Protein AF-0000000078596366 (afdb_homodimer)

Organism: Penicillium oxalicum (strain 114-2 / CGMCC 5302) (NCBI:txid933388)

Radius of gyration: 37.38 Å; Cα contacts (8 Å, |Δi|>4): 1639; chains: 2; bounding box: 139×111×95 Å

pLDDT: mean 73.68, std 27.74, range [14.89, 98.25]

Sequence (1150 aa):
MDETARGFLAQAIRDAFTSSGIDHNEEYIDCLISKVDNDVLQAHLASQDGNTEESPLRTTGLALQTPPASPHRERGSYRILNAPKRNYGNLAGAEPRKRRKRPISKLAENLGDKFPDRIADEPIEVGCKNISQQPDYDHVKGTHHLDIPVDSSLSYQADSAYTVKAMSSILFECARVNFAIALYGHRTSGAPTTTKPDKIRKYVDEISEYDYEKAIDVIRRDNALATGKGLQNRYNETIFWKIILKVAALIDHTKLPSAKGPADGFTMAEKAATKKFMEDAGYGLGAENQRQCRIFWKNLFQMREAGIDKVLYYRTKEFDSYCKGYPKTSEISLVDEIMKWETQHRPHIEQLETRALRLAKGDLMRLSDLENPQVEERLKVHESSWNNAKNEWAFASEEESFRKKGLQTFSPEVLCAPSNCQLVSESEGDKSTFTFLLPKDGSSLFACSIVPVREGDFLGIFAGKIRFSENWSTTHGIRGPIDNLWLDYSQVTGMLNQMRVSEPGGRSNVRLQWEVAHDDIGTDSCTSWRVSVKATKPIMPFEPLIRVAAQQEQFVLHSSSENAKRGFLELCEADMDETARGFLAQAIRDAFTSSGIDHNEEYIDCLISKVDNDVLQAHLASQDGNTEESPLRTTGLALQTPPASPHRERGSYRILNAPKRNYGNLAGAEPRKRRKRPISKLAENLGDKFPDRIADEPIEVGCKNISQQPDYDHVKGTHHLDIPVDSSLSYQADSAYTVKAMSSILFECARVNFAIALYGHRTSGAPTTTKPDKIRKYVDEISEYDYEKAIDVIRRDNALATGKGLQNRYNETIFWKIILKVAALIDHTKLPSAKGPADGFTMAEKAATKKFMEDAGYGLGAENQRQCRIFWKNLFQMREAGIDKVLYYRTKEFDSYCKGYPKTSEISLVDEIMKWETQHRPHIEQLETRALRLAKGDLMRLSDLENPQVEERLKVHESSWNNAKNEWAFASEEESFRKKGLQTFSPEVLCAPSNCQLVSESEGDKSTFTFLLPKDGSSLFACSIVPVREGDFLGIFAGKIRFSENWSTTHGIRGPIDNLWLDYSQVTGMLNQMRVSEPGGRSNVRLQWEVAHDDIGTDSCTSWRVSVKATKPIMPFEPLIRVAAQQEQFVLHSSSENAKRGFLELCEAD

Foldseek 3Di:
DPVVVLVVQLVVVVVVCVVVVHPDDVVVSVVVSVVVVVLVVVLVVCVVVVNQPDRPDHDPPPPPPPPPDPPPPPPDPDPDDDDDDDDDDDPDDDDDDPDDDDDPDDDDDDDDDDDDDDPDDPPPCPCPPPVPPVPPPPPPPPPPPPPPVPPVPPPPPVVDPLSQVQLQLLLLLLLQLLLLQLLQHPDDDPDDDDPDPVVVVVVVVVLVPDDPVSSVNVVSVVSNVVSVVVLVVLLVLLCLLVVLVVQLVVDDLVVFDDDDDDDPPDDSSSLVSLQVSCVVVVHDNDPVVSVLSSQLSVLSNVLVVVPQDSCSSSGDVSNSVCSSPPDPPDPDDPSRVVVVSSVVCVVVSVVLSVLSNVVSVPVQLPLVLCVPPQNVQAADEDSVQGGFHFAAAPDPVQVVVVVVVVPPDDDPVQADEHQPSNDRDPPALEQQSQWHWDDPDPHFTFIFGQHKHAFFRWNTFFDFYWGQAQDADQQAWADDPDPSIITGSQRHGYRNLRAAEDEAVDDFQKEWDKGWHQPPPDPDRDIDITITIGGRHMDHGPGGGYYYRPHPNNNVLSVDSVCRNHRSHHDPPDD/DPVVVLVVQLVVVVVVCVVVVHDDDVVVSVVVSVVVVVLVVVLVVCLVVVNNPDRPDHDPPVPVPDPPDDPPDPPDPDPDDDDDPPPPDDDDDDDDDDDDDDDDDDDDDDDDDDDDDDPDCPPPPPCPPPVPPVPPPPPPPDPPPPPPPPPVPPPPPVVDPLSQVQLQLLLLLLLQLLLLQLLQHPDDDPDDDDPDPVVVVVVVVVLVPDDPVVSVNVVSVVSNVVSVVVLVVLLVLLCLLVVLVVQLVVDDLVPFDDDDDDDPPDDSSSLVSLQVSCVVVVHDNPPVVSVLSSQLSVLSNVLVVVPQDSCSSSGDVSNSVCSSPPDPPDPDDPSRVVVVSSVVCVVVSVVLSVQSNVVSVPVQLPLVLCVPPQNVQAADEDSVQGGFHFAAAPDPVQVVVVVVVVPPPDDPVQADEHQPSNPRDPPALEQQSQWHWDDPDPHFIFIFGQHKHAFFRWNTFFYFYWGQAQDADQQAWADDPDPSIITGSQRHGYRNLRAAEDEAVDDFQKEWDKGWHQPPPDPDRDIDITITIGGHHMDHGPGGGYYYRPHPNNNVLSVDSVCRNHRSHHDPPDD

Structure (mmCIF, N/CA/C/O backbone):
data_AF-0000000078596366-model_v1
#
loop_
_entity.id
_entity.type
_entity.pdbx_description
1 polymer 'SET domain-containing protein'
#
loop_
_atom_site.group_PDB
_atom_site.id
_atom_site.type_symbol
_atom_site.label_atom_id
_atom_site.label_alt_id
_atom_site.label_comp_id
_atom_site.label_asym_id
_atom_site.label_entity_id
_atom_site.label_seq_id
_atom_site.pdbx_PDB_ins_code
_atom_site.Cartn_x
_atom_site.Cartn_y
_atom_site.Cartn_z
_atom_site.occupancy
_atom_site.B_iso_or_equiv
_atom_site.auth_seq_id
_atom_site.auth_comp_id
_atom_site.auth_asym_id
_atom_site.auth_atom_id
_atom_site.pdbx_PDB_model_num
ATOM 1 N N . MET A 1 1 ? 1.203 -0.188 -28.547 1 58.34 1 MET A N 1
ATOM 2 C CA . MET A 1 1 ? 1.301 -0.159 -27.078 1 58.34 1 MET A CA 1
ATOM 3 C C . MET A 1 1 ? 0.838 -1.481 -26.484 1 58.34 1 MET A C 1
ATOM 5 O O . MET A 1 1 ? -0.084 -2.115 -27 1 58.34 1 MET A O 1
ATOM 9 N N . ASP A 1 2 ? 1.579 -1.955 -25.641 1 60.78 2 ASP A N 1
ATOM 10 C CA . ASP A 1 2 ? 1.187 -3.221 -25.031 1 60.78 2 ASP A CA 1
ATOM 11 C C . ASP A 1 2 ? -0.165 -3.096 -24.328 1 60.78 2 ASP A C 1
ATOM 13 O O . ASP A 1 2 ? -0.55 -2.006 -23.906 1 60.78 2 ASP A O 1
ATOM 17 N N . GLU A 1 3 ? -0.951 -4.047 -24.375 1 59.19 3 GLU A N 1
ATOM 18 C CA . GLU A 1 3 ? -2.332 -4.09 -23.906 1 59.19 3 GLU A CA 1
ATOM 19 C C . GLU A 1 3 ? -2.43 -3.625 -22.453 1 59.19 3 GLU A C 1
ATOM 21 O O . GLU A 1 3 ? -3.393 -2.955 -22.078 1 59.19 3 GLU A O 1
ATOM 26 N N . THR A 1 4 ? -1.518 -3.84 -21.688 1 57.06 4 THR A N 1
ATOM 27 C CA . THR A 1 4 ? -1.478 -3.408 -20.297 1 57.06 4 THR A CA 1
ATOM 28 C C . THR A 1 4 ? -1.348 -1.891 -20.203 1 57.06 4 THR A C 1
ATOM 30 O O . THR A 1 4 ? -2.023 -1.252 -19.391 1 57.06 4 THR A O 1
ATOM 33 N N . ALA A 1 5 ? -0.521 -1.459 -21 1 60.81 5 ALA A N 1
ATOM 34 C CA . ALA A 1 5 ? -0.328 -0.012 -21.078 1 60.81 5 ALA A CA 1
ATOM 35 C C . ALA A 1 5 ? -1.591 0.687 -21.562 1 60.81 5 ALA A C 1
ATOM 37 O O . ALA A 1 5 ? -1.962 1.746 -21.062 1 60.81 5 ALA A O 1
ATOM 38 N N . ARG A 1 6 ? -2.188 -0.049 -22.375 1 67 6 ARG A N 1
ATOM 39 C CA . ARG A 1 6 ? -3.455 0.436 -22.922 1 67 6 ARG A CA 1
ATOM 40 C C . ARG A 1 6 ? -4.535 0.463 -21.844 1 67 6 ARG A C 1
ATOM 42 O O . ARG A 1 6 ? -5.293 1.429 -21.734 1 67 6 ARG A O 1
ATOM 49 N N . GLY A 1 7 ? -4.582 -0.503 -21.125 1 64.5 7 GLY A N 1
ATOM 50 C CA . GLY A 1 7 ? -5.555 -0.59 -20.047 1 64.5 7 GLY A CA 1
ATOM 51 C C . GLY A 1 7 ? -5.332 0.436 -18.953 1 64.5 7 GLY A C 1
ATOM 52 O O . GLY A 1 7 ? -6.281 1.069 -18.484 1 64.5 7 GLY A O 1
ATOM 53 N N . PHE A 1 8 ? -4.16 0.591 -18.594 1 65.12 8 PHE A N 1
ATOM 54 C CA . PHE A 1 8 ? -3.812 1.577 -17.578 1 65.12 8 PHE A CA 1
ATOM 55 C C . PHE A 1 8 ? -4.145 2.986 -18.047 1 65.12 8 PHE A C 1
ATOM 57 O O . PHE A 1 8 ? -4.66 3.803 -17.281 1 65.12 8 PHE A O 1
ATOM 64 N N . LEU A 1 9 ? -3.865 3.148 -19.312 1 68.31 9 LEU A N 1
ATOM 65 C CA . LEU A 1 9 ? -4.148 4.457 -19.891 1 68.31 9 LEU A CA 1
ATOM 66 C C . LEU A 1 9 ? -5.652 4.699 -19.969 1 68.31 9 LEU A C 1
ATOM 68 O O . LEU A 1 9 ? -6.129 5.793 -19.656 1 68.31 9 LEU A O 1
ATOM 72 N N . ALA A 1 10 ? -6.285 3.707 -20.266 1 71.5 10 ALA A N 1
ATOM 73 C CA . ALA A 1 10 ? -7.742 3.807 -20.328 1 71.5 10 ALA A CA 1
ATOM 74 C C . ALA A 1 10 ? -8.328 4.109 -18.953 1 71.5 10 ALA A C 1
ATOM 76 O O . ALA A 1 10 ? -9.203 4.965 -18.828 1 71.5 10 ALA A O 1
ATOM 77 N N . GLN A 1 11 ? -7.848 3.482 -18.078 1 68.12 11 GLN A N 1
ATOM 78 C CA . GLN A 1 11 ? -8.336 3.68 -16.719 1 68.12 11 GLN A CA 1
ATOM 79 C C . GLN A 1 11 ? -7.984 5.074 -16.203 1 68.12 11 GLN A C 1
ATOM 81 O O . GLN A 1 11 ? -8.805 5.727 -15.555 1 68.12 11 GLN A O 1
ATOM 86 N N . ALA A 1 12 ? -6.875 5.422 -16.484 1 66.62 12 ALA A N 1
ATOM 87 C CA . ALA A 1 12 ? -6.453 6.762 -16.094 1 66.62 12 ALA A CA 1
ATOM 88 C C . ALA A 1 12 ? -7.344 7.828 -16.719 1 66.62 12 ALA A C 1
ATOM 90 O O . ALA A 1 12 ? -7.699 8.812 -16.062 1 66.62 12 ALA A O 1
ATOM 91 N N . ILE A 1 13 ? -7.73 7.559 -17.922 1 69.38 13 ILE A N 1
ATOM 92 C CA . ILE A 1 13 ? -8.617 8.477 -18.641 1 69.38 13 ILE A CA 1
ATOM 93 C C . ILE A 1 13 ? -10.008 8.438 -18.016 1 69.38 13 ILE A C 1
ATOM 95 O O . ILE A 1 13 ? -10.625 9.477 -17.797 1 69.38 13 ILE A O 1
ATOM 99 N N . ARG A 1 14 ? -10.383 7.32 -17.688 1 69.31 14 ARG A N 1
ATOM 100 C CA . ARG A 1 14 ? -11.68 7.164 -17.031 1 69.31 14 ARG A CA 1
ATOM 101 C C . ARG A 1 14 ? -11.703 7.902 -15.695 1 69.31 14 ARG A C 1
ATOM 103 O O . ARG A 1 14 ? -12.664 8.602 -15.383 1 69.31 14 ARG A O 1
ATOM 110 N N . ASP A 1 15 ? -10.734 7.75 -15.039 1 66.88 15 ASP A N 1
ATOM 111 C CA . ASP A 1 15 ? -10.625 8.391 -13.727 1 66.88 15 ASP A CA 1
ATOM 112 C C . ASP A 1 15 ? -10.594 9.906 -13.859 1 66.88 15 ASP A C 1
ATOM 114 O O . ASP A 1 15 ? -11.211 10.617 -13.062 1 66.88 15 ASP A O 1
ATOM 118 N N . ALA A 1 16 ? -9.914 10.32 -14.852 1 66.62 16 ALA A N 1
ATOM 119 C CA . ALA A 1 16 ? -9.828 11.75 -15.125 1 66.62 16 ALA A CA 1
ATOM 120 C C . ALA A 1 16 ? -11.195 12.312 -15.508 1 66.62 16 ALA A C 1
ATOM 122 O O . ALA A 1 16 ? -11.562 13.406 -15.07 1 66.62 16 ALA A O 1
ATOM 123 N N . PHE A 1 17 ? -11.914 11.547 -16.219 1 66.19 17 PHE A N 1
ATOM 124 C CA . PHE A 1 17 ? -13.242 11.969 -16.641 1 66.19 17 PHE A CA 1
ATOM 125 C C . PHE A 1 17 ? -14.211 11.977 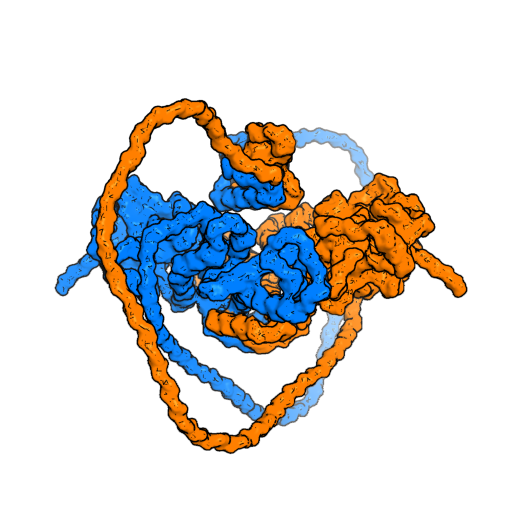-15.453 1 66.19 17 PHE A C 1
ATOM 127 O O . PHE A 1 17 ? -14.969 12.93 -15.273 1 66.19 17 PHE A O 1
ATOM 134 N N . THR A 1 18 ? -14.117 11.008 -14.75 1 65.19 18 THR A N 1
ATOM 135 C CA . THR A 1 18 ? -14.977 10.906 -13.578 1 65.19 18 THR A CA 1
ATOM 136 C C . THR A 1 18 ? -14.719 12.062 -12.617 1 65.19 18 THR A C 1
ATOM 138 O O . THR A 1 18 ? -15.664 12.664 -12.094 1 65.19 18 THR A O 1
ATOM 141 N N . SER A 1 19 ? -13.578 12.406 -12.539 1 62.69 19 SER A N 1
ATOM 142 C CA . SER A 1 19 ? -13.203 13.492 -11.641 1 62.69 19 SER A CA 1
ATOM 143 C C . SER A 1 19 ? -13.648 14.844 -12.188 1 62.69 19 SER A C 1
ATOM 145 O O . SER A 1 19 ? -13.875 15.781 -11.43 1 62.69 19 SER A O 1
ATOM 147 N N . SER A 1 20 ? -13.867 14.891 -13.539 1 59.09 20 SER A N 1
ATOM 148 C CA . SER A 1 20 ? -14.258 16.125 -14.211 1 59.09 20 SER A CA 1
ATOM 149 C C . SER A 1 20 ? -15.758 16.156 -14.477 1 59.09 20 SER A C 1
ATOM 151 O O . SER A 1 20 ? -16.25 17.047 -15.188 1 59.09 20 SER A O 1
ATOM 153 N N . GLY A 1 21 ? -16.391 15.18 -13.953 1 54.94 21 GLY A N 1
ATOM 154 C CA . GLY A 1 21 ? -17.828 15.148 -14.109 1 54.94 21 GLY A CA 1
ATOM 155 C C . GLY A 1 21 ? -18.281 14.797 -15.516 1 54.94 21 GLY A C 1
ATOM 156 O O . GLY A 1 21 ? -19.344 15.211 -15.953 1 54.94 21 GLY A O 1
ATOM 157 N N . ILE A 1 22 ? -17.469 14.328 -16.328 1 59.34 22 ILE A N 1
ATOM 158 C CA . ILE A 1 22 ? -17.812 13.945 -17.703 1 59.34 22 ILE A CA 1
ATOM 159 C C . ILE A 1 22 ? -18.281 12.5 -17.719 1 59.34 22 ILE A C 1
ATOM 161 O O . ILE A 1 22 ? -1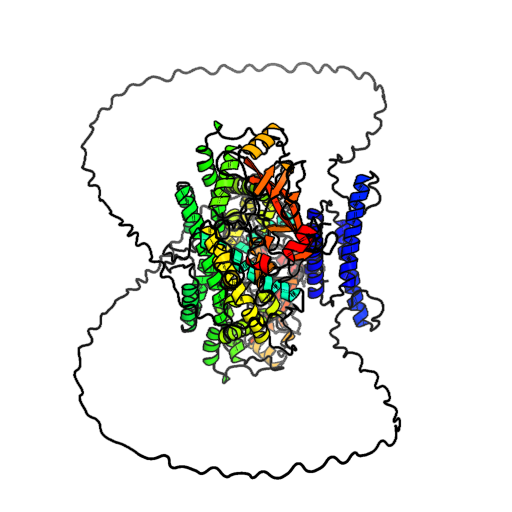7.688 11.625 -17.094 1 59.34 22 ILE A O 1
ATOM 165 N N . ASP A 1 23 ? -19.406 12.18 -18.266 1 58 23 ASP A N 1
ATOM 166 C CA . ASP A 1 23 ? -19.938 10.836 -18.469 1 58 23 ASP A CA 1
ATOM 167 C C . ASP A 1 23 ? -19.016 9.992 -19.344 1 58 23 ASP A C 1
ATOM 169 O O . ASP A 1 23 ? -18.438 10.5 -20.297 1 58 23 ASP A O 1
ATOM 173 N N . HIS A 1 24 ? -18.781 8.781 -18.906 1 55.91 24 HIS A N 1
ATOM 174 C CA . HIS A 1 24 ? -17.875 7.844 -19.578 1 55.91 24 HIS A CA 1
ATOM 175 C C . HIS A 1 24 ? -18.359 7.539 -20.984 1 55.91 24 HIS A C 1
ATOM 177 O O . HIS A 1 24 ? -19.547 7.234 -21.203 1 55.91 24 HIS A O 1
ATOM 183 N N . ASN A 1 25 ? -17.844 8.117 -21.953 1 56.34 25 ASN A N 1
ATOM 184 C CA . ASN A 1 25 ? -18.047 7.707 -23.328 1 56.34 25 ASN A CA 1
ATOM 185 C C . ASN A 1 25 ? -16.938 6.762 -23.797 1 56.34 25 ASN A C 1
ATOM 187 O O . ASN A 1 25 ? -15.883 7.211 -24.234 1 56.34 25 ASN A O 1
ATOM 191 N N . GLU A 1 26 ? -17.25 5.566 -23.656 1 63.53 26 GLU A N 1
ATOM 192 C CA . GLU A 1 26 ? -16.266 4.523 -23.938 1 63.53 26 GLU A CA 1
ATOM 193 C C . GLU A 1 26 ? -15.75 4.625 -25.359 1 63.53 26 GLU A C 1
ATOM 195 O O . GLU A 1 26 ? -14.578 4.336 -25.625 1 63.53 26 GLU A O 1
ATOM 200 N N . GLU A 1 27 ? -16.562 5.082 -26.203 1 64.69 27 GLU A N 1
ATOM 201 C CA . GLU A 1 27 ? -16.156 5.258 -27.594 1 64.69 27 GLU A CA 1
ATOM 202 C C . GLU A 1 27 ? -15.094 6.352 -27.734 1 64.69 27 GLU A C 1
ATOM 204 O O . GLU A 1 27 ? -14.141 6.211 -28.5 1 64.69 27 GLU A O 1
ATOM 209 N N . TYR A 1 28 ? -15.266 7.305 -26.922 1 67.88 28 TYR A N 1
ATOM 210 C CA . TYR A 1 28 ? -14.297 8.398 -26.922 1 67.88 28 TYR A CA 1
ATOM 211 C C . TYR A 1 28 ? -12.977 7.945 -26.312 1 67.88 28 TYR A C 1
ATOM 213 O O . TYR A 1 28 ? -11.906 8.25 -26.844 1 67.88 28 TYR A O 1
ATOM 221 N N . ILE A 1 29 ? -13.125 7.219 -25.328 1 71.25 29 ILE A N 1
ATOM 222 C CA . ILE A 1 29 ? -11.93 6.707 -24.656 1 71.25 29 ILE A CA 1
ATOM 223 C C . ILE A 1 29 ? -11.203 5.738 -25.594 1 71.25 29 ILE A C 1
ATOM 225 O O . ILE A 1 29 ? -9.977 5.816 -25.734 1 71.25 29 ILE A O 1
ATOM 229 N N . ASP A 1 30 ? -11.938 5.031 -26.219 1 69.75 30 ASP A N 1
ATOM 230 C CA . ASP A 1 30 ? -11.375 4.094 -27.188 1 69.75 30 ASP A CA 1
ATOM 231 C C . ASP A 1 30 ? -10.742 4.832 -28.375 1 69.75 30 ASP A C 1
ATOM 233 O O . ASP A 1 30 ? -9.68 4.438 -28.859 1 69.75 30 ASP A O 1
ATOM 237 N N . CYS A 1 31 ? -11.328 5.867 -28.766 1 69.12 31 CYS A N 1
ATOM 238 C CA . CYS A 1 31 ? -10.805 6.672 -29.859 1 69.12 31 CYS A CA 1
ATOM 239 C C . CYS A 1 31 ? -9.492 7.336 -29.469 1 69.12 31 CYS A C 1
ATOM 241 O O . CYS A 1 31 ? -8.547 7.379 -30.266 1 69.12 31 CYS A O 1
ATOM 243 N N . LEU A 1 32 ? -9.438 7.688 -28.234 1 69.94 32 LEU A N 1
ATOM 244 C CA . LEU A 1 32 ? -8.234 8.352 -27.75 1 69.94 32 LEU A CA 1
ATOM 245 C C . LEU A 1 32 ? -7.09 7.352 -27.594 1 69.94 32 LEU A C 1
ATOM 247 O O . LEU A 1 32 ? -5.957 7.637 -28 1 69.94 32 LEU A O 1
ATOM 251 N N . ILE A 1 33 ? -7.461 6.312 -27.141 1 71.56 33 ILE A N 1
ATOM 252 C CA . ILE A 1 33 ? -6.461 5.266 -26.953 1 71.56 33 ILE A CA 1
ATOM 253 C C . ILE A 1 33 ? -6.008 4.734 -28.312 1 71.56 33 ILE A C 1
ATOM 255 O O . ILE A 1 33 ? -4.816 4.504 -28.531 1 71.56 33 ILE A O 1
ATOM 259 N N . SER A 1 34 ? -6.906 4.602 -29.141 1 69.69 34 SER A N 1
ATOM 260 C CA . SER A 1 34 ? -6.59 4.152 -30.5 1 69.69 34 SER A CA 1
ATOM 261 C C . SER A 1 34 ? -5.684 5.152 -31.219 1 69.69 34 SER A C 1
ATOM 263 O O . SER A 1 34 ? -4.77 4.758 -31.938 1 69.69 34 SER A O 1
ATOM 265 N N . LYS A 1 35 ? -5.906 6.328 -31.031 1 67.31 35 LYS A N 1
ATOM 266 C CA . LYS A 1 35 ? -5.047 7.355 -31.625 1 67.31 35 LYS A CA 1
ATOM 267 C C . LYS A 1 35 ? -3.631 7.273 -31.062 1 67.31 35 LYS A C 1
ATOM 269 O O . LYS A 1 35 ? -2.656 7.316 -31.812 1 67.31 35 LYS A O 1
ATOM 274 N N . VAL A 1 36 ? -3.6 7.105 -29.766 1 69.94 36 VAL A N 1
ATOM 275 C CA . VAL A 1 36 ? -2.289 6.992 -29.141 1 69.94 36 VAL A CA 1
ATOM 276 C C . VAL A 1 36 ? -1.596 5.715 -29.609 1 69.94 36 VAL A C 1
ATOM 278 O O . VAL A 1 36 ? -0.405 5.73 -29.922 1 69.94 36 VAL A O 1
ATOM 281 N N . ASP A 1 37 ? -2.336 4.797 -29.719 1 67 37 ASP A N 1
ATOM 282 C CA . ASP A 1 37 ? -1.828 3.518 -30.219 1 67 37 ASP A CA 1
ATOM 283 C C . ASP A 1 37 ? -1.343 3.637 -31.656 1 67 37 ASP A C 1
ATOM 285 O O . ASP A 1 37 ? -0.292 3.098 -32 1 67 37 ASP A O 1
ATOM 289 N N . ASN A 1 38 ? -2.076 4.25 -32.375 1 65.81 38 ASN A N 1
ATOM 290 C CA . ASN A 1 38 ? -1.707 4.473 -33.781 1 65.81 38 ASN A CA 1
ATOM 291 C C . ASN A 1 38 ? -0.457 5.34 -33.906 1 65.81 38 ASN A C 1
ATOM 293 O O . ASN A 1 38 ? 0.406 5.082 -34.75 1 65.81 38 ASN A O 1
ATOM 297 N N . ASP A 1 39 ? -0.389 6.277 -33.094 1 66 39 ASP A N 1
ATOM 298 C CA . ASP A 1 39 ? 0.789 7.141 -33.125 1 66 39 ASP A CA 1
ATOM 299 C C . ASP A 1 39 ? 2.031 6.387 -32.656 1 66 39 ASP A C 1
ATOM 301 O O . ASP A 1 39 ? 3.115 6.559 -33.219 1 66 39 ASP A O 1
ATOM 305 N N . VAL A 1 40 ? 1.78 5.555 -31.688 1 65.56 40 VAL A N 1
ATOM 306 C CA . VAL A 1 40 ? 2.863 4.711 -31.188 1 65.56 40 VAL A CA 1
ATOM 307 C C . VAL A 1 40 ? 3.273 3.713 -32.281 1 65.56 40 VAL A C 1
ATOM 309 O O . VAL A 1 40 ? 4.465 3.504 -32.531 1 65.56 40 VAL A O 1
ATOM 312 N N . LEU A 1 41 ? 2.344 3.176 -32.875 1 66.31 41 LEU A N 1
ATOM 313 C CA . LEU A 1 41 ? 2.6 2.262 -33.969 1 66.31 41 LEU A CA 1
ATOM 314 C C . LEU A 1 41 ? 3.299 2.98 -35.125 1 66.31 41 LEU A C 1
ATOM 316 O O . LEU A 1 41 ? 4.242 2.449 -35.719 1 66.31 41 LEU A O 1
ATOM 320 N N . GLN A 1 42 ? 2.877 4.105 -35.375 1 63.38 42 GLN A N 1
ATOM 321 C CA . GLN A 1 42 ? 3.486 4.879 -36.438 1 63.38 42 GLN A CA 1
ATOM 322 C C . GLN A 1 42 ? 4.918 5.277 -36.094 1 63.38 42 GLN A C 1
ATOM 324 O O . GLN A 1 42 ? 5.797 5.277 -36.969 1 63.38 42 GLN A O 1
ATOM 329 N N . ALA A 1 43 ? 5.012 5.516 -34.844 1 62.19 43 ALA A N 1
ATOM 330 C CA . ALA A 1 43 ? 6.363 5.836 -34.375 1 62.19 43 ALA A CA 1
ATOM 331 C C . ALA A 1 43 ? 7.285 4.629 -34.5 1 62.19 43 ALA A C 1
ATOM 333 O O . ALA A 1 43 ? 8.438 4.758 -34.938 1 62.19 43 ALA A O 1
ATOM 334 N N . HIS A 1 44 ? 6.805 3.545 -34.281 1 62.16 44 HIS A N 1
ATOM 335 C CA . HIS A 1 44 ? 7.586 2.32 -34.406 1 62.16 44 HIS A CA 1
ATOM 336 C C . HIS A 1 44 ? 7.812 1.976 -35.875 1 62.16 44 HIS A C 1
ATOM 338 O O . HIS A 1 44 ? 8.891 1.521 -36.25 1 62.16 44 HIS A O 1
ATOM 344 N N . LEU A 1 45 ? 6.879 2.193 -36.625 1 60.91 45 LEU A N 1
ATOM 345 C CA . LEU A 1 45 ? 7 1.949 -38.062 1 60.91 45 LEU A CA 1
ATOM 346 C C . LEU A 1 45 ? 7.934 2.965 -38.719 1 60.91 45 LEU A C 1
ATOM 348 O O . LEU A 1 45 ? 8.742 2.609 -39.562 1 60.91 45 LEU A O 1
ATOM 352 N N . ALA A 1 46 ? 7.809 4.145 -38.25 1 56.66 46 ALA A N 1
ATOM 353 C CA . ALA A 1 46 ? 8.688 5.18 -38.781 1 56.66 46 ALA A CA 1
ATOM 354 C C . ALA A 1 46 ? 10.133 4.938 -38.375 1 56.66 46 ALA A C 1
ATOM 356 O O . ALA A 1 46 ? 11.062 5.254 -39.125 1 56.66 46 ALA A O 1
ATOM 357 N N . SER A 1 47 ? 10.234 4.457 -37.219 1 53.12 47 SER A N 1
ATOM 358 C CA . SER A 1 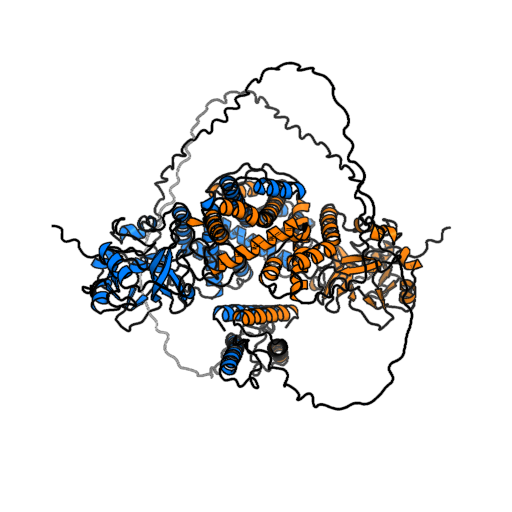47 ? 11.586 4.129 -36.781 1 53.12 47 SER A CA 1
ATOM 359 C C . SER A 1 47 ? 12.156 2.955 -37.562 1 53.12 47 SER A C 1
ATOM 361 O O . SER A 1 47 ? 13.375 2.873 -37.781 1 53.12 47 SER A O 1
ATOM 363 N N . GLN A 1 48 ? 11.406 2.156 -38.031 1 49.16 48 GLN A N 1
ATOM 364 C CA . GLN A 1 48 ? 11.867 1.049 -38.844 1 49.16 48 GLN A CA 1
ATOM 365 C C . GLN A 1 48 ? 12.172 1.518 -40.281 1 49.16 48 GLN A C 1
ATOM 367 O O . GLN A 1 48 ? 13.094 1.011 -40.906 1 49.16 48 GLN A O 1
ATOM 372 N N . ASP A 1 49 ? 11.359 2.449 -40.75 1 50.62 49 ASP A N 1
ATOM 373 C CA . ASP A 1 49 ? 11.531 2.84 -42.156 1 50.62 49 ASP A CA 1
ATOM 374 C C . ASP A 1 49 ? 12.469 4.039 -42.25 1 50.62 49 ASP A C 1
ATOM 376 O O . ASP A 1 49 ? 12.688 4.559 -43.375 1 50.62 49 ASP A O 1
ATOM 380 N N . GLY A 1 50 ? 13.289 4.461 -41.344 1 48.31 50 GLY A N 1
ATOM 381 C CA . GLY A 1 50 ? 14.266 5.531 -41.406 1 48.31 50 GLY A CA 1
ATOM 382 C C . GLY A 1 50 ? 13.641 6.906 -41.562 1 48.31 50 GLY A C 1
ATOM 383 O O . GLY A 1 50 ? 14.352 7.906 -41.688 1 48.31 50 GLY A O 1
ATOM 384 N N . ASN A 1 51 ? 12.422 7.078 -41.969 1 43.62 51 ASN A N 1
ATOM 385 C CA . ASN A 1 51 ? 11.797 8.359 -42.25 1 43.62 51 ASN A CA 1
ATOM 386 C C . ASN A 1 51 ? 11.273 9.039 -41 1 43.62 51 ASN A C 1
ATOM 388 O O . ASN A 1 51 ? 10.211 8.672 -40.5 1 43.62 51 ASN A O 1
ATOM 392 N N . THR A 1 52 ? 12.109 9.68 -40.125 1 46.75 52 THR A N 1
ATOM 393 C CA . THR A 1 52 ? 11.961 10.281 -38.812 1 46.75 52 THR A CA 1
ATOM 394 C C . THR A 1 52 ? 11 11.461 -38.844 1 46.75 52 THR A C 1
ATOM 396 O O . THR A 1 52 ? 10.711 12.078 -37.844 1 46.75 52 THR A O 1
ATOM 399 N N . GLU A 1 53 ? 10.641 12.008 -40.031 1 46.78 53 GLU A N 1
ATOM 400 C CA . GLU A 1 53 ? 10.047 13.344 -40.062 1 46.78 53 GLU A CA 1
ATOM 401 C C . GLU A 1 53 ? 8.617 13.328 -39.531 1 46.78 53 GLU A C 1
ATOM 403 O O . GLU A 1 53 ? 8.133 14.328 -39 1 46.78 53 GLU A O 1
ATOM 408 N N . GLU A 1 54 ? 7.816 12.344 -39.75 1 47.31 54 GLU A N 1
ATOM 409 C CA . GLU A 1 54 ? 6.387 12.633 -39.719 1 47.31 54 GLU A CA 1
ATOM 410 C C . GLU A 1 54 ? 5.766 12.234 -38.375 1 47.31 54 GLU A C 1
ATOM 412 O O . GLU A 1 54 ? 4.559 12.383 -38.188 1 47.31 54 GLU A O 1
ATOM 417 N N . SER A 1 55 ? 6.297 11.383 -37.531 1 48.75 55 SER A N 1
ATOM 418 C CA . SER A 1 55 ? 5.504 10.922 -36.406 1 48.75 55 SER A CA 1
ATOM 419 C C . SER A 1 55 ? 5.699 11.828 -35.188 1 48.75 55 SER A C 1
ATOM 421 O O . SER A 1 55 ? 6.824 12.203 -34.875 1 48.75 55 SER A O 1
ATOM 423 N N . PRO A 1 56 ? 4.586 12.375 -34.656 1 54.94 56 PRO A N 1
ATOM 424 C CA . PRO A 1 56 ? 4.734 13.242 -33.5 1 54.94 56 PRO A CA 1
ATOM 425 C C . PRO A 1 56 ? 5.418 12.547 -32.312 1 54.94 56 PRO A C 1
ATOM 427 O O . PRO A 1 56 ? 5.82 13.211 -31.359 1 54.94 56 PRO A O 1
ATOM 430 N N . LEU A 1 57 ? 5.273 11.234 -32.344 1 56.81 57 LEU A N 1
ATOM 431 C CA . LEU A 1 57 ? 5.934 10.461 -31.297 1 56.81 57 LEU A CA 1
ATOM 432 C C . LEU A 1 57 ? 7.191 9.789 -31.828 1 56.81 57 LEU A C 1
ATOM 434 O O . LEU A 1 57 ? 7.23 9.359 -33 1 56.81 57 LEU A O 1
ATOM 438 N N . ARG A 1 58 ? 8.375 9.992 -31.359 1 47.25 58 ARG A N 1
ATOM 439 C CA . ARG A 1 58 ? 9.625 9.336 -31.75 1 47.25 58 ARG A CA 1
ATOM 440 C C . ARG A 1 58 ? 9.852 8.07 -30.938 1 47.25 58 ARG A C 1
ATOM 442 O O . ARG A 1 58 ? 9.641 8.055 -29.719 1 47.25 58 ARG A O 1
ATOM 449 N N . THR A 1 59 ? 9.781 6.961 -31.531 1 41.72 59 THR A N 1
ATOM 450 C CA . THR A 1 59 ? 10.156 5.707 -30.891 1 41.72 59 THR A CA 1
ATOM 451 C C . THR A 1 59 ? 11.672 5.645 -30.672 1 41.72 59 THR A C 1
ATOM 453 O O . THR A 1 59 ? 12.438 6.133 -31.5 1 41.72 59 THR A O 1
ATOM 456 N N . THR A 1 60 ? 12.18 5.469 -29.453 1 34.41 60 THR A N 1
ATOM 457 C CA . THR A 1 60 ? 13.594 5.109 -29.344 1 34.41 60 THR A CA 1
ATOM 458 C C . THR A 1 60 ? 13.875 3.809 -30.094 1 34.41 60 THR A C 1
ATOM 460 O O . THR A 1 60 ? 13.398 2.744 -29.703 1 34.41 60 THR A O 1
ATOM 463 N N . GLY A 1 61 ? 13.695 3.762 -31.312 1 30.27 61 GLY A N 1
ATOM 464 C CA . GLY A 1 61 ? 14.359 2.627 -31.922 1 30.27 61 GLY A CA 1
ATOM 465 C C . GLY A 1 61 ? 15.688 2.285 -31.281 1 30.27 61 GLY A C 1
ATOM 466 O O . GLY A 1 61 ? 16.516 3.168 -31.062 1 30.27 61 GLY A O 1
ATOM 467 N N . LEU A 1 62 ? 15.758 1.269 -30.531 1 28.5 62 LEU A N 1
ATOM 468 C CA . LEU A 1 62 ? 17.109 0.838 -30.203 1 28.5 62 LEU A CA 1
ATOM 469 C C . LEU A 1 62 ? 17.984 0.746 -31.453 1 28.5 62 LEU A C 1
ATOM 471 O O . LEU A 1 62 ? 18.781 -0.187 -31.594 1 28.5 62 LEU A O 1
ATOM 475 N N . ALA A 1 63 ? 17.578 0.885 -32.656 1 24.83 63 ALA A N 1
ATOM 476 C CA . ALA A 1 63 ? 18.938 1.001 -33.188 1 24.83 63 ALA A CA 1
ATOM 477 C C . ALA A 1 63 ? 19.672 2.203 -32.594 1 24.83 63 ALA A C 1
ATOM 479 O O . ALA A 1 63 ? 19.141 3.318 -32.594 1 24.83 63 ALA A O 1
ATOM 480 N N . LEU A 1 64 ? 20.5 1.979 -31.703 1 22.7 64 LEU A N 1
ATOM 481 C CA . LEU A 1 64 ? 21.453 2.98 -31.219 1 22.7 64 LEU A CA 1
ATOM 482 C C . LEU A 1 64 ? 21.828 3.951 -32.344 1 22.7 64 LEU A C 1
ATOM 484 O O . LEU A 1 64 ? 22.734 3.676 -33.125 1 22.7 64 LEU A O 1
ATOM 488 N N . GLN A 1 65 ? 20.891 4.227 -33.156 1 22.44 65 GLN A N 1
ATOM 489 C CA . GLN A 1 65 ? 21.547 5.145 -34.094 1 22.44 65 GLN A CA 1
ATOM 490 C C . GLN A 1 65 ? 22.234 6.285 -33.344 1 22.44 65 GLN A C 1
ATOM 492 O O . GLN A 1 65 ? 21.625 6.934 -32.5 1 22.44 65 GLN A O 1
ATOM 497 N N . THR A 1 66 ? 23.5 6.176 -33.344 1 21.64 66 THR A N 1
ATOM 498 C CA . THR A 1 66 ? 24.5 7.148 -32.906 1 21.64 66 THR A CA 1
ATOM 499 C C . THR A 1 66 ? 24.125 8.555 -33.375 1 21.64 66 THR A C 1
ATOM 501 O O . THR A 1 66 ? 23.672 8.742 -34.5 1 21.64 66 THR A O 1
ATOM 504 N N . PRO A 1 67 ? 23.734 9.445 -32.531 1 22.94 67 PRO A N 1
ATOM 505 C CA . PRO A 1 67 ? 23.516 10.82 -33 1 22.94 67 PRO A CA 1
ATOM 506 C C . PRO A 1 67 ? 24.297 11.133 -34.281 1 22.94 67 PRO A C 1
ATOM 508 O O . PRO A 1 67 ? 25.359 10.539 -34.531 1 22.94 67 PRO A O 1
ATOM 511 N N . PRO A 1 68 ? 23.688 11.383 -35.375 1 22.67 68 PRO A N 1
ATOM 512 C CA . PRO A 1 68 ? 24.484 11.539 -36.594 1 22.67 68 PRO A CA 1
ATOM 513 C C . PRO A 1 68 ? 25.859 12.148 -36.312 1 22.67 68 PRO A C 1
ATOM 515 O O . PRO A 1 68 ? 26.047 12.867 -35.312 1 22.67 68 PRO A O 1
ATOM 518 N N . ALA A 1 69 ? 26.922 11.492 -36.688 1 20.03 69 ALA A N 1
ATOM 519 C CA . ALA A 1 69 ? 28.266 12.055 -36.531 1 20.03 69 ALA A CA 1
ATOM 520 C C . ALA A 1 69 ? 28.297 13.516 -36.969 1 20.03 69 ALA A C 1
ATOM 522 O O . ALA A 1 69 ? 27.562 13.93 -37.875 1 20.03 69 ALA A O 1
ATOM 523 N N . SER A 1 70 ? 28.438 14.5 -36.062 1 19.97 70 SER A N 1
ATOM 524 C CA . SER A 1 70 ? 28.656 15.891 -36.469 1 19.97 70 SER A CA 1
ATOM 525 C C . SER A 1 70 ? 29.281 15.984 -37.844 1 19.97 70 SER A C 1
ATOM 527 O O . SER A 1 70 ? 30.172 15.195 -38.188 1 19.97 70 SER A O 1
ATOM 529 N N . PRO A 1 71 ? 28.5 16.344 -38.875 1 22.47 71 PRO A N 1
ATOM 530 C CA . PRO A 1 71 ? 29.203 16.406 -40.156 1 22.47 71 PRO A CA 1
ATOM 531 C C . PRO A 1 71 ? 30.672 16.797 -40 1 22.47 71 PRO A C 1
ATOM 533 O O . PRO A 1 71 ? 31.047 17.438 -39 1 22.47 71 PRO A O 1
ATOM 536 N N . HIS A 1 72 ? 31.531 15.859 -40.312 1 19.88 72 HIS A N 1
ATOM 537 C CA . HIS A 1 72 ? 32.938 16.297 -40.344 1 19.88 72 HIS A CA 1
ATOM 538 C C . HIS A 1 72 ? 33.062 17.656 -41.031 1 19.88 72 HIS A C 1
ATOM 540 O O . HIS A 1 72 ? 32.938 17.766 -42.25 1 19.88 72 HIS A O 1
ATOM 546 N N . ARG A 1 73 ? 32.344 18.703 -40.469 1 20.06 73 ARG A N 1
ATOM 547 C CA . ARG A 1 73 ? 32.75 19.922 -41.188 1 20.06 73 ARG A CA 1
ATOM 548 C C . ARG A 1 73 ? 34.219 19.859 -41.562 1 20.06 73 ARG A C 1
ATOM 550 O O . ARG A 1 73 ? 35.062 19.453 -40.781 1 20.06 73 ARG A O 1
ATOM 557 N N . GLU A 1 74 ? 34.5 19.703 -42.875 1 19.2 74 GLU A N 1
ATOM 558 C CA . GLU A 1 74 ? 35.812 19.984 -43.469 1 19.2 74 GLU A CA 1
ATOM 559 C C . GLU A 1 74 ? 36.469 21.203 -42.812 1 19.2 74 GLU A C 1
ATOM 561 O O . GLU A 1 74 ? 35.906 22.297 -42.812 1 19.2 74 GLU A O 1
ATOM 566 N N . ARG A 1 75 ? 36.875 21.031 -41.469 1 19.73 75 ARG A N 1
ATOM 567 C CA . ARG A 1 75 ? 37.781 22.062 -41 1 19.73 75 ARG A CA 1
ATOM 568 C C . ARG A 1 75 ? 38.75 22.484 -42.125 1 19.73 75 ARG A C 1
ATOM 570 O O . ARG A 1 75 ? 39.562 21.688 -42.594 1 19.73 75 ARG A O 1
ATOM 577 N N . GLY A 1 76 ? 38.156 23.25 -43.031 1 17.02 76 GLY A N 1
ATOM 578 C CA . GLY A 1 76 ? 39.094 23.969 -43.906 1 17.02 76 GLY A CA 1
ATOM 579 C C . GLY A 1 76 ? 40.281 24.547 -43.156 1 17.02 76 GLY A C 1
ATOM 580 O O . GLY A 1 76 ? 40.219 24.719 -41.938 1 17.02 76 GLY A O 1
ATOM 581 N N . SER A 1 77 ? 41.562 24.531 -43.719 1 17.31 77 SER A N 1
ATOM 582 C CA . SER A 1 77 ? 42.938 24.922 -43.344 1 17.31 77 SER A CA 1
ATOM 583 C C . SER A 1 77 ? 43 26.391 -42.969 1 17.31 77 SER A C 1
ATOM 585 O O . SER A 1 77 ? 44.094 26.922 -42.719 1 17.31 77 SER A O 1
ATOM 587 N N . TYR A 1 78 ? 41.906 27.141 -42.656 1 17.17 78 TYR A N 1
ATOM 588 C CA . TYR A 1 78 ? 42.406 28.484 -42.969 1 17.17 78 TYR A CA 1
ATOM 589 C C . TYR A 1 78 ? 43.625 28.812 -42.094 1 17.17 78 TYR A C 1
ATOM 591 O O . TYR A 1 78 ? 43.75 28.344 -40.969 1 17.17 78 TYR A O 1
ATOM 599 N N . ARG A 1 79 ? 44.75 29.453 -42.656 1 17.42 79 ARG A N 1
ATOM 600 C CA . ARG A 1 79 ? 46.062 30.078 -42.5 1 17.42 79 ARG A CA 1
ATOM 601 C C . ARG A 1 79 ? 46.031 31.172 -41.438 1 17.42 79 ARG A C 1
ATOM 603 O O . ARG A 1 79 ? 46.969 31.938 -41.281 1 17.42 79 ARG A O 1
ATOM 610 N N . ILE A 1 80 ? 45.031 31.312 -40.5 1 17.23 80 ILE A N 1
ATOM 611 C CA . ILE A 1 80 ? 45.312 32.656 -40 1 17.23 80 ILE A CA 1
ATOM 612 C C . ILE A 1 80 ? 46.75 32.719 -39.531 1 17.23 80 ILE A C 1
ATOM 614 O O . ILE A 1 80 ? 47.281 31.766 -39 1 17.23 80 ILE A O 1
ATOM 618 N N . LEU A 1 81 ? 47.5 34.031 -39.562 1 17.16 81 LEU A N 1
ATOM 619 C CA . LEU A 1 81 ? 48.719 34.844 -39.562 1 17.16 81 LEU A CA 1
ATOM 620 C C . LEU A 1 81 ? 49.406 34.781 -38.188 1 17.16 81 LEU A C 1
ATOM 622 O O . LEU A 1 81 ? 48.781 34.375 -37.219 1 17.16 81 LEU A O 1
ATOM 626 N N . ASN A 1 82 ? 50.281 35.844 -37.75 1 16.59 82 ASN A N 1
ATOM 627 C CA . ASN A 1 82 ? 51.625 36.188 -37.25 1 16.59 82 ASN A CA 1
ATOM 628 C C . ASN A 1 82 ? 51.625 36.312 -35.719 1 16.59 82 ASN A C 1
ATOM 630 O O . ASN A 1 82 ? 52.688 36.469 -35.094 1 16.59 82 ASN A O 1
ATOM 634 N N . ALA A 1 83 ? 50.531 36.531 -34.938 1 19 83 ALA A N 1
ATOM 635 C CA . ALA A 1 83 ? 51 37.531 -33.969 1 19 83 ALA A CA 1
ATOM 636 C C . ALA A 1 83 ? 52.031 36.938 -33.031 1 19 83 ALA A C 1
ATOM 638 O O . ALA A 1 83 ? 52.031 35.75 -32.75 1 19 83 ALA A O 1
ATOM 639 N N . PRO A 1 84 ? 52.938 37.75 -32.406 1 17.34 84 PRO A N 1
ATOM 640 C CA . PRO A 1 84 ? 54.281 37.688 -31.828 1 17.34 84 PRO A CA 1
ATOM 641 C C . PRO A 1 84 ? 54.312 36.906 -30.5 1 17.34 84 PRO A C 1
ATOM 643 O O . PRO A 1 84 ? 53.281 36.781 -29.844 1 17.34 84 PRO A O 1
ATOM 646 N N . LYS A 1 85 ? 55.438 36.156 -30.188 1 18.59 85 LYS A N 1
ATOM 647 C CA . LYS A 1 85 ? 56.031 35.156 -29.297 1 18.59 85 LYS A CA 1
ATOM 648 C C . LYS A 1 85 ? 56.188 35.719 -27.875 1 18.59 85 LYS A C 1
ATOM 650 O O . LYS A 1 85 ? 57.281 35.875 -27.375 1 18.59 85 LYS A O 1
ATOM 655 N N . ARG A 1 86 ? 55.219 36.531 -27.234 1 18.28 86 ARG A N 1
ATOM 656 C CA . ARG A 1 86 ? 55.875 37.281 -26.188 1 18.28 86 ARG A CA 1
ATOM 657 C C . ARG A 1 86 ? 56.625 36.375 -25.219 1 18.28 86 ARG A C 1
ATOM 659 O O . ARG A 1 86 ? 56.25 35.219 -25.047 1 18.28 86 ARG A O 1
ATOM 666 N N . ASN A 1 87 ? 57.875 36.719 -24.453 1 16.19 87 ASN A N 1
ATOM 667 C CA . ASN A 1 87 ? 59.188 36.438 -23.859 1 16.19 87 ASN A CA 1
ATOM 668 C C . ASN A 1 87 ? 59.062 35.938 -22.438 1 16.19 87 ASN A C 1
ATOM 670 O O . ASN A 1 87 ? 60.031 35.531 -21.828 1 16.19 87 ASN A O 1
ATOM 674 N N . TYR A 1 88 ? 57.875 35.844 -21.719 1 16.86 88 TYR A N 1
ATOM 675 C CA . TYR A 1 88 ? 58.156 36.156 -20.328 1 16.86 88 TYR A CA 1
ATOM 676 C C . TYR A 1 88 ? 59.094 35.125 -19.703 1 16.86 88 TYR A C 1
ATOM 678 O O . TYR A 1 88 ? 59.062 33.938 -20.094 1 16.86 88 TYR A O 1
ATOM 686 N N . GLY A 1 89 ? 60.094 35.406 -18.781 1 16.41 89 GLY A N 1
ATOM 687 C CA . GLY A 1 89 ? 61.375 35.188 -18.156 1 16.41 89 GLY A CA 1
ATOM 688 C C . GLY A 1 89 ? 61.375 34 -17.203 1 16.41 89 GLY A C 1
ATOM 689 O O . GLY A 1 89 ? 60.344 33.344 -17.047 1 16.41 89 GLY A O 1
ATOM 690 N N . ASN A 1 90 ? 61.906 34.094 -15.836 1 15.84 90 ASN A N 1
ATOM 691 C CA . ASN A 1 90 ? 63.062 33.594 -15.109 1 15.84 90 ASN A CA 1
ATOM 692 C C . ASN A 1 90 ? 62.688 32.531 -14.094 1 15.84 90 ASN A C 1
ATOM 694 O O . ASN A 1 90 ? 63.156 32.562 -12.953 1 15.84 90 ASN A O 1
ATOM 698 N N . LEU A 1 91 ? 61.75 31.719 -14.219 1 15.39 91 LEU A N 1
ATOM 699 C CA . LEU A 1 91 ? 61.281 31.156 -12.961 1 15.39 91 LEU A CA 1
ATOM 700 C C . LEU A 1 91 ? 62.344 30.281 -12.32 1 15.39 91 LEU A C 1
ATOM 702 O O . LEU A 1 91 ? 62.75 29.25 -12.875 1 15.39 91 LEU A O 1
ATOM 706 N N . ALA A 1 92 ? 63.156 30.781 -11.391 1 15.92 92 ALA A N 1
ATOM 707 C CA . ALA A 1 92 ? 64.375 30.297 -10.758 1 15.92 92 ALA A CA 1
ATOM 708 C C . ALA A 1 92 ? 64.188 28.922 -10.148 1 15.92 92 ALA A C 1
ATOM 710 O O . ALA A 1 92 ? 63.031 28.438 -10.047 1 15.92 92 ALA A O 1
ATOM 711 N N . GLY A 1 93 ? 65 28.422 -8.828 1 15.98 93 GLY A N 1
ATOM 712 C CA . GLY A 1 93 ? 66.062 27.547 -8.438 1 15.98 93 GLY A CA 1
ATOM 713 C C . GLY A 1 93 ? 65.625 26.406 -7.543 1 15.98 93 GLY A C 1
ATOM 714 O O . GLY A 1 93 ? 66.312 25.391 -7.441 1 15.98 93 GLY A O 1
ATOM 715 N N . ALA A 1 94 ? 64.5 26.453 -6.617 1 17.47 94 ALA A N 1
ATOM 716 C CA . ALA A 1 94 ? 64.875 26.094 -5.254 1 17.47 94 ALA A CA 1
ATOM 717 C C . ALA A 1 94 ? 64.938 24.578 -5.082 1 17.47 94 ALA A C 1
ATOM 719 O O . ALA A 1 94 ? 64.188 23.844 -5.703 1 17.47 94 ALA A O 1
ATOM 720 N N . GLU A 1 95 ? 65.938 23.953 -4.254 1 16.88 95 GLU A N 1
ATOM 721 C CA . GLU A 1 95 ? 66.75 22.781 -4.027 1 16.88 95 GLU A CA 1
ATOM 722 C C . GLU A 1 95 ? 66 21.688 -3.289 1 16.88 95 GLU A C 1
ATOM 724 O O . GLU A 1 95 ? 65.062 21.984 -2.564 1 16.88 95 GLU A O 1
ATOM 729 N N . PRO A 1 96 ? 66.25 20.375 -3.502 1 17.78 96 PRO A N 1
ATOM 730 C CA . PRO A 1 96 ? 65.688 19.047 -3.291 1 17.78 96 PRO A CA 1
ATOM 731 C C . PRO A 1 96 ? 65.812 18.562 -1.855 1 17.78 96 PRO A C 1
ATOM 733 O O . PRO A 1 96 ? 65.438 17.422 -1.54 1 17.78 96 PRO A O 1
ATOM 736 N N . ARG A 1 97 ? 65.688 19.359 -0.743 1 16.94 97 ARG A N 1
ATOM 737 C CA . ARG A 1 97 ? 66.5 18.812 0.34 1 16.94 97 ARG A CA 1
ATOM 738 C C . ARG A 1 97 ? 66 17.422 0.739 1 16.94 97 ARG A C 1
ATOM 740 O O . ARG A 1 97 ? 64.812 17.156 0.741 1 16.94 97 ARG A O 1
ATOM 747 N N . LYS A 1 98 ? 67 16.422 1.064 1 18.06 98 LYS A N 1
ATOM 748 C CA . LYS A 1 98 ? 67.25 14.992 1.266 1 18.06 98 LYS A CA 1
ATOM 749 C C . LYS A 1 98 ? 66.75 14.539 2.633 1 18.06 98 LYS A C 1
ATOM 751 O O . LYS A 1 98 ? 67.5 14.578 3.617 1 18.06 98 LYS A O 1
ATOM 756 N N . ARG A 1 99 ? 65.5 14.812 3.141 1 17.69 99 ARG A N 1
ATOM 757 C CA . ARG A 1 99 ? 65.438 14.695 4.594 1 17.69 99 ARG A CA 1
ATOM 758 C C . ARG A 1 99 ? 65.75 13.273 5.043 1 17.69 99 ARG A C 1
ATOM 760 O O . ARG A 1 99 ? 65.375 12.305 4.391 1 17.69 99 ARG A O 1
ATOM 767 N N . ARG A 1 100 ? 66.625 13.039 6.113 1 16.72 100 ARG A N 1
ATOM 768 C CA . ARG A 1 100 ? 67.438 12.047 6.859 1 16.72 100 ARG A CA 1
ATOM 769 C C . ARG A 1 100 ? 66.5 11.062 7.566 1 16.72 100 ARG A C 1
ATOM 771 O O . ARG A 1 100 ? 65.312 11.398 7.871 1 16.72 100 ARG A O 1
ATOM 778 N N . LYS A 1 101 ? 66.938 9.727 7.836 1 18.55 101 LYS A N 1
ATOM 779 C CA . LYS A 1 101 ? 66.688 8.328 8.164 1 18.55 101 LYS A CA 1
ATOM 780 C C . LYS A 1 101 ? 66.438 8.148 9.664 1 18.55 101 LYS A C 1
ATOM 782 O O . LYS A 1 101 ? 66.188 7.035 10.133 1 18.55 101 LYS A O 1
ATOM 787 N N . ARG A 1 102 ? 65.875 9.133 10.477 1 17.45 102 ARG A N 1
ATOM 788 C CA . ARG A 1 102 ? 66.438 8.891 11.812 1 17.45 102 ARG A CA 1
ATOM 789 C C . ARG A 1 102 ? 65.938 7.562 12.375 1 17.45 102 ARG A C 1
ATOM 791 O O . ARG A 1 102 ? 64.875 7.09 11.992 1 17.45 102 ARG A O 1
ATOM 798 N N . PRO A 1 103 ? 66.688 6.969 13.414 1 17.53 103 PRO A N 1
ATOM 799 C CA . PRO A 1 103 ? 66.938 5.711 14.102 1 17.53 103 PRO A CA 1
ATOM 800 C C . PRO A 1 103 ? 65.875 5.293 15.078 1 17.53 103 PRO A C 1
ATOM 802 O O . PRO A 1 103 ? 65.312 6.133 15.797 1 17.53 103 PRO A O 1
ATOM 805 N N . ILE A 1 104 ? 65.062 4.32 14.75 1 18.3 104 ILE A N 1
ATOM 806 C CA . ILE A 1 104 ? 63.969 3.637 15.438 1 18.3 104 ILE A CA 1
ATOM 807 C C . ILE A 1 104 ? 64.438 3.029 16.75 1 18.3 104 ILE A C 1
ATOM 809 O O . ILE A 1 104 ? 65.188 2.045 16.734 1 18.3 104 ILE A O 1
ATOM 813 N N . SER A 1 105 ? 64.75 3.857 17.703 1 15.3 105 SER A N 1
ATOM 814 C CA . SER A 1 105 ? 65.375 3.229 18.859 1 15.3 105 SER A CA 1
ATOM 815 C C . SER A 1 105 ? 64.438 2.16 19.469 1 15.3 105 SER A C 1
ATOM 817 O O . SER A 1 105 ? 63.25 2.186 19.281 1 15.3 105 SER A O 1
ATOM 819 N N . LYS A 1 106 ? 65 1.197 20.469 1 17.14 106 LYS A N 1
ATOM 820 C CA . LYS A 1 106 ? 65.125 -0.141 21.047 1 17.14 106 LYS A CA 1
ATOM 821 C C . LYS A 1 106 ? 64.188 -0.336 22.219 1 17.14 106 LYS A C 1
ATOM 823 O O . LYS A 1 106 ? 63.781 -1.463 22.516 1 17.14 106 LYS A O 1
ATOM 828 N N . LEU A 1 107 ? 63.656 0.662 23.078 1 15.47 107 LEU A N 1
ATOM 829 C CA . LEU A 1 107 ? 64 0.31 24.438 1 15.47 107 LEU A CA 1
ATOM 830 C C . LEU A 1 107 ? 63.156 -0.848 24.938 1 15.47 107 LEU A C 1
ATOM 832 O O . LEU A 1 107 ? 62.125 -1.16 24.359 1 15.47 107 LEU A O 1
ATOM 836 N N . ALA A 1 108 ? 62.531 -0.697 26.25 1 16.08 108 ALA A N 1
ATOM 837 C CA . ALA A 1 108 ? 62.812 -1.314 27.547 1 16.08 108 ALA A CA 1
ATOM 838 C C . ALA A 1 108 ? 61.781 -2.416 27.844 1 16.08 108 ALA A C 1
ATOM 840 O O . ALA A 1 108 ? 60.688 -2.404 27.312 1 16.08 108 ALA A O 1
ATOM 841 N N . GLU A 1 109 ? 62.031 -3.363 28.859 1 16.39 109 GLU A N 1
ATOM 842 C CA . GLU A 1 109 ? 62.062 -4.723 29.391 1 16.39 109 GLU A CA 1
ATOM 843 C C . GLU A 1 109 ? 60.719 -5.082 30.031 1 16.39 109 GLU A C 1
ATOM 845 O O . GLU A 1 109 ? 60.125 -6.102 29.703 1 16.39 109 GLU A O 1
ATOM 850 N N . ASN A 1 110 ? 60.531 -5.031 31.438 1 16.03 110 ASN A N 1
ATOM 851 C CA . ASN A 1 110 ? 60.5 -6.156 32.375 1 16.03 110 ASN A CA 1
ATOM 852 C C . ASN A 1 110 ? 59.094 -6.477 32.844 1 16.03 110 ASN A C 1
ATOM 854 O O . ASN A 1 110 ? 58.844 -7.531 33.438 1 16.03 110 ASN A O 1
ATOM 858 N N . LEU A 1 111 ? 58.094 -5.551 32.906 1 16.61 111 LEU A N 1
ATOM 859 C CA . LEU A 1 111 ? 57.5 -5.66 34.25 1 16.61 111 LEU A CA 1
ATOM 860 C C . LEU A 1 111 ? 56.719 -6.953 34.375 1 16.61 111 LEU A C 1
ATOM 862 O O . LEU A 1 111 ? 56.25 -7.508 33.375 1 16.61 111 LEU A O 1
ATOM 866 N N . GLY A 1 112 ? 56.344 -7.336 35.656 1 16.12 112 GLY A N 1
ATOM 867 C CA . GLY A 1 112 ? 56.125 -8.414 36.625 1 16.12 112 GLY A CA 1
ATOM 868 C C . GLY A 1 112 ? 54.844 -9.18 36.375 1 16.12 112 GLY A C 1
ATOM 869 O O . GLY A 1 112 ? 53.969 -8.711 35.656 1 16.12 112 GLY A O 1
ATOM 870 N N . ASP A 1 113 ? 54.531 -10.266 37.156 1 16.56 113 ASP A N 1
ATOM 871 C CA . ASP A 1 113 ? 54.188 -11.688 37.219 1 16.56 113 ASP A CA 1
ATOM 872 C C . ASP A 1 113 ? 52.688 -11.875 37.438 1 16.56 113 ASP A C 1
ATOM 874 O O . ASP A 1 113 ? 52.062 -12.781 36.844 1 16.56 113 ASP A O 1
ATOM 878 N N . LYS A 1 114 ? 51.969 -11.164 38.375 1 18.27 114 LYS A N 1
ATOM 879 C CA . LYS A 1 114 ? 51.281 -12.008 39.344 1 18.27 114 LYS A CA 1
ATOM 880 C C . LYS A 1 114 ? 50 -12.586 38.781 1 18.27 114 LYS A C 1
ATOM 882 O O . LYS A 1 114 ? 49.188 -11.859 38.188 1 18.27 114 LYS A O 1
ATOM 887 N N . PHE A 1 115 ? 49.75 -14 38.656 1 15.99 115 PHE A N 1
ATOM 888 C CA . PHE A 1 115 ? 48.906 -15.008 38.031 1 15.99 115 PHE A CA 1
ATOM 889 C C . PHE A 1 115 ? 47.531 -15.094 38.688 1 15.99 115 PHE A C 1
ATOM 891 O O . PHE A 1 115 ? 46.688 -15.875 38.281 1 15.99 115 PHE A O 1
ATOM 898 N N . PRO A 1 116 ? 47.031 -14.062 39.438 1 17.67 116 PRO A N 1
ATOM 899 C CA . PRO A 1 116 ? 46.219 -14.805 40.406 1 17.67 116 PRO A CA 1
ATOM 900 C C . PRO A 1 116 ? 45.125 -15.641 39.719 1 17.67 116 PRO A C 1
ATOM 902 O O . PRO A 1 116 ? 44.781 -15.391 38.594 1 17.67 116 PRO A O 1
ATOM 905 N N . ASP A 1 117 ? 44.312 -16.406 40.594 1 17.59 117 ASP A N 1
ATOM 906 C CA . ASP A 1 117 ? 43.625 -17.703 40.719 1 17.59 117 ASP A CA 1
ATOM 907 C C . ASP A 1 117 ? 42.281 -17.688 39.969 1 17.59 117 ASP A C 1
ATOM 909 O O . ASP A 1 117 ? 41.719 -16.625 39.719 1 17.59 117 ASP A O 1
ATOM 913 N N . ARG A 1 118 ? 41.625 -18.938 39.781 1 17.75 118 ARG A N 1
ATOM 914 C CA . ARG A 1 118 ? 40.781 -19.797 38.969 1 17.75 118 ARG A CA 1
ATOM 915 C C . ARG A 1 118 ? 39.312 -19.609 39.281 1 17.75 118 ARG A C 1
ATOM 917 O O . ARG A 1 118 ? 38.469 -20.375 38.812 1 17.75 118 ARG A O 1
ATOM 924 N N . ILE A 1 119 ? 38.844 -18.469 39.656 1 17.89 119 ILE A N 1
ATOM 925 C CA . ILE A 1 119 ? 37.562 -18.766 40.344 1 17.89 119 ILE A CA 1
ATOM 926 C C . ILE A 1 119 ? 36.625 -19.484 39.344 1 17.89 119 ILE A C 1
ATOM 928 O O . ILE A 1 119 ? 36.562 -19.141 38.188 1 17.89 119 ILE A O 1
ATOM 932 N N . ALA A 1 120 ? 35.906 -20.578 39.812 1 17.83 120 ALA A N 1
ATOM 933 C CA . ALA A 1 120 ? 35.125 -21.766 39.469 1 17.83 120 ALA A CA 1
ATOM 934 C C . ALA A 1 120 ? 33.844 -21.375 38.719 1 17.83 120 ALA A C 1
ATOM 936 O O . ALA A 1 120 ? 33.219 -20.375 39.031 1 17.83 120 ALA A O 1
ATOM 937 N N . ASP A 1 121 ? 33.5 -21.984 37.5 1 17.78 121 ASP A N 1
ATOM 938 C CA . ASP A 1 121 ? 32.719 -21.891 36.281 1 17.78 121 ASP A CA 1
ATOM 939 C C . ASP A 1 121 ? 31.297 -22.344 36.5 1 17.78 121 ASP A C 1
ATOM 941 O O . ASP A 1 121 ? 30.531 -22.531 35.562 1 17.78 121 ASP A O 1
ATOM 945 N N . GLU A 1 122 ? 30.625 -22.016 37.625 1 19.73 122 GLU A N 1
ATOM 946 C CA . GLU A 1 122 ? 29.438 -22.844 37.781 1 19.73 122 GLU A CA 1
ATOM 947 C C . GLU A 1 122 ? 28.5 -22.688 36.594 1 19.73 122 GLU A C 1
ATOM 949 O O . GLU A 1 122 ? 28.203 -21.578 36.156 1 19.73 122 GLU A O 1
ATOM 954 N N . PRO A 1 123 ? 28.344 -23.766 35.75 1 20.39 123 PRO A N 1
ATOM 955 C CA . PRO A 1 123 ? 27.703 -23.922 34.438 1 20.39 123 PRO A CA 1
ATOM 956 C C . PRO A 1 123 ? 26.188 -23.703 34.5 1 20.39 123 PRO A C 1
ATOM 958 O O . PRO A 1 123 ? 25.5 -24.375 35.25 1 20.39 123 PRO A O 1
ATOM 961 N N . ILE A 1 124 ? 25.688 -22.547 34.719 1 19.61 124 ILE A N 1
ATOM 962 C CA . ILE A 1 124 ? 24.234 -22.422 34.875 1 19.61 124 ILE A CA 1
ATOM 963 C C . ILE A 1 124 ? 23.531 -23.016 33.656 1 19.61 124 ILE A C 1
ATOM 965 O O . ILE A 1 124 ? 23.734 -22.547 32.531 1 19.61 124 ILE A O 1
ATOM 969 N N . GLU A 1 125 ? 23.156 -24.312 33.594 1 18.8 125 GLU A N 1
ATOM 970 C CA . GLU A 1 125 ? 22.5 -25.203 32.656 1 18.8 125 GLU A CA 1
ATOM 971 C C . GLU A 1 125 ? 21.141 -24.672 32.219 1 18.8 125 GLU A C 1
ATOM 973 O O . GLU A 1 125 ? 20.219 -24.609 33.031 1 18.8 125 GLU A O 1
ATOM 978 N N . VAL A 1 126 ? 20.984 -23.578 31.703 1 20.33 126 VAL A N 1
ATOM 979 C CA . VAL A 1 126 ? 19.656 -23.062 31.422 1 20.33 126 VAL A CA 1
ATOM 980 C C . VAL A 1 126 ? 18.969 -23.984 30.406 1 20.33 126 VAL A C 1
ATOM 982 O O . VAL A 1 126 ? 19.422 -24.109 29.266 1 20.33 126 VAL A O 1
ATOM 985 N N . GLY A 1 127 ? 18.391 -25.141 30.734 1 18.61 127 GLY A N 1
ATOM 986 C CA . GLY A 1 127 ? 17.703 -26.203 30 1 18.61 127 GLY A CA 1
ATOM 987 C C . GLY A 1 127 ? 16.516 -25.703 29.219 1 18.61 127 GLY A C 1
ATOM 988 O O . GLY A 1 127 ? 15.484 -25.344 29.797 1 18.61 127 GLY A O 1
ATOM 989 N N . CYS A 1 128 ? 16.578 -24.859 28.375 1 19.45 128 CYS A N 1
ATOM 990 C CA . CYS A 1 128 ? 15.398 -24.453 27.609 1 19.45 128 CYS A CA 1
ATOM 991 C C . CYS A 1 128 ? 14.789 -25.641 26.875 1 19.45 128 CYS A C 1
ATOM 993 O O . CYS A 1 128 ? 15.406 -26.188 25.969 1 19.45 128 CYS A O 1
ATOM 995 N N . LYS A 1 129 ? 14.094 -26.5 27.531 1 21.77 129 LYS A N 1
ATOM 996 C CA . LYS A 1 129 ? 13.445 -27.672 26.953 1 21.77 129 LYS A CA 1
ATOM 997 C C . LYS A 1 129 ? 12.508 -27.25 25.812 1 21.77 129 LYS A C 1
ATOM 999 O O . LYS A 1 129 ? 11.602 -26.438 26.016 1 21.77 129 LYS A O 1
ATOM 1004 N N . ASN A 1 130 ? 13.008 -27.266 24.672 1 20.33 130 ASN A N 1
ATOM 1005 C CA . ASN A 1 130 ? 12.266 -27.172 23.422 1 20.33 130 ASN A CA 1
ATOM 1006 C C . ASN A 1 130 ? 11.18 -28.234 23.328 1 20.33 130 ASN A C 1
ATOM 1008 O O . ASN A 1 130 ? 11.492 -29.422 23.266 1 20.33 130 ASN A O 1
ATOM 1012 N N . ILE A 1 131 ? 10.227 -28.203 24.234 1 19.86 131 ILE A N 1
ATOM 1013 C CA . ILE A 1 131 ? 9.211 -29.25 24.094 1 19.86 131 ILE A CA 1
ATOM 1014 C C . ILE A 1 131 ? 8.688 -29.281 22.656 1 19.86 131 ILE A C 1
ATOM 1016 O O . ILE A 1 131 ? 8.164 -28.281 22.156 1 19.86 131 ILE A O 1
ATOM 1020 N N . SER A 1 132 ? 9.281 -30.078 21.844 1 21.44 132 SER A N 1
ATOM 1021 C CA . SER A 1 132 ? 8.93 -30.453 20.469 1 21.44 132 SER A CA 1
ATOM 1022 C C . SER A 1 132 ? 7.504 -30.969 20.391 1 21.44 132 SER A C 1
ATOM 1024 O O . SER A 1 132 ? 7.266 -32.188 20.547 1 21.44 132 SER A O 1
ATOM 1026 N N . GLN A 1 133 ? 6.625 -30.531 21.25 1 21.66 133 GLN A N 1
ATOM 1027 C CA . GLN A 1 133 ? 5.387 -31.281 21.031 1 21.66 133 GLN A CA 1
ATOM 1028 C C . GLN A 1 133 ? 4.922 -31.141 19.578 1 21.66 133 GLN A C 1
ATOM 1030 O O . GLN A 1 133 ? 4.918 -30.031 19.031 1 21.66 133 GLN A O 1
ATOM 1035 N N . GLN A 1 134 ? 5.141 -32.188 18.844 1 22.36 134 GLN A N 1
ATOM 1036 C CA . GLN A 1 134 ? 4.637 -32.406 17.484 1 22.36 134 GLN A CA 1
ATOM 1037 C C . GLN A 1 134 ? 3.156 -32.062 17.391 1 22.36 134 GLN A C 1
ATOM 1039 O O . GLN A 1 134 ? 2.338 -32.531 18.156 1 22.36 134 GLN A O 1
ATOM 1044 N N . PRO A 1 135 ? 2.873 -30.844 17.141 1 23.91 135 PRO A N 1
ATOM 1045 C CA . PRO A 1 135 ? 1.443 -30.516 17.094 1 23.91 135 PRO A CA 1
ATOM 1046 C C . PRO A 1 135 ? 0.648 -31.516 16.25 1 23.91 135 PRO A C 1
ATOM 1048 O O . PRO A 1 135 ? 1.126 -31.969 15.211 1 23.91 135 PRO A O 1
ATOM 1051 N N . ASP A 1 136 ? 0.013 -32.438 16.922 1 21.2 136 ASP A N 1
ATOM 1052 C CA . ASP A 1 136 ? -0.938 -33.375 16.344 1 21.2 136 ASP A CA 1
ATOM 1053 C C . ASP A 1 136 ? -1.875 -32.688 15.359 1 21.2 136 ASP A C 1
ATOM 1055 O O . ASP A 1 136 ? -2.504 -31.672 15.711 1 21.2 136 ASP A O 1
ATOM 1059 N N . TYR A 1 137 ? -1.471 -32.688 14.164 1 22.25 137 TYR A N 1
ATOM 1060 C CA . TYR A 1 137 ? -2.301 -32.219 13.055 1 22.25 137 TYR A CA 1
ATOM 1061 C C . TYR A 1 137 ? -3.68 -32.875 13.102 1 22.25 137 TYR A C 1
ATOM 1063 O O . TYR A 1 137 ? -3.818 -34.062 12.852 1 22.25 137 TYR A O 1
ATOM 1071 N N . ASP A 1 138 ? -4.441 -32.594 14.188 1 22.7 138 ASP A N 1
ATOM 1072 C CA . ASP A 1 138 ? -5.801 -33.125 14.148 1 22.7 138 ASP A CA 1
ATOM 1073 C C . ASP A 1 138 ? -6.438 -32.906 12.781 1 22.7 138 ASP A C 1
ATOM 1075 O O . ASP A 1 138 ? -6.344 -31.812 12.219 1 22.7 138 ASP A O 1
ATOM 1079 N N . HIS A 1 139 ? -6.605 -33.969 12.062 1 22.72 139 HIS A N 1
ATOM 1080 C CA . HIS A 1 139 ? -7.426 -34.125 10.867 1 22.72 139 HIS A CA 1
ATOM 1081 C C . HIS A 1 139 ? -8.82 -33.531 11.07 1 22.72 139 HIS A C 1
ATOM 1083 O O . HIS A 1 139 ? -9.586 -34.031 11.906 1 22.72 139 HIS A O 1
ATOM 1089 N N . VAL A 1 140 ? -8.891 -32.312 11.227 1 23.59 140 VAL A N 1
ATOM 1090 C CA . VAL A 1 140 ? -10.258 -31.812 11.219 1 23.59 140 VAL A CA 1
ATOM 1091 C C . VAL A 1 140 ? -11.039 -32.438 10.062 1 23.59 140 VAL A C 1
ATOM 1093 O O . VAL A 1 140 ? -10.742 -32.188 8.898 1 23.59 140 VAL A O 1
ATOM 1096 N N . LYS A 1 141 ? -11.562 -33.656 10.258 1 24.42 141 LYS A N 1
ATOM 1097 C CA . LYS A 1 141 ? -12.477 -34.406 9.391 1 24.42 141 LYS A CA 1
ATOM 1098 C C . LYS A 1 141 ? -13.648 -33.562 8.961 1 24.42 141 LYS A C 1
ATOM 1100 O O . LYS A 1 141 ? -14.094 -33.625 7.812 1 24.42 141 LYS A O 1
ATOM 1105 N N . GLY A 1 142 ? -14.383 -33.031 9.984 1 24.22 142 GLY A N 1
ATOM 1106 C CA . GLY A 1 142 ? -15.812 -33 9.742 1 24.22 142 GLY A CA 1
ATOM 1107 C C . GLY A 1 142 ? -16.25 -31.891 8.828 1 24.22 142 GLY A C 1
ATOM 1108 O O . GLY A 1 142 ? -16.844 -30.906 9.273 1 24.22 142 GLY A O 1
ATOM 1109 N N . THR A 1 143 ? -15.406 -31.438 8.031 1 25.23 143 THR A N 1
ATOM 1110 C CA . THR A 1 143 ? -16.062 -30.328 7.336 1 25.23 143 THR A CA 1
ATOM 1111 C C . THR A 1 143 ? -17.344 -30.812 6.66 1 25.23 143 THR A C 1
ATOM 1113 O O . THR A 1 143 ? -17.344 -31.797 5.93 1 25.23 143 THR A O 1
ATOM 1116 N N . HIS A 1 144 ? -18.438 -30.688 7.391 1 24.05 144 HIS A N 1
ATOM 1117 C CA . HIS A 1 144 ? -19.734 -30.859 6.75 1 24.05 144 HIS A CA 1
ATOM 1118 C C . HIS A 1 144 ? -19.766 -30.219 5.367 1 24.05 144 HIS A C 1
ATOM 1120 O O . HIS A 1 144 ? -19.328 -29.062 5.203 1 24.05 144 HIS A O 1
ATOM 1126 N N . HIS A 1 145 ? -19.656 -31.078 4.441 1 25.95 145 HIS A N 1
ATOM 1127 C CA . HIS A 1 145 ? -19.812 -30.781 3.021 1 25.95 145 HIS A CA 1
ATOM 1128 C C . HIS A 1 145 ? -21.094 -30.016 2.756 1 25.95 145 HIS A C 1
ATOM 1130 O O . HIS A 1 145 ? -22.188 -30.531 2.98 1 25.95 145 HIS A O 1
ATOM 1136 N N . LEU A 1 146 ? -21.25 -28.828 3.223 1 26.73 146 LEU A N 1
ATOM 1137 C CA . LEU A 1 146 ? -22.438 -28.188 2.678 1 26.73 146 LEU A CA 1
ATOM 1138 C C . LEU A 1 146 ? -22.516 -28.359 1.166 1 26.73 146 LEU A C 1
ATOM 1140 O O . LEU A 1 146 ? -21.562 -28.062 0.455 1 26.73 146 LEU A O 1
ATOM 1144 N N . ASP A 1 147 ? -23.266 -29.344 0.787 1 25.33 147 ASP A N 1
ATOM 1145 C CA . ASP A 1 147 ? -23.688 -29.531 -0.595 1 25.33 147 ASP A CA 1
ATOM 1146 C C . ASP A 1 147 ? -24.203 -28.234 -1.207 1 25.33 147 ASP A C 1
ATOM 1148 O O . ASP A 1 147 ? -25.375 -27.875 -1.01 1 25.33 147 ASP A O 1
ATOM 1152 N N . ILE A 1 148 ? -23.453 -27.281 -1.148 1 30.25 148 ILE A N 1
ATOM 1153 C CA . ILE A 1 148 ? -23.984 -26.141 -1.872 1 30.25 148 ILE A CA 1
ATOM 1154 C C . ILE A 1 148 ? -24.234 -26.516 -3.328 1 30.25 148 ILE A C 1
ATOM 1156 O O . ILE A 1 148 ? -23.328 -26.969 -4.023 1 30.25 148 ILE A O 1
ATOM 1160 N N . PRO A 1 149 ? -25.469 -26.812 -3.578 1 26.94 149 PRO A N 1
ATOM 1161 C CA . PRO A 1 149 ? -25.766 -26.969 -5.004 1 26.94 149 PRO A CA 1
A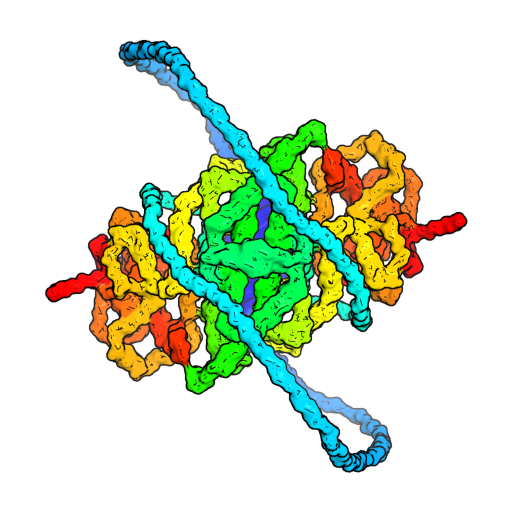TOM 1162 C C . PRO A 1 149 ? -25.094 -25.906 -5.871 1 26.94 149 PRO A C 1
ATOM 1164 O O . PRO A 1 149 ? -25.172 -24.719 -5.566 1 26.94 149 PRO A O 1
ATOM 1167 N N . VAL A 1 150 ? -23.938 -26.219 -6.34 1 31.23 150 VAL A N 1
ATOM 1168 C CA . VAL A 1 150 ? -23.375 -25.344 -7.375 1 31.23 150 VAL A CA 1
ATOM 1169 C C . VAL A 1 150 ? -24.406 -25.141 -8.492 1 31.23 150 VAL A C 1
ATOM 1171 O O . VAL A 1 150 ? -24.734 -26.078 -9.219 1 31.23 150 VAL A O 1
ATOM 1174 N N . ASP A 1 151 ? -25.5 -24.578 -8.219 1 30.14 151 ASP A N 1
ATOM 1175 C CA . ASP A 1 151 ? -26.234 -24.188 -9.414 1 30.14 151 ASP A CA 1
ATOM 1176 C C . ASP A 1 151 ? -25.297 -23.594 -10.461 1 30.14 151 ASP A C 1
ATOM 1178 O O . ASP A 1 151 ? -24.656 -22.578 -10.227 1 30.14 151 ASP A O 1
ATOM 1182 N N . SER A 1 152 ? -24.688 -24.438 -11.25 1 32.34 152 SER A N 1
ATOM 1183 C CA . SER A 1 152 ? -23.75 -24.328 -12.359 1 32.34 152 SER A CA 1
ATOM 1184 C C . SER A 1 152 ? -24 -23.078 -13.18 1 32.34 152 SER A C 1
ATOM 1186 O O . SER A 1 152 ? -23.141 -22.625 -13.922 1 32.34 152 SER A O 1
ATOM 1188 N N . SER A 1 153 ? -25.297 -22.922 -13.516 1 31.88 153 SER A N 1
ATOM 1189 C CA . SER A 1 153 ? -25.578 -22 -14.617 1 31.88 153 SER A CA 1
ATOM 1190 C C . SER A 1 153 ? -25.328 -20.547 -14.203 1 31.88 153 SER A C 1
ATOM 1192 O O . SER A 1 153 ? -25.875 -19.625 -14.805 1 31.88 153 SER A O 1
ATOM 1194 N N . LEU A 1 154 ? -25 -20.344 -12.992 1 33.91 154 LEU A N 1
ATOM 1195 C CA . LEU A 1 154 ? -24.953 -18.906 -12.75 1 33.91 154 LEU A CA 1
ATOM 1196 C C . LEU A 1 154 ? -23.812 -18.266 -13.547 1 33.91 154 LEU A C 1
ATOM 1198 O O . LEU A 1 154 ? -22.641 -18.516 -13.266 1 33.91 154 LEU A O 1
ATOM 1202 N N . SER A 1 155 ? -24.016 -18.078 -14.805 1 35.81 155 SER A N 1
ATOM 1203 C CA . SER A 1 155 ? -23.234 -17.156 -15.633 1 35.81 155 SER A CA 1
ATOM 1204 C C . SER A 1 155 ? -22.734 -15.969 -14.812 1 35.81 155 SER A C 1
ATOM 1206 O O . SER A 1 155 ? -23.531 -15.188 -14.289 1 35.81 155 SER A O 1
ATOM 1208 N N . TYR A 1 156 ? -21.797 -16.141 -14.102 1 38.75 156 TYR A N 1
ATOM 1209 C CA . TYR A 1 156 ? -21.125 -14.977 -13.555 1 38.75 156 TYR A CA 1
ATOM 1210 C C . TYR A 1 156 ? -21.062 -13.852 -14.586 1 38.75 156 TYR A C 1
ATOM 1212 O O . TYR A 1 156 ? -20.219 -13.875 -15.484 1 38.75 156 TYR A O 1
ATOM 1220 N N . GLN A 1 157 ? -22.094 -13.406 -15.016 1 41.25 157 GLN A N 1
ATOM 1221 C CA . GLN A 1 157 ? -22 -12.172 -15.789 1 41.25 157 GLN A CA 1
ATOM 1222 C C . GLN A 1 157 ? -21.484 -11.023 -14.93 1 41.25 157 GLN A C 1
ATOM 1224 O O . GLN A 1 157 ? -22.234 -10.445 -14.148 1 41.25 157 GLN A O 1
ATOM 1229 N N . ALA A 1 158 ? -20.312 -11.148 -14.555 1 48.31 158 ALA A N 1
ATOM 1230 C CA . ALA A 1 158 ? -19.766 -9.906 -14.016 1 48.31 158 ALA A CA 1
ATOM 1231 C C . ALA A 1 158 ? -20.203 -8.711 -14.859 1 48.31 158 ALA A C 1
ATOM 1233 O O . ALA A 1 158 ? -19.938 -8.656 -16.062 1 48.31 158 ALA A O 1
ATOM 1234 N N . ASP A 1 159 ? -21.234 -8.086 -14.484 1 53.22 159 ASP A N 1
ATOM 1235 C CA . ASP A 1 159 ? -21.875 -7.023 -15.25 1 53.22 159 ASP A CA 1
ATOM 1236 C C . ASP A 1 159 ? -20.859 -5.961 -15.68 1 53.22 159 ASP A C 1
ATOM 1238 O O . ASP A 1 159 ? -21.016 -5.332 -16.719 1 53.22 159 ASP A O 1
ATOM 1242 N N . SER A 1 160 ? -19.797 -5.707 -14.773 1 67.75 160 SER A N 1
ATOM 1243 C CA . SER A 1 160 ? -18.969 -4.574 -15.188 1 67.75 160 SER A CA 1
ATOM 1244 C C . SER A 1 160 ? -17.484 -4.844 -14.938 1 67.75 160 SER A C 1
ATOM 1246 O O . SER A 1 160 ? -17.141 -5.715 -14.141 1 67.75 160 SER A O 1
ATOM 1248 N N . ALA A 1 161 ? -16.656 -4.527 -15.781 1 75.69 161 ALA A N 1
ATOM 1249 C CA . ALA A 1 161 ? -15.195 -4.539 -15.648 1 75.69 161 ALA A CA 1
ATOM 1250 C C . ALA A 1 161 ? -14.773 -4.141 -14.234 1 75.69 161 ALA A C 1
ATOM 1252 O O . ALA A 1 161 ? -13.805 -4.688 -13.695 1 75.69 161 ALA A O 1
ATOM 1253 N N . TYR A 1 162 ? -15.609 -3.439 -13.703 1 80.06 162 TYR A N 1
ATOM 1254 C CA . TYR A 1 162 ? -15.305 -2.955 -12.359 1 80.06 162 TYR A CA 1
ATOM 1255 C C . TYR A 1 162 ? -15.57 -4.039 -11.32 1 80.06 162 TYR A C 1
ATOM 1257 O O . TYR A 1 162 ? -14.797 -4.191 -10.367 1 80.06 162 TYR A O 1
ATOM 1265 N N . THR A 1 163 ? -16.516 -4.781 -11.562 1 86.44 163 THR A N 1
ATOM 1266 C CA . THR A 1 163 ? -16.859 -5.887 -10.672 1 86.44 163 THR A CA 1
ATOM 1267 C C . THR A 1 163 ? -15.781 -6.973 -10.742 1 86.44 163 THR A C 1
ATOM 1269 O O . THR A 1 163 ? -15.328 -7.473 -9.711 1 86.44 163 THR A O 1
ATOM 1272 N N . VAL A 1 164 ? -15.359 -7.227 -11.891 1 88.69 164 VAL A N 1
ATOM 1273 C CA . VAL A 1 164 ? -14.359 -8.266 -12.094 1 88.69 164 VAL A CA 1
ATOM 1274 C C . VAL A 1 164 ? -13.039 -7.852 -11.445 1 88.69 164 VAL A C 1
ATOM 1276 O O . VAL A 1 164 ? -12.367 -8.672 -10.812 1 88.69 164 VAL A O 1
ATOM 1279 N N . LYS A 1 165 ? -12.773 -6.641 -11.57 1 89.06 165 LYS A N 1
ATOM 1280 C CA . LYS A 1 165 ? -11.539 -6.133 -10.984 1 89.06 165 LYS A CA 1
ATOM 1281 C C . LYS A 1 165 ? -11.57 -6.223 -9.461 1 89.06 165 LYS A C 1
ATOM 1283 O O . LYS A 1 165 ? -10.602 -6.648 -8.836 1 89.06 165 LYS A O 1
ATOM 1288 N N . ALA A 1 166 ? -12.656 -5.836 -8.891 1 91.81 166 ALA A N 1
ATOM 1289 C CA . ALA A 1 166 ? -12.797 -5.863 -7.438 1 91.81 166 ALA A CA 1
ATOM 1290 C C . ALA A 1 166 ? -12.727 -7.293 -6.906 1 91.81 166 ALA A C 1
ATOM 1292 O O . ALA A 1 166 ? -11.984 -7.578 -5.965 1 91.81 166 ALA A O 1
ATOM 1293 N N . MET A 1 167 ? -13.383 -8.133 -7.582 1 92.19 167 MET A N 1
ATOM 1294 C CA . MET A 1 167 ? -13.406 -9.523 -7.133 1 92.19 167 MET A CA 1
ATOM 1295 C C . MET A 1 167 ? -12.047 -10.188 -7.34 1 92.19 167 MET A C 1
ATOM 1297 O O . MET A 1 167 ? -11.578 -10.938 -6.48 1 92.19 167 MET A O 1
ATOM 1301 N N . SER A 1 168 ? -11.438 -9.938 -8.43 1 92.38 168 SER A N 1
ATOM 1302 C CA . SER A 1 168 ? -10.125 -10.516 -8.719 1 92.38 168 SER A CA 1
ATOM 1303 C C . SER A 1 168 ? -9.078 -10.039 -7.723 1 92.38 168 SER A C 1
ATOM 1305 O O . SER A 1 168 ? -8.172 -10.789 -7.355 1 92.38 168 SER A O 1
ATOM 1307 N N . SER A 1 169 ? -9.234 -8.766 -7.34 1 93.5 169 SER A N 1
ATOM 1308 C CA . SER A 1 169 ? -8.273 -8.227 -6.383 1 93.5 169 SER A CA 1
ATOM 1309 C C . SER A 1 169 ? -8.312 -8.992 -5.066 1 93.5 169 SER A C 1
ATOM 1311 O O . SER A 1 169 ? -7.285 -9.164 -4.406 1 93.5 169 SER A O 1
ATOM 1313 N N . ILE A 1 170 ? -9.461 -9.445 -4.691 1 95.94 170 ILE A N 1
ATOM 1314 C CA . ILE A 1 170 ? -9.625 -10.227 -3.467 1 95.94 170 ILE A CA 1
ATOM 1315 C C . ILE A 1 170 ? -8.906 -11.562 -3.609 1 95.94 170 ILE A C 1
ATOM 1317 O O . ILE A 1 170 ? -8.211 -12.008 -2.688 1 95.94 170 ILE A O 1
ATOM 1321 N N . LEU A 1 171 ? -8.992 -12.133 -4.727 1 95.25 171 LEU A N 1
ATOM 1322 C CA . LEU A 1 171 ? -8.344 -13.422 -4.984 1 95.25 171 LEU A CA 1
ATOM 1323 C C . LEU A 1 171 ? -6.828 -13.266 -5.023 1 95.25 171 LEU A C 1
ATOM 1325 O O . LEU A 1 171 ? -6.105 -14.102 -4.473 1 95.25 171 LEU A O 1
ATOM 1329 N N . PHE A 1 172 ? -6.371 -12.25 -5.621 1 93.12 172 PHE A N 1
ATOM 1330 C CA . PHE A 1 172 ? -4.941 -11.969 -5.645 1 93.12 172 PHE A CA 1
ATOM 1331 C C . PHE A 1 172 ? -4.406 -11.75 -4.234 1 93.12 172 PHE A C 1
ATOM 1333 O O . PHE A 1 172 ? -3.336 -12.25 -3.885 1 93.12 172 PHE A O 1
ATOM 1340 N N . GLU A 1 173 ? -5.188 -10.984 -3.488 1 94.5 173 GLU A N 1
ATOM 1341 C CA . GLU A 1 173 ? -4.777 -10.711 -2.113 1 94.5 173 GLU A CA 1
ATOM 1342 C C . GLU A 1 173 ? -4.742 -11.992 -1.284 1 94.5 173 GLU A C 1
ATOM 1344 O O . GLU A 1 173 ? -3.842 -12.188 -0.468 1 94.5 173 GLU A O 1
ATOM 1349 N N . CYS A 1 174 ? -5.695 -12.797 -1.517 1 95.44 174 CYS A N 1
ATOM 1350 C CA . CYS A 1 174 ? -5.73 -14.078 -0.828 1 95.44 174 CYS A CA 1
ATOM 1351 C C . CYS A 1 174 ? -4.461 -14.883 -1.098 1 95.44 174 CYS A C 1
ATOM 1353 O O . CYS A 1 174 ? -3.83 -15.383 -0.166 1 95.44 174 CYS A O 1
ATOM 1355 N N . ALA A 1 175 ? -4.066 -14.977 -2.314 1 92.81 175 ALA A N 1
ATOM 1356 C CA . ALA A 1 175 ? -2.865 -15.727 -2.689 1 92.81 175 ALA A CA 1
ATOM 1357 C C . ALA A 1 175 ? -1.616 -15.094 -2.082 1 92.81 175 ALA A C 1
ATOM 1359 O O . ALA A 1 175 ? -0.798 -15.781 -1.47 1 92.81 175 ALA A O 1
ATOM 1360 N N . ARG A 1 176 ? -1.514 -13.828 -2.217 1 90.75 176 ARG A N 1
ATOM 1361 C CA . ARG A 1 176 ? -0.345 -13.102 -1.732 1 90.75 176 ARG A CA 1
ATOM 1362 C C . ARG A 1 176 ? -0.155 -13.305 -0.233 1 90.75 176 ARG A C 1
ATOM 1364 O O . ARG A 1 176 ? 0.949 -13.609 0.223 1 90.75 176 ARG A O 1
ATOM 1371 N N . VAL A 1 177 ? -1.191 -13.102 0.495 1 93.69 177 VAL A N 1
ATOM 1372 C CA . VAL A 1 177 ? -1.163 -13.195 1.951 1 93.69 177 VAL A CA 1
ATOM 1373 C C . VAL A 1 177 ? -0.801 -14.617 2.369 1 93.69 177 VAL A C 1
ATOM 1375 O O . VAL A 1 177 ? 0.064 -14.82 3.225 1 93.69 177 VAL A O 1
ATOM 1378 N N . ASN A 1 178 ? -1.42 -15.547 1.746 1 94.19 178 ASN A N 1
ATOM 1379 C CA . ASN A 1 178 ? -1.223 -16.922 2.182 1 94.19 178 ASN A CA 1
ATOM 1380 C C . ASN A 1 178 ? 0.156 -17.453 1.784 1 94.19 178 ASN A C 1
ATOM 1382 O O . ASN A 1 178 ? 0.75 -18.25 2.502 1 94.19 178 ASN A O 1
ATOM 1386 N N . PHE A 1 179 ? 0.698 -17 0.708 1 91 179 PHE A N 1
ATOM 1387 C CA . PHE A 1 179 ? 2.061 -17.391 0.356 1 91 179 PHE A CA 1
ATOM 1388 C C . PHE A 1 179 ? 3.061 -16.781 1.338 1 91 179 PHE A C 1
ATOM 1390 O O . PHE A 1 179 ? 4.023 -17.453 1.735 1 91 179 PHE A O 1
ATOM 1397 N N . ALA A 1 180 ? 2.881 -15.555 1.684 1 89.81 180 ALA A N 1
ATOM 1398 C CA . ALA A 1 180 ? 3.766 -14.914 2.656 1 89.81 180 ALA A CA 1
ATOM 1399 C C . ALA A 1 180 ? 3.707 -15.625 4.004 1 89.81 180 ALA A C 1
ATOM 1401 O O . ALA A 1 180 ? 4.742 -15.859 4.637 1 89.81 180 ALA A O 1
ATOM 1402 N N . ILE A 1 181 ? 2.529 -16 4.43 1 92.81 181 ILE A N 1
ATOM 1403 C CA . ILE A 1 181 ? 2.33 -16.641 5.73 1 92.81 181 ILE A CA 1
ATOM 1404 C C . ILE A 1 181 ? 2.846 -18.078 5.684 1 92.81 181 ILE A C 1
ATOM 1406 O O . ILE A 1 181 ? 3.389 -18.578 6.672 1 92.81 181 ILE A O 1
ATOM 1410 N N . ALA A 1 182 ? 2.699 -18.688 4.582 1 91.94 182 ALA A N 1
ATOM 1411 C CA . ALA A 1 182 ? 3.053 -20.094 4.445 1 91.94 182 ALA A CA 1
ATOM 1412 C C . ALA A 1 182 ? 4.547 -20.312 4.68 1 91.94 182 ALA A C 1
ATOM 1414 O O . ALA A 1 182 ? 4.957 -21.359 5.164 1 91.94 182 ALA A O 1
ATOM 1415 N N . LEU A 1 183 ? 5.395 -19.422 4.371 1 89 183 LEU A N 1
ATOM 1416 C CA . LEU A 1 183 ? 6.836 -19.531 4.559 1 89 183 LEU A CA 1
ATOM 1417 C C . LEU A 1 183 ? 7.191 -19.578 6.039 1 89 183 LEU A C 1
ATOM 1419 O O . LEU A 1 183 ? 8.219 -20.141 6.418 1 89 183 LEU A O 1
ATOM 1423 N N . TYR A 1 184 ? 6.461 -18.969 6.848 1 91.25 184 TYR A N 1
ATOM 1424 C CA . TYR A 1 184 ? 6.637 -18.953 8.297 1 91.25 184 TYR A CA 1
ATOM 1425 C C . TYR A 1 184 ? 5.684 -19.922 8.969 1 91.25 184 TYR A C 1
ATOM 1427 O O . TYR A 1 184 ? 6.027 -20.531 9.984 1 91.25 184 TYR A O 1
ATOM 1435 N N . GLY A 1 185 ? 4.473 -20 8.414 1 91.06 185 GLY A N 1
ATOM 1436 C CA . GLY A 1 185 ? 3.438 -20.859 8.977 1 91.06 185 GLY A CA 1
ATOM 1437 C C . GLY A 1 185 ? 2.434 -20.109 9.82 1 91.06 185 GLY A C 1
ATOM 1438 O O . GLY A 1 185 ? 2.637 -18.922 10.133 1 91.06 185 GLY A O 1
ATOM 1439 N N . HIS A 1 186 ? 1.315 -20.719 10.094 1 92.56 186 HIS A N 1
ATOM 1440 C CA . HIS A 1 186 ? 0.312 -20.188 11.008 1 92.56 186 HIS A CA 1
ATOM 1441 C C . HIS A 1 186 ? 0.763 -20.297 12.453 1 92.56 186 HIS A C 1
ATOM 1443 O O . HIS A 1 186 ? 0.572 -21.344 13.086 1 92.56 186 HIS A O 1
ATOM 1449 N N . ARG A 1 187 ? 1.296 -19.172 12.914 1 92.88 187 ARG A N 1
ATOM 1450 C CA . ARG A 1 187 ? 1.866 -19.172 14.258 1 92.88 187 ARG A CA 1
ATOM 1451 C C . ARG A 1 187 ? 1.567 -17.859 14.969 1 92.88 187 ARG A C 1
ATOM 1453 O O . ARG A 1 187 ? 1.177 -16.875 14.336 1 92.88 187 ARG A O 1
ATOM 1460 N N . THR A 1 188 ? 1.652 -17.969 16.281 1 93.44 188 THR A N 1
ATOM 1461 C CA . THR A 1 188 ? 1.61 -16.766 17.125 1 93.44 188 THR A CA 1
ATOM 1462 C C . THR A 1 188 ? 2.99 -16.469 17.703 1 93.44 188 THR A C 1
ATOM 1464 O O . THR A 1 188 ? 3.666 -17.359 18.219 1 93.44 188 THR A O 1
ATOM 1467 N N . SER A 1 189 ? 3.408 -15.273 17.516 1 91.44 189 SER A N 1
ATOM 1468 C CA . SER A 1 189 ? 4.73 -14.875 17.969 1 91.44 189 SER A CA 1
ATOM 1469 C C . SER A 1 189 ? 4.637 -13.906 19.141 1 91.44 189 SER A C 1
ATOM 1471 O O . SER A 1 189 ? 3.807 -12.992 19.141 1 91.44 189 SER A O 1
ATOM 1473 N N . GLY A 1 190 ? 5.527 -14.102 20.094 1 87.31 190 GLY A N 1
ATOM 1474 C CA . GLY A 1 190 ? 5.633 -13.195 21.219 1 87.31 190 GLY A CA 1
ATOM 1475 C C . GLY A 1 190 ? 6.746 -12.18 21.062 1 87.31 190 GLY A C 1
ATOM 1476 O O . GLY A 1 190 ? 7.062 -11.453 22 1 87.31 190 GLY A O 1
ATOM 1477 N N . ALA A 1 191 ? 7.348 -12.188 19.906 1 85.12 191 ALA A N 1
ATOM 1478 C CA . ALA A 1 191 ? 8.414 -11.219 19.688 1 85.12 191 ALA A CA 1
ATOM 1479 C C . ALA A 1 191 ? 7.895 -9.789 19.812 1 85.12 191 ALA A C 1
ATOM 1481 O O . ALA A 1 191 ? 6.84 -9.453 19.266 1 85.12 191 ALA A O 1
ATOM 1482 N N . PRO A 1 192 ? 8.625 -8.984 20.5 1 87.56 192 PRO A N 1
ATOM 1483 C CA . PRO A 1 192 ? 8.148 -7.617 20.703 1 87.56 192 PRO A CA 1
ATOM 1484 C C . PRO A 1 192 ? 8.125 -6.797 19.422 1 87.56 192 PRO A C 1
ATOM 1486 O O . PRO A 1 192 ? 8.961 -7.004 18.531 1 87.56 192 PRO A O 1
ATOM 1489 N N . THR A 1 193 ? 7.113 -5.98 19.312 1 90.56 193 THR A N 1
ATOM 1490 C CA . THR A 1 193 ? 7.016 -4.996 18.234 1 90.56 193 THR A CA 1
ATOM 1491 C C . THR A 1 193 ? 7.215 -3.584 18.781 1 90.56 193 THR A C 1
ATOM 1493 O O . THR A 1 193 ? 6.734 -3.258 19.875 1 90.56 193 THR A O 1
ATOM 1496 N N . THR A 1 194 ? 7.98 -2.75 18.047 1 93.31 194 THR A N 1
ATOM 1497 C CA . THR A 1 194 ? 8.328 -1.442 18.594 1 93.31 194 THR A CA 1
ATOM 1498 C C . THR A 1 194 ? 8.047 -0.341 17.578 1 93.31 194 THR A C 1
ATOM 1500 O O . THR A 1 194 ? 7.973 -0.602 16.375 1 93.31 194 THR A O 1
ATOM 1503 N N . THR A 1 195 ? 7.734 0.85 18.078 1 94.19 195 THR A N 1
ATOM 1504 C CA . THR A 1 195 ? 7.57 2.037 17.25 1 94.19 195 THR A CA 1
ATOM 1505 C C . THR A 1 195 ? 8.742 2.998 17.453 1 94.19 195 THR A C 1
ATOM 1507 O O . THR A 1 195 ? 8.75 4.098 16.891 1 94.19 195 THR A O 1
ATOM 1510 N N . LYS A 1 196 ? 9.727 2.568 18.234 1 94.12 196 LYS A N 1
ATOM 1511 C CA . LYS A 1 196 ? 10.914 3.379 18.453 1 94.12 196 LYS A CA 1
ATOM 1512 C C . LYS A 1 196 ? 11.922 3.217 17.312 1 94.12 196 LYS A C 1
ATOM 1514 O O . LYS A 1 196 ? 12.383 2.107 17.047 1 94.12 196 LYS A O 1
ATOM 1519 N N . PRO A 1 197 ? 12.281 4.316 16.734 1 92.06 197 PRO A N 1
ATOM 1520 C CA . PRO A 1 197 ? 13.188 4.223 15.594 1 92.06 197 PRO A CA 1
ATOM 1521 C C . PRO A 1 197 ? 14.523 3.574 15.953 1 92.06 197 PRO A C 1
ATOM 1523 O O . PRO A 1 197 ? 15.047 2.758 15.188 1 92.06 197 PRO A O 1
ATOM 1526 N N . ASP A 1 198 ? 15.062 3.914 17.094 1 92.75 198 ASP A N 1
ATOM 1527 C CA . ASP A 1 198 ? 16.359 3.391 17.5 1 92.75 198 ASP A CA 1
ATOM 1528 C C . ASP A 1 198 ? 16.312 1.878 17.688 1 92.75 198 ASP A C 1
ATOM 1530 O O . ASP A 1 198 ? 17.25 1.167 17.312 1 92.75 198 ASP A O 1
ATOM 1534 N N . LYS A 1 199 ? 15.281 1.431 18.203 1 94.69 199 LYS A N 1
ATOM 1535 C CA . LYS A 1 199 ? 15.141 -0.007 18.422 1 94.69 199 LYS A CA 1
ATOM 1536 C C . LYS A 1 199 ? 14.914 -0.742 17.094 1 94.69 199 LYS A C 1
ATOM 1538 O O . LYS A 1 199 ? 15.367 -1.879 16.938 1 94.69 199 LYS A O 1
ATOM 1543 N N . ILE A 1 200 ? 14.203 -0.135 16.188 1 94.56 200 ILE A N 1
ATOM 1544 C CA . ILE A 1 200 ? 14 -0.722 14.875 1 94.56 200 ILE A CA 1
ATOM 1545 C C . ILE A 1 200 ? 15.344 -0.864 14.156 1 94.56 200 ILE A C 1
ATOM 1547 O O . ILE A 1 200 ? 15.648 -1.924 13.609 1 94.56 200 ILE A O 1
ATOM 1551 N N . ARG A 1 201 ? 16.141 0.167 14.234 1 93.62 201 ARG A N 1
ATOM 1552 C CA . ARG A 1 201 ? 17.438 0.145 13.586 1 93.62 201 ARG A CA 1
ATOM 1553 C C . ARG A 1 201 ? 18.344 -0.905 14.219 1 93.62 201 ARG A C 1
ATOM 1555 O O . ARG A 1 201 ? 19.047 -1.64 13.516 1 93.62 201 ARG A O 1
ATOM 1562 N N . LYS A 1 202 ? 18.312 -0.928 15.516 1 95 202 LYS A N 1
ATOM 1563 C CA . LYS A 1 202 ? 19.125 -1.909 16.234 1 95 202 LYS A CA 1
ATOM 1564 C C . LYS A 1 202 ? 18.719 -3.332 15.867 1 95 202 LYS A C 1
ATOM 1566 O O . LYS A 1 202 ? 19.578 -4.207 15.711 1 95 202 LYS A O 1
ATOM 1571 N N . TYR A 1 203 ? 17.469 -3.52 15.805 1 95.44 203 TYR A N 1
ATOM 1572 C CA . TYR A 1 203 ? 16.938 -4.828 15.422 1 95.44 203 TYR A CA 1
ATOM 1573 C C . TYR A 1 203 ? 17.453 -5.242 14.055 1 95.44 203 TYR A C 1
ATOM 1575 O O . TYR A 1 203 ? 17.875 -6.383 13.859 1 95.44 203 TYR A O 1
ATOM 1583 N N . VAL A 1 204 ? 17.422 -4.355 13.102 1 95.69 204 VAL A N 1
ATOM 1584 C CA . VAL A 1 204 ? 17.875 -4.645 11.742 1 95.69 204 VAL A CA 1
ATOM 1585 C C . VAL A 1 204 ? 19.375 -4.926 11.75 1 95.69 204 VAL A C 1
ATOM 1587 O O . VAL A 1 204 ? 19.844 -5.824 11.047 1 95.69 204 VAL A O 1
ATOM 1590 N N . ASP A 1 205 ? 20.109 -4.18 12.555 1 95.75 205 ASP A N 1
ATOM 1591 C CA . ASP A 1 205 ? 21.531 -4.418 12.688 1 95.75 205 ASP A CA 1
ATOM 1592 C C . ASP A 1 205 ? 21.812 -5.812 13.25 1 95.75 205 ASP A C 1
ATOM 1594 O O . ASP A 1 205 ? 22.734 -6.492 12.812 1 95.75 205 ASP A O 1
ATOM 1598 N N . GLU A 1 206 ? 21.031 -6.176 14.172 1 95.94 206 GLU A N 1
ATOM 1599 C CA . GLU A 1 206 ? 21.172 -7.504 14.766 1 95.94 206 GLU A CA 1
ATOM 1600 C C . GLU A 1 206 ? 20.953 -8.594 13.719 1 95.94 206 GLU A C 1
ATOM 1602 O O . GLU A 1 206 ? 21.703 -9.578 13.672 1 95.94 206 GLU A O 1
ATOM 1607 N N . ILE A 1 207 ? 19.953 -8.477 12.922 1 96 207 ILE A N 1
ATOM 1608 C CA . ILE A 1 207 ? 19.656 -9.461 11.883 1 96 207 ILE A CA 1
ATOM 1609 C C . ILE A 1 207 ? 20.828 -9.578 10.93 1 96 207 ILE A C 1
ATOM 1611 O O . ILE A 1 207 ? 21.156 -10.672 10.453 1 96 207 ILE A O 1
ATOM 1615 N N . SER A 1 208 ? 21.422 -8.438 10.633 1 95.5 208 SER A N 1
ATOM 1616 C CA . SER A 1 208 ? 22.547 -8.398 9.695 1 95.5 208 SER A CA 1
ATOM 1617 C C . SER A 1 208 ? 23.719 -9.234 10.195 1 95.5 208 SER A C 1
ATOM 1619 O O . SER A 1 208 ? 24.562 -9.656 9.406 1 95.5 208 SER A O 1
ATOM 1621 N N . GLU A 1 209 ? 23.766 -9.484 11.469 1 96 209 GLU A N 1
ATOM 1622 C CA . GLU A 1 209 ? 24.891 -10.203 12.055 1 96 209 GLU A CA 1
ATOM 1623 C C . GLU A 1 209 ? 24.594 -11.695 12.172 1 96 209 GLU A C 1
ATOM 1625 O O . GLU A 1 209 ? 25.5 -12.5 12.438 1 96 209 GLU A O 1
ATOM 1630 N N . TYR A 1 210 ? 23.438 -12.086 11.969 1 96.44 210 TYR A N 1
ATOM 1631 C CA . TYR A 1 210 ? 23.062 -13.492 12.039 1 96.44 210 TYR A CA 1
ATOM 1632 C C . TYR A 1 210 ? 23.672 -14.281 10.883 1 96.44 210 TYR A C 1
ATOM 1634 O O . TYR A 1 210 ? 24.031 -13.703 9.852 1 96.44 210 TYR A O 1
ATOM 1642 N N . ASP A 1 211 ? 23.797 -15.57 11.117 1 95.19 211 ASP A N 1
ATOM 1643 C CA . ASP A 1 211 ? 24.109 -16.438 9.992 1 95.19 211 ASP A CA 1
ATOM 1644 C C . ASP A 1 211 ? 22.938 -16.516 9.016 1 95.19 211 ASP A C 1
ATOM 1646 O O . ASP A 1 211 ? 21.859 -16.016 9.297 1 95.19 211 ASP A O 1
ATOM 1650 N N . TYR A 1 212 ? 23.219 -17.062 7.859 1 95.56 212 TYR A N 1
ATOM 1651 C CA . TYR A 1 212 ? 22.234 -17.031 6.777 1 95.56 212 TYR A CA 1
ATOM 1652 C C . TYR A 1 212 ? 20.922 -17.688 7.195 1 95.56 212 TYR A C 1
ATOM 1654 O O . TYR A 1 212 ? 19.859 -17.109 7.023 1 95.56 212 TYR A O 1
ATOM 1662 N N . GLU A 1 213 ? 20.969 -18.828 7.758 1 95.19 213 GLU A N 1
ATOM 1663 C CA . GLU A 1 213 ? 19.766 -19.594 8.102 1 95.19 213 GLU A CA 1
ATOM 1664 C C . GLU A 1 213 ? 18.922 -18.844 9.117 1 95.19 213 GLU A C 1
ATOM 1666 O O . GLU A 1 213 ? 17.703 -18.75 8.969 1 95.19 213 GLU A O 1
ATOM 1671 N N . LYS A 1 214 ? 19.609 -18.359 10.07 1 96 214 LYS A N 1
ATOM 1672 C CA . LYS A 1 214 ? 18.891 -17.609 11.102 1 96 214 LYS A CA 1
ATOM 1673 C C . LYS A 1 214 ? 18.312 -16.312 10.531 1 96 214 LYS A C 1
ATOM 1675 O O . LYS A 1 214 ? 17.188 -15.93 10.875 1 96 214 LYS A O 1
ATOM 1680 N N . ALA A 1 215 ? 19.047 -15.617 9.703 1 96.94 215 ALA A N 1
ATOM 1681 C CA . ALA A 1 215 ? 18.562 -14.383 9.086 1 96.94 215 ALA A CA 1
ATOM 1682 C C . ALA A 1 215 ? 17.312 -14.641 8.25 1 96.94 215 ALA A C 1
ATOM 1684 O O . ALA A 1 215 ? 16.344 -13.891 8.336 1 96.94 215 ALA A O 1
ATOM 1685 N N . ILE A 1 216 ? 17.281 -15.727 7.52 1 95.38 216 ILE A N 1
ATOM 1686 C CA . ILE A 1 216 ? 16.156 -16.062 6.656 1 95.38 216 ILE A CA 1
ATOM 1687 C C . ILE A 1 216 ? 14.938 -16.391 7.508 1 95.38 216 ILE A C 1
ATOM 1689 O O . ILE A 1 216 ? 13.82 -15.969 7.184 1 95.38 216 ILE A O 1
ATOM 1693 N N . ASP A 1 217 ? 15.156 -17.078 8.57 1 94.75 217 ASP A N 1
ATOM 1694 C CA . ASP A 1 217 ? 14.055 -17.422 9.461 1 94.75 217 ASP A CA 1
ATOM 1695 C C . ASP A 1 217 ? 13.398 -16.156 10.039 1 94.75 217 ASP A C 1
ATOM 1697 O O . ASP A 1 217 ? 12.172 -16.078 10.117 1 94.75 217 ASP A O 1
ATOM 1701 N N . VAL A 1 218 ? 14.242 -15.266 10.391 1 95.12 218 VAL A N 1
ATOM 1702 C CA . VAL A 1 218 ? 13.734 -14.031 10.977 1 95.12 218 VAL A CA 1
ATOM 1703 C C . VAL A 1 218 ? 13.008 -13.211 9.914 1 95.12 218 VAL A C 1
ATOM 1705 O O . VAL A 1 218 ? 11.953 -12.625 10.18 1 95.12 218 VAL A O 1
ATOM 1708 N N . ILE A 1 219 ? 13.539 -13.172 8.734 1 94.44 219 ILE A N 1
ATOM 1709 C CA . ILE A 1 219 ? 12.93 -12.414 7.645 1 94.44 219 ILE A CA 1
ATOM 1710 C C . ILE A 1 219 ? 11.57 -13.008 7.301 1 94.44 219 ILE A C 1
ATOM 1712 O O . ILE A 1 219 ? 10.594 -12.273 7.133 1 94.44 219 ILE A O 1
ATOM 1716 N N . ARG A 1 220 ? 11.477 -14.297 7.227 1 93.19 220 ARG A N 1
ATOM 1717 C CA . ARG A 1 220 ? 10.203 -14.969 6.961 1 93.19 220 ARG A CA 1
ATOM 1718 C C . ARG A 1 220 ? 9.188 -14.664 8.055 1 93.19 220 ARG A C 1
ATOM 1720 O O . ARG A 1 220 ? 8.031 -14.352 7.766 1 93.19 220 ARG A O 1
ATOM 1727 N N . ARG A 1 221 ? 9.633 -14.781 9.219 1 93.69 221 ARG A N 1
ATOM 1728 C CA . ARG A 1 221 ? 8.773 -14.492 10.359 1 93.69 221 ARG A CA 1
ATOM 1729 C C . ARG A 1 221 ? 8.242 -13.062 10.305 1 93.69 221 ARG A C 1
ATOM 1731 O O . ARG A 1 221 ? 7.039 -12.836 10.414 1 93.69 221 ARG A O 1
ATOM 1738 N N . ASP A 1 222 ? 9.18 -12.133 10.156 1 93 222 ASP A N 1
ATOM 1739 C CA . ASP A 1 222 ? 8.805 -10.727 10.188 1 93 222 ASP A CA 1
ATOM 1740 C C . ASP A 1 222 ? 7.844 -10.391 9.047 1 93 222 ASP A C 1
ATOM 1742 O O . ASP A 1 222 ? 6.895 -9.625 9.234 1 93 222 ASP A O 1
ATOM 1746 N N . ASN A 1 223 ? 8.102 -10.945 7.895 1 91.5 223 ASN A N 1
ATOM 1747 C CA . ASN A 1 223 ? 7.215 -10.719 6.758 1 91.5 223 ASN A CA 1
ATOM 1748 C C . ASN A 1 223 ? 5.824 -11.305 7.004 1 91.5 223 ASN A C 1
ATOM 1750 O O . ASN A 1 223 ? 4.816 -10.656 6.711 1 91.5 223 ASN A O 1
ATOM 1754 N N . ALA A 1 224 ? 5.781 -12.469 7.492 1 93.19 224 ALA A N 1
ATOM 1755 C CA . ALA A 1 224 ? 4.508 -13.125 7.777 1 93.19 224 ALA A CA 1
ATOM 1756 C C . ALA A 1 224 ? 3.725 -12.359 8.844 1 93.19 224 ALA A C 1
ATOM 1758 O O . ALA A 1 224 ? 2.516 -12.156 8.703 1 93.19 224 ALA A O 1
ATOM 1759 N N . LEU A 1 225 ? 4.426 -11.961 9.867 1 92.25 225 LEU A N 1
ATOM 1760 C CA . LEU A 1 225 ? 3.771 -11.25 10.961 1 92.25 225 LEU A CA 1
ATOM 1761 C C . LEU A 1 225 ? 3.273 -9.883 10.5 1 92.25 225 LEU A C 1
ATOM 1763 O O . LEU A 1 225 ? 2.211 -9.43 10.938 1 92.25 225 LEU A O 1
ATOM 1767 N N . ALA A 1 226 ? 4.066 -9.234 9.727 1 91.69 226 ALA A N 1
ATOM 1768 C CA . ALA A 1 226 ? 3.609 -7.969 9.164 1 91.69 226 ALA A CA 1
ATOM 1769 C C . ALA A 1 226 ? 2.348 -8.164 8.328 1 91.69 226 ALA A C 1
ATOM 1771 O O . ALA A 1 226 ? 1.422 -7.352 8.391 1 91.69 226 ALA A O 1
ATOM 1772 N N . THR A 1 227 ? 2.328 -9.211 7.523 1 92.38 227 THR A N 1
ATOM 1773 C CA . THR A 1 227 ? 1.16 -9.539 6.719 1 92.38 227 THR A CA 1
ATOM 1774 C C . THR A 1 227 ? -0.051 -9.812 7.605 1 92.38 227 THR A C 1
ATOM 1776 O O . THR A 1 227 ? -1.151 -9.336 7.328 1 92.38 227 THR A O 1
ATOM 1779 N N . GLY A 1 228 ? 0.19 -10.578 8.617 1 91.81 228 GLY A N 1
ATOM 1780 C CA . GLY A 1 228 ? -0.88 -10.859 9.562 1 91.81 228 GLY A CA 1
ATOM 1781 C C . GLY A 1 228 ? -1.438 -9.609 10.219 1 91.81 228 GLY A C 1
ATOM 1782 O O . GLY A 1 228 ? -2.656 -9.453 10.328 1 91.81 228 GLY A O 1
ATOM 1783 N N . LYS A 1 229 ? -0.568 -8.773 10.602 1 90.75 229 LYS A N 1
ATOM 1784 C CA . LYS A 1 229 ? -0.997 -7.523 11.227 1 90.75 229 LYS A CA 1
ATOM 1785 C C . LYS A 1 229 ? -1.762 -6.645 10.242 1 90.75 229 LYS A C 1
ATOM 1787 O O . LYS A 1 229 ? -2.725 -5.973 10.625 1 90.75 229 LYS A O 1
ATOM 1792 N N . GLY A 1 230 ? -1.287 -6.602 9.062 1 90.12 230 GLY A N 1
ATOM 1793 C CA . GLY A 1 230 ? -2.006 -5.875 8.031 1 90.12 230 GLY A CA 1
ATOM 1794 C C . GLY A 1 230 ? -3.422 -6.375 7.82 1 90.12 230 GLY A C 1
ATOM 1795 O O . GLY A 1 230 ? -4.355 -5.578 7.699 1 90.12 230 GLY A O 1
ATOM 1796 N N . LEU A 1 231 ? -3.578 -7.66 7.832 1 93.25 231 LEU A N 1
ATOM 1797 C CA . LEU A 1 231 ? -4.895 -8.273 7.711 1 93.25 231 LEU A CA 1
ATOM 1798 C C . LEU A 1 231 ? -5.785 -7.895 8.883 1 93.25 231 LEU A C 1
ATOM 1800 O O . LEU A 1 231 ? -6.961 -7.562 8.703 1 93.25 231 LEU A O 1
ATOM 1804 N N . GLN A 1 232 ? -5.195 -7.992 9.977 1 93.69 232 GLN A N 1
ATOM 1805 C CA . GLN A 1 232 ? -5.934 -7.672 11.195 1 93.69 232 GLN A CA 1
ATOM 1806 C C . GLN A 1 232 ? -6.43 -6.23 11.18 1 93.69 232 GLN A C 1
ATOM 1808 O O . GLN A 1 232 ? -7.586 -5.961 11.516 1 93.69 232 GLN A O 1
ATOM 1813 N N . ASN A 1 233 ? -5.602 -5.309 10.844 1 92.06 233 ASN A N 1
ATOM 1814 C CA . ASN A 1 233 ? -5.961 -3.895 10.82 1 92.06 233 ASN A CA 1
ATOM 1815 C C . ASN A 1 233 ? -7.098 -3.623 9.844 1 92.06 233 ASN A C 1
ATOM 1817 O O . ASN A 1 233 ? -8.016 -2.857 10.141 1 92.06 233 ASN A O 1
ATOM 1821 N N . ARG A 1 234 ? -7 -4.211 8.727 1 92.5 234 ARG A N 1
ATOM 1822 C CA . ARG A 1 234 ? -8.055 -4.039 7.734 1 92.5 234 ARG A CA 1
ATOM 1823 C C . ARG A 1 234 ? -9.367 -4.645 8.227 1 92.5 234 ARG A C 1
ATOM 1825 O O . ARG A 1 234 ? -10.438 -4.066 8.023 1 92.5 234 ARG A O 1
ATOM 1832 N N . TYR A 1 235 ? -9.219 -5.793 8.812 1 95.44 235 TYR A N 1
ATOM 1833 C CA . TYR A 1 235 ? -10.406 -6.473 9.32 1 95.44 235 TYR A CA 1
ATOM 1834 C C . TYR A 1 235 ? -11.008 -5.711 10.492 1 95.44 235 TYR A C 1
ATOM 1836 O O . TYR A 1 235 ? -12.227 -5.754 10.711 1 95.44 235 TYR A O 1
ATOM 1844 N N . ASN A 1 236 ? -10.219 -4.98 11.25 1 95.69 236 ASN A N 1
ATOM 1845 C CA . ASN A 1 236 ? -10.703 -4.141 12.344 1 95.69 236 ASN A CA 1
ATOM 1846 C C . ASN A 1 236 ? -11.734 -3.133 11.859 1 95.69 236 ASN A C 1
ATOM 1848 O O . ASN A 1 236 ? -12.664 -2.789 12.594 1 95.69 236 ASN A O 1
ATOM 1852 N N . GLU A 1 237 ? -11.602 -2.666 10.695 1 96 237 GLU A N 1
ATOM 1853 C CA . GLU A 1 237 ? -12.492 -1.626 10.188 1 96 237 GLU A CA 1
ATOM 1854 C C . GLU A 1 237 ? -13.938 -2.117 10.117 1 96 237 GLU A C 1
ATOM 1856 O O . GLU A 1 237 ? -14.867 -1.312 10.078 1 96 237 GLU A O 1
ATOM 1861 N N . THR A 1 238 ? -14.117 -3.43 10.102 1 97.19 238 THR A N 1
ATOM 1862 C CA . THR A 1 238 ? -15.461 -3.996 10.008 1 97.19 238 THR A CA 1
ATOM 1863 C C . THR A 1 238 ? -16.219 -3.805 11.312 1 97.19 238 THR A C 1
ATOM 1865 O O . THR A 1 238 ? -17.438 -3.984 11.359 1 97.19 238 THR A O 1
ATOM 1868 N N . ILE A 1 239 ? -15.547 -3.443 12.352 1 97.5 239 ILE A N 1
ATOM 1869 C CA . ILE A 1 239 ? -16.234 -3.283 13.625 1 97.5 239 ILE A CA 1
ATOM 1870 C C . ILE A 1 239 ? -16.234 -1.809 14.023 1 97.5 239 ILE A C 1
ATOM 1872 O O . ILE A 1 239 ? -16.734 -1.452 15.094 1 97.5 239 ILE A O 1
ATOM 1876 N N . PHE A 1 240 ? -15.719 -0.914 13.234 1 97.75 240 PHE A N 1
ATOM 1877 C CA . PHE A 1 240 ? -15.633 0.503 13.57 1 97.75 240 PHE A CA 1
ATOM 1878 C C . PHE A 1 240 ? -17.016 1.084 13.812 1 97.75 240 PHE A C 1
ATOM 1880 O O . PHE A 1 240 ? -17.219 1.844 14.766 1 97.75 240 PHE A O 1
ATOM 1887 N N . TRP A 1 241 ? -17.906 0.707 12.953 1 97.56 241 TRP A N 1
ATOM 1888 C CA . TRP A 1 241 ? -19.25 1.258 13.094 1 97.56 241 TRP A CA 1
ATOM 1889 C C . TRP A 1 241 ? -19.875 0.83 14.414 1 97.56 241 TRP A C 1
ATOM 1891 O O . TRP A 1 241 ? -20.594 1.608 15.055 1 97.56 241 TRP A O 1
ATOM 1901 N N . LYS A 1 242 ? -19.672 -0.406 14.805 1 97.06 242 LYS A N 1
ATOM 1902 C CA . LYS A 1 242 ? -20.172 -0.868 16.094 1 97.06 242 LYS A CA 1
ATOM 1903 C C . LYS A 1 242 ? -19.594 -0.025 17.234 1 97.06 242 LYS A C 1
ATOM 1905 O O . LYS A 1 242 ? -20.312 0.307 18.188 1 97.06 242 LYS A O 1
ATOM 1910 N N . ILE A 1 243 ? -18.406 0.293 17.188 1 97.19 243 ILE A N 1
ATOM 1911 C CA . ILE A 1 243 ? -17.719 1.114 18.188 1 97.19 243 ILE A CA 1
ATOM 1912 C C . ILE A 1 243 ? -18.312 2.527 18.172 1 97.19 243 ILE A C 1
ATOM 1914 O O . ILE A 1 243 ? -18.547 3.117 19.219 1 97.19 243 ILE A O 1
ATOM 1918 N N . ILE A 1 244 ? -18.531 3.1 17 1 97.12 244 ILE A N 1
ATOM 1919 C CA . ILE A 1 244 ? -19.094 4.438 16.828 1 97.12 244 ILE A CA 1
ATOM 1920 C C . ILE A 1 244 ? -20.5 4.492 17.406 1 97.12 244 ILE A C 1
ATOM 1922 O O . ILE A 1 244 ? -20.859 5.473 18.062 1 97.12 244 ILE A O 1
ATOM 1926 N N . LEU A 1 245 ? -21.266 3.41 17.234 1 96.12 245 LEU A N 1
ATOM 1927 C CA . LEU A 1 245 ? -22.625 3.357 17.734 1 96.12 245 LEU A CA 1
ATOM 1928 C C . LEU A 1 245 ? -22.641 3.42 19.266 1 96.12 245 LEU A C 1
ATOM 1930 O O . LEU A 1 245 ? -23.578 3.967 19.859 1 96.12 245 LEU A O 1
ATOM 1934 N N . LYS A 1 246 ? -21.656 2.906 19.891 1 94.44 246 LYS A N 1
ATOM 1935 C CA . LYS A 1 246 ? -21.562 2.977 21.344 1 94.44 246 LYS A CA 1
ATOM 1936 C C . LYS A 1 246 ? -21.484 4.422 21.828 1 94.44 246 LYS A C 1
ATOM 1938 O O . LYS A 1 246 ? -22.094 4.789 22.828 1 94.44 246 LYS A O 1
ATOM 1943 N N . VAL A 1 247 ? -20.781 5.227 21.094 1 94.06 247 VAL A N 1
ATOM 1944 C CA . VAL A 1 247 ? -20.641 6.645 21.422 1 94.06 247 VAL A CA 1
ATOM 1945 C C . VAL A 1 247 ? -21.922 7.387 21.078 1 94.06 247 VAL A C 1
ATOM 1947 O O . VAL A 1 247 ? -22.375 8.258 21.828 1 94.06 247 VAL A O 1
ATOM 1950 N N . ALA A 1 248 ? -22.422 7.047 19.969 1 94 248 ALA A N 1
ATOM 1951 C CA . ALA A 1 248 ? -23.656 7.703 19.531 1 94 248 ALA A CA 1
ATOM 1952 C C . ALA A 1 248 ? -24.766 7.523 20.547 1 94 248 ALA A C 1
ATOM 1954 O O . ALA A 1 248 ? -25.578 8.43 20.766 1 94 248 ALA A O 1
ATOM 1955 N N . ALA A 1 249 ? -24.781 6.391 21.172 1 91.38 249 ALA A N 1
ATOM 1956 C CA . ALA A 1 249 ? -25.828 6.074 22.141 1 91.38 249 ALA A CA 1
ATOM 1957 C C . ALA A 1 249 ? -25.688 6.934 23.391 1 91.38 249 ALA A C 1
ATOM 1959 O O . ALA A 1 249 ? -26.672 7.168 24.109 1 91.38 249 ALA A O 1
ATOM 1960 N N . LEU A 1 250 ? -24.562 7.449 23.625 1 90.75 250 LEU A N 1
ATOM 1961 C CA . LEU A 1 250 ? -24.297 8.203 24.844 1 90.75 250 LEU A CA 1
ATOM 1962 C C . LEU A 1 250 ? -24.453 9.703 24.609 1 90.75 250 LEU A C 1
ATOM 1964 O O . LEU A 1 250 ? -24.469 10.492 25.547 1 90.75 250 LEU A O 1
ATOM 1968 N N . ILE A 1 251 ? -24.547 10.094 23.375 1 88.62 251 ILE A N 1
ATOM 1969 C CA . ILE A 1 251 ? -24.641 11.516 23.047 1 88.62 251 ILE A CA 1
ATOM 1970 C C . ILE A 1 251 ? -26.047 12.008 23.344 1 88.62 251 ILE A C 1
ATOM 1972 O O . ILE A 1 251 ? -27.031 11.375 22.953 1 88.62 251 ILE A O 1
ATOM 1976 N N . ASP A 1 252 ? -26.109 13.07 24.094 1 82.75 252 ASP A N 1
ATOM 1977 C CA . ASP A 1 252 ? -27.375 13.719 24.406 1 82.75 252 ASP A CA 1
ATOM 1978 C C . ASP A 1 252 ? -27.969 14.406 23.172 1 82.75 252 ASP A C 1
ATOM 1980 O O . ASP A 1 252 ? -27.438 15.406 22.703 1 82.75 252 ASP A O 1
ATOM 1984 N N . HIS A 1 253 ? -29.125 13.914 22.703 1 78.44 253 HIS A N 1
ATOM 1985 C CA . HIS A 1 253 ? -29.766 14.375 21.484 1 78.44 253 HIS A CA 1
ATOM 1986 C C . HIS A 1 253 ? -30.219 15.828 21.609 1 78.44 253 HIS A C 1
ATOM 1988 O O . HIS A 1 253 ? -30.359 16.531 20.609 1 78.44 253 HIS A O 1
ATOM 1994 N N . THR A 1 254 ? -30.406 16.234 22.812 1 75.69 254 THR A N 1
ATOM 1995 C CA . THR A 1 254 ? -30.922 17.594 23.016 1 75.69 254 THR A CA 1
ATOM 1996 C C . THR A 1 254 ? -29.844 18.625 22.75 1 75.69 254 THR A C 1
ATOM 1998 O O . THR A 1 254 ? -30.141 19.797 22.516 1 75.69 254 THR A O 1
ATOM 2001 N N . LYS A 1 255 ? -28.719 18.188 22.812 1 74.94 255 LYS A N 1
ATOM 2002 C CA . LYS A 1 255 ? -27.594 19.109 22.656 1 74.94 255 LYS A CA 1
ATOM 2003 C C . LYS A 1 255 ? -27.125 19.156 21.203 1 74.94 255 LYS A C 1
ATOM 2005 O O . LYS A 1 255 ? -26.203 19.891 20.859 1 74.94 255 LYS A O 1
ATOM 2010 N N . LEU A 1 256 ? -27.75 18.344 20.359 1 77.75 256 LEU A N 1
ATOM 2011 C CA . LEU A 1 256 ? -27.328 18.266 18.969 1 77.75 256 LEU A CA 1
ATOM 2012 C C . LEU A 1 256 ? -28.141 19.219 18.094 1 77.75 256 LEU A C 1
ATOM 2014 O O . LEU A 1 256 ? -29.312 19.453 18.375 1 77.75 256 LEU A O 1
ATOM 2018 N N . PRO A 1 257 ? -27.406 19.812 17.25 1 71.75 257 PRO A N 1
ATOM 2019 C CA . PRO A 1 257 ? -28.156 20.703 16.344 1 71.75 257 PRO A CA 1
ATOM 2020 C C . PRO A 1 257 ? -29.234 19.969 15.555 1 71.75 257 PRO A C 1
ATOM 2022 O O . PRO A 1 257 ? -29.172 18.734 15.422 1 71.75 257 PRO A O 1
ATOM 2025 N N . SER A 1 258 ? -30.25 20.688 15.25 1 66 258 SER A N 1
ATOM 2026 C CA . SER A 1 258 ? -31.312 20.109 14.438 1 66 258 SER A CA 1
ATOM 2027 C C . SER A 1 258 ? -30.812 19.75 13.039 1 66 258 SER A C 1
ATOM 2029 O O . SER A 1 258 ? -29.969 20.438 12.484 1 66 258 SER A O 1
ATOM 2031 N N . ALA A 1 259 ? -31.047 18.5 12.641 1 62.41 259 ALA A N 1
ATOM 2032 C CA . ALA A 1 259 ? -30.641 18.031 11.32 1 62.41 259 ALA A CA 1
ATOM 2033 C C . ALA A 1 259 ? -31.156 18.953 10.219 1 62.41 259 ALA A C 1
ATOM 2035 O O . ALA A 1 259 ? -32.344 19.328 10.227 1 62.41 259 ALA A O 1
ATOM 2036 N N . LYS A 1 260 ? -30.188 19.688 9.648 1 60.34 260 LYS A N 1
ATOM 2037 C CA . LYS A 1 260 ? -30.609 20.5 8.508 1 60.34 260 LYS A CA 1
ATOM 2038 C C . LYS A 1 260 ? -30.359 19.766 7.195 1 60.34 260 LYS A C 1
ATOM 2040 O O . LYS A 1 260 ? -29.328 19.109 7.027 1 60.34 260 LYS A O 1
ATOM 2045 N N . GLY A 1 261 ? -31.422 19.594 6.281 1 59.28 261 GLY A N 1
ATOM 2046 C CA . GLY A 1 261 ? -31.312 19.062 4.934 1 59.28 261 GLY A CA 1
ATOM 2047 C C . GLY A 1 261 ? -31.891 17.672 4.793 1 59.28 261 GLY A C 1
ATOM 2048 O O . GLY A 1 261 ? -32.5 17.141 5.73 1 59.28 261 GLY A O 1
ATOM 2049 N N . PRO A 1 262 ? -31.734 17.188 3.654 1 65.38 262 PRO A N 1
ATOM 2050 C CA . PRO A 1 262 ? -32.281 15.867 3.381 1 65.38 262 PRO A CA 1
ATOM 2051 C C . PRO A 1 262 ? -31.641 14.766 4.215 1 65.38 262 PRO A C 1
ATOM 2053 O O . PRO A 1 262 ? -30.453 14.852 4.543 1 65.38 262 PRO A O 1
ATOM 2056 N N . ALA A 1 263 ? -32.469 13.906 4.656 1 71.12 263 ALA A N 1
ATOM 2057 C CA . ALA A 1 263 ? -32 12.773 5.461 1 71.12 263 ALA A CA 1
ATOM 2058 C C . ALA A 1 263 ? -30.984 11.93 4.695 1 71.12 263 ALA A C 1
ATOM 2060 O O . ALA A 1 263 ? -31.219 11.555 3.543 1 71.12 263 ALA A O 1
ATOM 2061 N N . ASP A 1 264 ? -29.75 11.789 5.125 1 78.19 264 ASP A N 1
ATOM 2062 C CA . ASP A 1 264 ? -28.719 10.992 4.473 1 78.19 264 ASP A CA 1
ATOM 2063 C C . ASP A 1 264 ? -28.609 9.609 5.121 1 78.19 264 ASP A C 1
ATOM 2065 O O . ASP A 1 264 ? -27.656 8.875 4.848 1 78.19 264 ASP A O 1
ATOM 2069 N N . GLY A 1 265 ? -29.562 9.297 5.992 1 82.69 265 GLY A N 1
ATOM 2070 C CA . GLY A 1 265 ? -29.609 7.965 6.574 1 82.69 265 GLY A CA 1
ATOM 2071 C C . GLY A 1 265 ? -28.844 7.859 7.887 1 82.69 265 GLY A C 1
ATOM 2072 O O . GLY A 1 265 ? -28.734 6.773 8.461 1 82.69 265 GLY A O 1
ATOM 2073 N N . PHE A 1 266 ? -28.359 9.078 8.391 1 90.69 266 PHE A N 1
ATOM 2074 C CA . PHE A 1 266 ? -27.609 9.086 9.648 1 90.69 266 PHE A CA 1
ATOM 2075 C C . PHE A 1 266 ? -28.203 10.102 10.617 1 90.69 266 PHE A C 1
ATOM 2077 O O . PHE A 1 266 ? -28.609 11.195 10.211 1 90.69 266 PHE A O 1
ATOM 2084 N N . THR A 1 267 ? -28.281 9.719 11.812 1 88.19 267 THR A N 1
ATOM 2085 C CA . THR A 1 267 ? -28.703 10.656 12.844 1 88.19 267 THR A CA 1
ATOM 2086 C C . THR A 1 267 ? -27.578 11.633 13.188 1 88.19 267 THR A C 1
ATOM 2088 O O . THR A 1 267 ? -26.422 11.375 12.891 1 88.19 267 THR A O 1
ATOM 2091 N N . MET A 1 268 ? -27.984 12.695 13.812 1 87.69 268 MET A N 1
ATOM 2092 C CA . MET A 1 268 ? -26.984 13.672 14.227 1 87.69 268 MET A CA 1
ATOM 2093 C C . MET A 1 268 ? -26.031 13.078 15.258 1 87.69 268 MET A C 1
ATOM 2095 O O . MET A 1 268 ? -24.844 13.422 15.289 1 87.69 268 MET A O 1
ATOM 2099 N N . ALA A 1 269 ? -26.547 12.227 16.078 1 89.69 269 ALA A N 1
ATOM 2100 C CA . ALA A 1 269 ? -25.703 11.555 17.062 1 89.69 269 ALA A CA 1
ATOM 2101 C C . ALA A 1 269 ? -24.641 10.68 16.391 1 89.69 269 ALA A C 1
ATOM 2103 O O . ALA A 1 269 ? -23.484 10.656 16.828 1 89.69 269 ALA A O 1
ATOM 2104 N N . GLU A 1 270 ? -25.094 10.031 15.367 1 93.19 270 GLU A N 1
ATOM 2105 C CA . GLU A 1 270 ? -24.172 9.18 14.617 1 93.19 270 GLU A CA 1
ATOM 2106 C C . GLU A 1 270 ? -23.094 10.008 13.93 1 93.19 270 GLU A C 1
ATOM 2108 O O . GLU A 1 270 ? -21.938 9.609 13.883 1 93.19 270 GLU A O 1
ATOM 2113 N N . LYS A 1 271 ? -23.469 11.094 13.438 1 89.75 271 LYS A N 1
ATOM 2114 C CA . LYS A 1 271 ? -22.516 11.984 12.773 1 89.75 271 LYS A CA 1
ATOM 2115 C C . LYS A 1 271 ? -21.5 12.531 13.773 1 89.75 271 LYS A C 1
ATOM 2117 O O . LYS A 1 271 ? -20.297 12.531 13.5 1 89.75 271 LYS A O 1
ATOM 2122 N N . ALA A 1 272 ? -22.031 12.969 14.891 1 88.56 272 ALA A N 1
ATOM 2123 C CA . ALA A 1 272 ? -21.156 13.484 15.93 1 88.56 272 ALA A CA 1
ATOM 2124 C C . ALA A 1 272 ? -20.219 12.398 16.438 1 88.56 272 ALA A C 1
ATOM 2126 O O . ALA A 1 272 ? -19.031 12.656 16.688 1 88.56 272 ALA A O 1
ATOM 2127 N N . ALA A 1 273 ? -20.703 11.234 16.609 1 94.38 273 ALA A N 1
ATOM 2128 C CA . ALA A 1 273 ? -19.906 10.102 17.078 1 94.38 273 ALA A CA 1
ATOM 2129 C C . ALA A 1 273 ? -18.828 9.727 16.062 1 94.38 273 ALA A C 1
ATOM 2131 O O . ALA A 1 273 ? -17.719 9.375 16.453 1 94.38 273 ALA A O 1
ATOM 2132 N N . THR A 1 274 ? -19.188 9.703 14.797 1 93.94 274 THR A N 1
ATOM 2133 C CA . THR A 1 274 ? -18.219 9.398 13.75 1 93.94 274 THR A CA 1
ATOM 2134 C C . THR A 1 274 ? -17.078 10.398 13.766 1 93.94 274 THR A C 1
ATOM 2136 O O . THR A 1 274 ? -15.906 10.023 13.656 1 93.94 274 THR A O 1
ATOM 2139 N N . LYS A 1 275 ? -17.438 11.586 13.867 1 89.12 275 LYS A N 1
ATOM 2140 C CA . LYS A 1 275 ? -16.422 12.633 13.922 1 89.12 275 LYS A CA 1
ATOM 2141 C C . LYS A 1 275 ? -15.469 12.414 15.102 1 89.12 275 LYS A C 1
ATOM 2143 O O . LYS A 1 275 ? -14.25 12.508 14.945 1 89.12 275 LYS A O 1
ATOM 2148 N N . LYS A 1 276 ? -16.062 12.156 16.234 1 90.19 276 LYS A N 1
ATOM 2149 C CA . LYS A 1 276 ? -15.25 11.898 17.422 1 90.19 276 LYS A CA 1
ATOM 2150 C C . LYS A 1 276 ? -14.328 10.703 17.203 1 90.19 276 LYS A C 1
ATOM 2152 O O . LYS A 1 276 ? -13.148 10.758 17.562 1 90.19 276 LYS A O 1
ATOM 2157 N N . PHE A 1 277 ? -14.875 9.672 16.688 1 95.06 277 PHE A N 1
ATOM 2158 C CA . PHE A 1 277 ? -14.094 8.469 16.422 1 95.06 277 PHE A CA 1
ATOM 2159 C C . PHE A 1 277 ? -12.938 8.766 15.477 1 95.06 277 PHE A C 1
ATOM 2161 O O . PHE A 1 277 ? -11.812 8.312 15.695 1 95.06 277 PHE A O 1
ATOM 2168 N N . MET A 1 278 ? -13.195 9.484 14.422 1 91.56 278 MET A N 1
ATOM 2169 C CA . MET A 1 278 ? -12.188 9.828 13.422 1 91.56 278 MET A CA 1
ATOM 2170 C C . MET A 1 278 ? -11.07 10.656 14.039 1 91.56 278 MET A C 1
ATOM 2172 O O . MET A 1 278 ? -9.891 10.422 13.766 1 91.56 278 MET A O 1
ATOM 2176 N N . GLU A 1 279 ? -11.438 11.555 14.852 1 86 279 GLU A N 1
ATOM 2177 C CA . GLU A 1 279 ? -10.445 12.367 15.555 1 86 279 GLU A CA 1
ATOM 2178 C C . GLU A 1 279 ? -9.578 11.508 16.469 1 86 279 GLU A C 1
ATOM 2180 O O . GLU A 1 279 ? -8.352 11.617 16.453 1 86 279 GLU A O 1
ATOM 2185 N N . ASP A 1 280 ? -10.289 10.664 17.188 1 89.75 280 ASP A N 1
ATOM 2186 C CA . ASP A 1 280 ? -9.594 9.844 18.172 1 89.75 280 ASP A CA 1
ATOM 2187 C C . ASP A 1 280 ? -8.703 8.805 17.5 1 89.75 280 ASP A C 1
ATOM 2189 O O . ASP A 1 280 ? -7.656 8.438 18.031 1 89.75 280 ASP A O 1
ATOM 2193 N N . ALA A 1 281 ? -9.148 8.344 16.359 1 90 281 ALA A N 1
ATOM 2194 C CA . ALA A 1 281 ? -8.422 7.27 15.68 1 90 281 ALA A CA 1
ATOM 2195 C C . ALA A 1 281 ? -7.406 7.828 14.688 1 90 281 ALA A C 1
ATOM 2197 O O . ALA A 1 281 ? -6.648 7.074 14.078 1 90 281 ALA A O 1
ATOM 2198 N N . GLY A 1 282 ? -7.387 9.094 14.469 1 82 282 GLY A N 1
ATOM 2199 C CA . GLY A 1 282 ? -6.359 9.727 13.656 1 82 282 GLY A CA 1
ATOM 2200 C C . GLY A 1 282 ? -6.742 9.836 12.195 1 82 282 GLY A C 1
ATOM 2201 O O . GLY A 1 282 ? -5.887 9.734 11.312 1 82 282 GLY A O 1
ATOM 2202 N N . TYR A 1 283 ? -8.039 9.93 11.906 1 84.81 283 TYR A N 1
ATOM 2203 C CA . TYR A 1 283 ? -8.508 10.125 10.539 1 84.81 283 TYR A CA 1
ATOM 2204 C C . TYR A 1 283 ? -8.719 11.602 10.242 1 84.81 283 TYR A C 1
ATOM 2206 O O . TYR A 1 283 ? -8.945 12.398 11.148 1 84.81 283 TYR A O 1
ATOM 2214 N N . GLY A 1 284 ? -8.672 11.906 8.922 1 77.94 284 GLY A N 1
ATOM 2215 C CA . GLY A 1 284 ? -8.961 13.266 8.508 1 77.94 284 GLY A CA 1
ATOM 2216 C C . GLY A 1 284 ? -10.406 13.664 8.75 1 77.94 284 GLY A C 1
ATOM 2217 O O . GLY A 1 284 ? -11.32 12.852 8.562 1 77.94 284 GLY A O 1
ATOM 2218 N N . LEU A 1 285 ? -10.664 14.891 9.023 1 79.44 285 LEU A N 1
ATOM 2219 C CA . LEU A 1 285 ? -11.984 15.312 9.484 1 79.44 285 LEU A CA 1
ATOM 2220 C C . LEU A 1 285 ? -12.688 16.125 8.406 1 79.44 285 LEU A C 1
ATOM 2222 O O . LEU A 1 285 ? -13.719 16.766 8.68 1 79.44 285 LEU A O 1
ATOM 2226 N N . GLY A 1 286 ? -12.148 16.109 7.234 1 72.19 286 GLY A N 1
ATOM 2227 C CA . GLY A 1 286 ? -12.859 16.781 6.16 1 72.19 286 GLY A CA 1
ATOM 2228 C C . GLY A 1 286 ? -14.289 16.297 5.992 1 72.19 286 GLY A C 1
ATOM 2229 O O . GLY A 1 286 ? -14.57 15.117 6.18 1 72.19 286 GLY A O 1
ATOM 2230 N N . ALA A 1 287 ? -15.172 17.125 5.664 1 74.06 287 ALA A N 1
ATOM 2231 C CA . ALA A 1 287 ? -16.594 16.812 5.582 1 74.06 287 ALA A CA 1
ATOM 2232 C C . ALA A 1 287 ? -16.844 15.633 4.637 1 74.06 287 ALA A C 1
ATOM 2234 O O . ALA A 1 287 ? -17.594 14.719 4.957 1 74.06 287 ALA A O 1
ATOM 2235 N N . GLU A 1 288 ? -16.188 15.727 3.516 1 75.88 288 GLU A N 1
ATOM 2236 C CA . GLU A 1 288 ? -16.359 14.648 2.547 1 75.88 288 GLU A CA 1
ATOM 2237 C C . GLU A 1 288 ? -15.812 13.336 3.078 1 75.88 288 GLU A C 1
ATOM 2239 O O . GLU A 1 288 ? -16.406 12.273 2.879 1 75.88 288 GLU A O 1
ATOM 2244 N N . ASN A 1 289 ? -14.688 13.422 3.699 1 81.69 289 ASN A N 1
ATOM 2245 C CA . ASN A 1 289 ? -14.102 12.219 4.273 1 81.69 289 ASN A CA 1
ATOM 2246 C C . ASN A 1 289 ? -14.992 11.625 5.359 1 81.69 289 ASN A C 1
ATOM 2248 O O . ASN A 1 289 ? -15.133 10.406 5.457 1 81.69 289 ASN A O 1
ATOM 2252 N N . GLN A 1 290 ? -15.594 12.469 6.172 1 85.5 290 GLN A N 1
ATOM 2253 C CA . GLN A 1 290 ? -16.5 11.992 7.207 1 85.5 290 GLN A CA 1
ATOM 2254 C C . GLN A 1 290 ? -17.688 11.234 6.602 1 85.5 290 GLN A C 1
ATOM 2256 O O . GLN A 1 290 ? -18.047 10.156 7.074 1 85.5 290 GLN A O 1
ATOM 2261 N N . ARG A 1 291 ? -18.219 11.875 5.59 1 86.06 291 ARG A N 1
ATOM 2262 C CA . ARG A 1 291 ? -19.359 11.258 4.93 1 86.06 291 ARG A CA 1
ATOM 2263 C C . ARG A 1 291 ? -18.984 9.898 4.344 1 86.06 291 ARG A C 1
ATOM 2265 O O . ARG A 1 291 ? -19.688 8.906 4.555 1 86.06 291 ARG A O 1
ATOM 2272 N N . GLN A 1 292 ? -17.844 9.859 3.697 1 86.44 292 GLN A N 1
ATOM 2273 C CA . GLN A 1 292 ? -17.391 8.633 3.055 1 86.44 292 GLN A CA 1
ATOM 2274 C C . GLN A 1 292 ? -17.078 7.551 4.086 1 86.44 292 GLN A C 1
ATOM 2276 O O . GLN A 1 292 ? -17.469 6.391 3.908 1 86.44 292 GLN A O 1
ATOM 2281 N N . CYS A 1 293 ? -16.438 7.934 5.113 1 90.62 293 CYS A N 1
ATOM 2282 C CA . CYS A 1 293 ? -16.078 6.973 6.148 1 90.62 293 CYS A CA 1
ATOM 2283 C C . CYS A 1 293 ? -17.328 6.422 6.836 1 90.62 293 CYS A C 1
ATOM 2285 O O . CYS A 1 293 ? -17.422 5.219 7.09 1 90.62 293 CYS A O 1
ATOM 2287 N N . ARG A 1 294 ? -18.281 7.293 7.094 1 93 294 ARG A N 1
ATOM 2288 C CA . ARG A 1 294 ? -19.516 6.867 7.738 1 93 294 ARG A CA 1
ATOM 2289 C C . ARG A 1 294 ? -20.234 5.812 6.902 1 93 294 ARG A C 1
ATOM 2291 O O . ARG A 1 294 ? -20.594 4.75 7.414 1 93 294 ARG A O 1
ATOM 2298 N N . ILE A 1 295 ? -20.375 6.113 5.656 1 92.5 295 ILE A N 1
ATOM 2299 C CA . ILE A 1 295 ? -21.078 5.203 4.75 1 92.5 295 ILE A CA 1
ATOM 2300 C C . ILE A 1 295 ? -20.281 3.906 4.613 1 92.5 295 ILE A C 1
ATOM 2302 O O . ILE A 1 295 ? -20.844 2.814 4.707 1 92.5 295 ILE A O 1
ATOM 2306 N N . PHE A 1 296 ? -19.078 4.074 4.484 1 94.69 296 PHE A N 1
ATOM 2307 C CA . PHE A 1 296 ? -18.203 2.93 4.242 1 94.69 296 PHE A CA 1
ATOM 2308 C C . PHE A 1 296 ? -18.188 2 5.449 1 94.69 296 PHE A C 1
ATOM 2310 O O . PHE A 1 296 ? -18.391 0.792 5.312 1 94.69 296 PHE A O 1
ATOM 2317 N N . TRP A 1 297 ? -17.938 2.527 6.625 1 96.5 297 TRP A N 1
ATOM 2318 C CA . TRP A 1 297 ? -17.828 1.705 7.828 1 96.5 297 TRP A CA 1
ATOM 2319 C C . TRP A 1 297 ? -19.172 1.083 8.188 1 96.5 297 TRP A C 1
ATOM 2321 O O . TRP A 1 297 ? -19.234 -0.037 8.703 1 96.5 297 TRP A O 1
ATOM 2331 N N . LYS A 1 298 ? -20.234 1.804 7.941 1 96.12 298 LYS A N 1
ATOM 2332 C CA . LYS A 1 298 ? -21.547 1.216 8.141 1 96.12 298 LYS A CA 1
ATOM 2333 C C . LYS A 1 298 ? -21.766 0.022 7.215 1 96.12 298 LYS A C 1
ATOM 2335 O O . LYS A 1 298 ? -22.266 -1.021 7.645 1 96.12 298 LYS A O 1
ATOM 2340 N N . ASN A 1 299 ? -21.406 0.202 5.996 1 96.06 299 ASN A N 1
ATOM 2341 C CA . ASN A 1 299 ? -21.531 -0.888 5.035 1 96.06 299 ASN A CA 1
ATOM 2342 C C . ASN A 1 299 ? -20.703 -2.1 5.445 1 96.06 299 ASN A C 1
ATOM 2344 O O . ASN A 1 299 ? -21.172 -3.236 5.367 1 96.06 299 ASN A O 1
ATOM 2348 N N . LEU A 1 300 ? -19.5 -1.852 5.852 1 97.56 300 LEU A N 1
ATOM 2349 C CA . LEU A 1 300 ? -18.641 -2.951 6.285 1 97.56 300 LEU A CA 1
ATOM 2350 C C . LEU A 1 300 ? -19.266 -3.695 7.461 1 97.56 300 LEU A C 1
ATOM 2352 O O . LEU A 1 300 ? -19.234 -4.926 7.508 1 97.56 300 LEU A O 1
ATOM 2356 N N . PHE A 1 301 ? -19.781 -2.893 8.336 1 97.69 301 PHE A N 1
ATOM 2357 C CA . PHE A 1 301 ? -20.422 -3.465 9.508 1 97.69 301 PHE A CA 1
ATOM 2358 C C . PHE A 1 301 ? -21.625 -4.32 9.109 1 97.69 301 PHE A C 1
ATOM 2360 O O . PHE A 1 301 ? -21.781 -5.438 9.602 1 97.69 301 PHE A O 1
ATOM 2367 N N . GLN A 1 302 ? -22.422 -3.84 8.25 1 97.12 302 GLN A N 1
ATOM 2368 C CA . GLN A 1 302 ? -23.594 -4.57 7.797 1 97.12 302 GLN A CA 1
ATOM 2369 C C . GLN A 1 302 ? -23.203 -5.848 7.059 1 97.12 302 GLN A C 1
ATOM 2371 O O . GLN A 1 302 ? -23.875 -6.875 7.188 1 97.12 302 GLN A O 1
ATOM 2376 N N . MET A 1 303 ? -22.188 -5.785 6.312 1 97.69 303 MET A N 1
ATOM 2377 C CA . MET A 1 303 ? -21.688 -6.969 5.617 1 97.69 303 MET A CA 1
ATOM 2378 C C . MET A 1 303 ? -21.25 -8.039 6.613 1 97.69 303 MET A C 1
ATOM 2380 O O . MET A 1 303 ? -21.562 -9.219 6.434 1 97.69 303 MET A O 1
ATOM 2384 N N . ARG A 1 304 ? -20.547 -7.574 7.566 1 97.19 304 ARG A N 1
ATOM 2385 C CA . ARG A 1 304 ? -20.109 -8.508 8.594 1 97.19 304 ARG A CA 1
ATOM 2386 C C . ARG A 1 304 ? -21.297 -9.148 9.297 1 97.19 304 ARG A C 1
ATOM 2388 O O . ARG A 1 304 ? -21.312 -10.367 9.516 1 97.19 304 ARG A O 1
ATOM 2395 N N . GLU A 1 305 ? -22.266 -8.414 9.617 1 96.44 305 GLU A N 1
ATOM 2396 C CA . GLU A 1 305 ? -23.469 -8.906 10.305 1 96.44 305 GLU A CA 1
ATOM 2397 C C . GLU A 1 305 ? -24.25 -9.875 9.422 1 96.44 305 GLU A C 1
ATOM 2399 O O . GLU A 1 305 ? -24.891 -10.797 9.922 1 96.44 305 GLU A O 1
ATOM 2404 N N . ALA A 1 306 ? -24.141 -9.602 8.156 1 97.12 306 ALA A N 1
ATOM 2405 C CA . ALA A 1 306 ? -24.859 -10.453 7.207 1 97.12 306 ALA A CA 1
ATOM 2406 C C . ALA A 1 306 ? -24.172 -11.812 7.066 1 97.12 306 ALA A C 1
ATOM 2408 O O . ALA A 1 306 ? -24.719 -12.734 6.461 1 97.12 306 ALA A O 1
ATOM 2409 N N . GLY A 1 307 ? -22.953 -11.945 7.492 1 95.88 307 GLY A N 1
ATOM 2410 C CA . GLY A 1 307 ? -22.266 -13.227 7.469 1 95.88 307 GLY A CA 1
ATOM 2411 C C . GLY A 1 307 ? -21.172 -13.297 6.418 1 95.88 307 GLY A C 1
ATOM 2412 O O . GLY A 1 307 ? -20.609 -14.367 6.168 1 95.88 307 GLY A O 1
ATOM 2413 N N . ILE A 1 308 ? -20.844 -12.211 5.77 1 96.88 308 ILE A N 1
ATOM 2414 C CA . ILE A 1 308 ? -19.75 -12.156 4.801 1 96.88 308 ILE A CA 1
ATOM 2415 C C . ILE A 1 308 ? -18.406 -12.242 5.527 1 96.88 308 ILE A C 1
ATOM 2417 O O . ILE A 1 308 ? -18.141 -11.461 6.441 1 96.88 308 ILE A O 1
ATOM 2421 N N . ASP A 1 309 ? -17.578 -13.148 5.125 1 94.44 309 ASP A N 1
ATOM 2422 C CA . ASP A 1 309 ? -16.375 -13.43 5.918 1 94.44 309 ASP A CA 1
ATOM 2423 C C . ASP A 1 309 ? -15.117 -13.336 5.059 1 94.44 309 ASP A C 1
ATOM 2425 O O . ASP A 1 309 ? -14.336 -12.391 5.191 1 94.44 309 ASP A O 1
ATOM 2429 N N . LYS A 1 310 ? -14.953 -14.172 4.062 1 96.19 310 LYS A N 1
ATOM 2430 C CA . LYS A 1 310 ? -13.719 -14.273 3.285 1 96.19 310 LYS A CA 1
ATOM 2431 C C . LYS A 1 310 ? -13.477 -13.016 2.463 1 96.19 310 LYS A C 1
ATOM 2433 O O . LYS A 1 310 ? -12.344 -12.523 2.387 1 96.19 310 LYS A O 1
ATOM 2438 N N . VAL A 1 311 ? -14.516 -12.508 1.931 1 96.62 311 VAL A N 1
ATOM 2439 C CA . VAL A 1 311 ? -14.406 -11.305 1.112 1 96.62 311 VAL A CA 1
ATOM 2440 C C . VAL A 1 311 ? -13.906 -10.148 1.969 1 96.62 311 VAL A C 1
ATOM 2442 O O . VAL A 1 311 ? -13.016 -9.398 1.552 1 96.62 311 VAL A O 1
ATOM 2445 N N . LEU A 1 312 ? -14.406 -10.07 3.15 1 97.12 312 LEU A N 1
ATOM 2446 C CA . LEU A 1 312 ? -14.008 -9 4.055 1 97.12 312 LEU A CA 1
ATOM 2447 C C . LEU A 1 312 ? -12.594 -9.234 4.578 1 97.12 312 LEU A C 1
ATOM 2449 O O . LEU A 1 312 ? -11.836 -8.281 4.77 1 97.12 312 LEU A O 1
ATOM 2453 N N . TYR A 1 313 ? -12.289 -10.469 4.75 1 96.69 313 TYR A N 1
ATOM 2454 C CA . TYR A 1 313 ? -10.992 -10.812 5.309 1 96.69 313 TYR A CA 1
ATOM 2455 C C . TYR A 1 313 ? -9.867 -10.453 4.348 1 96.69 313 TYR A C 1
ATOM 2457 O O . TYR A 1 313 ? -8.805 -9.984 4.77 1 96.69 313 TYR A O 1
ATOM 2465 N N . TYR A 1 314 ? -10.102 -10.648 3.072 1 96.75 314 TYR A N 1
ATOM 2466 C CA . TYR A 1 314 ? -9.078 -10.375 2.066 1 96.75 314 TYR A CA 1
ATOM 2467 C C . TYR A 1 314 ? -9.414 -9.109 1.287 1 96.75 314 TYR A C 1
ATOM 2469 O O . TYR A 1 314 ? -9.016 -8.961 0.128 1 96.75 314 TYR A O 1
ATOM 2477 N N . ARG A 1 315 ? -10.188 -8.234 1.86 1 95.19 315 ARG A N 1
ATOM 2478 C CA . ARG A 1 315 ? -10.625 -7.012 1.195 1 95.19 315 ARG A CA 1
ATOM 2479 C C . ARG A 1 315 ? -9.438 -6.172 0.744 1 95.19 315 ARG A C 1
ATOM 2481 O O . ARG A 1 315 ? -8.398 -6.148 1.409 1 95.19 315 ARG A O 1
ATOM 2488 N N . THR A 1 316 ? -9.594 -5.496 -0.352 1 93.5 316 THR A N 1
ATOM 2489 C CA . THR A 1 316 ? -8.547 -4.688 -0.964 1 93.5 316 THR A CA 1
ATOM 2490 C C . THR A 1 316 ? -9.023 -3.256 -1.185 1 93.5 316 THR A C 1
ATOM 2492 O O . THR A 1 316 ? -10.195 -2.943 -0.937 1 93.5 316 THR A O 1
ATOM 2495 N N . LYS A 1 317 ? -8.141 -2.428 -1.611 1 87.69 317 LYS A N 1
ATOM 2496 C CA . LYS A 1 317 ? -8.508 -1.057 -1.948 1 87.69 317 LYS A CA 1
ATOM 2497 C C . LYS A 1 317 ? -9.484 -1.023 -3.125 1 87.69 317 LYS A C 1
ATOM 2499 O O . LYS A 1 317 ? -10.359 -0.163 -3.186 1 87.69 317 LYS A O 1
ATOM 2504 N N . GLU A 1 318 ? -9.32 -1.975 -4.062 1 88.62 318 GLU A N 1
ATOM 2505 C CA . GLU A 1 318 ? -10.227 -2.074 -5.203 1 88.62 318 GLU A CA 1
ATOM 2506 C C . GLU A 1 318 ? -11.641 -2.428 -4.75 1 88.62 318 GLU A C 1
ATOM 2508 O O . GLU A 1 318 ? -12.617 -1.876 -5.262 1 88.62 318 GLU A O 1
ATOM 2513 N N . PHE A 1 319 ? -11.68 -3.227 -3.834 1 95.19 319 PHE A N 1
ATOM 2514 C CA . PHE A 1 319 ? -12.969 -3.574 -3.248 1 95.19 319 PHE A CA 1
ATOM 2515 C C . PHE A 1 319 ? -13.594 -2.365 -2.564 1 95.19 319 PHE A C 1
ATOM 2517 O O . PHE A 1 319 ? -14.789 -2.104 -2.725 1 95.19 319 PHE A O 1
ATOM 2524 N N . ASP A 1 320 ? -12.75 -1.708 -1.794 1 91.75 320 ASP A N 1
ATOM 2525 C CA . ASP A 1 320 ? -13.242 -0.522 -1.104 1 91.75 320 ASP A CA 1
ATOM 2526 C C . ASP A 1 320 ? -13.781 0.507 -2.096 1 91.75 320 ASP A C 1
ATOM 2528 O O . ASP A 1 320 ? -14.836 1.106 -1.868 1 91.75 320 ASP A O 1
ATOM 2532 N N . SER A 1 321 ? -13.023 0.65 -3.125 1 87.62 321 SER A N 1
ATOM 2533 C CA . SER A 1 321 ? -13.453 1.588 -4.156 1 87.62 321 SER A CA 1
ATOM 2534 C C . SER A 1 321 ? -14.766 1.146 -4.793 1 87.62 321 SER A C 1
ATOM 2536 O O . SER A 1 321 ? -15.625 1.979 -5.105 1 87.62 321 SER A O 1
ATOM 2538 N N . TYR A 1 322 ? -14.93 -0.061 -5.047 1 91 322 TYR A N 1
ATOM 2539 C CA . TYR A 1 322 ? -16.172 -0.61 -5.57 1 91 322 TYR A CA 1
ATOM 2540 C C . TYR A 1 322 ? -17.344 -0.296 -4.645 1 91 322 TYR A C 1
ATOM 2542 O O . TYR A 1 322 ? -18.406 0.133 -5.094 1 91 322 TYR A O 1
ATOM 2550 N N . CYS A 1 323 ? -17.125 -0.515 -3.354 1 91.69 323 CYS A N 1
ATOM 2551 C CA . CYS A 1 323 ? -18.172 -0.274 -2.365 1 91.69 323 CYS A CA 1
ATOM 2552 C C . CYS A 1 323 ? -18.547 1.202 -2.314 1 91.69 323 CYS A C 1
ATOM 2554 O O . CYS A 1 323 ? -19.719 1.545 -2.227 1 91.69 323 CYS A O 1
ATOM 2556 N N . LYS A 1 324 ? -17.547 2.043 -2.344 1 84.31 324 LYS A N 1
ATOM 2557 C CA . LYS A 1 324 ? -17.781 3.482 -2.275 1 84.31 324 LYS A CA 1
ATOM 2558 C C . LYS A 1 324 ? -18.516 3.98 -3.521 1 84.31 324 LYS A C 1
ATOM 2560 O O . LYS A 1 324 ? -19.281 4.941 -3.457 1 84.31 324 LYS A O 1
ATOM 2565 N N . GLY A 1 325 ? -18.281 3.27 -4.645 1 81.12 325 GLY A N 1
ATOM 2566 C CA . GLY A 1 325 ? -18.859 3.693 -5.902 1 81.12 325 GLY A CA 1
ATOM 2567 C C . GLY A 1 325 ? -20.172 2.99 -6.219 1 81.12 325 GLY A C 1
ATOM 2568 O O . GLY A 1 325 ? -20.797 3.266 -7.242 1 81.12 325 GLY A O 1
ATOM 2569 N N . TYR A 1 326 ? -20.562 2.203 -5.336 1 87.69 326 TYR A N 1
ATOM 2570 C CA . TYR A 1 326 ? -21.797 1.47 -5.582 1 87.69 326 TYR A CA 1
ATOM 2571 C C . TYR A 1 326 ? -23 2.41 -5.594 1 87.69 326 TYR A C 1
ATOM 2573 O O . TYR A 1 326 ? -23.203 3.178 -4.652 1 87.69 326 TYR A O 1
ATOM 2581 N N . PRO A 1 327 ? -23.719 2.398 -6.598 1 79.81 327 PRO A N 1
ATOM 2582 C CA . PRO A 1 327 ? -24.828 3.354 -6.707 1 79.81 327 PRO A CA 1
ATOM 2583 C C . PRO A 1 327 ? -25.891 3.146 -5.629 1 79.81 327 PRO A C 1
ATOM 2585 O O . PRO A 1 327 ? -26.312 2.014 -5.383 1 79.81 327 PRO A O 1
ATOM 2588 N N . LYS A 1 328 ? -26.406 4.188 -5.086 1 75.94 328 LYS A N 1
ATOM 2589 C CA . LYS A 1 328 ? -27.422 4.145 -4.043 1 75.94 328 LYS A CA 1
ATOM 2590 C C . LYS A 1 328 ? -28.781 3.773 -4.617 1 75.94 328 LYS A C 1
ATOM 2592 O O . LYS A 1 328 ? -29.656 3.279 -3.896 1 75.94 328 LYS A O 1
ATOM 2597 N N . THR A 1 329 ? -28.938 4.055 -5.859 1 78.31 329 THR A N 1
ATOM 2598 C CA . THR A 1 329 ? -30.219 3.863 -6.512 1 78.31 329 THR A CA 1
ATOM 2599 C C . THR A 1 329 ? -30.344 2.443 -7.059 1 78.31 329 THR A C 1
ATOM 2601 O O . THR A 1 329 ? -31.359 2.102 -7.684 1 78.31 329 THR A O 1
ATOM 2604 N N . SER A 1 330 ? -29.328 1.678 -6.754 1 83.06 330 SER A N 1
ATOM 2605 C CA . SER A 1 330 ? -29.375 0.307 -7.254 1 83.06 330 SER A CA 1
ATOM 2606 C C . SER A 1 330 ? -30.516 -0.479 -6.609 1 83.06 330 SER A C 1
ATOM 2608 O O . SER A 1 330 ? -30.812 -0.298 -5.426 1 83.06 330 SER A O 1
ATOM 2610 N N . GLU A 1 331 ? -31.125 -1.328 -7.379 1 86 331 GLU A N 1
ATOM 2611 C CA . GLU A 1 331 ? -32.219 -2.182 -6.883 1 86 331 GLU A CA 1
ATOM 2612 C C . GLU A 1 331 ? -31.688 -3.182 -5.852 1 86 331 GLU A C 1
ATOM 2614 O O . GLU A 1 331 ? -32.375 -3.465 -4.863 1 86 331 GLU A O 1
ATOM 2619 N N . ILE A 1 332 ? -30.516 -3.674 -6.168 1 91.75 332 ILE A N 1
ATOM 2620 C CA . ILE A 1 332 ? -29.875 -4.602 -5.238 1 91.75 332 ILE A CA 1
ATOM 2621 C C . ILE A 1 332 ? -28.984 -3.826 -4.273 1 91.75 332 ILE A C 1
ATOM 2623 O O . ILE A 1 332 ? -28.172 -2.996 -4.699 1 91.75 332 ILE A O 1
ATOM 2627 N N . SER A 1 333 ? -29.203 -4.109 -3.027 1 93.69 333 SER A N 1
ATOM 2628 C CA . SER A 1 333 ? -28.359 -3.436 -2.043 1 93.69 333 SER A CA 1
ATOM 2629 C C . SER A 1 333 ? -26.906 -3.883 -2.158 1 93.69 333 SER A C 1
ATOM 2631 O O . SER A 1 333 ? -26.625 -4.984 -2.637 1 93.69 333 SER A O 1
ATOM 2633 N N . LEU A 1 334 ? -26.016 -3.035 -1.77 1 94.81 334 LEU A N 1
ATOM 2634 C CA . LEU A 1 334 ? -24.594 -3.365 -1.785 1 94.81 334 LEU A CA 1
ATOM 2635 C C . LEU A 1 334 ? -24.328 -4.629 -0.98 1 94.81 334 LEU A C 1
ATOM 2637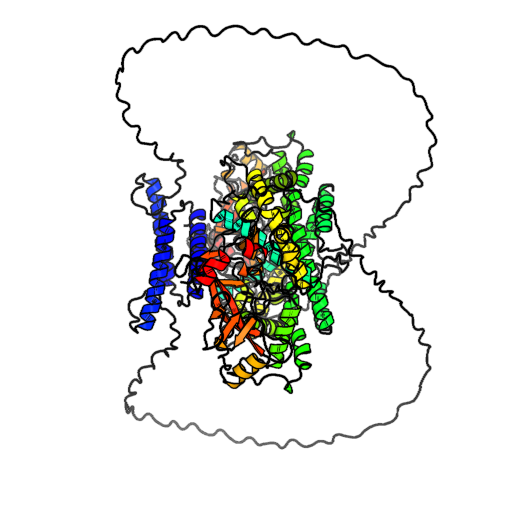 O O . LEU A 1 334 ? -23.562 -5.504 -1.422 1 94.81 334 LEU A O 1
ATOM 2641 N N . VAL A 1 335 ? -24.906 -4.781 0.158 1 95.75 335 VAL A N 1
ATOM 2642 C CA . VAL A 1 335 ? -24.688 -5.922 1.042 1 95.75 335 VAL A CA 1
ATOM 2643 C C . VAL A 1 335 ? -25.125 -7.207 0.344 1 95.75 335 VAL A C 1
ATOM 2645 O O . VAL A 1 335 ? -24.438 -8.227 0.409 1 95.75 335 VAL A O 1
ATOM 2648 N N . ASP A 1 336 ? -26.203 -7.117 -0.335 1 95.38 336 ASP A N 1
ATOM 2649 C CA . ASP A 1 336 ? -26.703 -8.289 -1.044 1 95.38 336 ASP A CA 1
ATOM 2650 C C . ASP A 1 336 ? -25.781 -8.672 -2.201 1 95.38 336 ASP A C 1
ATOM 2652 O O . ASP A 1 336 ? -25.562 -9.859 -2.459 1 95.38 336 ASP A O 1
ATOM 2656 N N . GLU A 1 337 ? -25.359 -7.66 -2.834 1 94.25 337 GLU A N 1
ATOM 2657 C CA . GLU A 1 337 ? -24.438 -7.906 -3.943 1 94.25 337 GLU A CA 1
ATOM 2658 C C . GLU A 1 337 ? -23.156 -8.594 -3.465 1 94.25 337 GLU A C 1
ATOM 2660 O O . GLU A 1 337 ? -22.703 -9.562 -4.082 1 94.25 337 GLU A O 1
ATOM 2665 N N . ILE A 1 338 ? -22.625 -8.148 -2.416 1 96.06 338 ILE A N 1
ATOM 2666 C CA . ILE A 1 338 ? -21.391 -8.719 -1.891 1 96.06 338 ILE A CA 1
ATOM 2667 C C . ILE A 1 338 ? -21.656 -10.102 -1.311 1 96.06 338 ILE A C 1
ATOM 2669 O O . ILE A 1 338 ? -20.797 -10.984 -1.361 1 96.06 338 ILE A O 1
ATOM 2673 N N . MET A 1 339 ? -22.781 -10.258 -0.755 1 96.69 339 MET A N 1
ATOM 2674 C CA . MET A 1 339 ? -23.156 -11.586 -0.271 1 96.69 339 MET A CA 1
ATOM 2675 C C . MET A 1 339 ? -23.156 -12.602 -1.408 1 96.69 339 MET A C 1
ATOM 2677 O O . MET A 1 339 ? -22.766 -13.75 -1.218 1 96.69 339 MET A O 1
ATOM 2681 N N . LYS A 1 340 ? -23.609 -12.164 -2.506 1 94 340 LYS A N 1
ATOM 2682 C CA . LYS A 1 340 ? -23.547 -13.023 -3.684 1 94 340 LYS A CA 1
ATOM 2683 C C . LYS A 1 340 ? -22.094 -13.391 -4.012 1 94 340 LYS A C 1
ATOM 2685 O O . LYS A 1 340 ? -21.812 -14.547 -4.336 1 94 340 LYS A O 1
ATOM 2690 N N . TRP A 1 341 ? -21.203 -12.414 -3.91 1 93.38 341 TRP A N 1
ATOM 2691 C CA . TRP A 1 341 ? -19.797 -12.68 -4.137 1 93.38 341 TRP A CA 1
ATOM 2692 C C . TRP A 1 341 ? -19.266 -13.711 -3.143 1 93.38 341 TRP A C 1
ATOM 2694 O O . TRP A 1 341 ? -18.547 -14.641 -3.523 1 93.38 341 TRP A O 1
ATOM 2704 N N . GLU A 1 342 ? -19.625 -13.492 -1.923 1 96.12 342 GLU A N 1
ATOM 2705 C CA . GLU A 1 342 ? -19.188 -14.391 -0.863 1 96.12 342 GLU A CA 1
ATOM 2706 C C . GLU A 1 342 ? -19.625 -15.828 -1.149 1 96.12 342 GLU A C 1
ATOM 2708 O O . GLU A 1 342 ? -18.828 -16.766 -1.03 1 96.12 342 GLU A O 1
ATOM 2713 N N . THR A 1 343 ? -20.797 -15.961 -1.515 1 94.06 343 THR A N 1
ATOM 2714 C CA . THR A 1 343 ? -21.344 -17.297 -1.771 1 94.06 343 THR A CA 1
ATOM 2715 C C . THR A 1 343 ? -20.672 -17.938 -2.977 1 94.06 343 THR A C 1
ATOM 2717 O O . THR A 1 343 ? -20.328 -19.125 -2.945 1 94.06 343 THR A O 1
ATOM 2720 N N . GLN A 1 344 ? -20.406 -17.188 -3.906 1 90.44 344 GLN A N 1
ATOM 2721 C CA . GLN A 1 344 ? -19.875 -17.703 -5.164 1 90.44 344 GLN A CA 1
ATOM 2722 C C . GLN A 1 344 ? -18.375 -17.984 -5.043 1 90.44 344 GLN A C 1
ATOM 2724 O O . GLN A 1 344 ? -17.875 -18.953 -5.605 1 90.44 344 GLN A O 1
ATOM 2729 N N . HIS A 1 345 ? -17.672 -17.188 -4.324 1 93.31 345 HIS A N 1
ATOM 2730 C CA . HIS A 1 345 ? -16.203 -17.234 -4.395 1 93.31 345 HIS A CA 1
ATOM 2731 C C . HIS A 1 345 ? -15.625 -17.891 -3.143 1 93.31 345 HIS A C 1
ATOM 2733 O O . HIS A 1 345 ? -14.453 -18.266 -3.127 1 93.31 345 HIS A O 1
ATOM 2739 N N . ARG A 1 346 ? -16.344 -18.062 -2.129 1 94.69 346 ARG A N 1
ATOM 2740 C CA . ARG A 1 346 ? -15.828 -18.594 -0.874 1 94.69 346 ARG A CA 1
ATOM 2741 C C . ARG A 1 346 ? -15.125 -19.938 -1.099 1 94.69 346 ARG A C 1
ATOM 2743 O O . ARG A 1 346 ? -14 -20.125 -0.635 1 94.69 346 ARG A O 1
ATOM 2750 N N . PRO A 1 347 ? -15.727 -20.844 -1.874 1 92.31 347 PRO A N 1
ATOM 2751 C CA . PRO A 1 347 ? -15.031 -22.109 -2.08 1 92.31 347 PRO A CA 1
ATOM 2752 C C . PRO A 1 347 ? -13.695 -21.953 -2.797 1 92.31 347 PRO A C 1
ATOM 2754 O O . PRO A 1 347 ? -12.742 -22.688 -2.51 1 92.31 347 PRO A O 1
ATOM 2757 N N . HIS A 1 348 ? -13.641 -21.016 -3.67 1 93.69 348 HIS A N 1
ATOM 2758 C CA . HIS A 1 348 ? -12.414 -20.797 -4.426 1 93.69 348 HIS A CA 1
ATOM 2759 C C . HIS A 1 348 ? -11.344 -20.125 -3.557 1 93.69 348 HIS A C 1
ATOM 2761 O O . HIS A 1 348 ? -10.156 -20.422 -3.695 1 93.69 348 HIS A O 1
ATOM 2767 N N . ILE A 1 349 ? -11.75 -19.234 -2.695 1 95.75 349 ILE A N 1
ATOM 2768 C CA . ILE A 1 349 ? -10.828 -18.594 -1.758 1 95.75 349 ILE A CA 1
ATOM 2769 C C . ILE A 1 349 ? -10.227 -19.641 -0.831 1 95.75 349 ILE A C 1
ATOM 2771 O O . ILE A 1 349 ? -9.016 -19.672 -0.607 1 95.75 349 ILE A O 1
ATOM 2775 N N . GLU A 1 350 ? -11.047 -20.516 -0.356 1 94.19 350 GLU A N 1
ATOM 2776 C CA . GLU A 1 350 ? -10.578 -21.562 0.535 1 94.19 350 GLU A CA 1
ATOM 2777 C C . GLU A 1 350 ? -9.617 -22.516 -0.182 1 94.19 350 GLU A C 1
ATOM 2779 O O . GLU A 1 350 ? -8.625 -22.953 0.4 1 94.19 350 GLU A O 1
ATOM 2784 N N . GLN A 1 351 ? -9.906 -22.812 -1.374 1 93.38 351 GLN A N 1
ATOM 2785 C CA . GLN A 1 351 ? -9.008 -23.641 -2.16 1 93.38 351 GLN A CA 1
ATOM 2786 C C . GLN A 1 351 ? -7.664 -22.953 -2.371 1 93.38 351 GLN A C 1
ATOM 2788 O O . GLN A 1 351 ? -6.613 -23.609 -2.35 1 93.38 351 GLN A O 1
ATOM 2793 N N . LEU A 1 352 ? -7.707 -21.703 -2.615 1 93.62 352 LEU A N 1
ATOM 2794 C CA . LEU A 1 352 ? -6.484 -20.922 -2.807 1 93.62 352 LEU A CA 1
ATOM 2795 C C . LEU A 1 352 ? -5.645 -20.906 -1.533 1 93.62 352 LEU A C 1
ATOM 2797 O O . LEU A 1 352 ? -4.418 -20.984 -1.593 1 93.62 352 LEU A O 1
ATOM 2801 N N . GLU A 1 353 ? -6.324 -20.75 -0.399 1 93.56 353 GLU A N 1
ATOM 2802 C CA . GLU A 1 353 ? -5.637 -20.812 0.887 1 93.56 353 GLU A CA 1
ATOM 2803 C C . GLU A 1 353 ? -4.887 -22.141 1.05 1 93.56 353 GLU A C 1
ATOM 2805 O O . GLU A 1 353 ? -3.703 -22.141 1.401 1 93.56 353 GLU A O 1
ATOM 2810 N N . THR A 1 354 ? -5.559 -23.172 0.744 1 91.69 354 THR A N 1
ATOM 2811 C CA . THR A 1 354 ? -4.988 -24.516 0.878 1 91.69 354 THR A CA 1
ATOM 2812 C C . THR A 1 354 ? -3.838 -24.703 -0.106 1 91.69 354 THR A C 1
ATOM 2814 O O . THR A 1 354 ? -2.793 -25.25 0.252 1 91.69 354 THR A O 1
ATOM 2817 N N . ARG A 1 355 ? -4.059 -24.297 -1.249 1 91.5 355 ARG A N 1
ATOM 2818 C CA . ARG A 1 355 ? -3.045 -24.438 -2.287 1 91.5 355 ARG A CA 1
ATOM 2819 C C . ARG A 1 355 ? -1.759 -23.719 -1.898 1 91.5 355 ARG A C 1
ATOM 2821 O O . ARG A 1 355 ? -0.665 -24.266 -2.033 1 91.5 355 ARG A O 1
ATOM 2828 N N . ALA A 1 356 ? -1.889 -22.469 -1.498 1 89.38 356 ALA A N 1
ATOM 2829 C CA . ALA A 1 356 ? -0.715 -21.703 -1.107 1 89.38 356 ALA A CA 1
ATOM 2830 C C . ALA A 1 356 ? 0.065 -22.406 -0.001 1 89.38 356 ALA A C 1
ATOM 2832 O O . ALA A 1 356 ? 1.293 -22.5 -0.061 1 89.38 356 ALA A O 1
ATOM 2833 N N . LEU A 1 357 ? -0.638 -22.938 0.944 1 88.56 357 LEU A N 1
ATOM 2834 C CA . LEU A 1 357 ? -0.007 -23.625 2.061 1 88.56 357 LEU A CA 1
ATOM 2835 C C . LEU A 1 357 ? 0.689 -24.906 1.589 1 88.56 357 LEU A C 1
ATOM 2837 O O . LEU A 1 357 ? 1.82 -25.188 1.991 1 88.56 357 LEU A O 1
ATOM 2841 N N . ARG A 1 358 ? 0.027 -25.656 0.727 1 91 358 ARG A N 1
ATOM 2842 C CA . ARG A 1 358 ? 0.566 -26.922 0.251 1 91 358 ARG A CA 1
ATOM 2843 C C . ARG A 1 358 ? 1.768 -26.703 -0.662 1 91 358 ARG A C 1
ATOM 2845 O O . ARG A 1 358 ? 2.736 -27.469 -0.619 1 91 358 ARG A O 1
ATOM 2852 N N . LEU A 1 359 ? 1.689 -25.719 -1.448 1 88.06 359 LEU A N 1
ATOM 2853 C CA . LEU A 1 359 ? 2.809 -25.391 -2.324 1 88.06 359 LEU A CA 1
ATOM 2854 C C . LEU A 1 359 ? 4.039 -25 -1.512 1 88.06 359 LEU A C 1
ATOM 2856 O O . LEU A 1 359 ? 5.156 -25.406 -1.838 1 88.06 359 LEU A O 1
ATOM 2860 N N . ALA A 1 360 ? 3.803 -24.25 -0.515 1 82.5 360 ALA A N 1
ATOM 2861 C CA . ALA A 1 360 ? 4.906 -23.844 0.349 1 82.5 360 ALA A CA 1
ATOM 2862 C C . ALA A 1 360 ? 5.535 -25.047 1.043 1 82.5 360 ALA A C 1
ATOM 2864 O O . ALA A 1 360 ? 6.711 -25.016 1.409 1 82.5 360 ALA A O 1
ATOM 2865 N N . LYS A 1 361 ? 4.766 -26.109 1.157 1 84.25 361 LYS A N 1
ATOM 2866 C CA . LYS A 1 361 ? 5.258 -27.328 1.802 1 84.25 361 LYS A CA 1
ATOM 2867 C C . LYS A 1 361 ? 5.871 -28.281 0.78 1 84.25 361 LYS A C 1
ATOM 2869 O O . LYS A 1 361 ? 6.199 -29.422 1.108 1 84.25 361 LYS A O 1
ATOM 2874 N N . GLY A 1 362 ? 5.828 -27.922 -0.481 1 84.75 362 GLY A N 1
ATOM 2875 C CA . GLY A 1 362 ? 6.547 -28.719 -1.467 1 84.75 362 GLY A CA 1
ATOM 2876 C C . GLY A 1 362 ? 5.633 -29.453 -2.418 1 84.75 362 GLY A C 1
ATOM 2877 O O . GLY A 1 362 ? 6.082 -30.312 -3.174 1 84.75 362 GLY A O 1
ATOM 2878 N N . ASP A 1 363 ? 4.379 -29.172 -2.346 1 90.75 363 ASP A N 1
ATOM 2879 C CA . ASP A 1 363 ? 3.447 -29.828 -3.258 1 90.75 363 ASP A CA 1
ATOM 2880 C C . ASP A 1 363 ? 3.51 -29.203 -4.648 1 90.75 363 ASP A C 1
ATOM 2882 O O . ASP A 1 363 ? 2.506 -28.703 -5.156 1 90.75 363 ASP A O 1
ATOM 2886 N N . LEU A 1 364 ? 4.594 -29.359 -5.312 1 88.12 364 LEU A N 1
ATOM 2887 C CA . LEU A 1 364 ? 4.805 -28.75 -6.613 1 88.12 364 LEU A CA 1
ATOM 2888 C C . LEU A 1 364 ? 3.973 -29.438 -7.688 1 88.12 364 LEU A C 1
ATOM 2890 O O . LEU A 1 364 ? 3.57 -28.812 -8.672 1 88.12 364 LEU A O 1
ATOM 2894 N N . MET A 1 365 ? 3.725 -30.75 -7.523 1 93.12 365 MET A N 1
ATOM 2895 C CA . MET A 1 365 ? 2.934 -31.516 -8.484 1 93.12 365 MET A CA 1
ATOM 2896 C C . MET A 1 365 ? 1.443 -31.25 -8.297 1 93.12 365 MET A C 1
ATOM 2898 O O . MET A 1 365 ? 0.628 -31.641 -9.133 1 93.12 365 MET A O 1
ATOM 2902 N N . ARG A 1 366 ? 1.099 -30.578 -7.176 1 94 366 ARG A N 1
ATOM 2903 C CA . ARG A 1 366 ? -0.273 -30.203 -6.84 1 94 366 ARG A CA 1
ATOM 2904 C C . ARG A 1 366 ? -1.139 -31.438 -6.641 1 94 366 ARG A C 1
ATOM 2906 O O . ARG A 1 366 ? -2.242 -31.531 -7.184 1 94 366 ARG A O 1
ATOM 2913 N N . LEU A 1 367 ? -0.611 -32.312 -5.945 1 94.25 367 LEU A N 1
ATOM 2914 C CA . LEU A 1 367 ? -1.342 -33.531 -5.617 1 94.25 367 LEU A CA 1
ATOM 2915 C C . LEU A 1 367 ? -2.584 -33.219 -4.789 1 94.25 367 LEU A C 1
ATOM 2917 O O . LEU A 1 367 ? -3.582 -33.938 -4.859 1 94.25 367 LEU A O 1
ATOM 2921 N N . SER A 1 368 ? -2.508 -32.125 -4.098 1 91.44 368 SER A N 1
ATOM 2922 C CA . SER A 1 368 ? -3.611 -31.719 -3.242 1 91.44 368 SER A CA 1
ATOM 2923 C C . SER A 1 368 ? -4.859 -31.406 -4.062 1 91.44 368 SER A C 1
ATOM 2925 O O . SER A 1 368 ? -5.977 -31.438 -3.541 1 91.44 368 SER A O 1
ATOM 2927 N N . ASP A 1 369 ? -4.688 -31.094 -5.273 1 91.56 369 ASP A N 1
ATOM 2928 C CA . ASP A 1 369 ? -5.832 -30.844 -6.148 1 91.56 369 ASP A CA 1
ATOM 2929 C C . ASP A 1 369 ? -6.707 -32.094 -6.273 1 91.56 369 ASP A C 1
ATOM 2931 O O . ASP A 1 369 ? -7.926 -31.984 -6.445 1 91.56 369 ASP A O 1
ATOM 2935 N N . LEU A 1 370 ? -6.062 -33.219 -6.203 1 94.31 370 LEU A N 1
ATOM 2936 C CA . LEU A 1 370 ? -6.777 -34.469 -6.336 1 94.31 370 LEU A CA 1
ATOM 2937 C C . LEU A 1 370 ? -7.605 -34.75 -5.09 1 94.31 370 LEU A C 1
ATOM 2939 O O . LEU A 1 370 ? -8.539 -35.562 -5.129 1 94.31 370 LEU A O 1
ATOM 2943 N N . GLU A 1 371 ? -7.273 -34.094 -3.992 1 91.5 371 GLU A N 1
ATOM 2944 C CA . GLU A 1 371 ? -7.961 -34.312 -2.723 1 91.5 371 GLU A CA 1
ATOM 2945 C C . GLU A 1 371 ? -9.242 -33.5 -2.639 1 91.5 371 GLU A C 1
ATOM 2947 O O . GLU A 1 371 ? -10.07 -33.719 -1.751 1 91.5 371 GLU A O 1
ATOM 2952 N N . ASN A 1 372 ? -9.383 -32.594 -3.521 1 91.44 372 ASN A N 1
ATOM 2953 C CA . ASN A 1 372 ? -10.641 -31.859 -3.58 1 91.44 372 ASN A CA 1
ATOM 2954 C C . ASN A 1 372 ? -11.82 -32.781 -3.873 1 91.44 372 ASN A C 1
ATOM 2956 O O . ASN A 1 372 ? -11.805 -33.531 -4.863 1 91.44 372 ASN A O 1
ATOM 2960 N N . PRO A 1 373 ? -12.812 -32.688 -3.109 1 89.81 373 PRO A N 1
ATOM 2961 C CA . PRO A 1 373 ? -13.93 -33.625 -3.258 1 89.81 373 PRO A CA 1
ATOM 2962 C C . PRO A 1 373 ? -14.562 -33.562 -4.645 1 89.81 373 PRO A C 1
ATOM 2964 O O . PRO A 1 373 ? -14.961 -34.594 -5.191 1 89.81 373 PRO A O 1
ATOM 2967 N N . GLN A 1 374 ? -14.68 -32.438 -5.188 1 90.31 374 GLN A N 1
ATOM 2968 C CA . GLN A 1 374 ? -15.273 -32.312 -6.512 1 90.31 374 GLN A CA 1
ATOM 2969 C C . GLN A 1 374 ? -14.406 -32.969 -7.578 1 90.31 374 GLN A C 1
ATOM 2971 O O . GLN A 1 374 ? -14.922 -33.469 -8.578 1 90.31 374 GLN A O 1
ATOM 2976 N N . VAL A 1 375 ? -13.18 -32.969 -7.375 1 93.75 375 VAL A N 1
ATOM 2977 C CA . VAL A 1 375 ? -12.242 -33.562 -8.32 1 93.75 375 VAL A CA 1
ATOM 2978 C C . VAL A 1 375 ? -12.164 -35.062 -8.094 1 93.75 375 VAL A C 1
ATOM 2980 O O . VAL A 1 375 ? -12.234 -35.844 -9.039 1 93.75 375 VAL A O 1
ATOM 2983 N N . GLU A 1 376 ? -12.109 -35.438 -6.852 1 93.12 376 GLU A N 1
ATOM 2984 C CA . GLU A 1 376 ? -12 -36.844 -6.48 1 93.12 376 GLU A CA 1
ATOM 2985 C C . GLU A 1 376 ? -13.195 -37.625 -6.996 1 93.12 376 GLU A C 1
ATOM 2987 O O . GLU A 1 376 ? -13.055 -38.781 -7.402 1 93.12 376 GLU A O 1
ATOM 2992 N N . GLU A 1 377 ? -14.289 -37.031 -6.969 1 92.12 377 GLU A N 1
ATOM 2993 C CA . GLU A 1 377 ? -15.516 -37.688 -7.402 1 92.12 377 GLU A CA 1
ATOM 2994 C C . GLU A 1 377 ? -15.531 -37.906 -8.914 1 92.12 377 GLU A C 1
ATOM 2996 O O . GLU A 1 377 ? -16.109 -38.875 -9.406 1 92.12 377 GLU A O 1
ATOM 3001 N N . ARG A 1 378 ? -14.898 -37.125 -9.633 1 94.06 378 ARG A N 1
ATOM 3002 C CA . ARG A 1 378 ? -15.086 -37.094 -11.078 1 94.06 378 ARG A CA 1
ATOM 3003 C C . ARG A 1 378 ? -13.836 -37.562 -11.805 1 94.06 378 ARG A C 1
ATOM 3005 O O . ARG A 1 378 ? -13.891 -37.938 -12.984 1 94.06 378 ARG A O 1
ATOM 3012 N N . LEU A 1 379 ? -12.781 -37.5 -11.172 1 94.69 379 LEU A N 1
ATOM 3013 C CA . LEU A 1 379 ? -11.508 -37.844 -11.766 1 94.69 379 LEU A CA 1
ATOM 3014 C C . LEU A 1 379 ? -10.844 -38.969 -10.969 1 94.69 379 LEU A C 1
ATOM 3016 O O . LEU A 1 379 ? -10.531 -38.812 -9.789 1 94.69 379 LEU A O 1
ATOM 3020 N N . LYS A 1 380 ? -10.672 -40.062 -11.633 1 93.75 380 LYS A N 1
ATOM 3021 C CA . LYS A 1 380 ? -10.047 -41.219 -10.992 1 93.75 380 LYS A CA 1
ATOM 3022 C C . LYS A 1 380 ? -8.633 -41.438 -11.523 1 93.75 380 LYS A C 1
ATOM 3024 O O . LYS A 1 380 ? -8.43 -42.25 -12.438 1 93.75 380 LYS A O 1
ATOM 3029 N N . VAL A 1 381 ? -7.734 -40.719 -10.969 1 94.5 381 VAL A N 1
ATOM 3030 C CA . VAL A 1 381 ? -6.336 -40.812 -11.383 1 94.5 381 VAL A CA 1
ATOM 3031 C C . VAL A 1 381 ? -5.457 -41.094 -10.164 1 94.5 381 VAL A C 1
ATOM 3033 O O . VAL A 1 381 ? -5.652 -40.5 -9.094 1 94.5 381 VAL A O 1
ATOM 3036 N N . HIS A 1 382 ? -4.535 -42 -10.312 1 94.06 382 HIS A N 1
ATOM 3037 C CA . HIS A 1 382 ? -3.584 -42.281 -9.242 1 94.06 382 HIS A CA 1
ATOM 3038 C C . HIS A 1 382 ? -2.584 -41.156 -9.078 1 94.06 382 HIS A C 1
ATOM 3040 O O . HIS A 1 382 ? -2.176 -40.531 -10.07 1 94.06 382 HIS A O 1
ATOM 3046 N N . GLU A 1 383 ? -2.105 -41 -7.922 1 94.12 383 GLU A N 1
ATOM 3047 C CA . GLU A 1 383 ? -1.198 -39.906 -7.605 1 94.12 383 GLU A CA 1
ATOM 3048 C C . GLU A 1 383 ? 0.088 -40 -8.422 1 94.12 383 GLU A C 1
ATOM 3050 O O . GLU A 1 383 ? 0.681 -38.969 -8.773 1 94.12 383 GLU A O 1
ATOM 3055 N N . SER A 1 384 ? 0.481 -41.156 -8.727 1 93.5 384 SER A N 1
ATOM 3056 C CA . SER A 1 384 ? 1.736 -41.344 -9.438 1 93.5 384 SER A CA 1
ATOM 3057 C C . SER A 1 384 ? 1.634 -40.875 -10.883 1 93.5 384 SER A C 1
ATOM 3059 O O . SER A 1 384 ? 2.65 -40.625 -11.531 1 93.5 384 SER A O 1
ATOM 3061 N N . SER A 1 385 ? 0.422 -40.719 -11.328 1 96.06 385 SER A N 1
ATOM 3062 C CA . SER A 1 385 ? 0.208 -40.312 -12.711 1 96.06 385 SER A CA 1
ATOM 3063 C C . SER A 1 385 ? -0.159 -38.844 -12.797 1 96.06 385 SER A C 1
ATOM 3065 O O . SER A 1 385 ? -0.596 -38.375 -13.844 1 96.06 385 SER A O 1
ATOM 3067 N N . TRP A 1 386 ? -0.04 -38.156 -11.711 1 96.62 386 TRP A N 1
ATOM 3068 C CA . TRP A 1 386 ? -0.407 -36.75 -11.648 1 96.62 386 TRP A CA 1
ATOM 3069 C C . TRP A 1 386 ? 0.83 -35.844 -11.5 1 96.62 386 TRP A C 1
ATOM 3071 O O . TRP A 1 386 ? 1.617 -36.031 -10.562 1 96.62 386 TRP A O 1
ATOM 3081 N N . ASN A 1 387 ? 1.054 -34.906 -12.5 1 95.5 387 ASN A N 1
ATOM 3082 C CA . ASN A 1 387 ? 2.232 -34.031 -12.414 1 95.5 387 ASN A CA 1
ATOM 3083 C C . ASN A 1 387 ? 1.981 -32.688 -13.047 1 95.5 387 ASN A C 1
ATOM 3085 O O . ASN A 1 387 ? 1.969 -32.562 -14.273 1 95.5 387 ASN A O 1
ATOM 3089 N N . ASN A 1 388 ? 1.884 -31.688 -12.258 1 92.81 388 ASN A N 1
ATOM 3090 C CA . ASN A 1 388 ? 1.701 -30.328 -12.742 1 92.81 388 ASN A CA 1
ATOM 3091 C C . ASN A 1 388 ? 2.994 -29.531 -12.656 1 92.81 388 ASN A C 1
ATOM 3093 O O . ASN A 1 388 ? 3.002 -28.312 -12.906 1 92.81 388 ASN A O 1
ATOM 3097 N N . ALA A 1 389 ? 4.105 -30.109 -12.297 1 90.38 389 ALA A N 1
ATOM 3098 C CA . ALA A 1 389 ? 5.305 -29.359 -11.93 1 90.38 389 ALA A CA 1
ATOM 3099 C C . ALA A 1 389 ? 6.25 -29.203 -13.117 1 90.38 389 ALA A C 1
ATOM 3101 O O . ALA A 1 389 ? 6.809 -28.141 -13.344 1 90.38 389 ALA A O 1
ATOM 3102 N N . LYS A 1 390 ? 6.527 -30.312 -13.781 1 89.38 390 LYS A N 1
ATOM 3103 C CA . LYS A 1 390 ? 7.516 -30.312 -14.852 1 89.38 390 LYS A CA 1
ATOM 3104 C C . LYS A 1 390 ? 7.301 -31.484 -15.805 1 89.38 390 LYS A C 1
ATOM 3106 O O . LYS A 1 390 ? 6.5 -32.375 -15.523 1 89.38 390 LYS A O 1
ATOM 3111 N N . ASN A 1 391 ? 7.918 -31.344 -16.922 1 94.12 391 ASN A N 1
ATOM 3112 C CA . ASN A 1 391 ? 7.961 -32.438 -17.875 1 94.12 391 ASN A CA 1
ATOM 3113 C C . ASN A 1 391 ? 9.273 -33.219 -17.781 1 94.12 391 ASN A C 1
ATOM 3115 O O . ASN A 1 391 ? 10.344 -32.688 -18.062 1 94.12 391 ASN A O 1
ATOM 3119 N N . GLU A 1 392 ? 9.141 -34.5 -17.391 1 92.5 392 GLU A N 1
ATOM 3120 C CA . GLU A 1 392 ? 10.32 -35.344 -17.25 1 92.5 392 GLU A CA 1
ATOM 3121 C C . GLU A 1 392 ? 10.5 -36.219 -18.484 1 92.5 392 GLU A C 1
ATOM 3123 O O . GLU A 1 392 ? 9.555 -36.469 -19.234 1 92.5 392 GLU A O 1
ATOM 3128 N N . TRP A 1 393 ? 11.688 -36.594 -18.594 1 93.75 393 TRP A N 1
ATOM 3129 C CA . TRP A 1 393 ? 11.945 -37.562 -19.656 1 93.75 393 TRP A CA 1
ATOM 3130 C C . TRP A 1 393 ? 11.352 -38.938 -19.297 1 93.75 393 TRP A C 1
ATOM 3132 O O . TRP A 1 393 ? 11.43 -39.375 -18.156 1 93.75 393 TRP A O 1
ATOM 3142 N N . ALA A 1 394 ? 10.766 -39.594 -20.312 1 94 394 ALA A N 1
ATOM 3143 C CA . ALA A 1 394 ? 10.195 -40.938 -20.094 1 94 394 ALA A CA 1
ATOM 3144 C C . ALA A 1 394 ? 11.297 -41.969 -19.906 1 94 394 ALA A C 1
ATOM 3146 O O . ALA A 1 394 ? 11.156 -42.875 -19.094 1 94 394 ALA A O 1
ATOM 3147 N N . PHE A 1 395 ? 12.375 -41.812 -20.719 1 93.81 395 PHE A N 1
ATOM 3148 C CA . PHE A 1 395 ? 13.469 -42.781 -20.703 1 93.81 395 PHE A CA 1
ATOM 3149 C C . PHE A 1 395 ? 14.82 -42.062 -20.703 1 93.81 395 PHE A C 1
ATOM 3151 O O . PHE A 1 395 ? 15.039 -41.156 -21.5 1 93.81 395 PHE A O 1
ATOM 3158 N N . ALA A 1 396 ? 15.68 -42.531 -19.922 1 91.62 396 ALA A N 1
ATOM 3159 C CA . ALA A 1 396 ? 17.016 -41.938 -19.812 1 91.62 396 ALA A CA 1
ATOM 3160 C C . ALA A 1 396 ? 17.781 -42.094 -21.125 1 91.62 396 ALA A C 1
ATOM 3162 O O . ALA A 1 396 ? 18.562 -41.188 -21.484 1 91.62 396 ALA A O 1
ATOM 3163 N N . SER A 1 397 ? 17.578 -43.125 -21.75 1 92.31 397 SER A N 1
ATOM 3164 C CA . SER A 1 397 ? 18.281 -43.406 -23.016 1 92.31 397 SER A CA 1
ATOM 3165 C C . SER A 1 397 ? 17.891 -42.375 -24.078 1 92.31 397 SER A C 1
ATOM 3167 O O . SER A 1 397 ? 18.734 -41.969 -24.875 1 92.31 397 SER A O 1
ATOM 3169 N N . GLU A 1 398 ? 16.625 -42.062 -24.141 1 92.75 398 GLU A N 1
ATOM 3170 C CA . GLU A 1 398 ? 16.172 -41.062 -25.109 1 92.75 398 GLU A CA 1
ATOM 3171 C C . GLU A 1 398 ? 16.75 -39.688 -24.797 1 92.75 398 GLU A C 1
ATOM 3173 O O . GLU A 1 398 ? 17.094 -38.938 -25.719 1 92.75 398 GLU A O 1
ATOM 3178 N N . GLU A 1 399 ? 16.844 -39.406 -23.562 1 90.31 399 GLU A N 1
ATOM 3179 C CA . GLU A 1 399 ? 17.438 -38.125 -23.156 1 90.31 399 GLU A CA 1
ATOM 3180 C C . GLU A 1 399 ? 18.891 -38.062 -23.609 1 90.31 399 GLU A C 1
ATOM 3182 O O . GLU A 1 399 ? 19.328 -37 -24.125 1 90.31 399 GLU A O 1
ATOM 3187 N N . GLU A 1 400 ? 19.656 -39.094 -23.422 1 88.38 400 GLU A N 1
ATOM 3188 C CA . GLU A 1 400 ? 21.062 -39.156 -23.828 1 88.38 400 GLU A CA 1
ATOM 3189 C C . GLU A 1 400 ? 21.203 -39.031 -25.344 1 88.38 400 GLU A C 1
ATOM 3191 O O . GLU A 1 400 ? 22.109 -38.344 -25.812 1 88.38 400 GLU A O 1
ATOM 3196 N N . SER A 1 401 ? 20.344 -39.719 -25.984 1 88.12 401 SER A N 1
ATOM 3197 C CA . SER A 1 401 ? 20.375 -39.625 -27.438 1 88.12 401 SER A CA 1
ATOM 3198 C C . SER A 1 401 ? 20.109 -38.188 -27.906 1 88.12 401 SER A C 1
ATOM 3200 O O . SER A 1 401 ? 20.719 -37.719 -28.891 1 88.12 401 SER A O 1
ATOM 3202 N N . PHE A 1 402 ? 19.188 -37.594 -27.297 1 88.44 402 PHE A N 1
ATOM 3203 C CA . PHE A 1 402 ? 18.859 -36.188 -27.625 1 88.44 402 PHE A CA 1
ATOM 3204 C C . PHE A 1 402 ? 20.062 -35.281 -27.359 1 88.44 402 PHE A C 1
ATOM 3206 O O . PHE A 1 402 ? 20.375 -34.406 -28.156 1 88.44 402 PHE A O 1
ATOM 3213 N N . ARG A 1 403 ? 20.672 -35.438 -26.188 1 83.12 403 ARG A N 1
ATOM 3214 C CA . ARG A 1 403 ? 21.828 -34.656 -25.797 1 83.12 403 ARG A CA 1
ATOM 3215 C C . ARG A 1 403 ? 22.969 -34.812 -26.797 1 83.12 403 ARG A C 1
ATOM 3217 O O . ARG A 1 403 ? 23.672 -33.844 -27.109 1 83.12 403 ARG A O 1
ATOM 3224 N N . LYS A 1 404 ? 23.219 -35.906 -27.219 1 81.31 404 LYS A N 1
ATOM 3225 C CA . LYS A 1 404 ? 24.297 -36.219 -28.156 1 81.31 404 LYS A CA 1
ATOM 3226 C C . LYS A 1 404 ? 24.078 -35.5 -29.5 1 81.31 404 LYS A C 1
ATOM 3228 O O . LYS A 1 404 ? 25.031 -35.188 -30.188 1 81.31 404 LYS A O 1
ATOM 3233 N N . LYS A 1 405 ? 22.844 -35.375 -29.812 1 76.81 405 LYS A N 1
ATOM 3234 C CA . LYS A 1 405 ? 22.562 -34.719 -31.078 1 76.81 405 LYS A CA 1
ATOM 3235 C C . LYS A 1 405 ? 22.891 -33.219 -31.016 1 76.81 405 LYS A C 1
ATOM 3237 O O . LYS A 1 405 ? 22.953 -32.531 -32.031 1 76.81 405 LYS A O 1
ATOM 3242 N N . GLY A 1 406 ? 23.469 -32.594 -29.875 1 62.06 406 GLY A N 1
ATOM 3243 C CA . GLY A 1 406 ? 24.016 -31.25 -29.719 1 62.06 406 GLY A CA 1
ATOM 3244 C C . GLY A 1 406 ? 22.938 -30.172 -29.719 1 62.06 406 GLY A C 1
ATOM 3245 O O . GLY A 1 406 ? 23.234 -29 -29.984 1 62.06 406 GLY A O 1
ATOM 3246 N N . LEU A 1 407 ? 21.75 -30.391 -29.672 1 55.12 407 LEU A N 1
ATOM 3247 C CA . LEU A 1 407 ? 20.672 -29.453 -29.906 1 55.12 407 LEU A CA 1
ATOM 3248 C C . LEU A 1 407 ? 20.422 -28.609 -28.656 1 55.12 407 LEU A C 1
ATOM 3250 O O . LEU A 1 407 ? 19.453 -27.844 -28.609 1 55.12 407 LEU A O 1
ATOM 3254 N N . GLN A 1 408 ? 21.312 -28.672 -27.734 1 56.47 408 GLN A N 1
ATOM 3255 C CA . GLN A 1 408 ? 20.953 -28.141 -26.422 1 56.47 408 GLN A CA 1
ATOM 3256 C C . GLN A 1 408 ? 21.438 -26.703 -26.266 1 56.47 408 GLN A C 1
ATOM 3258 O O . GLN A 1 408 ? 21.297 -26.109 -25.188 1 56.47 408 GLN A O 1
ATOM 3263 N N . THR A 1 409 ? 22.156 -26.188 -27.203 1 52.91 409 THR A N 1
ATOM 3264 C CA . THR A 1 409 ? 22.656 -24.875 -26.781 1 52.91 409 THR A CA 1
ATOM 3265 C C . THR A 1 409 ? 21.609 -23.797 -27.031 1 52.91 409 THR A C 1
ATOM 3267 O O . THR A 1 409 ? 21.281 -23.516 -28.188 1 52.91 409 THR A O 1
ATOM 3270 N N . PHE A 1 410 ? 20.781 -23.734 -26.078 1 58.88 410 PHE A N 1
ATOM 3271 C CA . PHE A 1 410 ? 19.828 -22.656 -26.25 1 58.88 410 PHE A CA 1
ATOM 3272 C C . PHE A 1 410 ? 20.406 -21.328 -25.766 1 58.88 410 PHE A C 1
ATOM 3274 O O . PHE A 1 410 ? 21.188 -21.297 -24.812 1 58.88 410 PHE A O 1
ATOM 3281 N N . SER A 1 411 ? 20.281 -20.359 -26.656 1 52.41 411 SER A N 1
ATOM 3282 C CA . SER A 1 411 ? 20.641 -19.016 -26.234 1 52.41 411 SER A CA 1
ATOM 3283 C C . SER A 1 411 ? 19.938 -18.625 -24.938 1 52.41 411 SER A C 1
ATOM 3285 O O . SER A 1 411 ? 18.797 -19.031 -24.703 1 52.41 411 SER A O 1
ATOM 3287 N N . PRO A 1 412 ? 20.656 -18.203 -23.938 1 49.47 412 PRO A N 1
ATOM 3288 C CA . PRO A 1 412 ? 20.094 -17.766 -22.656 1 49.47 412 PRO A CA 1
ATOM 3289 C C . PRO A 1 412 ? 18.859 -16.906 -22.828 1 49.47 412 PRO A C 1
ATOM 3291 O O . PRO A 1 412 ? 17.984 -16.859 -21.953 1 49.47 412 PRO A O 1
ATOM 3294 N N . GLU A 1 413 ? 18.781 -16.281 -24.016 1 48.16 413 GLU A N 1
ATOM 3295 C CA . GLU A 1 413 ? 17.672 -15.359 -24.219 1 48.16 413 GLU A CA 1
ATOM 3296 C C . GLU A 1 413 ? 16.344 -16.109 -24.359 1 48.16 413 GLU A C 1
ATOM 3298 O O . GLU A 1 413 ? 15.281 -15.555 -24.109 1 48.16 413 GLU A O 1
ATOM 3303 N N . VAL A 1 414 ? 16.531 -17.375 -24.656 1 48.72 414 VAL A N 1
ATOM 3304 C CA . VAL A 1 414 ? 15.328 -18.141 -24.984 1 48.72 414 VAL A CA 1
ATOM 3305 C C . VAL A 1 414 ? 14.844 -18.875 -23.734 1 48.72 414 VAL A C 1
ATOM 3307 O O . VAL A 1 414 ? 13.742 -19.438 -23.719 1 48.72 414 VAL A O 1
ATOM 3310 N N . LEU A 1 415 ? 15.578 -18.719 -22.703 1 52.66 415 LEU A N 1
ATOM 3311 C CA . LEU A 1 415 ? 15.266 -19.484 -21.5 1 52.66 415 LEU A CA 1
ATOM 3312 C C . LEU A 1 415 ? 14.133 -18.828 -20.719 1 52.66 415 LEU A C 1
ATOM 3314 O O . LEU A 1 415 ? 14.18 -17.625 -20.438 1 52.66 415 LEU A O 1
ATOM 3318 N N . CYS A 1 416 ? 13.039 -19.562 -20.703 1 53.41 416 CYS A N 1
ATOM 3319 C CA . CYS A 1 416 ? 11.867 -19.078 -19.969 1 53.41 416 CYS A CA 1
ATOM 3320 C C . CYS A 1 416 ? 12.07 -19.203 -18.469 1 53.41 416 CYS A C 1
ATOM 3322 O O . CYS A 1 416 ? 12.812 -20.078 -18 1 53.41 416 CYS A O 1
ATOM 3324 N N . ALA A 1 417 ? 11.617 -18.172 -17.797 1 54.81 417 ALA A N 1
ATOM 3325 C CA . ALA A 1 417 ? 11.711 -18.141 -16.328 1 54.81 417 ALA A CA 1
ATOM 3326 C C . ALA A 1 417 ? 10.93 -19.281 -15.703 1 54.81 417 ALA A C 1
ATOM 3328 O O . ALA A 1 417 ? 9.945 -19.75 -16.281 1 54.81 417 ALA A O 1
ATOM 3329 N N . PRO A 1 418 ? 11.547 -19.875 -14.633 1 52.69 418 PRO A N 1
ATOM 3330 C CA . PRO A 1 418 ? 10.773 -20.859 -13.875 1 52.69 418 PRO A CA 1
ATOM 3331 C C . PRO A 1 418 ? 9.422 -20.312 -13.414 1 52.69 418 PRO A C 1
ATOM 3333 O O . PRO A 1 418 ? 9.25 -19.109 -13.273 1 52.69 418 PRO A O 1
ATOM 3336 N N . SER A 1 419 ? 8.406 -21.125 -13.562 1 54.59 419 SER A N 1
ATOM 3337 C CA . SER A 1 419 ? 7.102 -20.734 -13.039 1 54.59 419 SER A CA 1
ATOM 3338 C C . SER A 1 419 ? 7.219 -20.188 -11.625 1 54.59 419 SER A C 1
ATOM 3340 O O . SER A 1 419 ? 7.945 -20.734 -10.789 1 54.59 419 SER A O 1
ATOM 3342 N N . ASN A 1 420 ? 6.914 -18.859 -11.555 1 55.94 420 ASN A N 1
ATOM 3343 C CA . ASN A 1 420 ? 7 -18.203 -10.258 1 55.94 420 ASN A CA 1
ATOM 3344 C C . ASN A 1 420 ? 5.637 -18.125 -9.57 1 55.94 420 ASN A C 1
ATOM 3346 O O . ASN A 1 420 ? 4.973 -17.094 -9.609 1 55.94 420 ASN A O 1
ATOM 3350 N N . CYS A 1 421 ? 5.23 -19.328 -9.031 1 51.94 421 CYS A N 1
ATOM 3351 C CA . CYS A 1 421 ? 3.889 -19.422 -8.461 1 51.94 421 CYS A CA 1
ATOM 3352 C C . CYS A 1 421 ? 3.756 -18.531 -7.23 1 51.94 421 CYS A C 1
ATOM 3354 O O . CYS A 1 421 ? 2.645 -18.188 -6.82 1 51.94 421 CYS A O 1
ATOM 3356 N N . GLN A 1 422 ? 4.82 -18.047 -6.695 1 50.81 422 GLN A N 1
ATOM 3357 C CA . GLN A 1 422 ? 4.703 -17.406 -5.391 1 50.81 422 GLN A CA 1
ATOM 3358 C C . GLN A 1 422 ? 4.527 -15.891 -5.543 1 50.81 422 GLN A C 1
ATOM 3360 O O . GLN A 1 422 ? 4.031 -15.227 -4.629 1 50.81 422 GLN A O 1
ATOM 3365 N N . LEU A 1 423 ? 4.945 -15.375 -6.695 1 51.62 423 LEU A N 1
ATOM 3366 C CA . LEU A 1 423 ? 4.773 -13.938 -6.875 1 51.62 423 LEU A CA 1
ATOM 3367 C C . LEU A 1 423 ? 3.424 -13.633 -7.52 1 51.62 423 LEU A C 1
ATOM 3369 O O . LEU A 1 423 ? 3.27 -13.758 -8.734 1 51.62 423 LEU A O 1
ATOM 3373 N N . VAL A 1 424 ? 2.557 -13.484 -6.691 1 52.88 424 VAL A N 1
ATOM 3374 C CA . VAL A 1 424 ? 1.193 -13.258 -7.16 1 52.88 424 VAL A CA 1
ATOM 3375 C C . VAL A 1 424 ? 0.937 -11.758 -7.297 1 52.88 424 VAL A C 1
ATOM 3377 O O . VAL A 1 424 ? 1.106 -11.008 -6.336 1 52.88 424 VAL A O 1
ATOM 3380 N N . SER A 1 425 ? 1.081 -11.242 -8.508 1 52.25 425 SER A N 1
ATOM 3381 C CA . SER A 1 425 ? 0.548 -9.906 -8.75 1 52.25 425 SER A CA 1
ATOM 3382 C C . SER A 1 425 ? -0.354 -9.891 -9.984 1 52.25 425 SER A C 1
ATOM 3384 O O . SER A 1 425 ? -0.27 -10.781 -10.828 1 52.25 425 SER A O 1
ATOM 3386 N N . GLU A 1 426 ? -1.229 -9.016 -9.93 1 47.56 426 GLU A N 1
ATOM 3387 C CA . GLU A 1 426 ? -2.135 -8.844 -11.062 1 47.56 426 GLU A CA 1
ATOM 3388 C C . GLU A 1 426 ? -1.359 -8.648 -12.367 1 47.56 426 GLU A C 1
ATOM 3390 O O . GLU A 1 426 ? -1.782 -9.117 -13.422 1 47.56 426 GLU A O 1
ATOM 3395 N N . SER A 1 427 ? -0.281 -8.078 -12.18 1 49.78 427 SER A N 1
ATOM 3396 C CA . SER A 1 427 ? 0.468 -7.703 -13.383 1 49.78 427 SER A CA 1
ATOM 3397 C C . SER A 1 427 ? 1.422 -8.812 -13.805 1 49.78 427 SER A C 1
ATOM 3399 O O . SER A 1 427 ? 1.954 -8.789 -14.914 1 49.78 427 SER A O 1
ATOM 3401 N N . GLU A 1 428 ? 1.347 -9.805 -12.938 1 66.88 428 GLU A N 1
ATOM 3402 C CA . GLU A 1 428 ? 2.264 -10.898 -13.258 1 66.88 428 GLU A CA 1
ATOM 3403 C C . GLU A 1 428 ? 1.676 -11.82 -14.32 1 66.88 428 GLU A C 1
ATOM 3405 O O . GLU A 1 428 ? 0.465 -12.047 -14.352 1 66.88 428 GLU A O 1
ATOM 3410 N N . GLY A 1 429 ? 2.488 -12.227 -15.148 1 77.81 429 GLY A N 1
ATOM 3411 C CA . GLY A 1 429 ? 2.08 -13.062 -16.266 1 77.81 429 GLY A CA 1
ATOM 3412 C C . GLY A 1 429 ? 1.84 -14.508 -15.883 1 77.81 429 GLY A C 1
ATOM 3413 O O . GLY A 1 429 ? 1.292 -15.281 -16.672 1 77.81 429 GLY A O 1
ATOM 3414 N N . ASP A 1 430 ? 2.186 -14.852 -14.75 1 86.38 430 ASP A N 1
ATOM 3415 C CA . ASP A 1 430 ? 1.957 -16.219 -14.305 1 86.38 430 ASP A CA 1
ATOM 3416 C C . ASP A 1 430 ? 0.646 -16.328 -13.523 1 86.38 430 ASP A C 1
ATOM 3418 O O . ASP A 1 430 ? 0.535 -15.828 -12.406 1 86.38 430 ASP A O 1
ATOM 3422 N N . LYS A 1 431 ? -0.297 -17 -14.133 1 91.44 431 LYS A N 1
ATOM 3423 C CA . LYS A 1 431 ? -1.608 -17.156 -13.508 1 91.44 431 LYS A CA 1
ATOM 3424 C C . LYS A 1 431 ? -1.852 -18.625 -13.125 1 91.44 431 LYS A C 1
ATOM 3426 O O . LYS A 1 431 ? -2.986 -19.016 -12.844 1 91.44 431 LYS A O 1
ATOM 3431 N N . SER A 1 432 ? -0.796 -19.359 -13.07 1 92.06 432 SER A N 1
ATOM 3432 C CA . SER A 1 432 ? -0.927 -20.797 -12.836 1 92.06 432 SER A CA 1
ATOM 3433 C C . SER A 1 432 ? -1.545 -21.094 -11.477 1 92.06 432 SER A C 1
ATOM 3435 O O . SER A 1 432 ? -2.283 -22.062 -11.312 1 92.06 432 SER A O 1
ATOM 3437 N N . THR A 1 433 ? -1.32 -20.219 -10.531 1 91.44 433 THR A N 1
ATOM 3438 C CA . THR A 1 433 ? -1.835 -20.406 -9.18 1 91.44 433 THR A CA 1
ATOM 3439 C C . THR A 1 433 ? -3.359 -20.328 -9.164 1 91.44 433 THR A C 1
ATOM 3441 O O . THR A 1 433 ? -4.008 -20.953 -8.312 1 91.44 433 THR A O 1
ATOM 3444 N N . PHE A 1 434 ? -3.904 -19.734 -10.109 1 94.44 434 PHE A N 1
ATOM 3445 C CA . PHE A 1 434 ? -5.336 -19.453 -10.109 1 94.44 434 PHE A CA 1
ATOM 3446 C C . PHE A 1 434 ? -6.074 -20.406 -11.047 1 94.44 434 PHE A C 1
ATOM 3448 O O . PHE A 1 434 ? -7.277 -20.25 -11.258 1 94.44 434 PHE A O 1
ATOM 3455 N N . THR A 1 435 ? -5.363 -21.312 -11.648 1 94.94 435 THR A N 1
ATOM 3456 C CA . THR A 1 435 ? -5.988 -22.297 -12.516 1 94.94 435 THR A CA 1
ATOM 3457 C C . THR A 1 435 ? -6.539 -23.469 -11.703 1 94.94 435 THR A C 1
ATOM 3459 O O . THR A 1 435 ? -5.812 -24.078 -10.922 1 94.94 435 THR A O 1
ATOM 3462 N N . PHE A 1 436 ? -7.863 -23.75 -11.914 1 94.81 436 PHE A N 1
ATOM 3463 C CA . PHE A 1 436 ? -8.523 -24.781 -11.125 1 94.81 436 PHE A CA 1
ATOM 3464 C C . PHE A 1 436 ? -9.344 -25.703 -12.016 1 94.81 436 PHE A C 1
ATOM 3466 O O . PHE A 1 436 ? -9.609 -25.375 -13.172 1 94.81 436 PHE A O 1
ATOM 3473 N N . LEU A 1 437 ? -9.633 -26.891 -11.445 1 95.88 437 LEU A N 1
ATOM 3474 C CA . LEU A 1 437 ? -10.617 -27.797 -12.023 1 95.88 437 LEU A CA 1
ATOM 3475 C C . LEU A 1 437 ? -11.984 -27.594 -11.383 1 95.88 437 LEU A C 1
ATOM 3477 O O . LEU A 1 437 ? -12.109 -27.625 -10.156 1 95.88 437 LEU A O 1
ATOM 3481 N N . LEU A 1 438 ? -12.898 -27.344 -12.219 1 94.31 438 LEU A N 1
ATOM 3482 C CA . LEU A 1 438 ? -14.266 -27.156 -11.734 1 94.31 438 LEU A CA 1
ATOM 3483 C C . LEU A 1 438 ? -15.211 -28.156 -12.391 1 94.31 438 LEU A C 1
ATOM 3485 O O . LEU A 1 438 ? -14.93 -28.656 -13.484 1 94.31 438 LEU A O 1
ATOM 3489 N N . PRO A 1 439 ? -16.297 -28.484 -11.719 1 93 439 PRO A N 1
ATOM 3490 C CA . PRO A 1 439 ? -17.266 -29.406 -12.312 1 93 439 PRO A CA 1
ATOM 3491 C C . PRO A 1 439 ? -18 -28.812 -13.508 1 93 439 PRO A C 1
ATOM 3493 O O . PRO A 1 439 ? -18.453 -27.672 -13.445 1 93 439 PRO A O 1
ATOM 3496 N N . LYS A 1 440 ? -18 -29.469 -14.555 1 87.62 440 LYS A N 1
ATOM 3497 C CA . LYS A 1 440 ? -18.797 -29.125 -15.719 1 87.62 440 LYS A CA 1
ATOM 3498 C C . LYS A 1 440 ? -20.234 -29.656 -15.578 1 87.62 440 LYS A C 1
ATOM 3500 O O . LYS A 1 440 ? -21.188 -28.938 -15.859 1 87.62 440 LYS A O 1
ATOM 3505 N N . ASP A 1 441 ? -20.266 -30.844 -15.32 1 82.94 441 ASP A N 1
ATOM 3506 C CA . ASP A 1 441 ? -21.516 -31.562 -15.055 1 82.94 441 ASP A CA 1
ATOM 3507 C C . ASP A 1 441 ? -21.328 -32.594 -13.922 1 82.94 441 ASP A C 1
ATOM 3509 O O . ASP A 1 441 ? -20.469 -32.406 -13.062 1 82.94 441 ASP A O 1
ATOM 3513 N N . GLY A 1 442 ? -22.203 -33.438 -13.797 1 79.44 442 GLY A N 1
ATOM 3514 C CA . GLY A 1 442 ? -22.141 -34.438 -12.727 1 79.44 442 GLY A CA 1
ATOM 3515 C C . GLY A 1 442 ? -20.984 -35.406 -12.875 1 79.44 442 GLY A C 1
ATOM 3516 O O . GLY A 1 442 ? -20.578 -36.062 -11.906 1 79.44 442 GLY A O 1
ATOM 3517 N N . SER A 1 443 ? -20.359 -35.344 -14.031 1 83.69 443 SER A N 1
ATOM 3518 C CA . SER A 1 443 ? -19.391 -36.438 -14.234 1 83.69 443 SER A CA 1
ATOM 3519 C C . SER A 1 443 ? -18.078 -35.906 -14.789 1 83.69 443 SER A C 1
ATOM 3521 O O . SER A 1 443 ? -17.078 -36.625 -14.852 1 83.69 443 SER A O 1
ATOM 3523 N N . SER A 1 444 ? -18.062 -34.719 -15.148 1 90 444 SER A N 1
ATOM 3524 C CA . SER A 1 444 ? -16.875 -34.219 -15.828 1 90 444 SER A CA 1
ATOM 3525 C C . SER A 1 444 ? -16.391 -32.938 -15.219 1 90 444 SER A C 1
ATOM 3527 O O . SER A 1 444 ? -17.109 -32.281 -14.461 1 90 444 SER A O 1
ATOM 3529 N N . LEU A 1 445 ? -15.086 -32.688 -15.508 1 95.31 445 LEU A N 1
ATOM 3530 C CA . LEU A 1 445 ? -14.43 -31.469 -15.031 1 95.31 445 LEU A CA 1
ATOM 3531 C C . LEU A 1 445 ? -13.969 -30.609 -16.203 1 95.31 445 LEU A C 1
ATOM 3533 O O . LEU A 1 445 ? -13.922 -31.078 -17.344 1 95.31 445 LEU A O 1
ATOM 3537 N N . PHE A 1 446 ? -13.766 -29.391 -15.969 1 94.88 446 PHE A N 1
ATOM 3538 C CA . PHE A 1 446 ? -13.07 -28.531 -16.922 1 94.88 446 PHE A CA 1
ATOM 3539 C C . PHE A 1 446 ? -12.07 -27.625 -16.203 1 94.88 446 PHE A C 1
ATOM 3541 O O . PHE A 1 446 ? -12.219 -27.359 -15.008 1 94.88 446 PHE A O 1
ATOM 3548 N N . ALA A 1 447 ? -11.047 -27.281 -16.906 1 97.19 447 ALA A N 1
ATOM 3549 C CA . ALA A 1 447 ? -10.031 -26.391 -16.375 1 97.19 447 ALA A CA 1
ATOM 3550 C C . ALA A 1 447 ? -10.352 -24.938 -16.672 1 97.19 447 ALA A C 1
ATOM 3552 O O . ALA A 1 447 ? -10.781 -24.609 -17.781 1 97.19 447 ALA A O 1
ATOM 3553 N N . CYS A 1 448 ? -10.164 -24.078 -15.703 1 97 448 CYS A N 1
ATOM 3554 C CA . CYS A 1 448 ? -10.383 -22.656 -15.906 1 97 448 CYS A CA 1
ATOM 3555 C C . CYS A 1 448 ? -9.57 -21.828 -14.914 1 97 448 CYS A C 1
ATOM 3557 O O . CYS A 1 448 ? -9.023 -22.359 -13.953 1 97 448 CYS A O 1
ATOM 3559 N N . SER A 1 449 ? -9.398 -20.578 -15.266 1 96.19 449 SER A N 1
ATOM 3560 C CA . SER A 1 449 ? -8.844 -19.609 -14.312 1 96.19 449 SER A CA 1
ATOM 3561 C C . SER A 1 449 ? -9.945 -18.906 -13.539 1 96.19 449 SER A C 1
ATOM 3563 O O . SER A 1 449 ? -10.992 -18.562 -14.094 1 96.19 449 SER A O 1
ATOM 3565 N N . ILE A 1 450 ? -9.695 -18.625 -12.273 1 95.06 450 ILE A N 1
ATOM 3566 C CA . ILE A 1 450 ? -10.703 -17.938 -11.469 1 95.06 450 ILE A CA 1
ATOM 3567 C C . ILE A 1 450 ? -10.438 -16.438 -11.484 1 95.06 450 ILE A C 1
ATOM 3569 O O . ILE A 1 450 ? -11.18 -15.664 -10.875 1 95.06 450 ILE A O 1
ATOM 3573 N N . VAL A 1 451 ? -9.352 -16.016 -12.109 1 94.44 451 VAL A N 1
ATOM 3574 C CA . VAL A 1 451 ? -9.047 -14.602 -12.305 1 94.44 451 VAL A CA 1
ATOM 3575 C C . VAL A 1 451 ? -8.945 -14.297 -13.797 1 94.44 451 VAL A C 1
ATOM 3577 O O . VAL A 1 451 ? -8.828 -15.211 -14.617 1 94.44 451 VAL A O 1
ATOM 3580 N N . PRO A 1 452 ? -9.031 -13.031 -14.125 1 92.94 452 PRO A N 1
ATOM 3581 C CA . PRO A 1 452 ? -8.875 -12.695 -15.539 1 92.94 452 PRO A CA 1
ATOM 3582 C C . PRO A 1 452 ? -7.477 -13.023 -16.078 1 92.94 452 PRO A C 1
ATOM 3584 O O . PRO A 1 452 ? -6.484 -12.836 -15.367 1 92.94 452 PRO A O 1
ATOM 3587 N N . VAL A 1 453 ? -7.5 -13.555 -17.25 1 94.38 453 VAL A N 1
ATOM 3588 C CA . VAL A 1 453 ? -6.258 -13.922 -17.922 1 94.38 453 VAL A CA 1
ATOM 3589 C C . VAL A 1 453 ? -6.047 -13.016 -19.125 1 94.38 453 VAL A C 1
ATOM 3591 O O . VAL A 1 453 ? -6.988 -12.734 -19.875 1 94.38 453 VAL A O 1
ATOM 3594 N N . ARG A 1 454 ? -4.859 -12.562 -19.297 1 89.81 454 ARG A N 1
ATOM 3595 C CA . ARG A 1 454 ? -4.5 -11.766 -20.469 1 89.81 454 ARG A CA 1
ATOM 3596 C C . ARG A 1 454 ? -3.791 -12.617 -21.5 1 89.81 454 ARG A C 1
ATOM 3598 O O . ARG A 1 454 ? -3.326 -13.719 -21.203 1 89.81 454 ARG A O 1
ATOM 3605 N N . GLU A 1 455 ? -3.779 -12.047 -22.672 1 92.5 455 GLU A N 1
ATOM 3606 C CA . GLU A 1 455 ? -3.049 -12.734 -23.734 1 92.5 455 GLU A CA 1
ATOM 3607 C C . GLU A 1 455 ? -1.573 -12.891 -23.375 1 92.5 455 GLU A C 1
ATOM 3609 O O . GLU A 1 455 ? -0.943 -11.945 -22.891 1 92.5 455 GLU A O 1
ATOM 3614 N N . GLY A 1 456 ? -1.125 -14.102 -23.531 1 91 456 GLY A N 1
ATOM 3615 C CA . GLY A 1 456 ? 0.281 -14.359 -23.266 1 91 456 GLY A CA 1
ATOM 3616 C C . GLY A 1 456 ? 0.536 -14.883 -21.859 1 91 456 GLY A C 1
ATOM 3617 O O . GLY A 1 456 ? 1.628 -15.375 -21.562 1 91 456 GLY A O 1
ATOM 3618 N N . ASP A 1 457 ? -0.445 -14.766 -21.016 1 91.31 457 ASP A N 1
ATOM 3619 C CA . ASP A 1 457 ? -0.268 -15.219 -19.641 1 91.31 457 ASP A CA 1
ATOM 3620 C C . ASP A 1 457 ? 0.059 -16.719 -19.594 1 91.31 457 ASP A C 1
ATOM 3622 O O . ASP A 1 457 ? -0.457 -17.484 -20.406 1 91.31 457 ASP A O 1
ATOM 3626 N N . PHE A 1 458 ? 0.96 -17.078 -18.672 1 92.31 458 PHE A N 1
ATOM 3627 C CA . PHE A 1 458 ? 1.294 -18.469 -18.375 1 92.31 458 PHE A CA 1
ATOM 3628 C C . PHE A 1 458 ? 0.26 -19.078 -17.438 1 92.31 458 PHE A C 1
ATOM 3630 O O . PHE A 1 458 ? -0.004 -18.547 -16.359 1 92.31 458 PHE A O 1
ATOM 3637 N N . LEU A 1 459 ? -0.282 -20.25 -17.797 1 95.12 459 LEU A N 1
ATOM 3638 C CA . LEU A 1 459 ? -1.365 -20.828 -17.016 1 95.12 459 LEU A CA 1
ATOM 3639 C C . LEU A 1 459 ? -0.915 -22.109 -16.344 1 95.12 459 LEU A C 1
ATOM 3641 O O . LEU A 1 459 ? -1.626 -22.656 -15.492 1 95.12 459 LEU A O 1
ATOM 3645 N N . GLY A 1 460 ? 0.229 -22.578 -16.734 1 93.81 460 GLY A N 1
ATOM 3646 C CA . GLY A 1 460 ? 0.771 -23.797 -16.141 1 93.81 460 GLY A CA 1
ATOM 3647 C C . GLY A 1 460 ? 1.433 -24.719 -17.141 1 93.81 460 GLY A C 1
ATOM 3648 O O . GLY A 1 460 ? 1.665 -24.328 -18.281 1 93.81 460 GLY A O 1
ATOM 3649 N N . ILE A 1 461 ? 1.738 -25.906 -16.656 1 94.25 461 ILE A N 1
ATOM 3650 C CA . ILE A 1 461 ? 2.438 -26.891 -17.469 1 94.25 461 ILE A CA 1
ATOM 3651 C C . ILE A 1 461 ? 1.464 -27.984 -17.922 1 94.25 461 ILE A C 1
ATOM 3653 O O . ILE A 1 461 ? 0.637 -28.453 -17.125 1 94.25 461 ILE A O 1
ATOM 3657 N N . PHE A 1 462 ? 1.543 -28.25 -19.234 1 97.38 462 PHE A N 1
ATOM 3658 C CA . PHE A 1 462 ? 0.82 -29.391 -19.766 1 97.38 462 PHE A CA 1
ATOM 3659 C C . PHE A 1 462 ? 1.551 -30.688 -19.422 1 97.38 462 PHE A C 1
ATOM 3661 O O . PHE A 1 462 ? 2.682 -30.906 -19.875 1 97.38 462 PHE A O 1
ATOM 3668 N N . ALA A 1 463 ? 0.886 -31.562 -18.688 1 97.62 463 ALA A N 1
ATOM 3669 C CA . ALA A 1 463 ? 1.555 -32.75 -18.141 1 97.62 463 ALA A CA 1
ATOM 3670 C C . ALA A 1 463 ? 1.853 -33.75 -19.234 1 97.62 463 ALA A C 1
ATOM 3672 O O . ALA A 1 463 ? 1.045 -33.969 -20.141 1 97.62 463 ALA A O 1
ATOM 3673 N N . GLY A 1 464 ? 3.016 -34.406 -19.078 1 97.38 464 GLY A N 1
ATOM 3674 C CA . GLY A 1 464 ? 3.48 -35.438 -19.969 1 97.38 464 GLY A CA 1
ATOM 3675 C C . GLY A 1 464 ? 4.957 -35.75 -19.812 1 97.38 464 GLY A C 1
ATOM 3676 O O . GLY A 1 464 ? 5.645 -35.125 -19 1 97.38 464 GLY A O 1
ATOM 3677 N N . LYS A 1 465 ? 5.336 -36.781 -20.516 1 96.69 465 LYS A N 1
ATOM 3678 C CA . LYS A 1 465 ? 6.742 -37.156 -20.531 1 96.69 465 LYS A CA 1
ATOM 3679 C C . LYS A 1 465 ? 7.398 -36.844 -21.859 1 96.69 465 LYS A C 1
ATOM 3681 O O . LYS A 1 465 ? 6.797 -37.031 -22.922 1 96.69 465 LYS A O 1
ATOM 3686 N N . ILE A 1 466 ? 8.531 -36.312 -21.75 1 95.38 466 ILE A N 1
ATOM 3687 C CA . ILE A 1 466 ? 9.266 -35.969 -22.969 1 95.38 466 ILE A CA 1
ATOM 3688 C C . ILE A 1 466 ? 9.812 -37.25 -23.609 1 95.38 466 ILE A C 1
ATOM 3690 O O . ILE A 1 466 ? 10.328 -38.125 -22.906 1 95.38 466 ILE A O 1
ATOM 3694 N N . ARG A 1 467 ? 9.68 -37.312 -24.891 1 95.88 467 ARG A N 1
ATOM 3695 C CA . ARG A 1 467 ? 10.148 -38.469 -25.672 1 95.88 467 ARG A CA 1
ATOM 3696 C C . ARG A 1 467 ? 11 -38 -26.844 1 95.88 467 ARG A C 1
ATOM 3698 O O . ARG A 1 467 ? 10.789 -36.906 -27.375 1 95.88 467 ARG A O 1
ATOM 3705 N N . PHE A 1 468 ? 11.961 -38.812 -27.125 1 93.75 468 PHE A N 1
ATOM 3706 C CA . PHE A 1 468 ? 12.766 -38.625 -28.344 1 93.75 468 PHE A CA 1
ATOM 3707 C C . PHE A 1 468 ? 12.844 -39.938 -29.141 1 93.75 468 PHE A C 1
ATOM 3709 O O . PHE A 1 468 ? 13.781 -40.719 -28.969 1 93.75 468 PHE A O 1
ATOM 3716 N N . SER A 1 469 ? 11.906 -40.094 -30 1 93.69 469 SER A N 1
ATOM 3717 C CA . SER A 1 469 ? 11.797 -41.312 -30.781 1 93.69 469 SER A CA 1
ATOM 3718 C C . SER A 1 469 ? 10.984 -41.094 -32.062 1 93.69 469 SER A C 1
ATOM 3720 O O . SER A 1 469 ? 10.195 -40.156 -32.125 1 93.69 469 SER A O 1
ATOM 3722 N N . GLU A 1 470 ? 11.148 -41.938 -32.938 1 90.75 470 GLU A N 1
ATOM 3723 C CA . GLU A 1 470 ? 10.406 -41.875 -34.219 1 90.75 470 GLU A CA 1
ATOM 3724 C C . GLU A 1 470 ? 8.977 -42.375 -34.031 1 90.75 470 GLU A C 1
ATOM 3726 O O . GLU A 1 470 ? 8.07 -41.969 -34.75 1 90.75 470 GLU A O 1
ATOM 3731 N N . ASN A 1 471 ? 8.844 -43.312 -33.094 1 89.44 471 ASN A N 1
ATOM 3732 C CA . ASN A 1 471 ? 7.512 -43.844 -32.844 1 89.44 471 ASN A CA 1
ATOM 3733 C C . ASN A 1 471 ? 6.68 -42.906 -31.984 1 89.44 471 ASN A C 1
ATOM 3735 O O . ASN A 1 471 ? 6.738 -42.938 -30.75 1 89.44 471 ASN A O 1
ATOM 3739 N N . TRP A 1 472 ? 5.977 -42.125 -32.625 1 88.56 472 TRP A N 1
ATOM 3740 C CA . TRP A 1 472 ? 5.188 -41.156 -31.891 1 88.56 472 TRP A CA 1
ATOM 3741 C C . TRP A 1 472 ? 3.719 -41.562 -31.828 1 88.56 472 TRP A C 1
ATOM 3743 O O . TRP A 1 472 ? 3.234 -42.25 -32.719 1 88.56 472 TRP A O 1
ATOM 3753 N N . SER A 1 473 ? 3.041 -41.219 -30.797 1 91.19 473 SER A N 1
ATOM 3754 C CA . SER A 1 473 ? 1.629 -41.5 -30.594 1 91.19 473 SER A CA 1
ATOM 3755 C C . SER A 1 473 ? 0.735 -40.438 -31.219 1 91.19 473 SER A C 1
ATOM 3757 O O . SER A 1 473 ? 0.784 -39.281 -30.828 1 91.19 473 SER A O 1
ATOM 3759 N N . THR A 1 474 ? -0.148 -40.875 -32.062 1 92.12 474 THR A N 1
ATOM 3760 C CA . THR A 1 474 ? -1.056 -39.938 -32.719 1 92.12 474 THR A CA 1
ATOM 3761 C C . THR A 1 474 ? -2.146 -39.469 -31.75 1 92.12 474 THR A C 1
ATOM 3763 O O . THR A 1 474 ? -2.707 -38.375 -31.906 1 92.12 474 THR A O 1
ATOM 3766 N N . THR A 1 475 ? -2.451 -40.312 -30.812 1 94.25 475 THR A N 1
ATOM 3767 C CA . THR A 1 475 ? -3.543 -40.031 -29.875 1 94.25 475 THR A CA 1
ATOM 3768 C C . THR A 1 475 ? -3.068 -39.125 -28.75 1 94.25 475 THR A C 1
ATOM 3770 O O . THR A 1 475 ? -3.771 -38.188 -28.344 1 94.25 475 THR A O 1
ATOM 3773 N N . HIS A 1 476 ? -1.88 -39.406 -28.219 1 96.5 476 HIS A N 1
ATOM 3774 C CA . HIS A 1 476 ? -1.458 -38.719 -27.016 1 96.5 476 HIS A CA 1
ATOM 3775 C C . HIS A 1 476 ? -0.244 -37.812 -27.297 1 96.5 476 HIS A C 1
ATOM 3777 O O . HIS A 1 476 ? 0.206 -37.094 -26.406 1 96.5 476 HIS A O 1
ATOM 3783 N N . GLY A 1 477 ? 0.268 -37.844 -28.406 1 95.5 477 GLY A N 1
ATOM 3784 C CA . GLY A 1 477 ? 1.517 -37.156 -28.672 1 95.5 477 GLY A CA 1
ATOM 3785 C C . GLY A 1 477 ? 1.325 -35.688 -29 1 95.5 477 GLY A C 1
ATOM 3786 O O . GLY A 1 477 ? 0.403 -35.312 -29.734 1 95.5 477 GLY A O 1
ATOM 3787 N N . ILE A 1 478 ? 2.156 -34.812 -28.422 1 95.69 478 ILE A N 1
ATOM 3788 C CA . ILE A 1 478 ? 2.287 -33.406 -28.781 1 95.69 478 ILE A CA 1
ATOM 3789 C C . ILE A 1 478 ? 3.65 -33.188 -29.422 1 95.69 478 ILE A C 1
ATOM 3791 O O . ILE A 1 478 ? 4.684 -33.281 -28.766 1 95.69 478 ILE A O 1
ATOM 3795 N N . ARG A 1 479 ? 3.672 -32.781 -30.641 1 94.38 479 ARG A N 1
ATOM 3796 C CA . ARG A 1 479 ? 4.91 -32.656 -31.406 1 94.38 479 ARG A CA 1
ATOM 3797 C C . ARG A 1 479 ? 5.75 -31.484 -30.875 1 94.38 479 ARG A C 1
ATOM 3799 O O . ARG A 1 479 ? 5.211 -30.438 -30.531 1 94.38 479 ARG A O 1
ATOM 3806 N N . GLY A 1 480 ? 7.027 -31.688 -30.828 1 92.44 480 GLY A N 1
ATOM 3807 C CA . GLY A 1 480 ? 7.961 -30.656 -30.391 1 92.44 480 GLY A CA 1
ATOM 3808 C C . GLY A 1 480 ? 8.555 -29.875 -31.547 1 92.44 480 GLY A C 1
ATOM 3809 O O . GLY A 1 480 ? 8.164 -30.062 -32.688 1 92.44 480 GLY A O 1
ATOM 3810 N N . PRO A 1 481 ? 9.414 -28.969 -31.203 1 88.12 481 PRO A N 1
ATOM 3811 C CA . PRO A 1 481 ? 10.031 -28.094 -32.219 1 88.12 481 PRO A CA 1
ATOM 3812 C C . PRO A 1 481 ? 11.102 -28.812 -33.031 1 88.12 481 PRO A C 1
ATOM 3814 O O . PRO A 1 481 ? 11.469 -28.344 -34.125 1 88.12 481 PRO A O 1
ATOM 3817 N N . ILE A 1 482 ? 11.641 -29.938 -32.5 1 86.94 482 ILE A N 1
ATOM 3818 C CA . ILE A 1 482 ? 12.672 -30.719 -33.156 1 86.94 482 ILE A CA 1
ATOM 3819 C C . ILE A 1 482 ? 12.094 -32.062 -33.594 1 86.94 482 ILE A C 1
ATOM 3821 O O . ILE A 1 482 ? 11.258 -32.656 -32.875 1 86.94 482 ILE A O 1
ATOM 3825 N N . ASP A 1 483 ? 12.719 -32.5 -34.656 1 88.44 483 ASP A N 1
ATOM 3826 C CA . ASP A 1 483 ? 12.242 -33.781 -35.156 1 88.44 483 ASP A CA 1
ATOM 3827 C C . ASP A 1 483 ? 12.43 -34.875 -34.125 1 88.44 483 ASP A C 1
ATOM 3829 O O . ASP A 1 483 ? 13.461 -34.938 -33.438 1 88.44 483 ASP A O 1
ATOM 3833 N N . ASN A 1 484 ? 11.461 -35.656 -33.938 1 91.75 484 ASN A N 1
ATOM 3834 C CA . ASN A 1 484 ? 11.445 -36.812 -33.062 1 91.75 484 ASN A CA 1
ATOM 3835 C C . ASN A 1 484 ? 11.234 -36.438 -31.609 1 91.75 484 ASN A C 1
ATOM 3837 O O . ASN A 1 484 ? 11.125 -37.312 -30.75 1 91.75 484 ASN A O 1
ATOM 3841 N N . LEU A 1 485 ? 11.25 -35.125 -31.359 1 93.56 485 LEU A N 1
ATOM 3842 C CA . LEU A 1 485 ? 10.945 -34.656 -30.016 1 93.56 485 LEU A CA 1
ATOM 3843 C C . LEU A 1 485 ? 9.445 -34.469 -29.828 1 93.56 485 LEU A C 1
ATOM 3845 O O . LEU A 1 485 ? 8.805 -33.781 -30.625 1 93.56 485 LEU A O 1
ATOM 3849 N N . TRP A 1 486 ? 8.891 -35.062 -28.891 1 94.94 486 TRP A N 1
ATOM 3850 C CA . TRP A 1 486 ? 7.457 -34.906 -28.641 1 94.94 486 TRP A CA 1
ATOM 3851 C C . TRP A 1 486 ? 7.117 -35.188 -27.188 1 94.94 486 TRP A C 1
ATOM 3853 O O . TRP A 1 486 ? 7.953 -35.688 -26.422 1 94.94 486 TRP A O 1
ATOM 3863 N N . LEU A 1 487 ? 5.934 -34.781 -26.75 1 97.19 487 LEU A N 1
ATOM 3864 C CA . LEU A 1 487 ? 5.438 -35 -25.391 1 97.19 487 LEU A CA 1
ATOM 3865 C C . LEU A 1 487 ? 4.383 -36.094 -25.375 1 97.19 487 LEU A C 1
ATOM 3867 O O . LEU A 1 487 ? 3.434 -36.062 -26.156 1 97.19 487 LEU A O 1
ATOM 3871 N N . ASP A 1 488 ? 4.566 -37.062 -24.516 1 96.94 488 ASP A N 1
ATOM 3872 C CA . ASP A 1 488 ? 3.648 -38.188 -24.344 1 96.94 488 ASP A CA 1
ATOM 3873 C C . ASP A 1 488 ? 2.852 -38.031 -23.047 1 96.94 488 ASP A C 1
ATOM 3875 O O . ASP A 1 488 ? 3.406 -38.188 -21.953 1 96.94 488 ASP A O 1
ATOM 3879 N N . TYR A 1 489 ? 1.584 -37.812 -23.156 1 97.25 489 TYR A N 1
ATOM 3880 C CA . TYR A 1 489 ? 0.809 -37.688 -21.922 1 97.25 489 TYR A CA 1
ATOM 3881 C C . TYR A 1 489 ? -0.086 -38.906 -21.719 1 97.25 489 TYR A C 1
ATOM 3883 O O . TYR A 1 489 ? -1.121 -38.812 -21.047 1 97.25 489 TYR A O 1
ATOM 3891 N N . SER A 1 490 ? 0.236 -40.094 -22.234 1 96.12 490 SER A N 1
ATOM 3892 C CA . SER A 1 490 ? -0.559 -41.312 -22.141 1 96.12 490 SER A CA 1
ATOM 3893 C C . SER A 1 490 ? -0.539 -41.875 -20.734 1 96.12 490 SER A C 1
ATOM 3895 O O . SER A 1 490 ? -1.473 -42.594 -20.328 1 96.12 490 SER A O 1
ATOM 3897 N N . GLN A 1 491 ? 0.558 -41.562 -20 1 95.5 491 GLN A N 1
ATOM 3898 C CA . GLN A 1 491 ? 0.695 -42.188 -18.688 1 95.5 491 GLN A CA 1
ATOM 3899 C C . GLN A 1 491 ? 0.696 -41.125 -17.562 1 95.5 491 GLN A C 1
ATOM 3901 O O . GLN A 1 491 ? 0.663 -41.469 -16.391 1 95.5 491 GLN A O 1
ATOM 3906 N N . VAL A 1 492 ? 0.836 -40 -17.891 1 97.06 492 VAL A N 1
ATOM 3907 C CA . VAL A 1 492 ? 0.863 -38.906 -16.906 1 97.06 492 VAL A CA 1
ATOM 3908 C C . VAL A 1 492 ? -0.145 -37.812 -17.312 1 97.06 492 VAL A C 1
ATOM 3910 O O . VAL A 1 492 ? -0.281 -37.5 -18.484 1 97.06 492 VAL A O 1
ATOM 3913 N N . THR A 1 493 ? -0.885 -37.375 -16.359 1 97.19 493 THR A N 1
ATOM 3914 C CA . THR A 1 493 ? -1.879 -36.312 -16.594 1 97.19 493 THR A CA 1
ATOM 3915 C C . THR A 1 493 ? -1.796 -35.25 -15.516 1 97.19 493 THR A C 1
ATOM 3917 O O . THR A 1 493 ? -0.964 -35.312 -14.609 1 97.19 493 THR A O 1
ATOM 3920 N N . GLY A 1 494 ? -2.469 -34.188 -15.711 1 97 494 GLY A N 1
ATOM 3921 C CA . GLY A 1 494 ? -2.52 -33.062 -14.773 1 97 494 GLY A CA 1
ATOM 3922 C C . GLY A 1 494 ? -3.74 -32.188 -14.953 1 97 494 GLY A C 1
ATOM 3923 O O . GLY A 1 494 ? -4.711 -32.594 -15.602 1 97 494 GLY A O 1
ATOM 3924 N N . MET A 1 495 ? -3.67 -31.078 -14.367 1 96 495 MET A N 1
ATOM 3925 C CA . MET A 1 495 ? -4.789 -30.141 -14.367 1 96 495 MET A CA 1
ATOM 3926 C C . MET A 1 495 ? -5.102 -29.672 -15.781 1 96 495 MET A C 1
ATOM 3928 O O . MET A 1 495 ? -6.258 -29.703 -16.219 1 96 495 MET A O 1
ATOM 3932 N N . LEU A 1 496 ? -4.066 -29.312 -16.516 1 97.75 496 LEU A N 1
ATOM 3933 C CA . LEU A 1 496 ? -4.277 -28.672 -17.797 1 97.75 496 LEU A CA 1
ATOM 3934 C C . LEU A 1 496 ? -4.52 -29.703 -18.906 1 97.75 496 LEU A C 1
ATOM 3936 O O . LEU A 1 496 ? -4.863 -29.344 -20.031 1 97.75 496 LEU A O 1
ATOM 3940 N N . ASN A 1 497 ? -4.363 -30.938 -18.578 1 97.12 497 ASN A N 1
ATOM 3941 C CA . ASN A 1 497 ? -4.758 -32 -19.484 1 97.12 497 ASN A CA 1
ATOM 3942 C C . ASN A 1 497 ? -6.273 -32.156 -19.562 1 97.12 497 ASN A C 1
ATOM 3944 O O . ASN A 1 497 ? -6.801 -32.781 -20.469 1 97.12 497 ASN A O 1
ATOM 3948 N N . GLN A 1 498 ? -6.934 -31.562 -18.594 1 96.31 498 GLN A N 1
ATOM 3949 C CA . GLN A 1 498 ? -8.383 -31.672 -18.5 1 96.31 498 GLN A CA 1
ATOM 3950 C C . GLN A 1 498 ? -9.07 -30.547 -19.266 1 96.31 498 GLN A C 1
ATOM 3952 O O . GLN A 1 498 ? -10.297 -30.438 -19.25 1 96.31 498 GLN A O 1
ATOM 3957 N N . MET A 1 499 ? -8.367 -29.719 -19.922 1 96.5 499 MET A N 1
ATOM 3958 C CA . MET A 1 499 ? -8.969 -28.641 -20.688 1 96.5 499 MET A CA 1
ATOM 3959 C C . MET A 1 499 ? -9.828 -29.172 -21.828 1 96.5 499 MET A C 1
ATOM 3961 O O . MET A 1 499 ? -9.656 -30.328 -22.234 1 96.5 499 MET A O 1
ATOM 3965 N N . ARG A 1 500 ? -10.695 -28.328 -22.266 1 95.94 500 ARG A N 1
ATOM 3966 C CA . ARG A 1 500 ? -11.484 -28.703 -23.438 1 95.94 500 ARG A CA 1
ATOM 3967 C C . ARG A 1 500 ? -10.625 -28.672 -24.688 1 95.94 500 ARG A C 1
ATOM 3969 O O . ARG A 1 500 ? -9.68 -27.891 -24.797 1 95.94 500 ARG A O 1
ATOM 3976 N N . VAL A 1 501 ? -11.039 -29.609 -25.531 1 97 501 VAL A N 1
ATOM 3977 C CA . VAL A 1 501 ? -10.281 -29.719 -26.781 1 97 501 VAL A CA 1
ATOM 3978 C C . VAL A 1 501 ? -11.227 -29.562 -27.969 1 97 501 VAL A C 1
ATOM 3980 O O . VAL A 1 501 ? -12.258 -30.234 -28.047 1 97 501 VAL A O 1
ATOM 3983 N N . SER A 1 502 ? -10.836 -28.656 -28.828 1 96.81 502 SER A N 1
ATOM 3984 C CA . SER A 1 502 ? -11.602 -28.469 -30.062 1 96.81 502 SER A CA 1
ATOM 3985 C C . SER A 1 502 ? -10.977 -29.25 -31.219 1 96.81 502 SER A C 1
ATOM 3987 O O . SER A 1 502 ? -9.844 -29.719 -31.125 1 96.81 502 SER A O 1
ATOM 3989 N N . GLU A 1 503 ? -11.758 -29.297 -32.281 1 95.81 503 GLU A N 1
ATOM 3990 C CA . GLU A 1 503 ? -11.258 -29.969 -33.469 1 95.81 503 GLU A CA 1
ATOM 3991 C C . GLU A 1 503 ? -10.07 -29.234 -34.094 1 95.81 503 GLU A C 1
ATOM 3993 O O . GLU A 1 503 ? -9.883 -28.031 -33.812 1 95.81 503 GLU A O 1
ATOM 3998 N N . PRO A 1 504 ? -9.328 -30.031 -34.844 1 93.06 504 PRO A N 1
ATOM 3999 C CA . PRO A 1 504 ? -8.227 -29.344 -35.5 1 93.06 504 PRO A CA 1
ATOM 4000 C C . PRO A 1 504 ? -8.688 -28.125 -36.281 1 93.06 504 PRO A C 1
ATOM 4002 O O . PRO A 1 504 ? -9.609 -28.234 -37.094 1 93.06 504 PRO A O 1
ATOM 4005 N N . GLY A 1 505 ? -8.094 -26.969 -36 1 89.75 505 GLY A N 1
ATOM 4006 C CA . GLY A 1 505 ? -8.484 -25.75 -36.656 1 89.75 505 GLY A CA 1
ATOM 4007 C C . GLY A 1 505 ? -9.656 -25.047 -36 1 89.75 505 GLY A C 1
ATOM 4008 O O . GLY A 1 505 ? -10.125 -24.016 -36.5 1 89.75 505 GLY A O 1
ATOM 4009 N N . GLY A 1 506 ? -10.117 -25.625 -34.938 1 93.06 506 GLY A N 1
ATOM 4010 C CA . GLY A 1 506 ? -11.266 -25.047 -34.25 1 93.06 506 GLY A CA 1
ATOM 4011 C C . GLY A 1 506 ? -10.914 -23.859 -33.375 1 93.06 506 GLY A C 1
ATOM 4012 O O . GLY A 1 506 ? -9.836 -23.281 -33.5 1 93.06 506 GLY A O 1
ATOM 4013 N N . ARG A 1 507 ? -11.82 -23.484 -32.531 1 93.69 507 ARG A N 1
ATOM 4014 C CA . ARG A 1 507 ? -11.633 -22.328 -31.656 1 93.69 507 ARG A CA 1
ATOM 4015 C C . ARG A 1 507 ? -10.781 -22.703 -30.438 1 93.69 507 ARG A C 1
ATOM 4017 O O . ARG A 1 507 ? -10.805 -23.844 -29.984 1 93.69 507 ARG A O 1
ATOM 4024 N N . SER A 1 508 ? -10.023 -21.734 -30.062 1 96.94 508 SER A N 1
ATOM 4025 C CA . SER A 1 508 ? -9.18 -21.938 -28.891 1 96.94 508 SER A CA 1
ATOM 4026 C C . SER A 1 508 ? -8.898 -20.625 -28.188 1 96.94 508 SER A C 1
ATOM 4028 O O . SER A 1 508 ? -9.023 -19.547 -28.781 1 96.94 508 SER A O 1
ATOM 4030 N N . ASN A 1 509 ? -8.656 -20.688 -26.891 1 97.69 509 ASN A N 1
ATOM 4031 C CA . ASN A 1 509 ? -8.242 -19.5 -26.156 1 97.69 509 ASN A CA 1
ATOM 4032 C C . ASN A 1 509 ? -6.891 -19.719 -25.469 1 97.69 509 ASN A C 1
ATOM 4034 O O . ASN A 1 509 ? -6.344 -18.797 -24.859 1 97.69 509 ASN A O 1
ATOM 4038 N N . VAL A 1 510 ? -6.391 -20.922 -25.609 1 98.19 510 VAL A N 1
ATOM 4039 C CA . VAL A 1 510 ? -5.043 -21.203 -25.125 1 98.19 510 VAL A CA 1
ATOM 4040 C C . VAL A 1 510 ? -4.281 -22.031 -26.172 1 98.19 510 VAL A C 1
ATOM 4042 O O . VAL A 1 510 ? -4.879 -22.547 -27.109 1 98.19 510 VAL A O 1
ATOM 4045 N N . ARG A 1 511 ? -2.963 -22.062 -25.984 1 96.94 511 ARG A N 1
ATOM 4046 C CA . ARG A 1 511 ? -2.107 -22.875 -26.844 1 96.94 511 ARG A CA 1
ATOM 4047 C C . ARG A 1 511 ? -0.999 -23.547 -26.047 1 96.94 511 ARG A C 1
ATOM 4049 O O . ARG A 1 511 ? -0.615 -23.062 -24.984 1 96.94 511 ARG A O 1
ATOM 4056 N N . LEU A 1 512 ? -0.615 -24.703 -26.547 1 96.5 512 LEU A N 1
ATOM 4057 C CA . LEU A 1 512 ? 0.561 -25.375 -26 1 96.5 512 LEU A CA 1
ATOM 4058 C C . LEU A 1 512 ? 1.838 -24.828 -26.641 1 96.5 512 LEU A C 1
ATOM 4060 O O . LEU A 1 512 ? 1.911 -24.656 -27.859 1 96.5 512 LEU A O 1
ATOM 4064 N N . GLN A 1 513 ? 2.777 -24.484 -25.734 1 93.75 513 GLN A N 1
ATOM 4065 C CA . GLN A 1 513 ? 4.023 -23.906 -26.219 1 93.75 513 GLN A CA 1
ATOM 4066 C C . GLN A 1 513 ? 5.234 -24.625 -25.625 1 93.75 513 GLN A C 1
ATOM 4068 O O . GLN A 1 513 ? 5.352 -24.75 -24.406 1 93.75 513 GLN A O 1
ATOM 4073 N N . TRP A 1 514 ? 6.105 -25.125 -26.484 1 91.62 514 TRP A N 1
ATOM 4074 C CA . TRP A 1 514 ? 7.379 -25.688 -26.047 1 91.62 514 TRP A CA 1
ATOM 4075 C C . TRP A 1 514 ? 8.352 -24.578 -25.641 1 91.62 514 TRP A C 1
ATOM 4077 O O . TRP A 1 514 ? 8.523 -23.609 -26.359 1 91.62 514 TRP A O 1
ATOM 4087 N N . GLU A 1 515 ? 8.812 -24.766 -24.453 1 86.94 515 GLU A N 1
ATOM 4088 C CA . GLU A 1 515 ? 9.773 -23.797 -23.938 1 86.94 515 GLU A CA 1
ATOM 4089 C C . GLU A 1 515 ? 10.953 -24.484 -23.266 1 86.94 515 GLU A C 1
ATOM 4091 O O . GLU A 1 515 ? 10.859 -25.641 -22.859 1 86.94 515 GLU A O 1
ATOM 4096 N N . VAL A 1 516 ? 12.07 -23.766 -23.297 1 81.19 516 VAL A N 1
ATOM 4097 C CA . VAL A 1 516 ? 13.242 -24.25 -22.562 1 81.19 516 VAL A CA 1
ATOM 4098 C C . VAL A 1 516 ? 13.352 -23.531 -21.219 1 81.19 516 VAL A C 1
ATOM 4100 O O . VAL A 1 516 ? 13.281 -22.297 -21.172 1 81.19 516 VAL A O 1
ATOM 4103 N N . ALA A 1 517 ? 13.281 -24.297 -20.25 1 74.94 517 ALA A N 1
ATOM 4104 C CA . ALA A 1 517 ? 13.312 -23.719 -18.906 1 74.94 517 ALA A CA 1
ATOM 4105 C C . ALA A 1 517 ? 14.594 -24.094 -18.172 1 74.94 517 ALA A C 1
ATOM 4107 O O . ALA A 1 517 ? 15.164 -25.156 -18.422 1 74.94 517 ALA A O 1
ATOM 4108 N N . HIS A 1 518 ? 15.062 -23.016 -17.406 1 64.06 518 HIS A N 1
ATOM 4109 C CA . HIS A 1 518 ? 16.203 -23.297 -16.547 1 64.06 518 HIS A CA 1
ATOM 4110 C C . HIS A 1 518 ? 15.766 -23.984 -15.25 1 64.06 518 HIS A C 1
ATOM 4112 O O . HIS A 1 518 ? 14.867 -23.484 -14.555 1 64.06 518 HIS A O 1
ATOM 4118 N N . ASP A 1 519 ? 15.914 -25.25 -15.172 1 54.84 519 ASP A N 1
ATOM 4119 C CA . ASP A 1 519 ? 15.602 -25.938 -13.922 1 54.84 519 ASP A CA 1
ATOM 4120 C C . ASP A 1 519 ? 16.766 -25.844 -12.938 1 54.84 519 ASP A C 1
ATOM 4122 O O . ASP A 1 519 ? 17.906 -26.188 -13.281 1 54.84 519 ASP A O 1
ATOM 4126 N N . ASP A 1 520 ? 16.859 -24.797 -12.133 1 48.97 520 ASP A N 1
ATOM 4127 C CA . ASP A 1 520 ? 18.016 -24.703 -11.242 1 48.97 520 ASP A CA 1
ATOM 4128 C C . ASP A 1 520 ? 17.984 -25.797 -10.188 1 48.97 520 ASP A C 1
ATOM 4130 O O . ASP A 1 520 ? 17.438 -25.609 -9.102 1 48.97 520 ASP A O 1
ATOM 4134 N N . ILE A 1 521 ? 17.844 -26.953 -10.602 1 44.62 521 ILE A N 1
ATOM 4135 C CA . ILE A 1 521 ? 17.984 -27.984 -9.562 1 44.62 521 ILE A CA 1
ATOM 4136 C C . ILE A 1 521 ? 19.422 -28.016 -9.07 1 44.62 521 ILE A C 1
ATOM 4138 O O . ILE A 1 521 ? 20.312 -28.516 -9.766 1 44.62 521 ILE A O 1
ATOM 4142 N N . GLY A 1 522 ? 19.719 -27.5 -7.91 1 42.09 522 GLY A N 1
ATOM 4143 C CA . GLY A 1 522 ? 21.031 -27.562 -7.262 1 42.09 522 GLY A CA 1
ATOM 4144 C C . GLY A 1 522 ? 22.062 -26.688 -7.93 1 42.09 522 GLY A C 1
ATOM 4145 O O . GLY A 1 522 ? 21.828 -25.484 -8.133 1 42.09 522 GLY A O 1
ATOM 4146 N N . THR A 1 523 ? 23.312 -27.188 -8.109 1 44.25 523 THR A N 1
ATOM 4147 C CA . THR A 1 523 ? 24.531 -26.594 -8.664 1 44.25 523 THR A CA 1
ATOM 4148 C C . THR A 1 523 ? 24.531 -26.672 -10.188 1 44.25 523 THR A C 1
ATOM 4150 O O . THR A 1 523 ? 25.312 -26 -10.852 1 44.25 523 THR A O 1
ATOM 4153 N N . ASP A 1 524 ? 23.797 -27.547 -10.734 1 45.78 524 ASP A N 1
ATOM 4154 C CA . ASP A 1 524 ? 23.938 -27.766 -12.164 1 45.78 524 ASP A CA 1
ATOM 4155 C C . ASP A 1 524 ? 22.797 -27.109 -12.945 1 45.78 524 ASP A C 1
ATOM 4157 O O . ASP A 1 524 ? 21.625 -27.297 -12.609 1 45.78 524 ASP A O 1
ATOM 4161 N N . SER A 1 525 ? 23.094 -26.031 -13.531 1 51.91 525 SER A N 1
ATOM 4162 C CA . SER A 1 525 ? 22.156 -25.375 -14.43 1 51.91 525 SER A CA 1
ATOM 4163 C C . SER A 1 525 ? 21.688 -26.328 -15.531 1 51.91 525 SER A C 1
ATOM 4165 O O . SER A 1 525 ? 22.469 -26.688 -16.406 1 51.91 525 SER A O 1
ATOM 4167 N N . CYS A 1 526 ? 20.688 -27.219 -15.227 1 61.56 526 CYS A N 1
ATOM 4168 C CA . CYS A 1 526 ? 20.203 -28.078 -16.297 1 61.56 526 CYS A CA 1
ATOM 4169 C C . CYS A 1 526 ? 19.016 -27.438 -17.016 1 61.56 526 CYS A C 1
ATOM 4171 O O . CYS A 1 526 ? 18.172 -26.797 -16.391 1 61.56 526 CYS A O 1
ATOM 4173 N N . THR A 1 527 ? 19.203 -27.281 -18.328 1 68.31 527 THR A N 1
ATOM 4174 C CA . THR A 1 527 ? 18.125 -26.812 -19.188 1 68.31 527 THR A CA 1
ATOM 4175 C C . THR A 1 527 ? 17.203 -27.984 -19.578 1 68.31 527 THR A C 1
ATOM 4177 O O . THR A 1 527 ? 17.672 -29.094 -19.812 1 68.31 527 THR A O 1
ATOM 4180 N N . SER A 1 528 ? 15.914 -27.766 -19.25 1 77.38 528 SER A N 1
ATOM 4181 C CA . SER A 1 528 ? 14.953 -28.797 -19.609 1 77.38 528 SER A CA 1
ATOM 4182 C C . SER A 1 528 ? 13.812 -28.234 -20.453 1 77.38 528 SER A C 1
ATOM 4184 O O . SER A 1 528 ? 13.516 -27.031 -20.375 1 77.38 528 SER A O 1
ATOM 4186 N N . TRP A 1 529 ? 13.344 -29.078 -21.344 1 85.5 529 TRP A N 1
ATOM 4187 C CA . TRP A 1 529 ? 12.164 -28.719 -22.125 1 85.5 529 TRP A CA 1
ATOM 4188 C C . TRP A 1 529 ? 10.891 -28.844 -21.297 1 85.5 529 TRP A C 1
ATOM 4190 O O . TRP A 1 529 ? 10.789 -29.719 -20.438 1 85.5 529 TRP A O 1
ATOM 4200 N N . ARG A 1 530 ? 10.047 -27.922 -21.562 1 90.25 530 ARG A N 1
ATOM 4201 C CA . ARG A 1 530 ? 8.711 -28.031 -20.984 1 90.25 530 ARG A CA 1
ATOM 4202 C C . ARG A 1 530 ? 7.641 -27.562 -21.953 1 90.25 530 ARG A C 1
ATOM 4204 O O . ARG A 1 530 ? 7.922 -26.766 -22.859 1 90.25 530 ARG A O 1
ATOM 4211 N N . VAL A 1 531 ? 6.484 -28.078 -21.797 1 94.5 531 VAL A N 1
ATOM 4212 C CA . VAL A 1 531 ? 5.328 -27.641 -22.562 1 94.5 531 VAL A CA 1
ATOM 4213 C C . VAL A 1 531 ? 4.398 -26.812 -21.672 1 94.5 531 VAL A C 1
ATOM 4215 O O . VAL A 1 531 ? 3.777 -27.344 -20.75 1 94.5 531 VAL A O 1
ATOM 4218 N N . SER A 1 532 ? 4.336 -25.547 -22 1 93.44 532 SER A N 1
ATOM 4219 C CA . SER A 1 532 ? 3.516 -24.641 -21.219 1 93.44 532 SER A CA 1
ATOM 4220 C C . SER A 1 532 ? 2.197 -24.328 -21.922 1 93.44 532 SER A C 1
ATOM 4222 O O . SER A 1 532 ? 2.072 -24.531 -23.125 1 93.44 532 SER A O 1
ATOM 4224 N N . VAL A 1 533 ? 1.253 -23.969 -21.109 1 96.5 533 VAL A N 1
ATOM 4225 C CA . VAL A 1 533 ? -0.023 -23.5 -21.625 1 96.5 533 VAL A CA 1
ATOM 4226 C C . VAL A 1 533 ? -0.085 -21.969 -21.531 1 96.5 533 VAL A C 1
ATOM 4228 O O . VAL A 1 533 ? 0.045 -21.406 -20.453 1 96.5 533 VAL A O 1
ATOM 4231 N N . LYS A 1 534 ? -0.299 -21.344 -22.703 1 94.94 534 LYS A N 1
ATOM 4232 C CA . LYS A 1 534 ? -0.351 -19.891 -22.766 1 94.94 534 LYS A CA 1
ATOM 4233 C C . LYS A 1 534 ? -1.682 -19.422 -23.344 1 94.94 534 LYS A C 1
ATOM 4235 O O . LYS A 1 534 ? -2.221 -20.031 -24.266 1 94.94 534 LYS A O 1
ATOM 4240 N N . ALA A 1 535 ? -2.141 -18.328 -22.781 1 96.62 535 ALA A N 1
ATOM 4241 C CA . ALA A 1 535 ? -3.375 -17.75 -23.297 1 96.62 535 ALA A CA 1
ATOM 4242 C C . ALA A 1 535 ? -3.139 -17.062 -24.656 1 96.62 535 ALA A C 1
ATOM 4244 O O . ALA A 1 535 ? -2.139 -16.359 -24.828 1 96.62 535 ALA A O 1
ATOM 4245 N N . THR A 1 536 ? -4.043 -17.266 -25.547 1 96 536 THR A N 1
ATOM 4246 C CA . THR A 1 536 ? -3.92 -16.656 -26.875 1 96 536 THR A CA 1
ATOM 4247 C C . THR A 1 536 ? -4.816 -15.422 -26.984 1 96 536 THR A C 1
ATOM 4249 O O . THR A 1 536 ? -4.688 -14.641 -27.938 1 96 536 THR A O 1
ATOM 4252 N N . LYS A 1 537 ? -5.707 -15.273 -26.141 1 94.06 537 LYS A N 1
ATOM 4253 C CA . LYS A 1 537 ? -6.613 -14.133 -26.016 1 94.06 537 LYS A CA 1
ATOM 4254 C C . LYS A 1 537 ? -7.027 -13.914 -24.562 1 94.06 537 LYS A C 1
ATOM 4256 O O . LYS A 1 537 ? -6.762 -14.75 -23.703 1 94.06 537 LYS A O 1
ATOM 4261 N N . PRO A 1 538 ? -7.617 -12.773 -24.312 1 93.12 538 PRO A N 1
ATOM 4262 C CA . PRO A 1 538 ? -8.117 -12.578 -22.953 1 93.12 538 PRO A CA 1
ATOM 4263 C C . PRO A 1 538 ? -9.203 -13.578 -22.578 1 93.12 538 PRO A C 1
ATOM 4265 O O . PRO A 1 538 ? -10.055 -13.922 -23.406 1 93.12 538 PRO A O 1
ATOM 4268 N N . ILE A 1 539 ? -9.109 -14.094 -21.406 1 95.75 539 ILE A N 1
ATOM 4269 C CA . ILE A 1 539 ? -10.055 -15.094 -20.906 1 95.75 539 ILE A CA 1
ATOM 4270 C C . ILE A 1 539 ? -10.711 -14.578 -19.625 1 95.75 539 ILE A C 1
ATOM 4272 O O . ILE A 1 539 ? -10.023 -14.156 -18.703 1 95.75 539 ILE A O 1
ATOM 4276 N N . MET A 1 540 ? -11.969 -14.602 -19.594 1 94.31 540 MET A N 1
ATOM 4277 C CA . MET A 1 540 ? -12.703 -14.164 -18.406 1 94.31 540 MET A CA 1
ATOM 4278 C C . MET A 1 540 ? -12.641 -15.219 -17.312 1 94.31 540 MET A C 1
ATOM 4280 O O . MET A 1 540 ? -12.461 -16.406 -17.594 1 94.31 540 MET A O 1
ATOM 4284 N N . PRO A 1 541 ? -12.844 -14.742 -16.094 1 93.94 541 PRO A N 1
ATOM 4285 C CA . PRO A 1 541 ? -12.859 -15.727 -15.016 1 93.94 541 PRO A CA 1
ATOM 4286 C C . PRO A 1 541 ? -13.922 -16.812 -15.219 1 93.94 541 PRO A C 1
ATOM 4288 O O . PRO A 1 541 ? -15.031 -16.516 -15.664 1 93.94 541 PRO A O 1
ATOM 4291 N N . PHE A 1 542 ? -13.516 -18.062 -15.023 1 94.31 542 PHE A N 1
ATOM 4292 C CA . PHE A 1 542 ? -14.383 -19.234 -15.008 1 94.31 542 PHE A CA 1
ATOM 4293 C C . PHE A 1 542 ? -14.742 -19.656 -16.422 1 94.31 542 PHE A C 1
ATOM 4295 O O . PHE A 1 542 ? -15.523 -20.594 -16.625 1 94.31 542 PHE A O 1
ATOM 4302 N N . GLU A 1 543 ? -14.188 -18.922 -17.328 1 95.75 543 GLU A N 1
ATOM 4303 C CA . GLU A 1 543 ? -14.305 -19.406 -18.703 1 95.75 543 GLU A CA 1
ATOM 4304 C C . GLU A 1 543 ? -13.438 -20.656 -18.922 1 95.75 543 GLU A C 1
ATOM 4306 O O . GLU A 1 543 ? -12.273 -20.688 -18.516 1 95.75 543 GLU A O 1
ATOM 4311 N N . PRO A 1 544 ? -14.008 -21.688 -19.562 1 97.31 544 PRO A N 1
ATOM 4312 C CA . PRO A 1 544 ? -13.219 -22.891 -19.797 1 97.31 544 PRO A CA 1
ATOM 4313 C C . PRO A 1 544 ? -12.031 -22.656 -20.719 1 97.31 544 PRO A C 1
ATOM 4315 O O . PRO A 1 544 ? -12.133 -21.891 -21.688 1 97.31 544 PRO A O 1
ATOM 4318 N N . LEU A 1 545 ? -10.984 -23.281 -20.391 1 98.25 545 LEU A N 1
ATOM 4319 C CA . LEU A 1 545 ? -9.836 -23.266 -21.281 1 98.25 545 LEU A CA 1
ATOM 4320 C C . LEU A 1 545 ? -10.031 -24.25 -22.422 1 98.25 545 LEU A C 1
ATOM 4322 O O . LEU A 1 545 ? -10.445 -25.391 -22.203 1 98.25 545 LEU A O 1
ATOM 4326 N N . ILE A 1 546 ? -9.75 -23.766 -23.609 1 98.12 546 ILE A N 1
ATOM 4327 C CA . ILE A 1 546 ? -9.969 -24.594 -24.797 1 98.12 546 ILE A CA 1
ATOM 4328 C C . ILE A 1 546 ? -8.711 -24.578 -25.656 1 98.12 546 ILE A C 1
ATOM 4330 O O . ILE A 1 546 ? -8.234 -23.516 -26.062 1 98.12 546 ILE A O 1
ATOM 4334 N N . ARG A 1 547 ? -8.188 -25.672 -25.938 1 97.69 547 ARG A N 1
ATOM 4335 C CA . ARG A 1 547 ? -7.074 -25.766 -26.875 1 97.69 547 ARG A CA 1
ATOM 4336 C C . ARG A 1 547 ? -7.496 -26.5 -28.141 1 97.69 547 ARG A C 1
ATOM 4338 O O . ARG A 1 547 ? -8.508 -27.203 -28.156 1 97.69 547 ARG A O 1
ATOM 4345 N N . VAL A 1 548 ? -6.688 -26.375 -29.172 1 96.56 548 VAL A N 1
ATOM 4346 C CA . VAL A 1 548 ? -6.941 -27.062 -30.438 1 96.56 548 VAL A CA 1
ATOM 4347 C C . VAL A 1 548 ? -6.219 -28.406 -30.438 1 96.56 548 VAL A C 1
ATOM 4349 O O . VAL A 1 548 ? -5.066 -28.5 -30 1 96.56 548 VAL A O 1
ATOM 4352 N N . ALA A 1 549 ? -6.973 -29.406 -30.828 1 96.06 549 ALA A N 1
ATOM 4353 C CA . ALA A 1 549 ? -6.34 -30.703 -30.984 1 96.06 549 ALA A CA 1
ATOM 4354 C C . ALA A 1 549 ? -5.301 -30.688 -32.094 1 96.06 549 ALA A C 1
ATOM 4356 O O . ALA A 1 549 ? -5.535 -30.109 -33.156 1 96.06 549 ALA A O 1
ATOM 4357 N N . ALA A 1 550 ? -4.223 -31.25 -31.828 1 90.38 550 ALA A N 1
ATOM 4358 C CA . ALA A 1 550 ? -3.209 -31.375 -32.875 1 90.38 550 ALA A CA 1
ATOM 4359 C C . ALA A 1 550 ? -3.643 -32.375 -33.938 1 90.38 550 ALA A C 1
ATOM 4361 O O . ALA A 1 550 ? -3.275 -32.219 -35.125 1 90.38 550 ALA A O 1
ATOM 4362 N N . GLN A 1 551 ? -4.336 -33.438 -33.5 1 93.06 551 GLN A N 1
ATOM 4363 C CA . GLN A 1 551 ? -4.82 -34.5 -34.375 1 93.06 551 GLN A CA 1
ATOM 4364 C C . GLN A 1 551 ? -6.281 -34.812 -34.094 1 93.06 551 GLN A C 1
ATOM 4366 O O . GLN A 1 551 ? -6.777 -34.531 -33 1 93.06 551 GLN A O 1
ATOM 4371 N N . GLN A 1 552 ? -6.879 -35.469 -35.094 1 94.31 552 GLN A N 1
ATOM 4372 C CA . GLN A 1 552 ? -8.273 -35.844 -34.938 1 94.31 552 GLN A CA 1
ATOM 4373 C C . GLN A 1 552 ? -8.438 -36.906 -33.844 1 94.31 552 GLN A C 1
ATOM 4375 O O . GLN A 1 552 ? -9.438 -36.875 -33.125 1 94.31 552 GLN A O 1
ATOM 4380 N N . GLU A 1 553 ? -7.508 -37.719 -33.719 1 94.81 553 GLU A N 1
ATOM 4381 C CA . GLU A 1 553 ? -7.555 -38.781 -32.719 1 94.81 553 GLU A CA 1
ATOM 4382 C C . GLU A 1 553 ? -7.551 -38.219 -31.312 1 94.81 553 GLU A C 1
ATOM 4384 O O . GLU A 1 553 ? -8.195 -38.75 -30.422 1 94.81 553 GLU A O 1
ATOM 4389 N N . GLN A 1 554 ? -6.805 -37.188 -31.172 1 95.25 554 GLN A N 1
ATOM 4390 C CA . GLN A 1 554 ? -6.746 -36.531 -29.875 1 95.25 554 GLN A CA 1
ATOM 4391 C C . GLN A 1 554 ? -8.086 -35.906 -29.516 1 95.25 554 GLN A C 1
ATOM 4393 O O . GLN A 1 554 ? -8.484 -35.906 -28.344 1 95.25 554 GLN A O 1
ATOM 4398 N N . PHE A 1 555 ? -8.734 -35.375 -30.531 1 96.25 555 PHE A N 1
ATOM 4399 C CA . PHE A 1 555 ? -10.055 -34.781 -30.312 1 96.25 555 PHE A CA 1
ATOM 4400 C C . PHE A 1 555 ? -11.047 -35.844 -29.859 1 96.25 555 PHE A C 1
ATOM 4402 O O . PHE A 1 555 ? -11.82 -35.625 -28.938 1 96.25 555 PHE A O 1
ATOM 4409 N N . VAL A 1 556 ? -10.984 -36.969 -30.531 1 95.81 556 VAL A N 1
ATOM 4410 C CA . VAL A 1 556 ? -11.883 -38.062 -30.203 1 95.81 556 VAL A CA 1
ATOM 4411 C C . VAL A 1 556 ? -11.609 -38.531 -28.781 1 95.81 556 VAL A C 1
ATOM 4413 O O . VAL A 1 556 ? -12.547 -38.812 -28.016 1 95.81 556 VAL A O 1
ATOM 4416 N N . LEU A 1 557 ? -10.422 -38.594 -28.406 1 95.56 557 LEU A N 1
ATOM 4417 C CA . LEU A 1 557 ? -10.031 -39 -27.062 1 95.56 557 LEU A CA 1
ATOM 4418 C C . LEU A 1 557 ? -10.664 -38.094 -26.016 1 95.56 557 LEU A C 1
ATOM 4420 O O . LEU A 1 557 ? -11.242 -38.594 -25.047 1 95.56 557 LEU A O 1
ATOM 4424 N N . HIS A 1 558 ? -10.594 -36.812 -26.219 1 95.5 558 HIS A N 1
ATOM 4425 C CA . HIS A 1 558 ? -11 -35.844 -25.219 1 95.5 558 HIS A CA 1
ATOM 4426 C C . HIS A 1 558 ? -12.5 -35.562 -25.281 1 95.5 558 HIS A C 1
ATOM 4428 O O . HIS A 1 558 ? -13.047 -34.844 -24.453 1 95.5 558 HIS A O 1
ATOM 4434 N N . SER A 1 559 ? -13.164 -36.219 -26.25 1 92.44 559 SER A N 1
ATOM 4435 C CA . SER A 1 559 ? -14.609 -36.094 -26.359 1 92.44 559 SER A CA 1
ATOM 4436 C C . SER A 1 559 ? -15.336 -37.156 -25.578 1 92.44 559 SER A C 1
ATOM 4438 O O . SER A 1 559 ? -16.531 -37.062 -25.312 1 92.44 559 SER A O 1
ATOM 4440 N N . SER A 1 560 ? -14.586 -38.094 -25.125 1 91.31 560 SER A N 1
ATOM 4441 C CA . SER A 1 560 ? -15.172 -39.25 -24.422 1 91.31 560 SER A CA 1
ATOM 4442 C C . SER A 1 560 ? -15.258 -38.969 -22.922 1 91.31 560 SER A C 1
ATOM 4444 O O . SER A 1 560 ? -14.258 -38.656 -22.281 1 91.31 560 SER A O 1
ATOM 4446 N N . SER A 1 561 ? -16.391 -39.25 -22.359 1 89.81 561 SER A N 1
ATOM 4447 C CA . SER A 1 561 ? -16.609 -39.062 -20.938 1 89.81 561 SER A CA 1
ATOM 4448 C C . SER A 1 561 ? -15.859 -40.125 -20.125 1 89.81 561 SER A C 1
ATOM 4450 O O . SER A 1 561 ? -15.422 -39.875 -19 1 89.81 561 SER A O 1
ATOM 4452 N N . GLU A 1 562 ? -15.789 -41.25 -20.703 1 90.06 562 GLU A N 1
ATOM 4453 C CA . GLU A 1 562 ? -15.07 -42.312 -20.047 1 90.06 562 GLU A CA 1
ATOM 4454 C C . GLU A 1 562 ? -13.586 -42 -19.922 1 90.06 562 GLU A C 1
ATOM 4456 O O . GLU A 1 562 ? -12.969 -42.281 -18.891 1 90.06 562 GLU A O 1
ATOM 4461 N N . ASN A 1 563 ? -13.078 -41.5 -20.969 1 94.06 563 ASN A N 1
ATOM 4462 C CA . ASN A 1 563 ? -11.672 -41.094 -20.938 1 94.06 563 ASN A CA 1
ATOM 4463 C C . ASN A 1 563 ? -11.422 -39.969 -19.969 1 94.06 563 ASN A C 1
ATOM 4465 O O . ASN A 1 563 ? -10.359 -39.875 -19.344 1 94.06 563 ASN A O 1
ATOM 4469 N N . ALA A 1 564 ? -12.398 -39.125 -19.891 1 94.12 564 ALA A N 1
ATOM 4470 C CA . ALA A 1 564 ? -12.273 -38 -18.984 1 94.12 564 ALA A CA 1
ATOM 4471 C C . ALA A 1 564 ? -12.164 -38.438 -17.531 1 94.12 564 ALA A C 1
ATOM 4473 O O . ALA A 1 564 ? -11.398 -37.844 -16.75 1 94.12 564 ALA A O 1
ATOM 4474 N N . LYS A 1 565 ? -12.852 -39.438 -17.188 1 93.25 565 LYS A N 1
ATOM 4475 C CA . LYS A 1 565 ? -12.859 -39.969 -15.82 1 93.25 565 LYS A CA 1
ATOM 4476 C C . LYS A 1 565 ? -11.492 -40.531 -15.445 1 93.25 565 LYS A C 1
ATOM 4478 O O . LYS A 1 565 ? -11.109 -40.5 -14.273 1 93.25 565 LYS A O 1
ATOM 4483 N N . ARG A 1 566 ? -10.844 -40.938 -16.438 1 94.06 566 ARG A N 1
ATOM 4484 C CA . ARG A 1 566 ? -9.531 -41.531 -16.172 1 94.06 566 ARG A CA 1
ATOM 4485 C C . ARG A 1 566 ? -8.414 -40.562 -16.484 1 94.06 566 ARG A C 1
ATOM 4487 O O . ARG A 1 566 ? -7.254 -40.938 -16.609 1 94.06 566 ARG A O 1
ATOM 4494 N N . GLY A 1 567 ? -8.742 -39.344 -16.703 1 95 567 GLY A N 1
ATOM 4495 C CA . GLY A 1 567 ? -7.75 -38.312 -16.953 1 95 567 GLY A CA 1
ATOM 4496 C C . GLY A 1 567 ? -7.125 -38.406 -18.328 1 95 567 GLY A C 1
ATOM 4497 O O . GLY A 1 567 ? -5.988 -37.969 -18.531 1 95 567 GLY A O 1
ATOM 4498 N N . PHE A 1 568 ? -7.805 -39.188 -19.25 1 95.38 568 PHE A N 1
ATOM 4499 C CA . PHE A 1 568 ? -7.387 -39.344 -20.641 1 95.38 568 PHE A CA 1
ATOM 4500 C C . PHE A 1 568 ? -6.098 -40.156 -20.734 1 95.38 568 PHE A C 1
ATOM 4502 O O . PHE A 1 568 ? -5.301 -39.969 -21.641 1 95.38 568 PHE A O 1
ATOM 4509 N N . LEU A 1 569 ? -5.895 -40.938 -19.703 1 95.81 569 LEU A N 1
ATOM 4510 C CA . LEU A 1 569 ? -4.754 -41.844 -19.688 1 95.81 569 LEU A CA 1
ATOM 4511 C C . LEU A 1 569 ? -5.059 -43.125 -20.484 1 95.81 569 LEU A C 1
ATOM 4513 O O . LEU A 1 569 ? -6.223 -43.469 -20.672 1 95.81 569 LEU A O 1
ATOM 4517 N N . GLU A 1 570 ? -3.998 -43.719 -20.938 1 92.25 570 GLU A N 1
ATOM 4518 C CA . GLU A 1 570 ? -4.148 -44.969 -21.641 1 92.25 570 GLU A CA 1
ATOM 4519 C C . GLU A 1 570 ? -4.445 -46.125 -20.672 1 92.25 570 GLU A C 1
ATOM 4521 O O . GLU A 1 570 ? -3.984 -46.094 -19.531 1 92.25 570 GLU A O 1
ATOM 4526 N N . LEU A 1 571 ? -5.309 -47.062 -21.062 1 80.56 571 LEU A N 1
ATOM 4527 C CA . LEU A 1 571 ? -5.672 -48.188 -20.234 1 80.56 571 LEU A CA 1
ATOM 4528 C C . LEU A 1 571 ? -4.488 -49.156 -20.047 1 80.56 571 LEU A C 1
ATOM 4530 O O . LEU A 1 571 ? -3.752 -49.406 -21 1 80.56 571 LEU A O 1
ATOM 4534 N N . CYS A 1 572 ? -3.834 -49.188 -18.938 1 62.03 572 CYS A N 1
ATOM 4535 C CA . CYS A 1 572 ? -2.838 -50.219 -18.719 1 62.03 572 CYS A CA 1
ATOM 4536 C C . CYS A 1 572 ? -3.438 -51.625 -18.938 1 62.03 572 CYS A C 1
ATOM 4538 O O . CYS A 1 572 ? -4.488 -51.938 -18.375 1 62.03 572 CYS A O 1
ATOM 4540 N N . GLU A 1 573 ? -3.328 -52.219 -20.125 1 46.28 573 GLU A N 1
ATOM 4541 C CA . GLU A 1 573 ? -3.695 -53.625 -20.219 1 46.28 573 GLU A CA 1
ATOM 4542 C C . GLU A 1 573 ? -3.232 -54.406 -18.984 1 46.28 573 GLU A C 1
ATOM 4544 O O . GLU A 1 573 ? -2.072 -54.312 -18.578 1 46.28 573 GLU A O 1
ATOM 4549 N N . ALA A 1 574 ? -4.043 -54.594 -18.031 1 40.22 574 ALA A N 1
ATOM 4550 C CA . ALA A 1 574 ? -3.789 -55.688 -17.109 1 40.22 574 ALA A CA 1
ATOM 4551 C C . ALA A 1 574 ? -3.203 -56.906 -17.844 1 40.22 574 ALA A C 1
ATOM 4553 O O . ALA A 1 574 ? -3.748 -57.344 -18.859 1 40.22 574 ALA A O 1
ATOM 4554 N N . ASP A 1 575 ? -1.807 -56.969 -17.891 1 32.09 575 ASP A N 1
ATOM 4555 C CA . ASP A 1 575 ? -1.497 -58.406 -17.953 1 32.09 575 ASP A CA 1
ATOM 4556 C C . ASP A 1 575 ? -2.344 -59.188 -16.953 1 32.09 575 ASP A C 1
ATOM 4558 O O . ASP A 1 575 ? -2.5 -58.75 -15.797 1 32.09 575 ASP A O 1
ATOM 4562 N N . MET B 1 1 ? -11.023 20.078 -17.359 1 58.41 1 MET B N 1
ATOM 4563 C CA . MET B 1 1 ? -10.57 19.047 -16.422 1 58.41 1 MET B CA 1
ATOM 4564 C C . MET B 1 1 ? -9.727 19.656 -15.312 1 58.41 1 MET B C 1
ATOM 4566 O O . MET B 1 1 ? -8.977 20.609 -15.539 1 58.41 1 MET B O 1
ATOM 4570 N N . ASP B 1 2 ? -10.016 19.297 -14.195 1 60.41 2 ASP B N 1
ATOM 4571 C CA . ASP B 1 2 ? -9.25 19.859 -13.086 1 60.41 2 ASP B CA 1
ATOM 4572 C C . ASP B 1 2 ? -7.773 19.484 -13.195 1 60.41 2 ASP B C 1
ATOM 4574 O O . ASP B 1 2 ? -7.43 18.469 -13.812 1 60.41 2 ASP B O 1
ATOM 4578 N N . GLU B 1 3 ? -6.918 20.297 -12.836 1 59.06 3 GLU B N 1
ATOM 4579 C CA . GLU B 1 3 ? -5.473 20.203 -12.992 1 59.06 3 GLU B CA 1
ATOM 4580 C C . GLU B 1 3 ? -4.938 18.891 -12.43 1 59.06 3 GLU B C 1
ATOM 4582 O O . GLU B 1 3 ? -4.012 18.297 -12.992 1 59.06 3 GLU B O 1
ATOM 4587 N N . THR B 1 4 ? -5.488 18.375 -11.477 1 56.47 4 THR B N 1
ATOM 4588 C CA . THR B 1 4 ? -5.105 17.094 -10.875 1 56.47 4 THR B CA 1
ATOM 4589 C C . THR B 1 4 ? -5.422 15.938 -11.812 1 56.47 4 THR B C 1
ATOM 4591 O O . THR B 1 4 ? -4.609 15.023 -11.977 1 56.47 4 THR B O 1
ATOM 4594 N N . ALA B 1 5 ? -6.547 16.062 -12.344 1 60.69 5 ALA B N 1
ATOM 4595 C CA . ALA B 1 5 ? -6.961 15.047 -13.312 1 60.69 5 ALA B CA 1
ATOM 4596 C C . ALA B 1 5 ? -6.074 15.086 -14.555 1 60.69 5 ALA B C 1
ATOM 4598 O O . ALA B 1 5 ? -5.711 14.039 -15.094 1 60.69 5 ALA B O 1
ATOM 4599 N N . ARG B 1 6 ? -5.684 16.25 -14.766 1 66.62 6 ARG B N 1
ATOM 4600 C CA . ARG B 1 6 ? -4.77 16.469 -15.883 1 66.62 6 ARG B CA 1
ATOM 4601 C C . ARG B 1 6 ? -3.402 15.852 -15.602 1 66.62 6 ARG B C 1
ATOM 4603 O O . ARG B 1 6 ? -2.811 15.211 -16.469 1 66.62 6 ARG B O 1
ATOM 4610 N N . GLY B 1 7 ? -2.957 16.047 -14.484 1 64 7 GLY B N 1
ATOM 4611 C CA . GLY B 1 7 ? -1.661 15.508 -14.102 1 64 7 GLY B CA 1
ATOM 4612 C C . GLY B 1 7 ? -1.636 13.992 -14.031 1 64 7 GLY B C 1
ATOM 4613 O O . GLY B 1 7 ? -0.691 13.359 -14.508 1 64 7 GLY B O 1
ATOM 4614 N N . PHE B 1 8 ? -2.619 13.453 -13.469 1 62.97 8 PHE B N 1
ATOM 4615 C CA . PHE B 1 8 ? -2.732 12 -13.383 1 62.97 8 PHE B CA 1
ATOM 4616 C C . PHE B 1 8 ? -2.805 11.383 -14.773 1 62.97 8 PHE B C 1
ATOM 4618 O O . PHE B 1 8 ? -2.186 10.344 -15.031 1 62.97 8 PHE B O 1
ATOM 4625 N N . LEU B 1 9 ? -3.525 12.109 -15.586 1 67.31 9 LEU B N 1
ATOM 4626 C CA . LEU B 1 9 ? -3.66 11.617 -16.953 1 67.31 9 LEU B CA 1
ATOM 4627 C C . LEU B 1 9 ? -2.338 11.727 -17.703 1 67.31 9 LEU B C 1
ATOM 4629 O O . LEU B 1 9 ? -1.952 10.812 -18.422 1 67.31 9 LEU B O 1
ATOM 4633 N N . ALA B 1 10 ? -1.706 12.742 -17.453 1 71 10 ALA B N 1
ATOM 4634 C CA . ALA B 1 10 ? -0.397 12.93 -18.078 1 71 10 ALA B CA 1
ATOM 4635 C C . ALA B 1 10 ? 0.585 11.859 -17.609 1 71 10 ALA B C 1
ATOM 4637 O O . ALA B 1 10 ? 1.312 11.281 -18.438 1 71 10 ALA B O 1
ATOM 4638 N N . GLN B 1 11 ? 0.552 11.617 -16.453 1 67.5 11 GLN B N 1
ATOM 4639 C CA . GLN B 1 11 ? 1.45 10.617 -15.891 1 67.5 11 GLN B CA 1
ATOM 4640 C C . GLN B 1 11 ? 1.099 9.219 -16.406 1 67.5 11 GLN B C 1
ATOM 4642 O O . GLN B 1 11 ? 1.987 8.43 -16.734 1 67.5 11 GLN B O 1
ATOM 4647 N N . ALA B 1 12 ? -0.083 9.016 -16.438 1 66.69 12 ALA B N 1
ATOM 4648 C CA . ALA B 1 12 ? -0.529 7.723 -16.953 1 66.69 12 ALA B CA 1
ATOM 4649 C C . ALA B 1 12 ? -0.089 7.535 -18.406 1 66.69 12 ALA B C 1
ATOM 4651 O O . ALA B 1 12 ? 0.318 6.438 -18.797 1 66.69 12 ALA B O 1
ATOM 4652 N N . ILE B 1 13 ? -0.119 8.609 -19.109 1 68.69 13 ILE B N 1
ATOM 4653 C CA . ILE B 1 13 ? 0.307 8.586 -20.516 1 68.69 13 ILE B CA 1
ATOM 4654 C C . ILE B 1 13 ? 1.819 8.398 -20.594 1 68.69 13 ILE B C 1
ATOM 4656 O O . ILE B 1 13 ? 2.311 7.598 -21.391 1 68.69 13 ILE B O 1
ATOM 4660 N N . ARG B 1 14 ? 2.438 9.016 -19.75 1 69 14 ARG B N 1
ATOM 4661 C CA . ARG B 1 14 ? 3.887 8.859 -19.672 1 69 14 ARG B CA 1
ATOM 4662 C C . ARG B 1 14 ? 4.266 7.422 -19.344 1 69 14 ARG B C 1
ATOM 4664 O O . ARG B 1 14 ? 5.164 6.855 -19.969 1 69 14 ARG B O 1
ATOM 4671 N N . ASP B 1 15 ? 3.627 6.914 -18.484 1 66.94 15 ASP B N 1
ATOM 4672 C CA . ASP B 1 15 ? 3.893 5.547 -18.047 1 66.94 15 ASP B CA 1
ATOM 4673 C C . ASP B 1 15 ? 3.59 4.555 -19.172 1 66.94 15 ASP B C 1
ATOM 4675 O O . ASP B 1 15 ? 4.332 3.59 -19.375 1 66.94 15 ASP B O 1
ATOM 4679 N N . ALA B 1 16 ? 2.557 4.867 -19.844 1 66.44 16 ALA B N 1
ATOM 4680 C CA . ALA B 1 16 ? 2.17 4.031 -20.984 1 66.44 16 ALA B CA 1
ATOM 4681 C C . ALA B 1 16 ? 3.217 4.09 -22.094 1 66.44 16 ALA B C 1
ATOM 4683 O O . ALA B 1 16 ? 3.551 3.07 -22.688 1 66.44 16 ALA B O 1
ATOM 4684 N N . PHE B 1 17 ? 3.742 5.242 -22.266 1 65.81 17 PHE B N 1
ATOM 4685 C CA . PHE B 1 17 ? 4.766 5.426 -23.281 1 65.81 17 PHE B CA 1
ATOM 4686 C C . PHE B 1 17 ? 6.066 4.75 -22.875 1 65.81 17 PHE B C 1
ATOM 4688 O O . PHE B 1 17 ? 6.695 4.055 -23.672 1 65.81 17 PHE B O 1
ATOM 4695 N N . THR B 1 18 ? 6.387 4.93 -21.734 1 64.62 18 THR B N 1
ATOM 4696 C CA . THR B 1 18 ? 7.613 4.328 -21.219 1 64.62 18 THR B CA 1
ATOM 4697 C C . THR B 1 18 ? 7.543 2.805 -21.312 1 64.62 18 THR B C 1
ATOM 4699 O O . THR B 1 18 ? 8.508 2.156 -21.719 1 64.62 18 THR B O 1
ATOM 4702 N N . SER B 1 19 ? 6.457 2.346 -21.094 1 62.03 19 SER B N 1
ATOM 4703 C CA . SER B 1 19 ? 6.27 0.9 -21.141 1 62.03 19 SER B CA 1
ATOM 4704 C C . SER B 1 19 ? 6.281 0.384 -22.578 1 62.03 19 SER B C 1
ATOM 4706 O O . SER B 1 19 ? 6.609 -0.779 -22.812 1 62.03 19 SER B O 1
ATOM 4708 N N . SER B 1 20 ? 6.012 1.312 -23.531 1 58.16 20 SER B N 1
ATOM 4709 C CA . SER B 1 20 ? 5.953 0.952 -24.953 1 58.16 20 SER B CA 1
ATOM 4710 C C . SER B 1 20 ? 7.246 1.319 -25.672 1 58.16 20 SER B C 1
ATOM 4712 O O . SER B 1 20 ? 7.324 1.244 -26.891 1 58.16 20 SER B O 1
ATOM 4714 N N . GLY B 1 21 ? 8.156 1.753 -24.875 1 54.38 21 GLY B N 1
ATOM 4715 C CA . GLY B 1 21 ? 9.445 2.09 -25.438 1 54.38 21 GLY B CA 1
ATOM 4716 C C . GLY B 1 21 ? 9.422 3.369 -26.25 1 54.38 21 GLY B C 1
ATOM 4717 O O . GLY B 1 21 ? 10.211 3.533 -27.188 1 54.38 21 GLY B O 1
ATOM 4718 N N . ILE B 1 22 ? 8.461 4.145 -26.188 1 58.25 22 ILE B N 1
ATOM 4719 C CA . ILE B 1 22 ? 8.352 5.398 -26.922 1 58.25 22 ILE B CA 1
ATOM 4720 C C . ILE B 1 22 ? 8.992 6.527 -26.125 1 58.25 22 ILE B C 1
ATOM 4722 O O . ILE B 1 22 ? 8.766 6.641 -24.906 1 58.25 22 ILE B O 1
ATOM 4726 N N . ASP B 1 23 ? 9.914 7.27 -26.656 1 57.12 23 ASP B N 1
ATOM 4727 C CA . ASP B 1 23 ? 10.531 8.438 -26.047 1 57.12 23 ASP B CA 1
ATOM 4728 C C . ASP B 1 23 ? 9.484 9.516 -25.75 1 57.12 23 ASP B C 1
ATOM 4730 O O . ASP B 1 23 ? 8.578 9.742 -26.547 1 57.12 23 ASP B O 1
ATOM 4734 N N . HIS B 1 24 ? 9.539 10.07 -24.578 1 55.38 24 HIS B N 1
ATOM 4735 C CA . HIS B 1 24 ? 8.609 11.055 -24.031 1 55.38 24 HIS B CA 1
ATOM 4736 C C . HIS B 1 24 ? 8.633 12.344 -24.844 1 55.38 24 HIS B C 1
ATOM 4738 O O . HIS B 1 24 ? 9.703 12.875 -25.156 1 55.38 24 HIS B O 1
ATOM 4744 N N . ASN B 1 25 ? 7.758 12.562 -25.688 1 56.34 25 ASN B N 1
ATOM 4745 C CA . ASN B 1 25 ? 7.551 13.875 -26.281 1 56.34 25 ASN B CA 1
ATOM 4746 C C . ASN B 1 25 ? 6.512 14.688 -25.516 1 56.34 25 ASN B C 1
ATOM 4748 O O . ASN B 1 25 ? 5.309 14.492 -25.703 1 56.34 25 ASN B O 1
ATOM 4752 N N . GLU B 1 26 ? 7.035 15.453 -24.703 1 62.72 26 GLU B N 1
ATOM 4753 C CA . GLU B 1 26 ? 6.18 16.219 -23.797 1 62.72 26 GLU B CA 1
ATOM 4754 C C . GLU B 1 26 ? 5.18 17.062 -24.578 1 62.72 26 GLU B C 1
ATOM 4756 O O . GLU B 1 26 ? 4.047 17.266 -24.125 1 62.72 26 GLU B O 1
ATOM 4761 N N . GLU B 1 27 ? 5.57 17.469 -25.703 1 64.31 27 GLU B N 1
ATOM 4762 C CA . GLU B 1 27 ? 4.672 18.266 -26.547 1 64.31 27 GLU B CA 1
ATOM 4763 C C . GLU B 1 27 ? 3.488 17.422 -27.016 1 64.31 27 GLU B C 1
ATOM 4765 O O . GLU B 1 27 ? 2.355 17.906 -27.078 1 64.31 27 GLU B O 1
ATOM 4770 N N . TYR B 1 28 ? 3.777 16.234 -27.234 1 67.38 28 TYR B N 1
ATOM 4771 C CA . TYR B 1 28 ? 2.725 15.312 -27.672 1 67.38 28 TYR B CA 1
ATOM 4772 C C . TYR B 1 28 ? 1.777 15 -26.516 1 67.38 28 TYR B C 1
ATOM 4774 O O . TYR B 1 28 ? 0.557 14.992 -26.688 1 67.38 28 TYR B O 1
ATOM 4782 N N . ILE B 1 29 ? 2.361 14.828 -25.438 1 70.88 29 ILE B N 1
ATOM 4783 C CA . ILE B 1 29 ? 1.562 14.539 -24.25 1 70.88 29 ILE B CA 1
ATOM 4784 C C . ILE B 1 29 ? 0.705 15.758 -23.906 1 70.88 29 ILE B C 1
ATOM 4786 O O . ILE B 1 29 ? -0.49 15.625 -23.625 1 70.88 29 ILE B O 1
ATOM 4790 N N . ASP B 1 30 ? 1.265 16.797 -24.062 1 68.38 30 ASP B N 1
ATOM 4791 C CA . ASP B 1 30 ? 0.547 18.047 -23.812 1 68.38 30 ASP B CA 1
ATOM 4792 C C . ASP B 1 30 ? -0.562 18.25 -24.844 1 68.38 30 ASP B C 1
ATOM 4794 O O . ASP B 1 30 ? -1.652 18.719 -24.5 1 68.38 30 ASP B O 1
ATOM 4798 N N . CYS B 1 31 ? -0.297 17.891 -26.016 1 68.94 31 CYS B N 1
ATOM 4799 C CA . CYS B 1 31 ? -1.288 18 -27.078 1 68.94 31 CYS B CA 1
ATOM 4800 C C . CYS B 1 31 ? -2.463 17.062 -26.844 1 68.94 31 CYS B C 1
ATOM 4802 O O . CYS B 1 31 ? -3.619 17.438 -27.047 1 68.94 31 CYS B O 1
ATOM 4804 N N . LEU B 1 32 ? -2.125 15.961 -26.297 1 69.81 32 LEU B N 1
ATOM 4805 C CA . LEU B 1 32 ? -3.168 14.969 -26.031 1 69.81 32 LEU B CA 1
ATOM 4806 C C . LEU B 1 32 ? -4.023 15.398 -24.844 1 69.81 32 LEU B C 1
ATOM 4808 O O . LEU B 1 32 ? -5.254 15.297 -24.891 1 69.81 32 LEU B O 1
ATOM 4812 N N . ILE B 1 33 ? -3.373 15.867 -23.953 1 71.19 33 ILE B N 1
ATOM 4813 C CA . ILE B 1 33 ? -4.074 16.328 -22.75 1 71.19 33 ILE B CA 1
ATOM 4814 C C . ILE B 1 33 ? -4.891 17.578 -23.094 1 71.19 33 ILE B C 1
ATOM 4816 O O . ILE B 1 33 ? -6.035 17.703 -22.641 1 71.19 33 ILE B O 1
ATOM 4820 N N . SER B 1 34 ? -4.34 18.375 -23.844 1 69 34 SER B N 1
ATOM 4821 C CA . SER B 1 34 ? -5.043 19.594 -24.266 1 69 34 SER B CA 1
ATOM 4822 C C . SER B 1 34 ? -6.281 19.25 -25.094 1 69 34 SER B C 1
ATOM 4824 O O . SER B 1 34 ? -7.324 19.891 -24.953 1 69 34 SER B O 1
ATOM 4826 N N . LYS B 1 35 ? -6.195 18.312 -25.875 1 67.31 35 LYS B N 1
ATOM 4827 C CA . LYS B 1 35 ? -7.348 17.875 -26.656 1 67.31 35 LYS B CA 1
ATOM 4828 C C . LYS B 1 35 ? -8.445 17.328 -25.75 1 67.31 35 LYS B C 1
ATOM 4830 O O . LYS B 1 35 ? -9.617 17.672 -25.922 1 67.31 35 LYS B O 1
ATOM 4835 N N . VAL B 1 36 ? -8 16.547 -24.812 1 70.19 36 VAL B N 1
ATOM 4836 C CA . VAL B 1 36 ? -8.969 15.992 -23.891 1 70.19 36 VAL B CA 1
ATOM 4837 C C . VAL B 1 36 ? -9.586 17.109 -23.047 1 70.19 36 VAL B C 1
ATOM 4839 O O . VAL B 1 36 ? -10.805 17.141 -22.844 1 70.19 36 VAL B O 1
ATOM 4842 N N . ASP B 1 37 ? -8.797 17.938 -22.734 1 66.5 37 ASP B N 1
ATOM 4843 C CA . ASP B 1 37 ? -9.242 19.109 -21.969 1 66.5 37 ASP B CA 1
ATOM 4844 C C . ASP B 1 37 ? -10.219 19.953 -22.781 1 66.5 37 ASP B C 1
ATOM 4846 O O . ASP B 1 37 ? -11.234 20.422 -22.266 1 66.5 37 ASP B O 1
ATOM 4850 N N . ASN B 1 38 ? -9.906 20.156 -23.922 1 66 38 ASN B N 1
ATOM 4851 C CA . ASN B 1 38 ? -10.773 20.906 -24.812 1 66 38 ASN B CA 1
ATOM 4852 C C . ASN B 1 38 ? -12.102 20.188 -25.062 1 66 38 ASN B C 1
ATOM 4854 O O . ASN B 1 38 ? -13.156 20.828 -25.094 1 66 38 ASN B O 1
ATOM 4858 N N . ASP B 1 39 ? -12.016 18.953 -25.172 1 66.44 39 ASP B N 1
ATOM 4859 C CA . ASP B 1 39 ? -13.242 18.188 -25.375 1 66.44 39 ASP B CA 1
ATOM 4860 C C . ASP B 1 39 ? -14.109 18.203 -24.125 1 66.44 39 ASP B C 1
ATOM 4862 O O . ASP B 1 39 ? -15.336 18.312 -24.219 1 66.44 39 ASP B O 1
ATOM 4866 N N . VAL B 1 40 ? -13.406 18.141 -23.031 1 65.94 40 VAL B N 1
ATOM 4867 C CA . VAL B 1 40 ? -14.102 18.234 -21.75 1 65.94 40 VAL B CA 1
ATOM 4868 C C . VAL B 1 40 ? -14.719 19.609 -21.578 1 65.94 40 VAL B C 1
ATOM 4870 O O . VAL B 1 40 ? -15.867 19.75 -21.172 1 65.94 40 VAL B O 1
ATOM 4873 N N . LEU B 1 41 ? -14.008 20.562 -21.906 1 66.12 41 LEU B N 1
ATOM 4874 C CA . LEU B 1 41 ? -14.492 21.938 -21.875 1 66.12 41 LEU B CA 1
ATOM 4875 C C . LEU B 1 41 ? -15.656 22.125 -22.844 1 66.12 41 LEU B C 1
ATOM 4877 O O . LEU B 1 41 ? -16.656 22.766 -22.516 1 66.12 41 LEU B O 1
ATOM 4881 N N . GLN B 1 42 ? -15.531 21.578 -23.938 1 63.47 42 GLN B N 1
ATOM 4882 C CA . GLN B 1 42 ? -16.594 21.688 -24.922 1 63.47 42 GLN B CA 1
ATOM 4883 C C . GLN B 1 42 ? -17.844 20.938 -24.484 1 63.47 42 GLN B C 1
ATOM 4885 O O . GLN B 1 42 ? -18.953 21.406 -24.719 1 63.47 42 GLN B O 1
ATOM 4890 N N . ALA B 1 43 ? -17.531 19.875 -23.828 1 63.19 43 ALA B N 1
ATOM 4891 C CA . ALA B 1 43 ? -18.672 19.125 -23.297 1 63.19 43 ALA B CA 1
ATOM 4892 C C . ALA B 1 43 ? -19.391 19.922 -22.219 1 63.19 43 ALA B C 1
ATOM 4894 O O . ALA B 1 43 ? -20.625 19.953 -22.172 1 63.19 43 ALA B O 1
ATOM 4895 N N . HIS B 1 44 ? -18.703 20.609 -21.469 1 62.97 44 HIS B N 1
ATOM 4896 C CA . HIS B 1 44 ? -19.297 21.438 -20.438 1 62.97 44 HIS B CA 1
ATOM 4897 C C . HIS B 1 44 ? -19.984 22.672 -21.031 1 62.97 44 HIS B C 1
ATOM 4899 O O . HIS B 1 44 ? -21.047 23.078 -20.578 1 62.97 44 HIS B O 1
ATOM 4905 N N . LEU B 1 45 ? -19.422 23.172 -21.969 1 61.12 45 LEU B N 1
ATOM 4906 C CA . LEU B 1 45 ? -20 24.312 -22.656 1 61.12 45 LEU B CA 1
ATOM 4907 C C . LEU B 1 45 ? -21.25 23.922 -23.438 1 61.12 45 LEU B C 1
ATOM 4909 O O . LEU B 1 45 ? -22.25 24.641 -23.438 1 61.12 45 LEU B O 1
ATOM 4913 N N . ALA B 1 46 ? -21.125 22.797 -24 1 57.41 46 ALA B N 1
ATOM 4914 C CA . ALA B 1 46 ? -22.281 22.297 -24.766 1 57.41 46 ALA B CA 1
ATOM 4915 C C . ALA B 1 46 ? -23.438 21.969 -23.828 1 57.41 46 ALA B C 1
ATOM 4917 O O . ALA B 1 46 ? -24.609 22.125 -24.188 1 57.41 46 ALA B O 1
ATOM 4918 N N . SER B 1 47 ? -23.062 21.5 -22.75 1 53.84 47 SER B N 1
ATOM 4919 C CA . SER B 1 47 ? -24.109 21.203 -21.766 1 53.84 47 SER B CA 1
ATOM 4920 C C . SER B 1 47 ? -24.734 22.484 -21.234 1 53.84 47 SER B C 1
ATOM 4922 O O . SER B 1 47 ? -25.922 22.5 -20.891 1 53.84 47 SER B O 1
ATOM 4924 N N . GLN B 1 48 ? -24.078 23.469 -21.203 1 49.62 48 GLN B N 1
ATOM 4925 C CA . GLN B 1 48 ? -24.625 24.75 -20.781 1 49.62 48 GLN B CA 1
ATOM 4926 C C . GLN B 1 48 ? -25.484 25.375 -21.891 1 49.62 48 GLN B C 1
ATOM 4928 O O . GLN B 1 48 ? -26.484 26.031 -21.609 1 49.62 48 GLN B O 1
ATOM 4933 N N . ASP B 1 49 ? -25.047 25.156 -23.109 1 50.97 49 ASP B N 1
ATOM 4934 C CA . ASP B 1 49 ? -25.75 25.844 -24.188 1 50.97 49 ASP B CA 1
ATOM 4935 C C . ASP B 1 49 ? -26.844 24.938 -24.766 1 50.97 49 ASP B C 1
ATOM 4937 O O . ASP B 1 49 ? -27.516 25.328 -25.734 1 50.97 49 ASP B O 1
ATOM 4941 N N . GLY B 1 50 ? -27.297 23.859 -24.188 1 49.09 50 GLY B N 1
ATOM 4942 C CA . GLY B 1 50 ? -28.375 23 -24.641 1 49.09 50 GLY B CA 1
ATOM 4943 C C . GLY B 1 50 ? -28.062 22.25 -25.922 1 49.09 50 GLY B C 1
ATOM 4944 O O . GLY B 1 50 ? -28.906 21.531 -26.469 1 49.09 50 GLY B O 1
ATOM 4945 N N . ASN B 1 51 ? -27.078 22.578 -26.703 1 44.91 51 ASN B N 1
ATOM 4946 C CA . ASN B 1 51 ? -26.781 21.984 -28 1 44.91 51 ASN B CA 1
ATOM 4947 C C . ASN B 1 51 ? -25.938 20.719 -27.844 1 44.91 51 ASN B C 1
ATOM 4949 O O . ASN B 1 51 ? -24.719 20.797 -27.719 1 44.91 51 ASN B O 1
ATOM 4953 N N . THR B 1 52 ? -26.453 19.531 -27.453 1 47.06 52 THR B N 1
ATOM 4954 C CA . THR B 1 52 ? -25.891 18.234 -27.109 1 47.06 52 THR B CA 1
ATOM 4955 C C . THR B 1 52 ? -25.203 17.609 -28.312 1 47.06 52 THR B C 1
ATOM 4957 O O . THR B 1 52 ? -24.594 16.531 -28.203 1 47.06 52 THR B O 1
ATOM 4960 N N . GLU B 1 53 ? -25.375 18.078 -29.547 1 48.16 53 GLU B N 1
ATOM 4961 C CA . GLU B 1 53 ? -24.984 17.281 -30.703 1 48.16 53 GLU B CA 1
ATOM 4962 C C . GLU B 1 53 ? -23.469 17.25 -30.891 1 48.16 53 GLU B C 1
ATOM 4964 O O . GLU B 1 53 ? -22.938 16.297 -31.453 1 48.16 53 GLU B O 1
ATOM 4969 N N . GLU B 1 54 ? -22.75 18.203 -30.531 1 47.91 54 GLU B N 1
ATOM 4970 C CA . GLU B 1 54 ? -21.453 18.328 -31.203 1 47.91 54 GLU B CA 1
ATOM 4971 C C . GLU B 1 54 ? -20.328 17.781 -30.328 1 47.91 54 GLU B C 1
ATOM 4973 O O . GLU B 1 54 ? -19.172 17.812 -30.719 1 47.91 54 GLU B O 1
ATOM 4978 N N . SER B 1 55 ? -20.422 17.547 -29.047 1 49.38 55 SER B N 1
ATOM 4979 C CA . SER B 1 55 ? -19.234 17.188 -28.297 1 49.38 55 SER B CA 1
ATOM 4980 C C . SER B 1 55 ? -19.109 15.672 -28.141 1 49.38 55 SER B C 1
ATOM 4982 O O . SER B 1 55 ? -20.094 15 -27.812 1 49.38 55 SER B O 1
ATOM 4984 N N . PRO B 1 56 ? -17.984 15.133 -28.594 1 55.84 56 PRO B N 1
ATOM 4985 C CA . PRO B 1 56 ? -17.828 13.68 -28.438 1 55.84 56 PRO B CA 1
ATOM 4986 C C . PRO B 1 56 ? -17.953 13.227 -26.984 1 55.84 56 PRO B C 1
ATOM 4988 O O . PRO B 1 56 ? -18.094 12.023 -26.719 1 55.84 56 PRO B O 1
ATOM 4991 N N . LEU B 1 57 ? -17.688 14.188 -26.125 1 57.75 57 LEU B N 1
ATOM 4992 C CA . LEU B 1 57 ? -17.812 13.891 -24.688 1 57.75 57 LEU B CA 1
ATOM 4993 C C . LEU B 1 57 ? -19.062 14.547 -24.109 1 57.75 57 LEU B C 1
ATOM 4995 O O . LEU B 1 57 ? -19.438 15.641 -24.531 1 57.75 57 LEU B O 1
ATOM 4999 N N . ARG B 1 58 ? -19.984 13.891 -23.484 1 49.22 58 ARG B N 1
ATOM 5000 C CA . ARG B 1 58 ? -21.188 14.406 -22.844 1 49.22 58 ARG B CA 1
ATOM 5001 C C . ARG B 1 58 ? -20.922 14.688 -21.359 1 49.22 58 ARG B C 1
ATOM 5003 O O . ARG B 1 58 ? -20.297 13.883 -20.672 1 49.22 58 ARG B O 1
ATOM 5010 N N . THR B 1 59 ? -20.938 15.867 -21 1 44.94 59 THR B N 1
ATOM 5011 C CA . THR B 1 59 ? -20.859 16.219 -19.594 1 44.94 59 THR B CA 1
ATOM 5012 C C . THR B 1 59 ? -22.125 15.773 -18.844 1 44.94 59 THR B C 1
ATOM 5014 O O . THR B 1 59 ? -23.203 15.75 -19.422 1 44.94 59 THR B O 1
ATOM 5017 N N . THR B 1 60 ? -21.984 15.062 -17.75 1 36.12 60 THR B N 1
ATOM 5018 C CA . THR B 1 60 ? -23.172 14.922 -16.906 1 36.12 60 THR B CA 1
ATOM 5019 C C . THR B 1 60 ? -23.672 16.297 -16.438 1 36.12 60 THR B C 1
ATOM 5021 O O . THR B 1 60 ? -23 16.969 -15.656 1 36.12 60 THR B O 1
ATOM 5024 N N . GLY B 1 61 ? -24 17.156 -17.297 1 30.36 61 GLY B N 1
ATOM 5025 C CA . GLY B 1 61 ? -24.781 18.234 -16.703 1 30.36 61 GLY B CA 1
ATOM 5026 C C . GLY B 1 61 ? -25.688 17.766 -15.586 1 30.36 61 GLY B C 1
ATOM 5027 O O . GLY B 1 61 ? -26.406 16.766 -15.742 1 30.36 61 GLY B O 1
ATOM 5028 N N . LEU B 1 62 ? -25.406 18.016 -14.391 1 28.22 62 LEU B N 1
ATOM 5029 C CA . LEU B 1 62 ? -26.5 17.891 -13.453 1 28.22 62 LEU B CA 1
ATOM 5030 C C . LEU B 1 62 ? -27.75 18.578 -13.977 1 28.22 62 LEU B C 1
ATOM 5032 O O . LEU B 1 62 ? -28.609 19 -13.203 1 28.22 62 LEU B O 1
ATOM 5036 N N . ALA B 1 63 ? -27.953 19.312 -15.008 1 24.72 63 ALA B N 1
ATOM 5037 C CA . ALA B 1 63 ? -29.406 19.156 -14.984 1 24.72 63 ALA B CA 1
ATOM 5038 C C . ALA B 1 63 ? -29.797 17.703 -15.203 1 24.72 63 ALA B C 1
ATOM 5040 O O . ALA B 1 63 ? -29.297 17.047 -16.125 1 24.72 63 ALA B O 1
ATOM 5041 N N . LEU B 1 64 ? -30.219 17.016 -14.242 1 22.83 64 LEU B N 1
ATOM 5042 C CA . LEU B 1 64 ? -30.844 15.703 -14.336 1 22.83 64 LEU B CA 1
ATOM 5043 C C . LEU B 1 64 ? -31.531 15.516 -15.688 1 22.83 64 LEU B C 1
ATOM 5045 O O . LEU B 1 64 ? -32.688 15.906 -15.867 1 22.83 64 LEU B O 1
ATOM 5049 N N . GLN B 1 65 ? -30.938 16.062 -16.688 1 22.83 65 GLN B N 1
ATOM 5050 C CA . GLN B 1 65 ? -31.859 15.828 -17.812 1 22.83 65 GLN B CA 1
ATOM 5051 C C . GLN B 1 65 ? -32.156 14.336 -17.969 1 22.83 65 GLN B C 1
ATOM 5053 O O . GLN B 1 65 ? -31.234 13.516 -17.969 1 22.83 65 GLN B O 1
ATOM 5058 N N . THR B 1 66 ? -33.344 14.047 -17.672 1 22.19 66 THR B N 1
ATOM 5059 C CA . THR B 1 66 ? -34.094 12.805 -17.828 1 22.19 66 THR B CA 1
ATOM 5060 C C . THR B 1 66 ? -33.812 12.172 -19.188 1 22.19 66 THR B C 1
ATOM 5062 O O . THR B 1 66 ? -33.719 12.875 -20.188 1 22.19 66 THR B O 1
ATOM 5065 N N . PRO B 1 67 ? -33.219 11.047 -19.312 1 23.06 67 PRO B N 1
ATOM 5066 C CA . PRO B 1 67 ? -33.125 10.344 -20.594 1 23.06 67 PRO B CA 1
ATOM 5067 C C . PRO B 1 67 ? -34.188 10.797 -21.594 1 23.06 67 PRO B C 1
ATOM 5069 O O . PRO B 1 67 ? -35.281 11.195 -21.203 1 23.06 67 PRO B O 1
ATOM 5072 N N . PRO B 1 68 ? -33.875 11.438 -22.641 1 22.67 68 PRO B N 1
ATOM 5073 C CA . PRO B 1 68 ? -34.938 11.945 -23.5 1 22.67 68 PRO B CA 1
ATOM 5074 C C . PRO B 1 68 ? -36.188 11.047 -23.516 1 22.67 68 PRO B C 1
ATOM 5076 O O . PRO B 1 68 ? -36.062 9.82 -23.375 1 22.67 68 PRO B O 1
ATOM 5079 N N . ALA B 1 69 ? -37.281 11.5 -23.062 1 20.78 69 ALA B N 1
ATOM 5080 C CA . ALA B 1 69 ? -38.531 10.758 -23.109 1 20.78 69 ALA B CA 1
ATOM 5081 C C . ALA B 1 69 ? -38.75 10.133 -24.484 1 20.78 69 ALA B C 1
ATOM 5083 O O . ALA B 1 69 ? -38.312 10.688 -25.5 1 20.78 69 ALA B O 1
ATOM 5084 N N . SER B 1 70 ? -38.75 8.844 -24.719 1 20.2 70 SER B N 1
ATOM 5085 C CA . SER B 1 70 ? -39.188 8.195 -25.953 1 20.2 70 SER B CA 1
ATOM 5086 C C . SER B 1 70 ? -40.188 9.062 -26.719 1 20.2 70 SER B C 1
ATOM 5088 O O . SER B 1 70 ? -41 9.758 -26.109 1 20.2 70 SER B O 1
ATOM 5090 N N . PRO B 1 71 ? -39.844 9.594 -27.859 1 21.69 71 PRO B N 1
ATOM 5091 C CA . PRO B 1 71 ? -40.844 10.406 -28.562 1 21.69 71 PRO B CA 1
ATOM 5092 C C . PRO B 1 71 ? -42.281 9.93 -28.312 1 21.69 71 PRO B C 1
ATOM 5094 O O . PRO B 1 71 ? -42.5 8.734 -28.125 1 21.69 71 PRO B O 1
ATOM 5097 N N . HIS B 1 72 ? -43 10.703 -27.547 1 19.5 72 HIS B N 1
ATOM 5098 C CA . HIS B 1 72 ? -44.406 10.328 -27.5 1 19.5 72 HIS B CA 1
ATOM 5099 C C . HIS B 1 72 ? -44.969 10.133 -28.891 1 19.5 72 HIS B C 1
ATOM 5101 O O . HIS B 1 72 ? -44.875 11.023 -29.734 1 19.5 72 HIS B O 1
ATOM 5107 N N . ARG B 1 73 ? -44.812 8.992 -29.516 1 19.78 73 ARG B N 1
ATOM 5108 C CA . ARG B 1 73 ? -45.75 8.789 -30.625 1 19.78 73 ARG B CA 1
ATOM 5109 C C . ARG B 1 73 ? -47.094 9.469 -30.344 1 19.78 73 ARG B C 1
ATOM 5111 O O . ARG B 1 73 ? -47.531 9.508 -29.203 1 19.78 73 ARG B O 1
ATOM 5118 N N . GLU B 1 74 ? -47.625 10.43 -31.219 1 18.72 74 GLU B N 1
ATOM 5119 C CA . GLU B 1 74 ? -49 10.93 -31.375 1 18.72 74 GLU B CA 1
ATOM 5120 C C . GLU B 1 74 ? -50 9.82 -31.156 1 18.72 74 GLU B C 1
ATOM 5122 O O . GLU B 1 74 ? -50.031 8.82 -31.891 1 18.72 74 GLU B O 1
ATOM 5127 N N . ARG B 1 75 ? -50.219 9.328 -29.922 1 19.47 75 ARG B N 1
ATOM 5128 C CA . ARG B 1 75 ? -51.562 8.781 -29.766 1 19.47 75 ARG B CA 1
ATOM 5129 C C . ARG B 1 75 ? -52.625 9.758 -30.281 1 19.47 75 ARG B C 1
ATOM 5131 O O . ARG B 1 75 ? -52.781 10.844 -29.719 1 19.47 75 ARG B O 1
ATOM 5138 N N . GLY B 1 76 ? -52.781 9.883 -31.625 1 17.39 76 GLY B N 1
ATOM 5139 C CA . GLY B 1 76 ? -54.031 10.203 -32.281 1 17.39 76 GLY B CA 1
ATOM 5140 C C . GLY B 1 76 ? -55.25 9.625 -31.578 1 17.39 76 GLY B C 1
ATOM 5141 O O . GLY B 1 76 ? -55.125 8.719 -30.75 1 17.39 76 GLY B O 1
ATOM 5142 N N . SER B 1 77 ? -56.562 10.312 -31.625 1 17.91 77 SER B N 1
ATOM 5143 C CA . SER B 1 77 ? -57.844 10.109 -30.938 1 17.91 77 SER B CA 1
ATOM 5144 C C . SER B 1 77 ? -58.375 8.703 -31.188 1 17.91 77 SER B C 1
ATOM 5146 O O . SER B 1 77 ? -59.375 8.297 -30.578 1 17.91 77 SER B O 1
ATOM 5148 N N . TYR B 1 78 ? -57.844 7.812 -32.062 1 17.34 78 TYR B N 1
ATOM 5149 C CA . TYR B 1 78 ? -58.938 7.102 -32.75 1 17.34 78 TYR B CA 1
ATOM 5150 C C . TYR B 1 78 ? -59.844 6.426 -31.734 1 17.34 78 TYR B C 1
ATOM 5152 O O . TYR B 1 78 ? -59.375 5.957 -30.688 1 17.34 78 TYR B O 1
ATOM 5160 N N . ARG B 1 79 ? -61.312 6.578 -31.875 1 18.06 79 ARG B N 1
ATOM 5161 C CA . ARG B 1 79 ? -62.625 6.121 -31.375 1 18.06 79 ARG B CA 1
ATOM 5162 C C . ARG B 1 79 ? -62.656 4.602 -31.297 1 18.06 79 ARG B C 1
ATOM 5164 O O . ARG B 1 79 ? -63.719 4.023 -31 1 18.06 79 ARG B O 1
ATOM 5171 N N . ILE B 1 80 ? -61.688 3.773 -31.344 1 17.09 80 ILE B N 1
ATOM 5172 C CA . ILE B 1 80 ? -62.25 2.482 -31.719 1 17.09 80 ILE B CA 1
ATOM 5173 C C . ILE B 1 80 ? -63.438 2.158 -30.828 1 17.09 80 ILE B C 1
ATOM 5175 O O . ILE B 1 80 ? -63.438 2.457 -29.641 1 17.09 80 ILE B O 1
ATOM 5179 N N . LEU B 1 81 ? -64.625 1.449 -31.422 1 17.03 81 LEU B N 1
ATOM 5180 C CA . LEU B 1 81 ? -65.938 0.857 -31.328 1 17.03 81 LEU B CA 1
ATOM 5181 C C . LEU B 1 81 ? -66.062 -0.03 -30.094 1 17.03 81 LEU B C 1
ATOM 5183 O O . LEU B 1 81 ? -65.062 -0.447 -29.531 1 17.03 81 LEU B O 1
ATOM 5187 N N . ASN B 1 82 ? -67.375 -0.819 -29.922 1 16.39 82 ASN B N 1
ATOM 5188 C CA . ASN B 1 82 ? -68.312 -1.339 -28.969 1 16.39 82 ASN B CA 1
ATOM 5189 C C . ASN B 1 82 ? -67.812 -2.602 -28.281 1 16.39 82 ASN B C 1
ATOM 5191 O O . ASN B 1 82 ? -68.438 -3.137 -27.375 1 16.39 82 ASN B O 1
ATOM 5195 N N . ALA B 1 83 ? -66.75 -3.26 -28.656 1 17.97 83 ALA B N 1
ATOM 5196 C CA . ALA B 1 83 ? -67.188 -4.664 -28.562 1 17.97 83 ALA B CA 1
ATOM 5197 C C . ALA B 1 83 ? -67.625 -5.008 -27.141 1 17.97 83 ALA B C 1
ATOM 5199 O O . ALA B 1 83 ? -67.062 -4.516 -26.156 1 17.97 83 ALA B O 1
ATOM 5200 N N . PRO B 1 84 ? -68.688 -5.734 -27 1 17.05 84 PRO B N 1
ATOM 5201 C CA . PRO B 1 84 ? -69.688 -6.082 -25.953 1 17.05 84 PRO B CA 1
ATOM 5202 C C . PRO B 1 84 ? -69 -6.613 -24.688 1 17.05 84 PRO B C 1
ATOM 5204 O O . PRO B 1 84 ? -67.812 -7.02 -24.734 1 17.05 84 PRO B O 1
ATOM 5207 N N . LYS B 1 85 ? -69.688 -6.418 -23.531 1 18.77 85 LYS B N 1
ATOM 5208 C CA . LYS B 1 85 ? -69.75 -6.641 -22.094 1 18.77 85 LYS B CA 1
ATOM 5209 C C . LYS B 1 85 ? -69.438 -8.109 -21.766 1 18.77 85 LYS B C 1
ATOM 5211 O O . LYS B 1 85 ? -69.5 -8.5 -20.594 1 18.77 85 LYS B O 1
ATOM 5216 N N . ARG B 1 86 ? -68.75 -8.938 -22.609 1 17.14 86 ARG B N 1
ATOM 5217 C CA . ARG B 1 86 ? -69.25 -10.297 -22.391 1 17.14 86 ARG B CA 1
ATOM 5218 C C . ARG B 1 86 ? -69.25 -10.648 -20.906 1 17.14 86 ARG B C 1
ATOM 5220 O O . ARG B 1 86 ? -68.375 -10.219 -20.156 1 17.14 86 ARG B O 1
ATOM 5227 N N . ASN B 1 87 ? -70.438 -11.305 -20.344 1 16.02 87 ASN B N 1
ATOM 5228 C CA . ASN B 1 87 ? -71.188 -11.859 -19.219 1 16.02 87 ASN B CA 1
ATOM 5229 C C . ASN B 1 87 ? -70.438 -12.953 -18.5 1 16.02 87 ASN B C 1
ATOM 5231 O O . ASN B 1 87 ? -70.938 -13.57 -17.562 1 16.02 87 ASN B O 1
ATOM 5235 N N . TYR B 1 88 ? -69.188 -13.172 -18.766 1 16.09 88 TYR B N 1
ATOM 5236 C CA . TYR B 1 88 ? -69 -14.578 -18.406 1 16.09 88 TYR B CA 1
ATOM 5237 C C . TYR B 1 88 ? -69.5 -14.844 -16.984 1 16.09 88 TYR B C 1
ATOM 5239 O O . TYR B 1 88 ? -69.25 -14.039 -16.078 1 16.09 88 TYR B O 1
ATOM 5247 N N . GLY B 1 89 ? -70.5 -15.734 -16.734 1 15.63 89 GLY B N 1
ATOM 5248 C CA . GLY B 1 89 ? -71.438 -16.375 -15.797 1 15.63 89 GLY B CA 1
ATOM 5249 C C . GLY B 1 89 ? -70.75 -16.828 -14.516 1 15.63 89 GLY B C 1
ATOM 5250 O O . GLY B 1 89 ? -69.625 -16.453 -14.25 1 15.63 89 GLY B O 1
ATOM 5251 N N . ASN B 1 90 ? -70.938 -18.188 -14.062 1 14.89 90 ASN B N 1
ATOM 5252 C CA . ASN B 1 90 ? -71.562 -18.922 -12.977 1 14.89 90 ASN B CA 1
ATOM 5253 C C . ASN B 1 90 ? -70.562 -19.375 -11.93 1 14.89 90 ASN B C 1
ATOM 5255 O O . ASN B 1 90 ? -70.938 -20 -10.93 1 14.89 90 ASN B O 1
ATOM 5259 N N . LEU B 1 91 ? -69.25 -19.469 -12.141 1 15.38 91 LEU B N 1
ATOM 5260 C CA . LEU B 1 91 ? -68.875 -20.734 -11.5 1 15.38 91 LEU B CA 1
ATOM 5261 C C . LEU B 1 91 ? -69.125 -20.672 -9.992 1 15.38 91 LEU B C 1
ATOM 5263 O O . LEU B 1 91 ? -68.875 -19.625 -9.375 1 15.38 91 LEU B O 1
ATOM 5267 N N . ALA B 1 92 ? -69.625 -21.719 -9.227 1 15.61 92 ALA B N 1
ATOM 5268 C CA . ALA B 1 92 ? -70.375 -22.312 -8.094 1 15.61 92 ALA B CA 1
ATOM 5269 C C . ALA B 1 92 ? -69.562 -22.125 -6.797 1 15.61 92 ALA B C 1
ATOM 5271 O O . ALA B 1 92 ? -68.438 -21.672 -6.809 1 15.61 92 ALA B O 1
ATOM 5272 N N . GLY B 1 93 ? -69.5 -23.266 -5.742 1 15.02 93 GLY B N 1
ATOM 5273 C CA . GLY B 1 93 ? -70.062 -23.672 -4.477 1 15.02 93 GLY B CA 1
ATOM 5274 C C . GLY B 1 93 ? -69.125 -23.547 -3.305 1 15.02 93 GLY B C 1
ATOM 5275 O O . GLY B 1 93 ? -69.5 -23.094 -2.229 1 15.02 93 GLY B O 1
ATOM 5276 N N . ALA B 1 94 ? -67.812 -24.25 -3.221 1 16 94 ALA B N 1
ATOM 5277 C CA . ALA B 1 94 ? -67.688 -25.188 -2.109 1 16 94 ALA B CA 1
ATOM 5278 C C . ALA B 1 94 ? -67.375 -24.469 -0.808 1 16 94 ALA B C 1
ATOM 5280 O O . ALA B 1 94 ? -66.688 -23.438 -0.824 1 16 94 ALA B O 1
ATOM 5281 N N . GLU B 1 95 ? -67.75 -24.906 0.575 1 15.45 95 GLU B N 1
ATOM 5282 C CA . GLU B 1 95 ? -68.25 -24.609 1.924 1 15.45 95 GLU B CA 1
ATOM 5283 C C . GLU B 1 95 ? -67.062 -24.5 2.906 1 15.45 95 GLU B C 1
ATOM 5285 O O . GLU B 1 95 ? -67.125 -23.703 3.844 1 15.45 95 GLU B O 1
ATOM 5290 N N . PRO B 1 96 ? -65.75 -24.969 2.814 1 16.23 96 PRO B N 1
ATOM 5291 C CA . PRO B 1 96 ? -65.562 -25.812 3.996 1 16.23 96 PRO B CA 1
ATOM 5292 C C . PRO B 1 96 ? -65.375 -25 5.281 1 16.23 96 PRO B C 1
ATOM 5294 O O . PRO B 1 96 ? -65.125 -23.797 5.23 1 16.23 96 PRO B O 1
ATOM 5297 N N . ARG B 1 97 ? -65.188 -25.703 6.539 1 16.89 97 ARG B N 1
ATOM 5298 C CA . ARG B 1 97 ? -65.562 -25.719 7.949 1 16.89 97 ARG B CA 1
ATOM 5299 C C . ARG B 1 97 ? -64.562 -24.938 8.789 1 16.89 97 ARG B C 1
ATOM 5301 O O . ARG B 1 97 ? -63.438 -24.766 8.398 1 16.89 97 ARG B O 1
ATOM 5308 N N . LYS B 1 98 ? -64.938 -24.562 10.148 1 16.44 98 LYS B N 1
ATOM 5309 C CA . LYS B 1 98 ? -64.812 -23.688 11.305 1 16.44 98 LYS B CA 1
ATOM 5310 C C . LYS B 1 98 ? -63.719 -24.125 12.234 1 16.44 98 LYS B C 1
ATOM 5312 O O . LYS B 1 98 ? -63.938 -24.469 13.391 1 16.44 98 LYS B O 1
ATOM 5317 N N . ARG B 1 99 ? -62.5 -24.516 11.875 1 17.41 99 ARG B N 1
ATOM 5318 C CA . ARG B 1 99 ? -61.906 -25.344 12.93 1 17.41 99 ARG B CA 1
ATOM 5319 C C . ARG B 1 99 ? -61.812 -24.562 14.242 1 17.41 99 ARG B C 1
ATOM 5321 O O . ARG B 1 99 ? -61.531 -23.359 14.234 1 17.41 99 ARG B O 1
ATOM 5328 N N . ARG B 1 100 ? -62.094 -25.203 15.508 1 16.36 100 ARG B N 1
ATOM 5329 C CA . ARG B 1 100 ? -62.406 -25.031 16.922 1 16.36 100 ARG B CA 1
ATOM 5330 C C . ARG B 1 100 ? -61.156 -24.547 17.688 1 16.36 100 ARG B C 1
ATOM 5332 O O . ARG B 1 100 ? -60.031 -24.812 17.297 1 16.36 100 ARG B O 1
ATOM 5339 N N . LYS B 1 101 ? -61.25 -23.734 18.906 1 17.17 101 LYS B N 1
ATOM 5340 C CA . LYS B 1 101 ? -60.75 -22.812 19.922 1 17.17 101 LYS B CA 1
ATOM 5341 C C . LYS B 1 101 ? -59.938 -23.547 20.969 1 17.17 101 LYS B C 1
ATOM 5343 O O . LYS B 1 101 ? -59.375 -22.922 21.875 1 17.17 101 LYS B O 1
ATOM 5348 N N . ARG B 1 102 ? -59.375 -24.859 20.875 1 17.56 102 ARG B N 1
ATOM 5349 C CA . ARG B 1 102 ? -59.406 -25.5 22.188 1 17.56 102 ARG B CA 1
ATOM 5350 C C . ARG B 1 102 ? -58.5 -24.781 23.188 1 17.56 102 ARG B C 1
ATOM 5352 O O . ARG B 1 102 ? -57.469 -24.219 22.812 1 17.56 102 ARG B O 1
ATOM 5359 N N . PRO B 1 103 ? -58.844 -24.703 24.641 1 17.73 103 PRO B N 1
ATOM 5360 C CA . PRO B 1 103 ? -58.656 -24.031 25.922 1 17.73 103 PRO B CA 1
ATOM 5361 C C . PRO B 1 103 ? -57.406 -24.484 26.656 1 17.73 103 PRO B C 1
ATOM 5363 O O . PRO B 1 103 ? -57.031 -23.906 27.688 1 17.73 103 PRO B O 1
ATOM 5366 N N . ILE B 1 104 ? -56.219 -24.688 26.141 1 17.25 104 ILE B N 1
ATOM 5367 C CA . ILE B 1 104 ? -55.375 -25.578 26.938 1 17.25 104 ILE B CA 1
ATOM 5368 C C . ILE B 1 104 ? -55.156 -24.984 28.312 1 17.25 104 ILE B C 1
ATOM 5370 O O . ILE B 1 104 ? -54.875 -23.781 28.453 1 17.25 104 ILE B O 1
ATOM 5374 N N . SER B 1 105 ? -55.219 -25.828 29.438 1 15.93 105 SER B N 1
ATOM 5375 C CA . SER B 1 105 ? -55.281 -25.922 30.891 1 15.93 105 SER B CA 1
ATOM 5376 C C . SER B 1 105 ? -54.031 -25.406 31.547 1 15.93 105 SER B C 1
ATOM 5378 O O . SER B 1 105 ? -52.969 -25.375 30.922 1 15.93 105 SER B O 1
ATOM 5380 N N . LYS B 1 106 ? -54.062 -25.016 32.969 1 18.39 106 LYS B N 1
ATOM 5381 C CA . LYS B 1 106 ? -53.625 -24.203 34.094 1 18.39 106 LYS B CA 1
ATOM 5382 C C . LYS B 1 106 ? -52.438 -24.844 34.781 1 18.39 106 LYS B C 1
ATOM 5384 O O . LYS B 1 106 ? -51.781 -24.219 35.625 1 18.39 106 LYS B O 1
ATOM 5389 N N . LEU B 1 107 ? -51.844 -26.031 34.562 1 15.91 107 LEU B N 1
ATOM 5390 C CA . LEU B 1 107 ? -51.5 -26.688 35.812 1 15.91 107 LEU B CA 1
ATOM 5391 C C . LEU B 1 107 ? -50.375 -25.953 36.531 1 15.91 107 LEU B C 1
ATOM 5393 O O . LEU B 1 107 ? -49.5 -25.406 35.875 1 15.91 107 LEU B O 1
ATOM 5397 N N . ALA B 1 108 ? -50.219 -26.078 38 1 16.61 108 ALA B N 1
ATOM 5398 C CA . ALA B 1 108 ? -49.938 -25.516 39.312 1 16.61 108 ALA B CA 1
ATOM 5399 C C . ALA B 1 108 ? -48.469 -25.719 39.688 1 16.61 108 ALA B C 1
ATOM 5401 O O . ALA B 1 108 ? -47.844 -24.844 40.281 1 16.61 108 ALA B O 1
ATOM 5402 N N . GLU B 1 109 ? -47.688 -26.812 39.312 1 16.86 109 GLU B N 1
ATOM 5403 C CA . GLU B 1 109 ? -47.125 -27.453 40.5 1 16.86 109 GLU B CA 1
ATOM 5404 C C . GLU B 1 109 ? -45.969 -26.625 41.094 1 16.86 109 GLU B C 1
ATOM 5406 O O . GLU B 1 109 ? -45.406 -25.781 40.375 1 16.86 109 GLU B O 1
ATOM 5411 N N . ASN B 1 110 ? -45.438 -26.969 42.406 1 16.84 110 ASN B N 1
ATOM 5412 C CA . ASN B 1 110 ? -44.969 -26.656 43.75 1 16.84 110 ASN B CA 1
ATOM 5413 C C . ASN B 1 110 ? -43.438 -26.547 43.812 1 16.84 110 ASN B C 1
ATOM 5415 O O . ASN B 1 110 ? -42.875 -26.125 44.812 1 16.84 110 ASN B O 1
ATOM 5419 N N . LEU B 1 111 ? -42.625 -27.094 42.906 1 17.27 111 LEU B N 1
ATOM 5420 C CA . LEU B 1 111 ? -41.531 -27.734 43.625 1 17.27 111 LEU B CA 1
ATOM 5421 C C . LEU B 1 111 ? -40.625 -26.703 44.281 1 17.27 111 LEU B C 1
ATOM 5423 O O . LEU B 1 111 ? -40.344 -25.656 43.688 1 17.27 111 LEU B O 1
ATOM 5427 N N . GLY B 1 112 ? -40.188 -26.828 45.594 1 16.08 112 GLY B N 1
ATOM 5428 C CA . GLY B 1 112 ? -39.719 -26.203 46.812 1 16.08 112 GLY B CA 1
ATOM 5429 C C . GLY B 1 112 ? -38.25 -25.766 46.75 1 16.08 112 GLY B C 1
ATOM 5430 O O . GLY B 1 112 ? -37.906 -24.688 47.188 1 16.08 112 GLY B O 1
ATOM 5431 N N . ASP B 1 113 ? -37.312 -26.688 46.406 1 17.66 113 ASP B N 1
ATOM 5432 C CA . ASP B 1 113 ? -36.281 -26.891 47.406 1 17.66 113 ASP B CA 1
ATOM 5433 C C . ASP B 1 113 ? -35.312 -25.719 47.438 1 17.66 113 ASP B C 1
ATOM 5435 O O . ASP B 1 113 ? -35.219 -24.953 46.469 1 17.66 113 ASP B O 1
ATOM 5439 N N . LYS B 1 114 ? -34.188 -25.828 48.375 1 18.58 114 LYS B N 1
ATOM 5440 C CA . LYS B 1 114 ? -33.375 -25.172 49.406 1 18.58 114 LYS B CA 1
ATOM 5441 C C . LYS B 1 114 ? -32.188 -24.453 48.781 1 18.58 114 LYS B C 1
ATOM 5443 O O . LYS B 1 114 ? -31.672 -24.891 47.75 1 18.58 114 LYS B O 1
ATOM 5448 N N . PHE B 1 115 ? -31.828 -23.219 49.281 1 16.86 115 PHE B N 1
ATOM 5449 C CA . PHE B 1 115 ? -31.078 -21.984 49.094 1 16.86 115 PHE B CA 1
ATOM 5450 C C . PHE B 1 115 ? -29.594 -22.188 49.344 1 16.86 115 PHE B C 1
ATOM 5452 O O . PHE B 1 115 ? -28.812 -21.234 49.312 1 16.86 115 PHE B O 1
ATOM 5459 N N . PRO B 1 116 ? -29.031 -23.469 49.156 1 17.62 116 PRO B N 1
ATOM 5460 C CA . PRO B 1 116 ? -27.922 -23.422 50.094 1 17.62 116 PRO B CA 1
ATOM 5461 C C . PRO B 1 116 ? -27 -22.234 49.875 1 17.62 116 PRO B C 1
ATOM 5463 O O . PRO B 1 116 ? -27.031 -21.609 48.812 1 17.62 116 PRO B O 1
ATOM 5466 N N . ASP B 1 117 ? -25.719 -22.25 50.688 1 17.78 117 ASP B N 1
ATOM 5467 C CA . ASP B 1 117 ? -24.875 -21.375 51.469 1 17.78 117 ASP B CA 1
ATOM 5468 C C . ASP B 1 117 ? -23.875 -20.625 50.594 1 17.78 117 ASP B C 1
ATOM 5470 O O . ASP B 1 117 ? -23.531 -21.078 49.5 1 17.78 117 ASP B O 1
ATOM 5474 N N . ARG B 1 118 ? -23.297 -19.484 51.094 1 18.05 118 ARG B N 1
ATOM 5475 C CA . ARG B 1 118 ? -22.656 -18.203 50.875 1 18.05 118 ARG B CA 1
ATOM 5476 C C . ARG B 1 118 ? -21.156 -18.375 50.594 1 18.05 118 ARG B C 1
ATOM 5478 O O . ARG B 1 118 ? -20.312 -17.828 51.312 1 18.05 118 ARG B O 1
ATOM 5485 N N . ILE B 1 119 ? -20.719 -19.484 49.969 1 18.47 119 ILE B N 1
ATOM 5486 C CA . ILE B 1 119 ? -19.281 -19.547 50.25 1 18.47 119 ILE B CA 1
ATOM 5487 C C . ILE B 1 119 ? -18.625 -18.266 49.781 1 18.47 119 ILE B C 1
ATOM 5489 O O . ILE B 1 119 ? -18.922 -17.75 48.719 1 18.47 119 ILE B O 1
ATOM 5493 N N . ALA B 1 120 ? -17.703 -17.656 50.656 1 19.17 120 ALA B N 1
ATOM 5494 C CA . ALA B 1 120 ? -16.922 -16.438 50.938 1 19.17 120 ALA B CA 1
ATOM 5495 C C . ALA B 1 120 ? -15.945 -16.141 49.812 1 19.17 120 ALA B C 1
ATOM 5497 O O . ALA B 1 120 ? -15.242 -17.031 49.344 1 19.17 120 ALA B O 1
ATOM 5498 N N . ASP B 1 121 ? -16.062 -15.039 49.094 1 18.17 121 ASP B N 1
ATOM 5499 C CA . ASP B 1 121 ? -15.555 -14.406 47.875 1 18.17 121 ASP B CA 1
ATOM 5500 C C . ASP B 1 121 ? -14.109 -13.953 48.062 1 18.17 121 ASP B C 1
ATOM 5502 O O . ASP B 1 121 ? -13.836 -13.016 48.812 1 18.17 121 ASP B O 1
ATOM 5506 N N . GLU B 1 122 ? -13.18 -14.875 48.531 1 19.72 122 GLU B N 1
ATOM 5507 C CA . GLU B 1 122 ? -11.898 -14.25 48.844 1 19.72 122 GLU B CA 1
ATOM 5508 C C . GLU B 1 122 ? -11.367 -13.445 47.656 1 19.72 122 GLU B C 1
ATOM 5510 O O . GLU B 1 122 ? -11.32 -13.945 46.531 1 19.72 122 GLU B O 1
ATOM 5515 N N . PRO B 1 123 ? -11.43 -12.094 47.75 1 20.45 123 PRO B N 1
ATOM 5516 C CA . PRO B 1 123 ? -11.148 -11.07 46.719 1 20.45 123 PRO B CA 1
ATOM 5517 C C . PRO B 1 123 ? -9.688 -11.086 46.25 1 20.45 123 PRO B C 1
ATOM 5519 O O . PRO B 1 123 ? -8.773 -10.953 47.062 1 20.45 123 PRO B O 1
ATOM 5522 N N . ILE B 1 124 ? -9.242 -12.078 45.531 1 19.56 124 ILE B N 1
ATOM 5523 C CA . ILE B 1 124 ? -7.836 -12.086 45.156 1 19.56 124 ILE B CA 1
ATOM 5524 C C . ILE B 1 124 ? -7.461 -10.75 44.531 1 19.56 124 ILE B C 1
ATOM 5526 O O . ILE B 1 124 ? -8.016 -10.367 43.5 1 19.56 124 ILE B O 1
ATOM 5530 N N . GLU B 1 125 ? -7.008 -9.742 45.312 1 18.84 125 GLU B N 1
ATOM 5531 C CA . GLU B 1 125 ? -6.566 -8.375 45.062 1 18.84 125 GLU B CA 1
ATOM 5532 C C . GLU B 1 125 ? -5.414 -8.336 44.062 1 18.84 125 GLU B C 1
ATOM 5534 O O . GLU B 1 125 ? -4.301 -8.773 44.375 1 18.84 125 GLU B O 1
ATOM 5539 N N . VAL B 1 126 ? -5.531 -8.883 42.938 1 20.34 126 VAL B N 1
ATOM 5540 C CA . VAL B 1 126 ? -4.371 -8.883 42.031 1 20.34 126 VAL B CA 1
ATOM 5541 C C . VAL B 1 126 ? -3.92 -7.445 41.781 1 20.34 126 VAL B C 1
ATOM 5543 O O . VAL B 1 126 ? -4.672 -6.641 41.219 1 20.34 126 VAL B O 1
ATOM 5546 N N . GLY B 1 127 ? -3.164 -6.797 42.656 1 18.45 127 GLY B N 1
ATOM 5547 C CA . GLY B 1 127 ? -2.58 -5.465 42.719 1 18.45 127 GLY B CA 1
ATOM 5548 C C . GLY B 1 127 ? -1.749 -5.137 41.469 1 18.45 127 GLY B C 1
ATOM 5549 O O . GLY B 1 127 ? -0.677 -5.711 41.281 1 18.45 127 GLY B O 1
ATOM 5550 N N . CYS B 1 128 ? -2.23 -5.152 40.344 1 19.45 128 CYS B N 1
ATOM 5551 C CA . CYS B 1 128 ? -1.438 -4.75 39.188 1 19.45 128 CYS B CA 1
ATOM 5552 C C . CYS B 1 128 ? -0.856 -3.355 39.375 1 19.45 128 CYS B C 1
ATOM 5554 O O . CYS B 1 128 ? -1.596 -2.373 39.406 1 19.45 128 CYS B O 1
ATOM 5556 N N . LYS B 1 129 ? 0.136 -3.207 40.188 1 21.7 129 LYS B N 1
ATOM 5557 C CA . LYS B 1 129 ? 0.814 -1.937 40.438 1 21.7 129 LYS B CA 1
ATOM 5558 C C . LYS B 1 129 ? 1.295 -1.316 39.125 1 21.7 129 LYS B C 1
ATOM 5560 O O . LYS B 1 129 ? 2.078 -1.926 38.406 1 21.7 129 LYS B O 1
ATOM 5565 N N . ASN B 1 130 ? 0.448 -0.595 38.531 1 20.03 130 ASN B N 1
ATOM 5566 C CA . ASN B 1 130 ? 0.783 0.293 37.406 1 20.03 130 ASN B CA 1
ATOM 5567 C C . ASN B 1 130 ? 1.923 1.239 37.781 1 20.03 130 ASN B C 1
ATOM 5569 O O . ASN B 1 130 ? 1.77 2.096 38.656 1 20.03 130 ASN B O 1
ATOM 5573 N N . ILE B 1 131 ? 3.09 0.709 38.062 1 19.98 131 ILE B N 1
ATOM 5574 C CA . ILE B 1 131 ? 4.176 1.632 38.375 1 19.98 131 ILE B CA 1
ATOM 5575 C C . ILE B 1 131 ? 4.262 2.713 37.312 1 19.98 131 ILE B C 1
ATOM 5577 O O . ILE B 1 131 ? 4.465 2.41 36.125 1 19.98 131 ILE B O 1
ATOM 5581 N N . SER B 1 132 ? 3.564 3.789 37.5 1 21.36 132 SER B N 1
ATOM 5582 C CA . SER B 1 132 ? 3.561 5.047 36.781 1 21.36 132 SER B CA 1
ATOM 5583 C C . SER B 1 132 ? 4.965 5.621 36.656 1 21.36 132 SER B C 1
ATOM 5585 O O . SER B 1 132 ? 5.461 6.277 37.562 1 21.36 132 SER B O 1
ATOM 5587 N N . GLN B 1 133 ? 5.996 4.805 36.594 1 21.25 133 GLN B N 1
ATOM 5588 C CA . GLN B 1 133 ? 7.227 5.59 36.562 1 21.25 133 GLN B CA 1
ATOM 5589 C C . GLN B 1 133 ? 7.199 6.602 35.406 1 21.25 133 GLN B C 1
ATOM 5591 O O . GLN B 1 133 ? 6.867 6.254 34.281 1 21.25 133 GLN B O 1
ATOM 5596 N N . GLN B 1 134 ? 6.93 7.828 35.781 1 22.09 134 GLN B N 1
ATOM 5597 C CA . GLN B 1 134 ? 7.031 9 34.906 1 22.09 134 GLN B CA 1
ATOM 5598 C C . GLN B 1 134 ? 8.359 9.008 34.156 1 22.09 134 GLN B C 1
ATOM 5600 O O . GLN B 1 134 ? 9.422 8.914 34.75 1 22.09 134 GLN B O 1
ATOM 5605 N N . PRO B 1 135 ? 8.398 8.359 33.062 1 23.72 135 PRO B N 1
ATOM 5606 C CA . PRO B 1 135 ? 9.688 8.383 32.375 1 23.72 135 PRO B CA 1
ATOM 5607 C C . PRO B 1 135 ? 10.297 9.781 32.281 1 23.72 135 PRO B C 1
ATOM 5609 O O . PRO B 1 135 ? 9.578 10.766 32.094 1 23.72 135 PRO B O 1
ATOM 5612 N N . ASP B 1 136 ? 11.227 10.039 33.188 1 21.62 136 ASP B N 1
ATOM 5613 C CA . ASP B 1 136 ? 12.055 11.234 33.188 1 21.62 136 ASP B CA 1
ATOM 5614 C C . ASP B 1 136 ? 12.539 11.578 31.781 1 21.62 136 ASP B C 1
ATOM 5616 O O . ASP B 1 136 ? 13.117 10.727 31.094 1 21.62 136 ASP B O 1
ATOM 5620 N N . TYR B 1 137 ? 11.789 12.375 31.156 1 22.5 137 TYR B N 1
ATOM 5621 C CA . TYR B 1 137 ? 12.156 12.945 29.859 1 22.5 137 TYR B CA 1
ATOM 5622 C C . TYR B 1 137 ? 13.547 13.57 29.922 1 22.5 137 TYR B C 1
ATOM 5624 O O . TYR B 1 137 ? 13.742 14.602 30.578 1 22.5 137 TYR B O 1
ATOM 5632 N N . ASP B 1 138 ? 14.586 12.734 30.172 1 22.67 138 ASP B N 1
ATOM 5633 C CA . ASP B 1 138 ? 15.914 13.336 30.094 1 22.67 138 ASP B CA 1
ATOM 5634 C C . ASP B 1 138 ? 16.031 14.234 28.859 1 22.67 138 ASP B C 1
ATOM 5636 O O . ASP B 1 138 ? 15.633 13.844 27.766 1 22.67 138 ASP B O 1
ATOM 5640 N N . HIS B 1 139 ? 16.125 15.5 29.094 1 22.58 139 HIS B N 1
ATOM 5641 C CA . HIS B 1 139 ? 16.516 16.578 28.188 1 22.58 139 HIS B CA 1
ATOM 5642 C C . HIS B 1 139 ? 17.797 16.234 27.453 1 22.58 139 HIS B C 1
ATOM 5644 O O . HIS B 1 139 ? 18.859 16.125 28.078 1 22.58 139 HIS B O 1
ATOM 5650 N N . VAL B 1 140 ? 17.766 15.273 26.672 1 23.05 140 VAL B N 1
ATOM 5651 C CA . VAL B 1 140 ? 18.969 15.117 25.875 1 23.05 140 VAL B CA 1
ATOM 5652 C C . VAL B 1 140 ? 19.406 16.469 25.328 1 23.05 140 VAL B C 1
ATOM 5654 O O . VAL B 1 140 ? 18.703 17.062 24.5 1 23.05 140 VAL B O 1
ATOM 5657 N N . LYS B 1 141 ? 20.172 17.234 26.109 1 24.33 141 LYS B N 1
ATOM 5658 C CA . LYS B 1 141 ? 20.844 18.5 25.781 1 24.33 141 LYS B CA 1
ATOM 5659 C C . LYS B 1 141 ? 21.625 18.391 24.484 1 24.33 141 LYS B C 1
ATOM 5661 O O . LYS B 1 141 ? 21.641 19.312 23.672 1 24.33 141 LYS B O 1
ATOM 5666 N N . GLY B 1 142 ? 22.594 17.453 24.484 1 23.45 142 GLY B N 1
ATOM 5667 C CA . GLY B 1 142 ? 23.828 17.844 23.828 1 23.45 142 GLY B CA 1
ATOM 5668 C C . GLY B 1 142 ? 23.75 17.75 22.312 1 23.45 142 GLY B C 1
ATOM 5669 O O . GLY B 1 142 ? 24.234 16.781 21.719 1 23.45 142 GLY B O 1
ATOM 5670 N N . THR B 1 143 ? 22.641 17.953 21.781 1 24.77 143 THR B N 1
ATOM 5671 C CA . THR B 1 143 ? 22.828 17.766 20.344 1 24.77 143 THR B CA 1
ATOM 5672 C C . THR B 1 143 ? 23.891 18.719 19.812 1 24.77 143 THR B C 1
ATOM 5674 O O . THR B 1 143 ? 23.844 19.922 20.078 1 24.77 143 THR B O 1
ATOM 5677 N N . HIS B 1 144 ? 25.125 18.25 19.781 1 23.7 144 HIS B N 1
ATOM 5678 C CA . HIS B 1 144 ? 26.156 18.969 19.047 1 23.7 144 HIS B CA 1
ATOM 5679 C C . HIS B 1 144 ? 25.609 19.531 17.734 1 23.7 144 HIS B C 1
ATOM 5681 O O . HIS B 1 144 ? 24.953 18.828 16.984 1 23.7 144 HIS B O 1
ATOM 5687 N N . HIS B 1 145 ? 25.391 20.797 17.797 1 25.53 145 HIS B N 1
ATOM 5688 C CA . HIS B 1 145 ? 25.016 21.641 16.672 1 25.53 145 HIS B CA 1
ATOM 5689 C C . HIS B 1 145 ? 25.984 21.469 15.508 1 25.53 145 HIS B C 1
ATOM 5691 O O . HIS B 1 145 ? 27.156 21.812 15.625 1 25.53 145 HIS B O 1
ATOM 5697 N N . LEU B 1 146 ? 26.078 20.328 14.898 1 26.2 146 LEU B N 1
ATOM 5698 C CA . LEU B 1 146 ? 26.906 20.438 13.695 1 26.2 146 LEU B CA 1
ATOM 5699 C C . LEU B 1 146 ? 26.469 21.625 12.852 1 26.2 146 LEU B C 1
ATOM 5701 O O . LEU B 1 146 ? 25.297 21.766 12.531 1 26.2 146 LEU B O 1
ATOM 5705 N N . ASP B 1 147 ? 27.188 22.688 13.016 1 25.25 147 ASP B N 1
ATOM 5706 C CA . ASP B 1 147 ? 27.141 23.875 12.156 1 25.25 147 ASP B CA 1
ATOM 5707 C C . ASP B 1 147 ? 27.188 23.469 10.68 1 25.25 147 ASP B C 1
ATOM 5709 O O . ASP B 1 147 ? 28.281 23.266 10.125 1 25.25 147 ASP B O 1
ATOM 5713 N N . ILE B 1 148 ? 26.391 22.609 10.336 1 29.89 148 ILE B N 1
ATOM 5714 C CA . ILE B 1 148 ? 26.453 22.406 8.891 1 29.89 148 ILE B CA 1
ATOM 5715 C C . ILE B 1 148 ? 26.188 23.719 8.172 1 29.89 148 ILE B C 1
ATOM 5717 O O . ILE B 1 148 ? 25.156 24.359 8.391 1 29.89 148 ILE B O 1
ATOM 5721 N N . PRO B 1 149 ? 27.266 24.328 7.766 1 27.09 149 PRO B N 1
ATOM 5722 C CA . PRO B 1 149 ? 27.031 25.5 6.91 1 27.09 149 PRO B CA 1
ATOM 5723 C C . PRO B 1 149 ? 25.953 25.25 5.867 1 27.09 149 PRO B C 1
ATOM 5725 O O . PRO B 1 149 ? 25.969 24.234 5.172 1 27.09 149 PRO B O 1
ATOM 5728 N N . VAL B 1 150 ? 24.766 25.594 6.215 1 31.42 150 VAL B N 1
ATOM 5729 C CA . VAL B 1 150 ? 23.734 25.625 5.184 1 31.42 150 VAL B CA 1
ATOM 5730 C C . VAL B 1 150 ? 24.234 26.438 3.988 1 31.42 150 VAL B C 1
ATOM 5732 O O . VAL B 1 150 ? 24.406 27.656 4.09 1 31.42 150 VAL B O 1
ATOM 5735 N N . ASP B 1 151 ? 25.25 26.031 3.354 1 29.88 151 ASP B N 1
ATOM 5736 C CA . ASP B 1 151 ? 25.438 26.734 2.084 1 29.88 151 ASP B CA 1
ATOM 5737 C C . ASP B 1 151 ? 24.109 26.906 1.353 1 29.88 151 ASP B C 1
ATOM 5739 O O . ASP B 1 151 ? 23.469 25.922 0.991 1 29.88 151 ASP B O 1
ATOM 5743 N N . SER B 1 152 ? 23.375 27.922 1.707 1 32.5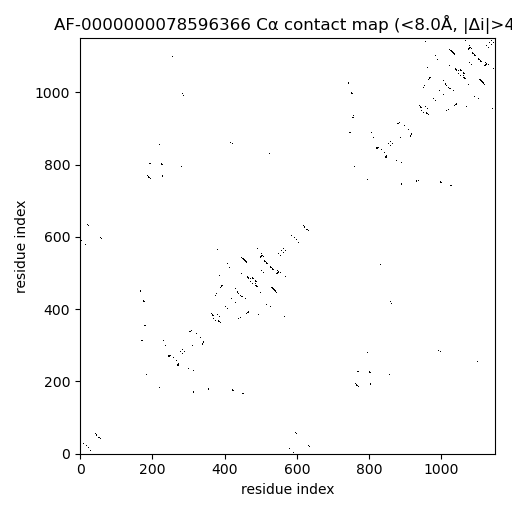3 152 SER B N 1
ATOM 5744 C CA . SER B 1 152 ? 22.094 28.453 1.285 1 32.53 152 SER B CA 1
ATOM 5745 C C . SER B 1 152 ? 21.875 28.266 -0.211 1 32.53 152 SER B C 1
ATOM 5747 O O . SER B 1 152 ? 20.75 28.375 -0.699 1 32.53 152 SER B O 1
ATOM 5749 N N . SER B 1 153 ? 22.938 28.609 -0.962 1 31.8 153 SER B N 1
ATOM 5750 C CA . SER B 1 153 ? 22.688 28.859 -2.375 1 31.8 153 SER B CA 1
ATOM 5751 C C . SER B 1 153 ? 22.344 27.578 -3.113 1 31.8 153 SER B C 1
ATOM 5753 O O . SER B 1 153 ? 22.438 27.516 -4.344 1 31.8 153 SER B O 1
ATOM 5755 N N . LEU B 1 154 ? 22.484 26.484 -2.463 1 33.69 154 LEU B N 1
ATOM 5756 C CA . LEU B 1 154 ? 22.312 25.359 -3.373 1 33.69 154 LEU B CA 1
ATOM 5757 C C . LEU B 1 154 ? 20.875 25.297 -3.893 1 33.69 154 LEU B C 1
ATOM 5759 O O . LEU B 1 154 ? 19.938 25.047 -3.123 1 33.69 154 LEU B O 1
ATOM 5763 N N . SER B 1 155 ? 20.562 26.094 -4.871 1 35.94 155 SER B N 1
ATOM 5764 C CA . SER B 1 155 ? 19.391 25.953 -5.738 1 35.94 155 SER B CA 1
ATOM 5765 C C . SER B 1 155 ? 19 24.484 -5.898 1 35.94 155 SER B C 1
ATOM 5767 O O . SER B 1 155 ? 19.797 23.672 -6.398 1 35.94 155 SER B O 1
ATOM 5769 N N . TYR B 1 156 ? 18.375 23.984 -5.016 1 38.69 156 TYR B N 1
ATOM 5770 C CA . TYR B 1 156 ? 17.766 22.688 -5.285 1 38.69 156 TYR B CA 1
ATOM 5771 C C . TYR B 1 156 ? 17.219 22.641 -6.707 1 38.69 156 TYR B C 1
ATOM 5773 O O . TYR B 1 156 ? 16.156 23.188 -6.992 1 38.69 156 TYR B O 1
ATOM 5781 N N . GLN B 1 157 ? 17.984 22.781 -7.625 1 42.47 157 GLN B N 1
ATOM 5782 C CA . GLN B 1 157 ? 17.469 22.469 -8.953 1 42.47 157 GLN B CA 1
ATOM 5783 C C . GLN B 1 157 ? 17.125 20.984 -9.07 1 42.47 157 GLN B C 1
ATOM 5785 O O . GLN B 1 157 ? 18.016 20.141 -9.219 1 42.47 157 GLN B O 1
ATOM 5790 N N . ALA B 1 158 ? 16.172 20.641 -8.367 1 48.81 158 ALA B N 1
ATOM 5791 C CA . ALA B 1 158 ? 15.695 19.297 -8.734 1 48.81 158 ALA B CA 1
ATOM 5792 C C . ALA B 1 158 ? 15.68 19.125 -10.25 1 48.81 158 ALA B C 1
ATOM 5794 O O . ALA B 1 158 ? 15.055 19.906 -10.969 1 48.81 158 ALA B O 1
ATOM 5795 N N . ASP B 1 159 ? 16.641 18.516 -10.773 1 53.84 159 ASP B N 1
ATOM 5796 C CA . ASP B 1 159 ? 16.859 18.375 -12.211 1 53.84 159 ASP B CA 1
ATOM 5797 C C . ASP B 1 159 ? 15.617 17.812 -12.898 1 53.84 159 ASP B C 1
ATOM 5799 O O . ASP B 1 159 ? 15.367 18.094 -14.07 1 53.84 159 ASP B O 1
ATOM 5803 N N . SER B 1 160 ? 14.844 16.891 -12.133 1 67.25 160 SER B N 1
ATOM 5804 C CA . SER B 1 160 ? 13.773 16.281 -12.914 1 67.25 160 SER B CA 1
ATOM 5805 C C . SER B 1 160 ? 12.523 16.078 -12.07 1 67.25 160 SER B C 1
ATOM 5807 O O . SER B 1 160 ? 12.586 16.062 -10.836 1 67.25 160 SER B O 1
ATOM 5809 N N . ALA B 1 161 ? 11.422 16.328 -12.562 1 75.56 161 ALA B N 1
ATOM 5810 C CA . ALA B 1 161 ? 10.117 16.031 -11.977 1 75.56 161 ALA B CA 1
ATOM 5811 C C . ALA B 1 161 ? 10.133 14.688 -11.25 1 75.56 161 ALA B C 1
ATOM 5813 O O . ALA B 1 161 ? 9.492 14.539 -10.203 1 75.56 161 ALA B O 1
ATOM 5814 N N . TYR B 1 162 ? 10.969 13.945 -11.695 1 79.88 162 TYR B N 1
ATOM 5815 C CA . TYR B 1 162 ? 11.062 12.617 -11.117 1 79.88 162 TYR B CA 1
ATOM 5816 C C . TYR B 1 162 ? 11.828 12.656 -9.789 1 79.88 162 TYR B C 1
ATOM 5818 O O . TYR B 1 162 ? 11.453 11.969 -8.836 1 79.88 162 TYR B O 1
ATOM 5826 N N . THR B 1 163 ? 12.75 13.477 -9.734 1 86.44 163 THR B N 1
ATOM 5827 C CA . THR B 1 163 ? 13.523 13.648 -8.516 1 86.44 163 THR B CA 1
ATOM 5828 C C . THR B 1 163 ? 12.664 14.289 -7.422 1 86.44 163 THR B C 1
ATOM 5830 O O . THR B 1 163 ? 12.672 13.828 -6.277 1 86.44 163 THR B O 1
ATOM 5833 N N . VAL B 1 164 ? 11.922 15.227 -7.801 1 88.56 164 VAL B N 1
ATOM 5834 C CA . VAL B 1 164 ? 11.078 15.938 -6.852 1 88.56 164 VAL B CA 1
ATOM 5835 C C . VAL B 1 164 ? 10.008 14.992 -6.297 1 88.56 164 VAL B C 1
ATOM 5837 O O . VAL B 1 164 ? 9.719 15.008 -5.102 1 88.56 164 VAL B O 1
ATOM 5840 N N . LYS B 1 165 ? 9.555 14.211 -7.152 1 88.75 165 LYS B N 1
ATOM 5841 C CA . LYS B 1 165 ? 8.531 13.258 -6.738 1 88.75 165 LYS B CA 1
ATOM 5842 C C . LYS B 1 165 ? 9.086 12.242 -5.746 1 88.75 165 LYS B C 1
ATOM 5844 O O . LYS B 1 165 ? 8.453 11.938 -4.734 1 88.75 165 LYS B O 1
ATOM 5849 N N . ALA B 1 166 ? 10.219 11.734 -6.039 1 91.69 166 ALA B N 1
ATOM 5850 C CA . ALA B 1 166 ? 10.844 10.734 -5.168 1 91.69 166 ALA B CA 1
ATOM 5851 C C . ALA B 1 166 ? 11.172 11.336 -3.801 1 91.69 166 ALA B C 1
ATOM 5853 O O . ALA B 1 166 ? 10.844 10.75 -2.766 1 91.69 166 ALA B O 1
ATOM 5854 N N . MET B 1 167 ? 11.688 12.477 -3.832 1 92.19 167 MET B N 1
ATOM 5855 C CA . MET B 1 167 ? 12.07 13.125 -2.578 1 92.19 167 MET B CA 1
ATOM 5856 C C . MET B 1 167 ? 10.836 13.523 -1.776 1 92.19 167 MET B C 1
ATOM 5858 O O . MET B 1 167 ? 10.805 13.367 -0.555 1 92.19 167 MET B O 1
ATOM 5862 N N . SER B 1 168 ? 9.859 14.047 -2.424 1 92.19 168 SER B N 1
ATOM 5863 C CA . SER B 1 168 ? 8.633 14.461 -1.747 1 92.19 168 SER B CA 1
ATOM 5864 C C . SER B 1 168 ? 7.926 13.258 -1.12 1 92.19 168 SER B C 1
ATOM 5866 O O . SER B 1 168 ? 7.32 13.383 -0.052 1 92.19 168 SER B O 1
ATOM 5868 N N . SER B 1 169 ? 8.008 12.141 -1.836 1 93.38 169 SER B N 1
ATOM 5869 C CA . SER B 1 169 ? 7.359 10.945 -1.303 1 93.38 169 SER B CA 1
ATOM 5870 C C . SER B 1 169 ? 7.961 10.539 0.037 1 93.38 169 SER B C 1
ATOM 5872 O O . SER B 1 169 ? 7.258 10.031 0.914 1 93.38 169 SER B O 1
ATOM 5874 N N . ILE B 1 170 ? 9.227 10.75 0.195 1 95.88 170 ILE B N 1
ATOM 5875 C CA . ILE B 1 170 ? 9.906 10.438 1.445 1 95.88 170 ILE B CA 1
ATOM 5876 C C . ILE B 1 170 ? 9.398 11.352 2.555 1 95.88 170 ILE B C 1
ATOM 5878 O O . ILE B 1 170 ? 9.141 10.898 3.672 1 95.88 170 ILE B O 1
ATOM 5882 N N . LEU B 1 171 ? 9.188 12.57 2.244 1 95.31 171 LEU B N 1
ATOM 5883 C CA . LEU B 1 171 ? 8.703 13.539 3.217 1 95.31 171 LEU B CA 1
ATOM 5884 C C . LEU B 1 171 ? 7.258 13.242 3.609 1 95.31 171 LEU B C 1
ATOM 5886 O O . LEU B 1 171 ? 6.902 13.312 4.789 1 95.31 171 LEU B O 1
ATOM 5890 N N . PHE B 1 172 ? 6.473 12.875 2.674 1 93.19 172 PHE B N 1
ATOM 5891 C CA . PHE B 1 172 ? 5.094 12.492 2.955 1 93.19 172 PHE B CA 1
ATOM 5892 C C . PHE B 1 172 ? 5.047 11.258 3.848 1 93.19 172 PHE B C 1
ATOM 5894 O O . PHE B 1 172 ? 4.25 11.195 4.785 1 93.19 172 PHE B O 1
ATOM 5901 N N . GLU B 1 173 ? 5.898 10.32 3.498 1 94.5 173 GLU B N 1
ATOM 5902 C CA . GLU B 1 173 ? 5.945 9.094 4.293 1 94.5 173 GLU B CA 1
ATOM 5903 C C . GLU B 1 173 ? 6.391 9.383 5.723 1 94.5 173 GLU B C 1
ATOM 5905 O O . GLU B 1 173 ? 5.863 8.805 6.672 1 94.5 173 GLU B O 1
ATOM 5910 N N . CYS B 1 174 ? 7.328 10.242 5.828 1 95.44 174 CYS B N 1
ATOM 5911 C CA . CYS B 1 174 ? 7.793 10.641 7.152 1 95.44 174 CYS B CA 1
ATOM 5912 C C . CYS B 1 174 ? 6.645 11.195 7.988 1 95.44 174 CYS B C 1
ATOM 5914 O O . CYS B 1 174 ? 6.453 10.789 9.141 1 95.44 174 CYS B O 1
ATOM 5916 N N . ALA B 1 175 ? 5.867 12.07 7.441 1 92.88 175 ALA B N 1
ATOM 5917 C CA . ALA B 1 175 ? 4.738 12.672 8.148 1 92.88 175 ALA B CA 1
ATOM 5918 C C . ALA B 1 175 ? 3.691 11.617 8.508 1 92.88 175 ALA B C 1
ATOM 5920 O O . ALA B 1 175 ? 3.246 11.539 9.648 1 92.88 175 ALA B O 1
ATOM 5921 N N . ARG B 1 176 ? 3.355 10.828 7.566 1 90.88 176 ARG B N 1
ATOM 5922 C CA . ARG B 1 176 ? 2.328 9.812 7.75 1 90.88 176 ARG B CA 1
ATOM 5923 C C . ARG B 1 176 ? 2.695 8.859 8.883 1 90.88 176 ARG B C 1
ATOM 5925 O O . ARG B 1 176 ? 1.874 8.578 9.758 1 90.88 176 ARG B O 1
ATOM 5932 N N . VAL B 1 177 ? 3.879 8.352 8.82 1 93.69 177 VAL B N 1
ATOM 5933 C CA . VAL B 1 177 ? 4.363 7.383 9.797 1 93.69 177 VAL B CA 1
ATOM 5934 C C . VAL B 1 177 ? 4.387 8.016 11.188 1 93.69 177 VAL B C 1
ATOM 5936 O O . VAL B 1 177 ? 3.908 7.414 12.156 1 93.69 177 VAL B O 1
ATOM 5939 N N . ASN B 1 178 ? 4.887 9.195 11.25 1 94.06 178 ASN B N 1
ATOM 5940 C CA . ASN B 1 178 ? 5.062 9.805 12.562 1 94.06 178 ASN B CA 1
ATOM 5941 C C . ASN B 1 178 ? 3.729 10.242 13.164 1 94.06 178 ASN B C 1
ATOM 5943 O O . ASN B 1 178 ? 3.547 10.203 14.375 1 94.06 178 ASN B O 1
ATOM 5947 N N . PHE B 1 179 ? 2.785 10.609 12.375 1 91 179 PHE B N 1
ATOM 5948 C CA . PHE B 1 179 ? 1.461 10.922 12.891 1 91 179 PHE B CA 1
ATOM 5949 C C . PHE B 1 179 ? 0.774 9.672 13.414 1 91 179 PHE B C 1
ATOM 5951 O O . PHE B 1 179 ? 0.118 9.703 14.461 1 91 179 PHE B O 1
ATOM 5958 N N . ALA B 1 180 ? 0.88 8.602 12.695 1 89.94 180 ALA B N 1
ATOM 5959 C CA . ALA B 1 180 ? 0.295 7.34 13.148 1 89.94 180 ALA B CA 1
ATOM 5960 C C . ALA B 1 180 ? 0.92 6.887 14.461 1 89.94 180 ALA B C 1
ATOM 5962 O O . ALA B 1 180 ? 0.215 6.441 15.375 1 89.94 180 ALA B O 1
ATOM 5963 N N . ILE B 1 181 ? 2.207 7.004 14.578 1 92.88 181 ILE B N 1
ATOM 5964 C CA . ILE B 1 181 ? 2.934 6.555 15.766 1 92.88 181 ILE B CA 1
ATOM 5965 C C . ILE B 1 181 ? 2.65 7.496 16.938 1 92.88 181 ILE B C 1
ATOM 5967 O O . ILE B 1 181 ? 2.559 7.059 18.078 1 92.88 181 ILE B O 1
ATOM 5971 N N . ALA B 1 182 ? 2.504 8.727 16.641 1 92 182 ALA B N 1
ATOM 5972 C CA . ALA B 1 182 ? 2.334 9.742 17.688 1 92 182 ALA B CA 1
ATOM 5973 C C . ALA B 1 182 ? 1.054 9.5 18.484 1 92 182 ALA B C 1
ATOM 5975 O O . ALA B 1 182 ? 0.986 9.828 19.672 1 92 182 ALA B O 1
ATOM 5976 N N . LEU B 1 183 ? 0.035 8.969 17.938 1 89.31 183 LEU B N 1
ATOM 5977 C CA . LEU B 1 183 ? -1.229 8.695 18.609 1 89.31 183 LEU B CA 1
ATOM 5978 C C . LEU B 1 183 ? -1.05 7.629 19.688 1 89.31 183 LEU B C 1
ATOM 5980 O O . LEU B 1 183 ? -1.796 7.602 20.672 1 89.31 183 LEU B O 1
ATOM 5984 N N . TYR B 1 184 ? -0.18 6.754 19.5 1 91.38 184 TYR B N 1
ATOM 5985 C CA . TYR B 1 184 ? 0.147 5.691 20.453 1 91.38 184 TYR B CA 1
ATOM 5986 C C . TYR B 1 184 ? 1.405 6.031 21.234 1 91.38 184 TYR B C 1
ATOM 5988 O O . TYR B 1 184 ? 1.518 5.688 22.422 1 91.38 184 TYR B O 1
ATOM 5996 N N . GLY B 1 185 ? 2.342 6.652 20.562 1 91.12 185 GLY B N 1
ATOM 5997 C CA . GLY B 1 185 ? 3.621 7 21.156 1 91.12 185 GLY B CA 1
ATOM 5998 C C . GLY B 1 185 ? 4.73 6.031 20.797 1 91.12 185 GLY B C 1
ATOM 5999 O O . GLY B 1 185 ? 4.477 4.973 20.219 1 91.12 185 GLY B O 1
ATOM 6000 N N . HIS B 1 186 ? 5.961 6.422 21.016 1 92.62 186 HIS B N 1
ATOM 6001 C CA . HIS B 1 186 ? 7.121 5.555 20.859 1 92.62 186 HIS B CA 1
ATOM 6002 C C . HIS B 1 186 ? 7.219 4.539 21.984 1 92.62 186 HIS B C 1
ATOM 6004 O O . HIS B 1 186 ? 7.75 4.844 23.062 1 92.62 186 HIS B O 1
ATOM 6010 N N . ARG B 1 187 ? 6.73 3.369 21.656 1 92.94 187 ARG B N 1
ATOM 6011 C CA . ARG B 1 187 ? 6.66 2.326 22.672 1 92.94 187 ARG B CA 1
ATOM 6012 C C . ARG B 1 187 ? 6.984 0.96 22.094 1 92.94 187 ARG B C 1
ATOM 6014 O O . ARG B 1 187 ? 6.992 0.793 20.859 1 92.94 187 ARG B O 1
ATOM 6021 N N . THR B 1 188 ? 7.363 0.085 23 1 93.38 188 THR B N 1
ATOM 6022 C CA . THR B 1 188 ? 7.512 -1.324 22.656 1 93.38 188 THR B CA 1
ATOM 6023 C C . THR B 1 188 ? 6.383 -2.152 23.266 1 93.38 188 THR B C 1
ATOM 6025 O O . THR B 1 188 ? 6.066 -2.01 24.453 1 93.38 188 THR B O 1
ATOM 6028 N N . SER B 1 189 ? 5.762 -2.902 22.438 1 91.62 189 SER B N 1
ATOM 6029 C CA . SER B 1 189 ? 4.625 -3.699 22.875 1 91.62 189 SER B CA 1
ATOM 6030 C C . SER B 1 189 ? 4.965 -5.188 22.891 1 91.62 189 SER B C 1
ATOM 6032 O O . SER B 1 189 ? 5.598 -5.691 21.969 1 91.62 189 SER B O 1
ATOM 6034 N N . GLY B 1 190 ? 4.488 -5.852 23.922 1 87.38 190 GLY B N 1
ATOM 6035 C CA . GLY B 1 190 ? 4.637 -7.297 24.016 1 87.38 190 GLY B CA 1
ATOM 6036 C C . GLY B 1 190 ? 3.4 -8.055 23.578 1 87.38 190 GLY B C 1
ATOM 6037 O O . GLY B 1 190 ? 3.318 -9.273 23.75 1 87.38 190 GLY B O 1
ATOM 6038 N N . ALA B 1 191 ? 2.443 -7.332 23.062 1 85.06 191 ALA B N 1
ATOM 6039 C CA . ALA B 1 191 ? 1.229 -8 22.594 1 85.06 191 ALA B CA 1
ATOM 6040 C C . ALA B 1 191 ? 1.542 -9 21.484 1 85.06 191 ALA B C 1
ATOM 6042 O O . ALA B 1 191 ? 2.281 -8.68 20.547 1 85.06 191 ALA B O 1
ATOM 6043 N N . PRO B 1 192 ? 0.986 -10.148 21.594 1 87.94 192 PRO B N 1
ATOM 6044 C CA . PRO B 1 192 ? 1.299 -11.164 20.594 1 87.94 192 PRO B CA 1
ATOM 6045 C C . PRO B 1 192 ? 0.759 -10.812 19.203 1 87.94 192 PRO B C 1
ATOM 6047 O O . PRO B 1 192 ? -0.295 -10.188 19.094 1 87.94 192 PRO B O 1
ATOM 6050 N N . THR B 1 193 ? 1.54 -11.148 18.219 1 90.75 193 THR B N 1
ATOM 6051 C CA . THR B 1 193 ? 1.123 -11.047 16.828 1 90.75 193 THR B CA 1
ATOM 6052 C C . THR B 1 193 ? 0.91 -12.438 16.234 1 90.75 193 THR B C 1
ATOM 6054 O O . THR B 1 193 ? 1.679 -13.359 16.5 1 90.75 193 THR B O 1
ATOM 6057 N N . THR B 1 194 ? -0.172 -12.594 15.438 1 93.38 194 THR B N 1
ATOM 6058 C CA . THR B 1 194 ? -0.51 -13.93 14.969 1 93.38 194 THR B CA 1
ATOM 6059 C C . THR B 1 194 ? -0.76 -13.93 13.461 1 93.38 194 THR B C 1
ATOM 6061 O O . THR B 1 194 ? -1.064 -12.883 12.883 1 93.38 194 THR B O 1
ATOM 6064 N N . THR B 1 195 ? -0.483 -15.078 12.836 1 94.31 195 THR B N 1
ATOM 6065 C CA . THR B 1 195 ? -0.797 -15.281 11.422 1 94.31 195 THR B CA 1
ATOM 6066 C C . THR B 1 195 ? -1.961 -16.25 11.266 1 94.31 195 THR B C 1
ATOM 6068 O O . THR B 1 195 ? -2.318 -16.625 10.141 1 94.31 195 THR B O 1
ATOM 6071 N N . LYS B 1 196 ? -2.537 -16.656 12.391 1 94.19 196 LYS B N 1
ATOM 6072 C CA . LYS B 1 196 ? -3.684 -17.562 12.367 1 94.19 196 LYS B CA 1
ATOM 6073 C C . LYS B 1 196 ? -4.98 -16.797 12.109 1 94.19 196 LYS B C 1
ATOM 6075 O O . LYS B 1 196 ? -5.344 -15.906 12.891 1 94.19 196 LYS B O 1
ATOM 6080 N N . PRO B 1 197 ? -5.664 -17.203 11.094 1 92.38 197 PRO B N 1
ATOM 6081 C CA . PRO B 1 197 ? -6.887 -16.469 10.758 1 92.38 197 PRO B CA 1
ATOM 6082 C C . PRO B 1 197 ? -7.91 -16.484 11.891 1 92.38 197 PRO B C 1
ATOM 6084 O O . PRO B 1 197 ? -8.531 -15.461 12.172 1 92.38 197 PRO B O 1
ATOM 6087 N N . ASP B 1 198 ? -8.07 -17.609 12.539 1 93.12 198 ASP B N 1
ATOM 6088 C CA . ASP B 1 198 ? -9.062 -17.734 13.602 1 93.12 198 ASP B CA 1
ATOM 6089 C C . ASP B 1 198 ? -8.727 -16.812 14.773 1 93.12 198 ASP B C 1
ATOM 6091 O O . ASP B 1 198 ? -9.617 -16.203 15.367 1 93.12 198 ASP B O 1
ATOM 6095 N N . LYS B 1 199 ? -7.523 -16.703 15.062 1 94.81 199 LYS B N 1
ATOM 6096 C CA . LYS B 1 199 ? -7.105 -15.852 16.172 1 94.81 199 LYS B CA 1
ATOM 6097 C C . LYS B 1 199 ? -7.246 -14.375 15.797 1 94.81 199 LYS B C 1
ATOM 6099 O O . LYS B 1 199 ? -7.551 -13.547 16.656 1 94.81 199 LYS B O 1
ATOM 6104 N N . ILE B 1 200 ? -6.988 -14.039 14.562 1 94.69 200 ILE B N 1
ATOM 6105 C CA . ILE B 1 200 ? -7.164 -12.664 14.094 1 94.69 200 ILE B CA 1
ATOM 6106 C C . ILE B 1 200 ? -8.633 -12.266 14.211 1 94.69 200 ILE B C 1
ATOM 6108 O O . ILE B 1 200 ? -8.953 -11.195 14.734 1 94.69 200 ILE B O 1
ATOM 6112 N N . ARG B 1 201 ? -9.484 -13.148 13.789 1 93.81 201 ARG B N 1
ATOM 6113 C CA . ARG B 1 201 ? -10.914 -12.883 13.859 1 93.81 201 ARG B CA 1
ATOM 6114 C C . ARG B 1 201 ? -11.383 -12.742 15.305 1 93.81 201 ARG B C 1
ATOM 6116 O O . ARG B 1 201 ? -12.164 -11.844 15.625 1 93.81 201 ARG B O 1
ATOM 6123 N N . LYS B 1 202 ? -10.898 -13.633 16.094 1 95.12 202 LYS B N 1
ATOM 6124 C CA . LYS B 1 202 ? -11.258 -13.594 17.516 1 95.12 202 LYS B CA 1
ATOM 6125 C C . LYS B 1 202 ? -10.797 -12.289 18.156 1 95.12 202 LYS B C 1
ATOM 6127 O O . LYS B 1 202 ? -11.516 -11.711 18.984 1 95.12 202 LYS B O 1
ATOM 6132 N N . TYR B 1 203 ? -9.641 -11.922 17.844 1 95.56 203 TYR B N 1
ATOM 6133 C CA . TYR B 1 203 ? -9.094 -10.672 18.359 1 95.56 203 TYR B CA 1
ATOM 6134 C C . TYR B 1 203 ? -9.977 -9.492 17.984 1 95.56 203 TYR B C 1
ATOM 6136 O O . TYR B 1 203 ? -10.266 -8.633 18.828 1 95.56 203 TYR B O 1
ATOM 6144 N N . VAL B 1 204 ? -10.391 -9.422 16.766 1 95.62 204 VAL B N 1
ATOM 6145 C CA . VAL B 1 204 ? -11.234 -8.328 16.281 1 95.62 204 VAL B CA 1
ATOM 6146 C C . VAL B 1 204 ? -12.586 -8.375 17 1 95.62 204 VAL B C 1
ATOM 6148 O O . VAL B 1 204 ? -13.133 -7.332 17.375 1 95.62 204 VAL B O 1
ATOM 6151 N N . ASP B 1 205 ? -13.094 -9.562 17.234 1 95.69 205 ASP B N 1
ATOM 6152 C CA . ASP B 1 205 ? -14.336 -9.719 17.984 1 95.69 205 ASP B CA 1
ATOM 6153 C C . ASP B 1 205 ? -14.188 -9.195 19.406 1 95.69 205 ASP B C 1
ATOM 6155 O O . ASP B 1 205 ? -15.109 -8.562 19.938 1 95.69 205 ASP B O 1
ATOM 6159 N N . GLU B 1 206 ? -13.094 -9.492 19.953 1 96.06 206 GLU B N 1
ATOM 6160 C CA . GLU B 1 206 ? -12.828 -9.016 21.312 1 96.06 206 GLU B CA 1
ATOM 6161 C C . GLU B 1 206 ? -12.828 -7.488 21.359 1 96.06 206 GLU B C 1
ATOM 6163 O O . GLU B 1 206 ? -13.398 -6.895 22.281 1 96.06 206 GLU B O 1
ATOM 6168 N N . ILE B 1 207 ? -12.18 -6.852 20.438 1 96.06 207 ILE B N 1
ATOM 6169 C CA . ILE B 1 207 ? -12.117 -5.395 20.391 1 96.06 207 ILE B CA 1
ATOM 6170 C C . ILE B 1 207 ? -13.531 -4.82 20.297 1 96.06 207 ILE B C 1
ATOM 6172 O O . ILE B 1 207 ? -13.828 -3.785 20.891 1 96.06 207 ILE B O 1
ATOM 6176 N N . SER B 1 208 ? -14.344 -5.488 19.516 1 95.44 208 SER B N 1
ATOM 6177 C CA . SER B 1 208 ? -15.711 -5.023 19.297 1 95.44 208 SER B CA 1
ATOM 6178 C C . SER B 1 208 ? -16.5 -4.988 20.594 1 95.44 208 SER B C 1
ATOM 6180 O O . SER B 1 208 ? -17.5 -4.266 20.703 1 95.44 208 SER B O 1
ATOM 6182 N N . GLU B 1 209 ? -16.078 -5.727 21.562 1 96.06 209 GLU B N 1
ATOM 6183 C CA . GLU B 1 209 ? -16.812 -5.828 22.812 1 96.06 209 GLU B CA 1
ATOM 6184 C C . GLU B 1 209 ? -16.266 -4.84 23.844 1 96.06 209 GLU B C 1
ATOM 6186 O O . GLU B 1 209 ? -16.891 -4.617 24.891 1 96.06 209 GLU B O 1
ATOM 6191 N N . TYR B 1 210 ? -15.211 -4.238 23.594 1 96.44 210 TYR B N 1
ATOM 6192 C CA . TYR B 1 210 ? -14.633 -3.262 24.516 1 96.44 210 TYR B CA 1
ATOM 6193 C C . TYR B 1 210 ? -15.484 -1.999 24.578 1 96.44 210 TYR B C 1
ATOM 6195 O O . TYR B 1 210 ? -16.25 -1.716 23.656 1 96.44 210 TYR B O 1
ATOM 6203 N N . ASP B 1 211 ? -15.312 -1.282 25.672 1 95.31 211 ASP B N 1
ATOM 6204 C CA . ASP B 1 211 ? -15.867 0.067 25.703 1 95.31 211 ASP B CA 1
ATOM 6205 C C . ASP B 1 211 ? -15.109 0.997 24.766 1 95.31 211 ASP B C 1
ATOM 6207 O O . ASP B 1 211 ? -14.07 0.62 24.219 1 95.31 211 ASP B O 1
ATOM 6211 N N . TYR B 1 212 ? -15.664 2.152 24.531 1 95.56 212 TYR B N 1
ATOM 6212 C CA . TYR B 1 212 ? -15.141 3.043 23.5 1 95.56 212 TYR B CA 1
ATOM 6213 C C . TYR B 1 212 ? -13.688 3.402 23.797 1 95.56 212 TYR B C 1
ATOM 6215 O O . TYR B 1 212 ? -12.828 3.297 22.906 1 95.56 212 TYR B O 1
ATOM 6223 N N . GLU B 1 213 ? -13.375 3.795 24.969 1 95.06 213 GLU B N 1
ATOM 6224 C CA . GLU B 1 213 ? -12.031 4.258 25.312 1 95.06 213 GLU B CA 1
ATOM 6225 C C . GLU B 1 213 ? -11 3.148 25.125 1 95.06 213 GLU B C 1
ATOM 6227 O O . GLU B 1 213 ? -9.938 3.377 24.547 1 95.06 213 GLU B O 1
ATOM 6232 N N . LYS B 1 214 ? -11.383 2.031 25.578 1 95.88 214 LYS B N 1
ATOM 6233 C CA . LYS B 1 214 ? -10.469 0.9 25.438 1 95.88 214 LYS B CA 1
ATOM 6234 C C . LYS B 1 214 ? -10.312 0.507 23.969 1 95.88 214 LYS B C 1
ATOM 6236 O O . LYS B 1 214 ? -9.219 0.168 23.516 1 95.88 214 LYS B O 1
ATOM 6241 N N . ALA B 1 215 ? -11.383 0.503 23.219 1 97 215 ALA B N 1
ATOM 6242 C CA . ALA B 1 215 ? -11.336 0.171 21.797 1 97 215 ALA B CA 1
ATOM 6243 C C . ALA B 1 215 ? -10.422 1.129 21.031 1 97 215 ALA B C 1
ATOM 6245 O O . ALA B 1 215 ? -9.602 0.701 20.219 1 97 215 ALA B O 1
ATOM 6246 N N . ILE B 1 216 ? -10.492 2.402 21.344 1 95.38 216 ILE B N 1
ATOM 6247 C CA . ILE B 1 216 ? -9.695 3.416 20.672 1 95.38 216 ILE B CA 1
ATOM 6248 C C . ILE B 1 216 ? -8.219 3.217 21 1 95.38 216 ILE B C 1
ATOM 6250 O O . ILE B 1 216 ? -7.352 3.33 20.125 1 95.38 216 ILE B O 1
ATOM 6254 N N . ASP B 1 217 ? -7.949 2.898 22.219 1 94.81 217 ASP B N 1
ATOM 6255 C CA . ASP B 1 217 ? -6.57 2.668 22.641 1 94.81 217 ASP B CA 1
ATOM 6256 C C . ASP B 1 217 ? -5.953 1.499 21.875 1 94.81 217 ASP B C 1
ATOM 6258 O O . ASP B 1 217 ? -4.801 1.571 21.438 1 94.81 217 ASP B O 1
ATOM 6262 N N . VAL B 1 218 ? -6.746 0.512 21.734 1 95.25 218 VAL B N 1
ATOM 6263 C CA . VAL B 1 218 ? -6.262 -0.68 21.047 1 95.25 218 VAL B CA 1
ATOM 6264 C C . VAL B 1 218 ? -6.074 -0.378 19.562 1 95.25 218 VAL B C 1
ATOM 6266 O O . VAL B 1 218 ? -5.094 -0.81 18.953 1 95.25 218 VAL B O 1
ATOM 6269 N N . ILE B 1 219 ? -6.977 0.355 18.984 1 94.44 219 ILE B N 1
ATOM 6270 C CA . ILE B 1 219 ? -6.906 0.697 17.578 1 94.44 219 ILE B CA 1
ATOM 6271 C C . ILE B 1 219 ? -5.668 1.554 17.312 1 94.44 219 ILE B C 1
ATOM 6273 O O . ILE B 1 219 ? -4.93 1.314 16.359 1 94.44 219 ILE B O 1
ATOM 6277 N N . ARG B 1 220 ? -5.418 2.518 18.156 1 93.31 220 ARG B N 1
ATOM 6278 C CA . ARG B 1 220 ? -4.23 3.359 18.047 1 93.31 220 ARG B CA 1
ATOM 6279 C C . ARG B 1 220 ? -2.959 2.525 18.141 1 93.31 220 ARG B C 1
ATOM 6281 O O . ARG B 1 220 ? -2.037 2.688 17.344 1 93.31 220 ARG B O 1
ATOM 6288 N N . ARG B 1 221 ? -2.959 1.704 19.094 1 93.69 221 ARG B N 1
ATOM 6289 C CA . ARG B 1 221 ? -1.812 0.827 19.297 1 93.69 221 ARG B CA 1
ATOM 6290 C C . ARG B 1 221 ? -1.557 -0.039 18.062 1 93.69 221 ARG B C 1
ATOM 6292 O O . ARG B 1 221 ? -0.434 -0.092 17.562 1 93.69 221 ARG B O 1
ATOM 6299 N N . ASP B 1 222 ? -2.605 -0.719 17.641 1 93.06 222 ASP B N 1
ATOM 6300 C CA . ASP B 1 222 ? -2.463 -1.651 16.531 1 93.06 222 ASP B CA 1
ATOM 6301 C C . ASP B 1 222 ? -2.01 -0.928 15.258 1 93.06 222 ASP B C 1
ATOM 6303 O O . ASP B 1 222 ? -1.179 -1.442 14.508 1 93.06 222 ASP B O 1
ATOM 6307 N N . ASN B 1 223 ? -2.555 0.234 15.031 1 91.62 223 ASN B N 1
ATOM 6308 C CA . ASN B 1 223 ? -2.154 1.021 13.875 1 91.62 223 ASN B CA 1
ATOM 6309 C C . ASN B 1 223 ? -0.691 1.447 13.961 1 91.62 223 ASN B C 1
ATOM 6311 O O . ASN B 1 223 ? 0.046 1.362 12.977 1 91.62 223 ASN B O 1
ATOM 6315 N N . ALA B 1 224 ? -0.306 1.922 15.086 1 93.19 224 ALA B N 1
ATOM 6316 C CA . ALA B 1 224 ? 1.073 2.355 15.289 1 93.19 224 ALA B CA 1
ATOM 6317 C C . ALA B 1 224 ? 2.045 1.19 15.133 1 93.19 224 ALA B C 1
ATOM 6319 O O . ALA B 1 224 ? 3.088 1.326 14.492 1 93.19 224 ALA B O 1
ATOM 6320 N N . LEU B 1 225 ? 1.686 0.071 15.719 1 92.25 225 LEU B N 1
ATOM 6321 C CA . LEU B 1 225 ? 2.559 -1.097 15.664 1 92.25 225 LEU B CA 1
ATOM 6322 C C . LEU B 1 225 ? 2.658 -1.633 14.234 1 92.25 225 LEU B C 1
ATOM 6324 O O . LEU B 1 225 ? 3.723 -2.092 13.812 1 92.25 225 LEU B O 1
ATOM 6328 N N . ALA B 1 226 ? 1.559 -1.643 13.57 1 91.75 226 ALA B N 1
ATOM 6329 C CA . ALA B 1 226 ? 1.599 -2.041 12.164 1 91.75 226 ALA B CA 1
ATOM 6330 C C . ALA B 1 226 ? 2.514 -1.124 11.359 1 91.75 226 ALA B C 1
ATOM 6332 O O . ALA B 1 226 ? 3.273 -1.588 10.508 1 91.75 226 ALA B O 1
ATOM 6333 N N . THR B 1 227 ? 2.412 0.161 11.609 1 92.38 227 THR B N 1
ATOM 6334 C CA . THR B 1 227 ? 3.27 1.136 10.945 1 92.38 227 THR B CA 1
ATOM 6335 C C . THR B 1 227 ? 4.738 0.877 11.273 1 92.38 227 THR B C 1
ATOM 6337 O O . THR B 1 227 ? 5.594 0.909 10.383 1 92.38 227 THR B O 1
ATOM 6340 N N . GLY B 1 228 ? 4.98 0.645 12.516 1 91.69 228 GLY B N 1
ATOM 6341 C CA . GLY B 1 228 ? 6.34 0.33 12.93 1 91.69 228 GLY B CA 1
ATOM 6342 C C . GLY B 1 228 ? 6.895 -0.911 12.258 1 91.69 228 GLY B C 1
ATOM 6343 O O . GLY B 1 228 ? 8.039 -0.913 11.797 1 91.69 228 GLY B O 1
ATOM 6344 N N . LYS B 1 229 ? 6.102 -1.887 12.195 1 90.81 229 LYS B N 1
ATOM 6345 C CA . LYS B 1 229 ? 6.527 -3.127 11.555 1 90.81 229 LYS B CA 1
ATOM 6346 C C . LYS B 1 229 ? 6.77 -2.918 10.062 1 90.81 229 LYS B C 1
ATOM 6348 O O . LYS B 1 229 ? 7.691 -3.504 9.484 1 90.81 229 LYS B O 1
ATOM 6353 N N . GLY B 1 230 ? 5.914 -2.184 9.453 1 90.06 230 GLY B N 1
ATOM 6354 C CA . GLY B 1 230 ? 6.117 -1.843 8.055 1 90.06 230 GLY B CA 1
ATOM 6355 C C . GLY B 1 230 ? 7.438 -1.14 7.793 1 90.06 230 GLY B C 1
ATOM 6356 O O . GLY B 1 230 ? 8.141 -1.462 6.836 1 90.06 230 GLY B O 1
ATOM 6357 N N . LEU B 1 231 ? 7.77 -0.233 8.664 1 93.12 231 LEU B N 1
ATOM 6358 C CA . LEU B 1 231 ? 9.039 0.476 8.578 1 93.12 231 LEU B CA 1
ATOM 6359 C C . LEU B 1 231 ? 10.211 -0.489 8.727 1 93.12 231 LEU B C 1
ATOM 6361 O O . LEU B 1 231 ? 11.188 -0.412 7.973 1 93.12 231 LEU B O 1
ATOM 6365 N N . GLN B 1 232 ? 10.055 -1.294 9.68 1 93.75 232 GLN B N 1
ATOM 6366 C CA . GLN B 1 232 ? 11.109 -2.268 9.953 1 93.75 232 GLN B CA 1
ATOM 6367 C C . GLN B 1 232 ? 11.344 -3.176 8.75 1 93.75 232 GLN B C 1
ATOM 6369 O O . GLN B 1 232 ? 12.492 -3.424 8.367 1 93.75 232 GLN B O 1
ATOM 6374 N N . ASN B 1 233 ? 10.328 -3.684 8.172 1 91.94 233 ASN B N 1
ATOM 6375 C CA . ASN B 1 233 ? 10.438 -4.594 7.035 1 91.94 233 ASN B CA 1
ATOM 6376 C C . ASN B 1 233 ? 11.117 -3.918 5.844 1 91.94 233 ASN B C 1
ATOM 6378 O O . ASN B 1 233 ? 11.945 -4.527 5.172 1 91.94 233 ASN B O 1
ATOM 6382 N N . ARG B 1 234 ? 10.727 -2.74 5.605 1 92.31 234 ARG B N 1
ATOM 6383 C CA . ARG B 1 234 ? 11.344 -2.004 4.508 1 92.31 234 ARG B CA 1
ATOM 6384 C C . ARG B 1 234 ? 12.82 -1.743 4.789 1 92.31 234 ARG B C 1
ATOM 6386 O O . ARG B 1 234 ? 13.656 -1.851 3.893 1 92.31 234 ARG B O 1
ATOM 6393 N N . TYR B 1 235 ? 13.055 -1.39 6.008 1 95.31 235 TYR B N 1
ATOM 6394 C CA . TYR B 1 235 ? 14.43 -1.105 6.398 1 95.31 235 TYR B CA 1
ATOM 6395 C C . TYR B 1 235 ? 15.273 -2.375 6.383 1 95.31 235 TYR B C 1
ATOM 6397 O O . TYR B 1 235 ? 16.484 -2.322 6.141 1 95.31 235 TYR B O 1
ATOM 6405 N N . ASN B 1 236 ? 14.703 -3.541 6.605 1 95.69 236 ASN B N 1
ATOM 6406 C CA . ASN B 1 236 ? 15.398 -4.824 6.52 1 95.69 236 ASN B CA 1
ATOM 6407 C C . ASN B 1 236 ? 16.047 -5.027 5.152 1 95.69 236 ASN B C 1
ATOM 6409 O O . ASN B 1 236 ? 17.094 -5.656 5.043 1 95.69 236 ASN B O 1
ATOM 6413 N N . GLU B 1 237 ? 15.438 -4.523 4.148 1 95.94 237 GLU B N 1
ATOM 6414 C CA . GLU B 1 237 ? 15.93 -4.75 2.793 1 95.94 237 GLU B CA 1
ATOM 6415 C C . GLU B 1 237 ? 17.328 -4.156 2.605 1 95.94 237 GLU B C 1
ATOM 6417 O O . GLU B 1 237 ? 18.047 -4.551 1.692 1 95.94 237 GLU B O 1
ATOM 6422 N N . THR B 1 238 ? 17.688 -3.211 3.453 1 97.25 238 THR B N 1
ATOM 6423 C CA . THR B 1 238 ? 18.984 -2.559 3.336 1 97.25 238 THR B CA 1
ATOM 6424 C C . THR B 1 238 ? 20.109 -3.506 3.752 1 97.25 238 THR B C 1
ATOM 6426 O O . THR B 1 238 ? 21.281 -3.236 3.496 1 97.25 238 THR B O 1
ATOM 6429 N N . ILE B 1 239 ? 19.766 -4.598 4.363 1 97.5 239 ILE B N 1
ATOM 6430 C CA . ILE B 1 239 ? 20.812 -5.516 4.812 1 97.5 239 ILE B CA 1
ATOM 6431 C C . ILE B 1 239 ? 20.734 -6.812 4.008 1 97.5 239 ILE B C 1
ATOM 6433 O O . ILE B 1 239 ? 21.5 -7.746 4.25 1 97.5 239 ILE B O 1
ATOM 6437 N N . PHE B 1 240 ? 19.859 -6.941 3.061 1 97.75 240 PHE B N 1
ATOM 6438 C CA . PHE B 1 240 ? 19.688 -8.172 2.293 1 97.75 240 PHE B CA 1
ATOM 6439 C C . PHE B 1 240 ? 20.969 -8.539 1.559 1 97.75 240 PHE B C 1
ATOM 6441 O O . PHE B 1 240 ? 21.359 -9.703 1.534 1 97.75 240 PHE B O 1
ATOM 6448 N N . TRP B 1 241 ? 21.547 -7.527 0.987 1 97.56 241 TRP B N 1
ATOM 6449 C CA . TRP B 1 241 ? 22.766 -7.812 0.224 1 97.56 241 TRP B CA 1
ATOM 6450 C C . TRP B 1 241 ? 23.859 -8.367 1.129 1 97.56 241 TRP B C 1
ATOM 6452 O O . TRP B 1 241 ? 24.625 -9.25 0.725 1 97.56 241 TRP B O 1
ATOM 6462 N N . LYS B 1 242 ? 24 -7.828 2.324 1 97.06 242 LYS B N 1
ATOM 6463 C CA . LYS B 1 242 ? 24.969 -8.359 3.285 1 97.06 242 LYS B CA 1
ATOM 6464 C C . LYS B 1 242 ? 24.688 -9.828 3.584 1 97.06 242 LYS B C 1
ATOM 6466 O O . LYS B 1 242 ? 25.609 -10.633 3.695 1 97.06 242 LYS B O 1
ATOM 6471 N N . ILE B 1 243 ? 23.5 -10.188 3.723 1 97.25 243 ILE B N 1
ATOM 6472 C CA . ILE B 1 243 ? 23.094 -11.555 3.986 1 97.25 243 ILE B CA 1
ATOM 6473 C C . ILE B 1 243 ? 23.406 -12.438 2.775 1 97.25 243 ILE B C 1
ATOM 6475 O O . ILE B 1 243 ? 23.891 -13.555 2.922 1 97.25 243 ILE B O 1
ATOM 6479 N N . ILE B 1 244 ? 23.141 -11.961 1.577 1 97.12 244 ILE B N 1
ATOM 6480 C CA . ILE B 1 244 ? 23.391 -12.672 0.33 1 97.12 244 ILE B CA 1
ATOM 6481 C C . ILE B 1 244 ? 24.891 -12.922 0.172 1 97.12 244 ILE B C 1
ATOM 6483 O O . ILE B 1 244 ? 25.297 -14.008 -0.25 1 97.12 244 ILE B O 1
ATOM 6487 N N . LEU B 1 245 ? 25.703 -11.938 0.565 1 96.12 245 LEU B N 1
ATOM 6488 C CA . LEU B 1 245 ? 27.156 -12.062 0.444 1 96.12 245 LEU B CA 1
ATOM 6489 C C . LEU B 1 245 ? 27.688 -13.18 1.334 1 96.12 245 LEU B C 1
ATOM 6491 O O . LEU B 1 245 ? 28.672 -13.836 0.992 1 96.12 245 LEU B O 1
ATOM 6495 N N . LYS B 1 246 ? 27.062 -13.422 2.42 1 94.5 246 LYS B N 1
ATOM 6496 C CA . LYS B 1 246 ? 27.469 -14.516 3.299 1 94.5 246 LYS B CA 1
ATOM 6497 C C . LYS B 1 246 ? 27.328 -15.867 2.596 1 94.5 246 LYS B C 1
ATOM 6499 O O . LYS B 1 246 ? 28.172 -16.75 2.756 1 94.5 246 LYS B O 1
ATOM 6504 N N . VAL B 1 247 ? 26.312 -16 1.81 1 94.12 247 VAL B N 1
ATOM 6505 C CA . VAL B 1 247 ? 26.078 -17.219 1.056 1 94.12 247 VAL B CA 1
ATOM 6506 C C . VAL B 1 247 ? 27.047 -17.297 -0.13 1 94.12 247 VAL B C 1
ATOM 6508 O O . VAL B 1 247 ? 27.578 -18.359 -0.438 1 94.12 247 VAL B O 1
ATOM 6511 N N . ALA B 1 248 ? 27.172 -16.203 -0.743 1 93.81 248 ALA B N 1
ATOM 6512 C CA . ALA B 1 248 ? 28.047 -16.156 -1.901 1 93.81 248 ALA B CA 1
ATOM 6513 C C . ALA B 1 248 ? 29.469 -16.594 -1.527 1 93.81 248 ALA B C 1
ATOM 6515 O O . ALA B 1 248 ? 30.156 -17.25 -2.318 1 93.81 248 ALA B O 1
ATOM 6516 N N . ALA B 1 249 ? 29.875 -16.266 -0.357 1 91.31 249 ALA B N 1
ATOM 6517 C CA . ALA B 1 249 ? 31.219 -16.594 0.11 1 91.31 249 ALA B CA 1
ATOM 6518 C C . ALA B 1 249 ? 31.391 -18.094 0.327 1 91.31 249 ALA B C 1
ATOM 6520 O O . ALA B 1 249 ? 32.5 -18.609 0.267 1 91.31 249 ALA B O 1
ATOM 6521 N N . LEU B 1 250 ? 30.359 -18.766 0.504 1 90.56 250 LEU B N 1
ATOM 6522 C CA . LEU B 1 250 ? 30.391 -20.188 0.815 1 90.56 250 LEU B CA 1
ATOM 6523 C C . LEU B 1 250 ? 30.234 -21.031 -0.45 1 90.56 250 LEU B C 1
ATOM 6525 O O . LEU B 1 250 ? 30.438 -22.25 -0.424 1 90.56 250 LEU B O 1
ATOM 6529 N N . ILE B 1 251 ? 29.844 -20.406 -1.528 1 88.31 251 ILE B N 1
ATOM 6530 C CA . ILE B 1 251 ? 29.594 -21.141 -2.764 1 88.31 251 ILE B CA 1
ATOM 6531 C C . ILE B 1 251 ? 30.938 -21.5 -3.422 1 88.31 251 ILE B C 1
ATOM 6533 O O . ILE B 1 251 ? 31.812 -20.656 -3.547 1 88.31 251 ILE B O 1
ATOM 6537 N N . ASP B 1 252 ? 31.094 -22.75 -3.711 1 82.25 252 ASP B N 1
ATOM 6538 C CA . ASP B 1 252 ? 32.281 -23.25 -4.406 1 82.25 252 ASP B CA 1
ATOM 6539 C C . ASP B 1 252 ? 32.312 -22.766 -5.855 1 82.25 252 ASP B C 1
ATOM 6541 O O . ASP B 1 252 ? 31.484 -23.188 -6.672 1 82.25 252 ASP B O 1
ATOM 6545 N N . HIS B 1 253 ? 33.281 -21.922 -6.184 1 78 253 HIS B N 1
ATOM 6546 C CA . HIS B 1 253 ? 33.406 -21.281 -7.484 1 78 253 HIS B CA 1
ATOM 6547 C C . HIS B 1 253 ? 33.625 -22.297 -8.586 1 78 253 HIS B C 1
ATOM 6549 O O . HIS B 1 253 ? 33.312 -22.047 -9.758 1 78 253 HIS B O 1
ATOM 6555 N N . THR B 1 254 ? 34.156 -23.406 -8.188 1 75.31 254 THR B N 1
ATOM 6556 C CA . THR B 1 254 ? 34.5 -24.422 -9.188 1 75.31 254 THR B CA 1
ATOM 6557 C C . THR B 1 254 ? 33.25 -25.094 -9.719 1 75.31 254 THR B C 1
ATOM 6559 O O . THR B 1 254 ? 33.25 -25.688 -10.805 1 75.31 254 THR B O 1
ATOM 6562 N N . LYS B 1 255 ? 32.25 -25 -9 1 74.5 255 LYS B N 1
ATOM 6563 C CA . LYS B 1 255 ? 31.031 -25.672 -9.383 1 74.5 255 LYS B CA 1
ATOM 6564 C C . LYS B 1 255 ? 30.094 -24.719 -10.141 1 74.5 255 LYS B C 1
ATOM 6566 O O . LYS B 1 255 ? 29 -25.125 -10.555 1 74.5 255 LYS B O 1
ATOM 6571 N N . LEU B 1 256 ? 30.531 -23.484 -10.281 1 77 256 LEU B N 1
ATOM 6572 C CA . LEU B 1 256 ? 29.672 -22.5 -10.938 1 77 256 LEU B CA 1
ATOM 6573 C C . LEU B 1 256 ? 29.984 -22.406 -12.43 1 77 256 LEU B C 1
ATOM 6575 O O . LEU B 1 256 ? 31.125 -22.609 -12.844 1 77 256 LEU B O 1
ATOM 6579 N N . PRO B 1 257 ? 28.938 -22.328 -13.133 1 71.12 257 PRO B N 1
ATOM 6580 C CA . PRO B 1 257 ? 29.188 -22.188 -14.57 1 71.12 257 PRO B CA 1
ATOM 6581 C C . PRO B 1 257 ? 30.047 -20.969 -14.906 1 71.12 257 PRO B C 1
ATOM 6583 O O . PRO B 1 257 ? 30.141 -20.047 -14.102 1 71.12 257 PRO B O 1
ATOM 6586 N N . SER B 1 258 ? 30.766 -21.109 -15.953 1 65.56 258 SER B N 1
ATOM 6587 C CA . SER B 1 258 ? 31.578 -19.984 -16.406 1 65.56 258 SER B CA 1
ATOM 6588 C C . SER B 1 258 ? 30.688 -18.812 -16.844 1 65.56 258 SER B C 1
ATOM 6590 O O . SER B 1 258 ? 29.609 -19.016 -17.391 1 65.56 258 SER B O 1
ATOM 6592 N N . ALA B 1 259 ? 30.953 -17.625 -16.266 1 62.09 259 ALA B N 1
ATOM 6593 C CA . ALA B 1 259 ? 30.219 -16.406 -16.609 1 62.09 259 ALA B CA 1
ATOM 6594 C C . ALA B 1 259 ? 30.172 -16.203 -18.109 1 62.09 259 ALA B C 1
ATOM 6596 O O . ALA B 1 259 ? 31.203 -16.297 -18.781 1 62.09 259 ALA B O 1
ATOM 6597 N N . LYS B 1 260 ? 28.953 -16.422 -18.672 1 60.25 260 LYS B N 1
ATOM 6598 C CA . LYS B 1 260 ? 28.844 -16.109 -20.094 1 60.25 260 LYS B CA 1
ATOM 6599 C C . LYS B 1 260 ? 28.297 -14.695 -20.297 1 60.25 260 LYS B C 1
ATOM 6601 O O . LYS B 1 260 ? 27.391 -14.266 -19.594 1 60.25 260 LYS B O 1
ATOM 6606 N N . GLY B 1 261 ? 28.984 -13.781 -21.125 1 58.81 261 GLY B N 1
ATOM 6607 C CA . GLY B 1 261 ? 28.516 -12.469 -21.547 1 58.81 261 GLY B CA 1
ATOM 6608 C C . GLY B 1 261 ? 29.219 -11.328 -20.828 1 58.81 261 GLY B C 1
ATOM 6609 O O . GLY B 1 261 ? 30.172 -11.555 -20.094 1 58.81 261 GLY B O 1
ATOM 6610 N N . PRO B 1 262 ? 28.781 -10.219 -21.141 1 64.88 262 PRO B N 1
ATOM 6611 C CA . PRO B 1 262 ? 29.422 -9.031 -20.562 1 64.88 262 PRO B CA 1
ATOM 6612 C C . PRO B 1 262 ? 29.25 -8.953 -19.047 1 64.88 262 PRO B C 1
ATOM 6614 O O . PRO B 1 262 ? 28.25 -9.414 -18.516 1 64.88 262 PRO B O 1
ATOM 6617 N N . ALA B 1 263 ? 30.281 -8.578 -18.422 1 70.44 263 ALA B N 1
ATOM 6618 C CA . ALA B 1 263 ? 30.297 -8.438 -16.969 1 70.44 263 ALA B CA 1
ATOM 6619 C C . ALA B 1 263 ? 29.219 -7.465 -16.516 1 70.44 263 ALA B C 1
ATOM 6621 O O . ALA B 1 263 ? 29.094 -6.355 -17.031 1 70.44 263 ALA B O 1
ATOM 6622 N N . ASP B 1 264 ? 28.219 -7.848 -15.75 1 77.94 264 ASP B N 1
ATOM 6623 C CA . ASP B 1 264 ? 27.156 -6.984 -15.234 1 77.94 264 ASP B CA 1
ATOM 6624 C C . ASP B 1 264 ? 27.469 -6.512 -13.82 1 77.94 264 ASP B C 1
ATOM 6626 O O . ASP B 1 264 ? 26.594 -5.957 -13.141 1 77.94 264 ASP B O 1
ATOM 6630 N N . GLY B 1 265 ? 28.703 -6.77 -13.367 1 82.31 265 GLY B N 1
ATOM 6631 C CA . GLY B 1 265 ? 29.141 -6.258 -12.078 1 82.31 265 GLY B CA 1
ATOM 6632 C C . GLY B 1 265 ? 28.891 -7.23 -10.938 1 82.31 265 GLY B C 1
ATOM 6633 O O . GLY B 1 265 ? 29.141 -6.906 -9.773 1 82.31 265 GLY B O 1
ATOM 6634 N N . PHE B 1 266 ? 28.422 -8.508 -11.328 1 90.62 266 PHE B N 1
ATOM 6635 C CA . PHE B 1 266 ? 28.156 -9.516 -10.312 1 90.62 266 PHE B CA 1
ATOM 6636 C C . PHE B 1 266 ? 28.875 -10.82 -10.633 1 90.62 266 PHE B C 1
ATOM 6638 O O . PHE B 1 266 ? 28.953 -11.219 -11.797 1 90.62 266 PHE B O 1
ATOM 6645 N N . THR B 1 267 ? 29.422 -11.383 -9.656 1 87.88 267 THR B N 1
ATOM 6646 C CA . THR B 1 267 ? 30.031 -12.695 -9.828 1 87.88 267 THR B CA 1
ATOM 6647 C C . THR B 1 267 ? 28.953 -13.781 -9.914 1 87.88 267 THR B C 1
ATOM 6649 O O . THR B 1 267 ? 27.812 -13.562 -9.516 1 87.88 267 THR B O 1
ATOM 6652 N N . MET B 1 268 ? 29.359 -14.906 -10.438 1 87.69 268 MET B N 1
ATOM 6653 C CA . MET B 1 268 ? 28.422 -16.016 -10.531 1 87.69 268 MET B CA 1
ATOM 6654 C C . MET B 1 268 ? 27.984 -16.484 -9.148 1 87.69 268 MET B C 1
ATOM 6656 O O . MET B 1 268 ? 26.844 -16.906 -8.961 1 87.69 268 MET B O 1
ATOM 6660 N N . ALA B 1 269 ? 28.875 -16.406 -8.211 1 89.44 269 ALA B N 1
ATOM 6661 C CA . ALA B 1 269 ? 28.531 -16.766 -6.832 1 89.44 269 ALA B CA 1
ATOM 6662 C C . ALA B 1 269 ? 27.469 -15.844 -6.27 1 89.44 269 ALA B C 1
ATOM 6664 O O . ALA B 1 269 ? 26.547 -16.297 -5.586 1 89.44 269 ALA B O 1
ATOM 6665 N N . GLU B 1 270 ? 27.625 -14.586 -6.598 1 93.12 270 GLU B N 1
ATOM 6666 C CA . GLU B 1 270 ? 26.656 -13.609 -6.137 1 93.12 270 GLU B CA 1
ATOM 6667 C C . GLU B 1 270 ? 25.281 -13.852 -6.777 1 93.12 270 GLU B C 1
ATOM 6669 O O . GLU B 1 270 ? 24.25 -13.711 -6.121 1 93.12 270 GLU B O 1
ATOM 6674 N N . LYS B 1 271 ? 25.297 -14.195 -7.977 1 89.56 271 LYS B N 1
ATOM 6675 C CA . LYS B 1 271 ? 24.047 -14.477 -8.688 1 89.56 271 LYS B CA 1
ATOM 6676 C C . LYS B 1 271 ? 23.359 -15.711 -8.117 1 89.56 271 LYS B C 1
ATOM 6678 O O . LYS B 1 271 ? 22.156 -15.688 -7.863 1 89.56 271 LYS B O 1
ATOM 6683 N N . ALA B 1 272 ? 24.172 -16.703 -7.906 1 88.62 272 ALA B N 1
ATOM 6684 C CA . ALA B 1 272 ? 23.625 -17.938 -7.332 1 88.62 272 ALA B CA 1
ATOM 6685 C C . ALA B 1 272 ? 23.094 -17.688 -5.922 1 88.62 272 ALA B C 1
ATOM 6687 O O . ALA B 1 272 ? 22.047 -18.219 -5.547 1 88.62 272 ALA B O 1
ATOM 6688 N N . ALA B 1 273 ? 23.797 -16.938 -5.168 1 94.19 273 ALA B N 1
ATOM 6689 C CA . ALA B 1 273 ? 23.391 -16.625 -3.799 1 94.19 273 ALA B CA 1
ATOM 6690 C C . ALA B 1 273 ? 22.109 -15.805 -3.783 1 94.19 273 ALA B C 1
ATOM 6692 O O . ALA B 1 273 ? 21.25 -15.992 -2.912 1 94.19 273 ALA B O 1
ATOM 6693 N N . THR B 1 274 ? 22.016 -14.828 -4.684 1 93.88 274 THR B N 1
ATOM 6694 C CA . THR B 1 274 ? 20.797 -14.016 -4.777 1 93.88 274 THR B CA 1
ATOM 6695 C C . THR B 1 274 ? 19.594 -14.891 -5.086 1 93.88 274 THR B C 1
ATOM 6697 O O . THR B 1 274 ? 18.531 -14.719 -4.484 1 93.88 274 THR B O 1
ATOM 6700 N N . LYS B 1 275 ? 19.797 -15.727 -5.98 1 88.94 275 LYS B N 1
ATOM 6701 C CA . LYS B 1 275 ? 18.703 -16.625 -6.34 1 88.94 275 LYS B CA 1
ATOM 6702 C C . LYS B 1 275 ? 18.266 -17.453 -5.137 1 88.94 275 LYS B C 1
ATOM 6704 O O . LYS B 1 275 ? 17.062 -17.594 -4.883 1 88.94 275 LYS B O 1
ATOM 6709 N N . LYS B 1 276 ? 19.234 -18 -4.461 1 90.12 276 LYS B N 1
ATOM 6710 C CA . LYS B 1 276 ? 18.922 -18.781 -3.271 1 90.12 276 LYS B CA 1
ATOM 6711 C C . LYS B 1 276 ? 18.172 -17.953 -2.238 1 90.12 276 LYS B C 1
ATOM 6713 O O . LYS B 1 276 ? 17.188 -18.406 -1.655 1 90.12 276 LYS B O 1
ATOM 6718 N N . PHE B 1 277 ? 18.672 -16.781 -2.006 1 94.81 277 PHE B N 1
ATOM 6719 C CA . PHE B 1 277 ? 18.047 -15.891 -1.044 1 94.81 277 PHE B CA 1
ATOM 6720 C C . PHE B 1 277 ? 16.609 -15.594 -1.442 1 94.81 277 PHE B C 1
ATOM 6722 O O . PHE B 1 277 ? 15.711 -15.602 -0.597 1 94.81 277 PHE B O 1
ATOM 6729 N N . MET B 1 278 ? 16.375 -15.305 -2.689 1 91.44 278 MET B N 1
ATOM 6730 C CA . MET B 1 278 ? 15.039 -14.977 -3.205 1 91.44 278 MET B CA 1
ATOM 6731 C C . MET B 1 278 ? 14.086 -16.156 -3.025 1 91.44 278 MET B C 1
ATOM 6733 O O . MET B 1 278 ? 12.938 -15.969 -2.623 1 91.44 278 MET B O 1
ATOM 6737 N N . GLU B 1 279 ? 14.562 -17.297 -3.297 1 85.94 279 GLU B N 1
ATOM 6738 C CA . GLU B 1 279 ? 13.766 -18.5 -3.104 1 85.94 279 GLU B CA 1
ATOM 6739 C C . GLU B 1 279 ? 13.398 -18.688 -1.634 1 85.94 279 GLU B C 1
ATOM 6741 O O . GLU B 1 279 ? 12.234 -18.938 -1.304 1 85.94 279 GLU B O 1
ATOM 6746 N N . ASP B 1 280 ? 14.438 -18.516 -0.841 1 89.56 280 ASP B N 1
ATOM 6747 C CA . ASP B 1 280 ? 14.25 -18.766 0.585 1 89.56 280 ASP B CA 1
ATOM 6748 C C . ASP B 1 280 ? 13.359 -17.703 1.218 1 89.56 280 ASP B C 1
ATOM 6750 O O . ASP B 1 280 ? 12.625 -17.984 2.168 1 89.56 280 ASP B O 1
ATOM 6754 N N . ALA B 1 281 ? 13.445 -16.5 0.694 1 89.88 281 ALA B N 1
ATOM 6755 C CA . ALA B 1 281 ? 12.711 -15.391 1.291 1 89.88 281 ALA B CA 1
ATOM 6756 C C . ALA B 1 281 ? 11.344 -15.219 0.636 1 89.88 281 ALA B C 1
ATOM 6758 O O . ALA B 1 281 ? 10.547 -14.375 1.057 1 89.88 281 ALA B O 1
ATOM 6759 N N . GLY B 1 282 ? 11.062 -15.93 -0.379 1 81.81 282 GLY B N 1
ATOM 6760 C CA . GLY B 1 282 ? 9.734 -15.938 -0.972 1 81.81 282 GLY B CA 1
ATOM 6761 C C . GLY B 1 282 ? 9.57 -14.922 -2.088 1 81.81 282 GLY B C 1
ATOM 6762 O O . GLY B 1 282 ? 8.492 -14.336 -2.252 1 81.81 282 GLY B O 1
ATOM 6763 N N . TYR B 1 283 ? 10.648 -14.578 -2.779 1 84.5 283 TYR B N 1
ATOM 6764 C CA . TYR B 1 283 ? 10.586 -13.672 -3.918 1 84.5 283 TYR B CA 1
ATOM 6765 C C . TYR B 1 283 ? 10.461 -14.445 -5.227 1 84.5 283 TYR B C 1
ATOM 6767 O O . TYR B 1 283 ? 10.867 -15.602 -5.309 1 84.5 283 TYR B O 1
ATOM 6775 N N . GLY B 1 284 ? 9.906 -13.727 -6.234 1 77.44 284 GLY B N 1
ATOM 6776 C CA . GLY B 1 284 ? 9.836 -14.328 -7.559 1 77.44 284 GLY B CA 1
ATOM 6777 C C . GLY B 1 284 ? 11.195 -14.555 -8.188 1 77.44 284 GLY B C 1
ATOM 6778 O O . GLY B 1 284 ? 12.102 -13.734 -8.039 1 77.44 284 GLY B O 1
ATOM 6779 N N . LEU B 1 285 ? 11.352 -15.562 -8.969 1 79.31 285 LEU B N 1
ATOM 6780 C CA . LEU B 1 285 ? 12.672 -15.977 -9.445 1 79.31 285 LEU B CA 1
ATOM 6781 C C . LEU B 1 285 ? 12.836 -15.68 -10.93 1 79.31 285 LEU B C 1
ATOM 6783 O O . LEU B 1 285 ? 13.789 -16.141 -11.562 1 79.31 285 LEU B O 1
ATOM 6787 N N . GLY B 1 286 ? 11.914 -14.93 -11.453 1 71.88 286 GLY B N 1
ATOM 6788 C CA . GLY B 1 286 ? 12.094 -14.523 -12.836 1 71.88 286 GLY B CA 1
ATOM 6789 C C . GLY B 1 286 ? 13.438 -13.867 -13.094 1 71.88 286 GLY B C 1
ATOM 6790 O O . GLY B 1 286 ? 13.953 -13.148 -12.234 1 71.88 286 GLY B O 1
ATOM 6791 N N . ALA B 1 287 ? 14.023 -14.078 -14.18 1 74.12 287 ALA B N 1
ATOM 6792 C CA . ALA B 1 287 ? 15.359 -13.586 -14.492 1 74.12 287 ALA B CA 1
ATOM 6793 C C . ALA B 1 287 ? 15.445 -12.07 -14.336 1 74.12 287 ALA B C 1
ATOM 6795 O O . ALA B 1 287 ? 16.406 -11.555 -13.75 1 74.12 287 ALA B O 1
ATOM 6796 N N . GLU B 1 288 ? 14.445 -11.43 -14.875 1 75.75 288 GLU B N 1
ATOM 6797 C CA . GLU B 1 288 ? 14.445 -9.977 -14.773 1 75.75 288 GLU B CA 1
ATOM 6798 C C . GLU B 1 288 ? 14.32 -9.523 -13.32 1 75.75 288 GLU B C 1
ATOM 6800 O O . GLU B 1 288 ? 14.969 -8.562 -12.906 1 75.75 288 GLU B O 1
ATOM 6805 N N . ASN B 1 289 ? 13.469 -10.188 -12.617 1 81.88 289 ASN B N 1
ATOM 6806 C CA . ASN B 1 289 ? 13.312 -9.844 -11.211 1 81.88 289 ASN B CA 1
ATOM 6807 C C . ASN B 1 289 ? 14.594 -10.078 -10.422 1 81.88 289 ASN B C 1
ATOM 6809 O O . ASN B 1 289 ? 14.945 -9.289 -9.547 1 81.88 289 ASN B O 1
ATOM 6813 N N . GLN B 1 290 ? 15.305 -11.148 -10.719 1 85.56 290 GLN B N 1
ATOM 6814 C CA . GLN B 1 290 ? 16.578 -11.422 -10.062 1 85.56 290 GLN B CA 1
ATOM 6815 C C . GLN B 1 290 ? 17.578 -10.305 -10.305 1 85.56 290 GLN B C 1
ATOM 6817 O O . GLN B 1 290 ? 18.25 -9.844 -9.375 1 85.56 290 GLN B O 1
ATOM 6822 N N . ARG B 1 291 ? 17.625 -9.945 -11.57 1 85.81 291 ARG B N 1
ATOM 6823 C CA . ARG B 1 291 ? 18.562 -8.883 -11.938 1 85.81 291 ARG B CA 1
ATOM 6824 C C . ARG B 1 291 ? 18.219 -7.59 -11.203 1 85.81 291 ARG B C 1
ATOM 6826 O O . ARG B 1 291 ? 19.109 -6.949 -10.625 1 85.81 291 ARG B O 1
ATOM 6833 N N . GLN B 1 292 ? 16.938 -7.281 -11.195 1 86.44 292 GLN B N 1
ATOM 6834 C CA . GLN B 1 292 ? 16.484 -6.039 -10.57 1 86.44 292 GLN B CA 1
ATOM 6835 C C . GLN B 1 292 ? 16.734 -6.066 -9.062 1 86.44 292 GLN B C 1
ATOM 6837 O O . GLN B 1 292 ? 17.203 -5.086 -8.484 1 86.44 292 GLN B O 1
ATOM 6842 N N . CYS B 1 293 ? 16.422 -7.148 -8.469 1 90.75 293 CYS B N 1
ATOM 6843 C CA . CYS B 1 293 ? 16.578 -7.27 -7.023 1 90.75 293 CYS B CA 1
ATOM 6844 C C . CYS B 1 293 ? 18.062 -7.207 -6.641 1 90.75 293 CYS B C 1
ATOM 6846 O O . CYS B 1 293 ? 18.422 -6.547 -5.664 1 90.75 293 CYS B O 1
ATOM 6848 N N . ARG B 1 294 ? 18.891 -7.844 -7.418 1 92.94 294 ARG B N 1
ATOM 6849 C CA . ARG B 1 294 ? 20.328 -7.828 -7.148 1 92.94 294 ARG B CA 1
ATOM 6850 C C . ARG B 1 294 ? 20.875 -6.406 -7.16 1 92.94 294 ARG B C 1
ATOM 6852 O O . ARG B 1 294 ? 21.547 -5.988 -6.215 1 92.94 294 ARG B O 1
ATOM 6859 N N . ILE B 1 295 ? 20.531 -5.699 -8.195 1 92.5 295 ILE B N 1
ATOM 6860 C CA . ILE B 1 295 ? 21 -4.332 -8.352 1 92.5 295 ILE B CA 1
ATOM 6861 C C . ILE B 1 295 ? 20.422 -3.455 -7.242 1 92.5 295 ILE B C 1
ATOM 6863 O O . ILE B 1 295 ? 21.156 -2.688 -6.605 1 92.5 295 ILE B O 1
ATOM 6867 N N . PHE B 1 296 ? 19.234 -3.662 -7.023 1 94.62 296 PHE B N 1
ATOM 6868 C CA . PHE B 1 296 ? 18.516 -2.83 -6.066 1 94.62 296 PHE B CA 1
ATOM 6869 C C . PHE B 1 296 ? 19.047 -3.049 -4.652 1 94.62 296 PHE B C 1
ATOM 6871 O O . PHE B 1 296 ? 19.359 -2.09 -3.947 1 94.62 296 PHE B O 1
ATOM 6878 N N . TRP B 1 297 ? 19.141 -4.285 -4.223 1 96.5 297 TRP B N 1
ATOM 6879 C CA . TRP B 1 297 ? 19.578 -4.586 -2.859 1 96.5 297 TRP B CA 1
ATOM 6880 C C . TRP B 1 297 ? 21.047 -4.219 -2.658 1 96.5 297 TRP B C 1
ATOM 6882 O O . TRP B 1 297 ? 21.438 -3.797 -1.567 1 96.5 297 TRP B O 1
ATOM 6892 N N . LYS B 1 298 ? 21.828 -4.379 -3.68 1 96.19 298 LYS B N 1
ATOM 6893 C CA . LYS B 1 298 ? 23.203 -3.924 -3.592 1 96.19 298 LYS B CA 1
ATOM 6894 C C . LYS B 1 298 ? 23.281 -2.412 -3.393 1 96.19 298 LYS B C 1
ATOM 6896 O O . LYS B 1 298 ? 24.047 -1.924 -2.562 1 96.19 298 LYS B O 1
ATOM 6901 N N . ASN B 1 299 ? 22.5 -1.729 -4.141 1 96.06 299 ASN B N 1
ATOM 6902 C CA . ASN B 1 299 ? 22.453 -0.276 -4.008 1 96.06 299 ASN B CA 1
ATOM 6903 C C . ASN B 1 299 ? 22.016 0.149 -2.613 1 96.06 299 ASN B C 1
ATOM 6905 O O . ASN B 1 299 ? 22.594 1.059 -2.02 1 96.06 299 ASN B O 1
ATOM 6909 N N . LEU B 1 300 ? 21 -0.499 -2.125 1 97.5 300 LEU B N 1
ATOM 6910 C CA . LEU B 1 300 ? 20.516 -0.175 -0.785 1 97.5 300 LEU B CA 1
ATOM 6911 C C . LEU B 1 300 ? 21.609 -0.407 0.253 1 97.5 300 LEU B C 1
ATOM 6913 O O . LEU B 1 300 ? 21.797 0.404 1.165 1 97.5 300 LEU B O 1
ATOM 6917 N N . PHE B 1 301 ? 22.266 -1.481 0.062 1 97.69 301 PHE B N 1
ATOM 6918 C CA . PHE B 1 301 ? 23.359 -1.832 0.971 1 97.69 301 PHE B CA 1
ATOM 6919 C C . PHE B 1 301 ? 24.469 -0.789 0.918 1 97.69 301 PHE B C 1
ATOM 6921 O O . PHE B 1 301 ? 24.953 -0.341 1.958 1 97.69 301 PHE B O 1
ATOM 6928 N N . GLN B 1 302 ? 24.812 -0.389 -0.227 1 97.31 302 GLN B N 1
ATOM 6929 C CA . GLN B 1 302 ? 25.875 0.607 -0.396 1 97.31 302 GLN B CA 1
ATOM 6930 C C . GLN B 1 302 ? 25.453 1.956 0.182 1 97.31 302 GLN B C 1
ATOM 6932 O O . GLN B 1 302 ? 26.266 2.678 0.751 1 97.31 302 GLN B O 1
ATOM 6937 N N . MET B 1 303 ? 24.234 2.285 0.026 1 97.69 303 MET B N 1
ATOM 6938 C CA . MET B 1 303 ? 23.719 3.525 0.601 1 97.69 303 MET B CA 1
ATOM 6939 C C . MET B 1 303 ? 23.812 3.498 2.123 1 97.69 303 MET B C 1
ATOM 6941 O O . MET B 1 303 ? 24.219 4.484 2.74 1 97.69 303 MET B O 1
ATOM 6945 N N . ARG B 1 304 ? 23.406 2.393 2.619 1 97.12 304 ARG B N 1
ATOM 6946 C CA . ARG B 1 304 ? 23.5 2.242 4.066 1 97.12 304 ARG B CA 1
ATOM 6947 C C . ARG B 1 304 ? 24.938 2.354 4.551 1 97.12 304 ARG B C 1
ATOM 6949 O O . ARG B 1 304 ? 25.219 3.033 5.539 1 97.12 304 ARG B O 1
ATOM 6956 N N . GLU B 1 305 ? 25.844 1.769 3.9 1 96.44 305 GLU B N 1
ATOM 6957 C CA . GLU B 1 305 ? 27.25 1.794 4.262 1 96.44 305 GLU B CA 1
ATOM 6958 C C . GLU B 1 305 ? 27.828 3.201 4.137 1 96.44 305 GLU B C 1
ATOM 6960 O O . GLU B 1 305 ? 28.734 3.572 4.883 1 96.44 305 GLU B O 1
ATOM 6965 N N . ALA B 1 306 ? 27.266 3.902 3.191 1 97.12 306 ALA B N 1
ATOM 6966 C CA . ALA B 1 306 ? 27.734 5.266 2.967 1 97.12 306 ALA B CA 1
ATOM 6967 C C . ALA B 1 306 ? 27.25 6.203 4.074 1 97.12 306 ALA B C 1
ATOM 6969 O O . ALA B 1 306 ? 27.719 7.344 4.172 1 97.12 306 ALA B O 1
ATOM 6970 N N . GLY B 1 307 ? 26.281 5.812 4.855 1 96.06 307 GLY B N 1
ATOM 6971 C CA . GLY B 1 307 ? 25.828 6.613 5.984 1 96.06 307 GLY B CA 1
ATOM 6972 C C . GLY B 1 307 ? 24.469 7.254 5.758 1 96.06 307 GLY B C 1
ATOM 6973 O O . GLY B 1 307 ? 24.031 8.086 6.551 1 96.06 307 GLY B O 1
ATOM 6974 N N . ILE B 1 308 ? 23.766 6.895 4.695 1 97 308 ILE B N 1
ATOM 6975 C CA . ILE B 1 308 ? 22.422 7.391 4.441 1 97 308 ILE B CA 1
ATOM 6976 C C . ILE B 1 308 ? 21.438 6.734 5.41 1 97 308 ILE B C 1
ATOM 6978 O O . ILE B 1 308 ? 21.375 5.508 5.5 1 97 308 ILE B O 1
ATOM 6982 N N . ASP B 1 309 ? 20.656 7.531 6.086 1 94.69 309 ASP B N 1
ATOM 6983 C CA . ASP B 1 309 ? 19.875 6.984 7.184 1 94.69 309 ASP B CA 1
ATOM 6984 C C . ASP B 1 309 ? 18.391 7.34 7.023 1 94.69 309 ASP B C 1
ATOM 6986 O O . ASP B 1 309 ? 17.578 6.484 6.688 1 94.69 309 ASP B O 1
ATOM 6990 N N . LYS B 1 310 ? 18.016 8.602 7.062 1 96.31 310 LYS B N 1
ATOM 6991 C CA . LYS B 1 310 ? 16.625 9.047 7.086 1 96.31 310 LYS B CA 1
ATOM 6992 C C . LYS B 1 310 ? 15.93 8.727 5.766 1 96.31 310 LYS B C 1
ATOM 6994 O O . LYS B 1 310 ? 14.789 8.273 5.758 1 96.31 310 LYS B O 1
ATOM 6999 N N . VAL B 1 311 ? 16.656 8.914 4.719 1 96.75 311 VAL B N 1
ATOM 7000 C CA . VAL B 1 311 ? 16.078 8.648 3.398 1 96.75 311 VAL B CA 1
ATOM 7001 C C . VAL B 1 311 ? 15.727 7.172 3.271 1 96.75 311 VAL B C 1
ATOM 7003 O O . VAL B 1 311 ? 14.656 6.82 2.781 1 96.75 311 VAL B O 1
ATOM 7006 N N . LEU B 1 312 ? 16.578 6.352 3.775 1 97.19 312 LEU B N 1
ATOM 7007 C CA . LEU B 1 312 ? 16.359 4.914 3.705 1 97.19 312 LEU B CA 1
ATOM 7008 C C . LEU B 1 312 ? 15.258 4.488 4.676 1 97.19 312 LEU B C 1
ATOM 7010 O O . LEU B 1 312 ? 14.469 3.588 4.375 1 97.19 312 LEU B O 1
ATOM 7014 N N . TYR B 1 313 ? 15.234 5.172 5.762 1 96.69 313 TYR B N 1
ATOM 7015 C CA . TYR B 1 313 ? 14.273 4.82 6.797 1 96.69 313 TYR B CA 1
ATOM 7016 C C . TYR B 1 313 ? 12.844 5.086 6.332 1 96.69 313 TYR B C 1
ATOM 7018 O O . TYR B 1 313 ? 11.93 4.309 6.625 1 96.69 313 TYR B O 1
ATOM 7026 N N . TYR B 1 314 ? 12.664 6.16 5.605 1 96.69 314 TYR B N 1
ATOM 7027 C CA . TYR B 1 314 ? 11.328 6.535 5.141 1 96.69 314 TYR B CA 1
ATOM 7028 C C . TYR B 1 314 ? 11.18 6.27 3.65 1 96.69 314 TYR B C 1
ATOM 7030 O O . TYR B 1 314 ? 10.383 6.93 2.973 1 96.69 314 TYR B O 1
ATOM 7038 N N . ARG B 1 315 ? 11.961 5.387 3.105 1 95.19 315 ARG B N 1
ATOM 7039 C CA . ARG B 1 315 ? 11.953 5.105 1.675 1 95.19 315 ARG B CA 1
ATOM 7040 C C . ARG B 1 315 ? 10.57 4.66 1.213 1 95.19 315 ARG B C 1
ATOM 7042 O O . ARG B 1 315 ? 9.836 4.016 1.966 1 95.19 315 ARG B O 1
ATOM 7049 N N . THR B 1 316 ? 10.242 4.98 0.013 1 93.5 316 THR B N 1
ATOM 7050 C CA . THR B 1 316 ? 8.938 4.695 -0.576 1 93.5 316 THR B CA 1
ATOM 7051 C C . THR B 1 316 ? 9.086 3.936 -1.89 1 93.5 316 THR B C 1
ATOM 7053 O O . THR B 1 316 ? 10.211 3.707 -2.354 1 93.5 316 THR B O 1
ATOM 7056 N N . LYS B 1 317 ? 7.988 3.535 -2.443 1 87.94 317 LYS B N 1
ATOM 7057 C CA . LYS B 1 317 ? 8.008 2.883 -3.75 1 87.94 317 LYS B CA 1
ATOM 7058 C C . LYS B 1 317 ? 8.508 3.836 -4.832 1 87.94 317 LYS B C 1
ATOM 7060 O O . LYS B 1 317 ? 9.164 3.414 -5.785 1 87.94 317 LYS B O 1
ATOM 7065 N N . GLU B 1 318 ? 8.18 5.129 -4.676 1 88.62 318 GLU B N 1
ATOM 7066 C CA . GLU B 1 318 ? 8.648 6.137 -5.621 1 88.62 318 GLU B CA 1
ATOM 7067 C C . GLU B 1 318 ? 10.172 6.266 -5.578 1 88.62 318 GLU B C 1
ATOM 7069 O O . GLU B 1 318 ? 10.82 6.391 -6.617 1 88.62 318 GLU B O 1
ATOM 7074 N N . PHE B 1 319 ? 10.648 6.191 -4.457 1 95 319 PHE B N 1
ATOM 7075 C CA . PHE B 1 319 ? 12.094 6.203 -4.293 1 95 319 PHE B CA 1
ATOM 7076 C C . PHE B 1 319 ? 12.727 4.977 -4.941 1 95 319 PHE B C 1
ATOM 7078 O O . PHE B 1 319 ? 13.742 5.086 -5.637 1 95 319 PHE B O 1
ATOM 7085 N N . ASP B 1 320 ? 12.102 3.848 -4.641 1 91.69 320 ASP B N 1
ATOM 7086 C CA . ASP B 1 320 ? 12.617 2.615 -5.227 1 91.69 320 ASP B CA 1
ATOM 7087 C C . ASP B 1 320 ? 12.617 2.688 -6.75 1 91.69 320 ASP B C 1
ATOM 7089 O O . ASP B 1 320 ? 13.578 2.264 -7.398 1 91.69 320 ASP B O 1
ATOM 7093 N N . SER B 1 321 ? 11.555 3.201 -7.223 1 87.31 321 SER B N 1
ATOM 7094 C CA . SER B 1 321 ? 11.445 3.352 -8.672 1 87.31 321 SER B CA 1
ATOM 7095 C C . SER B 1 321 ? 12.516 4.301 -9.203 1 87.31 321 SER B C 1
ATOM 7097 O O . SER B 1 321 ? 13.07 4.078 -10.281 1 87.31 321 SER B O 1
ATOM 7099 N N . TYR B 1 322 ? 12.758 5.344 -8.547 1 90.75 322 TYR B N 1
ATOM 7100 C CA . TYR B 1 322 ? 13.812 6.281 -8.906 1 90.75 322 TYR B CA 1
ATOM 7101 C C . TYR B 1 322 ? 15.172 5.582 -8.961 1 90.75 322 TYR B C 1
ATOM 7103 O O . TYR B 1 322 ? 15.93 5.766 -9.914 1 90.75 322 TYR B O 1
ATOM 7111 N N . CYS B 1 323 ? 15.445 4.781 -7.945 1 91.44 323 CYS B N 1
ATOM 7112 C CA . CYS B 1 323 ? 16.719 4.07 -7.867 1 91.44 323 CYS B CA 1
ATOM 7113 C C . CYS B 1 323 ? 16.859 3.074 -9.008 1 91.44 323 CYS B C 1
ATOM 7115 O O . CYS B 1 323 ? 17.922 2.947 -9.602 1 91.44 323 CYS B O 1
ATOM 7117 N N . LYS B 1 324 ? 15.797 2.369 -9.289 1 84.12 324 LYS B N 1
ATOM 7118 C CA . LYS B 1 324 ? 15.812 1.363 -10.344 1 84.12 324 LYS B CA 1
ATOM 7119 C C . LYS B 1 324 ? 15.984 2.012 -11.719 1 84.12 324 LYS B C 1
ATOM 7121 O O . LYS B 1 324 ? 16.578 1.417 -12.625 1 84.12 324 LYS B O 1
ATOM 7126 N N . GLY B 1 325 ? 15.484 3.252 -11.828 1 81.25 325 GLY B N 1
ATOM 7127 C CA . GLY B 1 325 ? 15.539 3.941 -13.109 1 81.25 325 GLY B CA 1
ATOM 7128 C C . GLY B 1 325 ? 16.75 4.84 -13.25 1 81.25 325 GLY B C 1
ATOM 7129 O O . GLY B 1 325 ? 16.938 5.473 -14.289 1 81.25 325 GLY B O 1
ATOM 7130 N N . TYR B 1 326 ? 17.547 4.812 -12.289 1 87.5 326 TYR B N 1
ATOM 7131 C CA . TYR B 1 326 ? 18.719 5.68 -12.336 1 87.5 326 TYR B CA 1
ATOM 7132 C C . TYR B 1 326 ? 19.688 5.219 -13.422 1 87.5 326 TYR B C 1
ATOM 7134 O O . TYR B 1 326 ? 20.078 4.051 -13.453 1 87.5 326 TYR B O 1
ATOM 7142 N N . PRO B 1 327 ? 20.016 6.047 -14.281 1 79.88 327 PRO B N 1
ATOM 7143 C CA . PRO B 1 327 ? 20.859 5.629 -15.398 1 79.88 327 PRO B CA 1
ATOM 7144 C C . PRO B 1 327 ? 22.25 5.164 -14.953 1 79.88 327 PRO B C 1
ATOM 7146 O O . PRO B 1 327 ? 22.891 5.836 -14.141 1 79.88 327 PRO B O 1
ATOM 7149 N N . LYS B 1 328 ? 22.75 4.148 -15.516 1 76.06 328 LYS B N 1
ATOM 7150 C CA . LYS B 1 328 ? 24.047 3.582 -15.195 1 76.06 328 LYS B CA 1
ATOM 7151 C C . LYS B 1 328 ? 25.188 4.445 -15.75 1 76.06 328 LYS B C 1
ATOM 7153 O O . LYS B 1 328 ? 26.312 4.402 -15.258 1 76.06 328 LYS B O 1
ATOM 7158 N N . THR B 1 329 ? 24.844 5.176 -16.766 1 77.56 329 THR B N 1
ATOM 7159 C CA . THR B 1 329 ? 25.859 5.957 -17.484 1 77.56 329 THR B CA 1
ATOM 7160 C C . THR B 1 329 ? 26.016 7.34 -16.844 1 77.56 329 THR B C 1
ATOM 7162 O O . THR B 1 329 ? 26.797 8.164 -17.328 1 77.56 329 THR B O 1
ATOM 7165 N N . SER B 1 330 ? 25.266 7.512 -15.773 1 82.75 330 SER B N 1
ATOM 7166 C CA . SER B 1 330 ? 25.359 8.812 -15.125 1 82.75 330 SER B CA 1
ATOM 7167 C C . SER B 1 330 ? 26.75 9.062 -14.555 1 82.75 330 SER B C 1
ATOM 7169 O O . SER B 1 330 ? 27.391 8.133 -14.047 1 82.75 330 SER B O 1
ATOM 7171 N N . GLU B 1 331 ? 27.188 10.258 -14.641 1 86 331 GLU B N 1
ATOM 7172 C CA . GLU B 1 331 ? 28.484 10.641 -14.102 1 86 331 GLU B CA 1
ATOM 7173 C C . GLU B 1 331 ? 28.5 10.531 -12.578 1 86 331 GLU B C 1
ATOM 7175 O O . GLU B 1 331 ? 29.516 10.125 -11.992 1 86 331 GLU B O 1
ATOM 7180 N N . ILE B 1 332 ? 27.391 10.93 -12.016 1 91.56 332 ILE B N 1
ATOM 7181 C CA . ILE B 1 332 ? 27.25 10.812 -10.57 1 91.56 332 ILE B CA 1
ATOM 7182 C C . ILE B 1 332 ? 26.625 9.469 -10.211 1 91.56 332 ILE B C 1
ATOM 7184 O O . ILE B 1 332 ? 25.609 9.078 -10.789 1 91.56 332 ILE B O 1
ATOM 7188 N N . SER B 1 333 ? 27.297 8.805 -9.32 1 93.44 333 SER B N 1
ATOM 7189 C CA . SER B 1 333 ? 26.75 7.52 -8.898 1 93.44 333 SER B CA 1
ATOM 7190 C C . SER B 1 333 ? 25.438 7.695 -8.156 1 93.44 333 SER B C 1
ATOM 7192 O O . SER B 1 333 ? 25.172 8.75 -7.578 1 93.44 333 SER B O 1
ATOM 7194 N N . LEU B 1 334 ? 24.609 6.695 -8.211 1 94.88 334 LEU B N 1
ATOM 7195 C CA . LEU B 1 334 ? 23.328 6.727 -7.5 1 94.88 334 LEU B CA 1
ATOM 7196 C C . LEU B 1 334 ? 23.547 6.988 -6.016 1 94.88 334 LEU B C 1
ATOM 7198 O O . LEU B 1 334 ? 22.844 7.793 -5.41 1 94.88 334 LEU B O 1
ATOM 7202 N N . VAL B 1 335 ? 24.5 6.371 -5.395 1 95.75 335 VAL B N 1
ATOM 7203 C CA . VAL B 1 335 ? 24.781 6.5 -3.967 1 95.75 335 VAL B CA 1
ATOM 7204 C C . VAL B 1 335 ? 25.141 7.949 -3.639 1 95.75 335 VAL B C 1
ATOM 7206 O O . VAL B 1 335 ? 24.672 8.5 -2.643 1 95.75 335 VAL B O 1
ATOM 7209 N N . ASP B 1 336 ? 25.875 8.531 -4.48 1 95.25 336 ASP B N 1
ATOM 7210 C CA . ASP B 1 336 ? 26.281 9.914 -4.258 1 95.25 336 ASP B CA 1
ATOM 7211 C C . ASP B 1 336 ? 25.094 10.867 -4.387 1 95.25 336 ASP B C 1
ATOM 7213 O O . ASP B 1 336 ? 24.984 11.828 -3.633 1 95.25 336 ASP B O 1
ATOM 7217 N N . GLU B 1 337 ? 24.328 10.547 -5.355 1 94.25 337 GLU B N 1
ATOM 7218 C CA . GLU B 1 337 ? 23.141 11.375 -5.547 1 94.25 337 GLU B CA 1
ATOM 7219 C C . GLU B 1 337 ? 22.219 11.32 -4.324 1 94.25 337 GLU B C 1
ATOM 7221 O O . GLU B 1 337 ? 21.734 12.352 -3.865 1 94.25 337 GLU B O 1
ATOM 7226 N N . ILE B 1 338 ? 22.016 10.18 -3.832 1 96.12 338 ILE B N 1
ATOM 7227 C CA . ILE B 1 338 ? 21.125 10.023 -2.68 1 96.12 338 ILE B CA 1
ATOM 7228 C C . ILE B 1 338 ? 21.797 10.609 -1.437 1 96.12 338 ILE B C 1
ATOM 7230 O O . ILE B 1 338 ? 21.109 11.133 -0.552 1 96.12 338 ILE B O 1
ATOM 7234 N N . MET B 1 339 ? 23.047 10.492 -1.355 1 96.75 339 MET B N 1
ATOM 7235 C CA . MET B 1 339 ? 23.766 11.117 -0.249 1 96.75 339 MET B CA 1
ATOM 7236 C C . MET B 1 339 ? 23.531 12.625 -0.232 1 96.75 339 MET B C 1
ATOM 7238 O O . MET B 1 339 ? 23.406 13.227 0.836 1 96.75 339 MET B O 1
ATOM 7242 N N . LYS B 1 340 ? 23.5 13.164 -1.37 1 94 340 LYS B N 1
ATOM 7243 C CA . LYS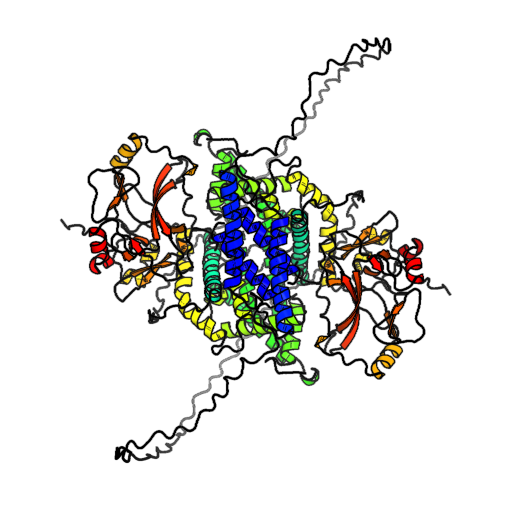 B 1 340 ? 23.172 14.586 -1.469 1 94 340 LYS B CA 1
ATOM 7244 C C . LYS B 1 340 ? 21.766 14.859 -0.91 1 94 340 LYS B C 1
ATOM 7246 O O . LYS B 1 340 ? 21.562 15.844 -0.198 1 94 340 LYS B O 1
ATOM 7251 N N . TRP B 1 341 ? 20.844 13.969 -1.234 1 93.62 341 TRP B N 1
ATOM 7252 C CA . TRP B 1 341 ? 19.484 14.109 -0.698 1 93.62 341 TRP B CA 1
ATOM 7253 C C . TRP B 1 341 ? 19.5 14.039 0.825 1 93.62 341 TRP B C 1
ATOM 7255 O O . TRP B 1 341 ? 18.844 14.844 1.496 1 93.62 341 TRP B O 1
ATOM 7265 N N . GLU B 1 342 ? 20.219 13.07 1.296 1 96.19 342 GLU B N 1
ATOM 7266 C CA . GLU B 1 342 ? 20.312 12.883 2.74 1 96.19 342 GLU B CA 1
ATOM 7267 C C . GLU B 1 342 ? 20.844 14.133 3.432 1 96.19 342 GLU B C 1
ATOM 7269 O O . GLU B 1 342 ? 20.281 14.578 4.438 1 96.19 342 GLU B O 1
ATOM 7274 N N . THR B 1 343 ? 21.828 14.664 2.902 1 94.31 343 THR B N 1
ATOM 7275 C CA . THR B 1 343 ? 22.453 15.836 3.498 1 94.31 343 THR B CA 1
ATOM 7276 C C . THR B 1 343 ? 21.5 17.031 3.443 1 94.31 343 THR B C 1
ATOM 7278 O O . THR B 1 343 ? 21.375 17.781 4.422 1 94.31 343 THR B O 1
ATOM 7281 N N . GLN B 1 344 ? 20.828 17.156 2.434 1 90.69 344 GLN B N 1
ATOM 7282 C CA . GLN B 1 344 ? 19.969 18.312 2.205 1 90.69 344 GLN B CA 1
ATOM 7283 C C . GLN B 1 344 ? 18.672 18.203 2.992 1 90.69 344 GLN B C 1
ATOM 7285 O O . GLN B 1 344 ? 18.156 19.203 3.508 1 90.69 344 GLN B O 1
ATOM 7290 N N . HIS B 1 345 ? 18.141 17.047 3.115 1 93.62 345 HIS B N 1
ATOM 7291 C CA . HIS B 1 345 ? 16.781 16.922 3.613 1 93.62 345 HIS B CA 1
ATOM 7292 C C . HIS B 1 345 ? 16.75 16.391 5.043 1 93.62 345 HIS B C 1
ATOM 7294 O O . HIS B 1 345 ? 15.727 16.469 5.723 1 93.62 345 HIS B O 1
ATOM 7300 N N . ARG B 1 346 ? 17.781 15.883 5.543 1 94.75 346 ARG B N 1
ATOM 7301 C CA . ARG B 1 346 ? 17.828 15.289 6.875 1 94.75 346 ARG B CA 1
ATOM 7302 C C . ARG B 1 346 ? 17.297 16.266 7.926 1 94.75 346 ARG B C 1
ATOM 7304 O O . ARG B 1 346 ? 16.438 15.898 8.734 1 94.75 346 ARG B O 1
ATOM 7311 N N . PRO B 1 347 ? 17.719 17.516 7.891 1 92.5 347 PRO B N 1
ATOM 7312 C CA . PRO B 1 347 ? 17.203 18.438 8.906 1 92.5 347 PRO B CA 1
ATOM 7313 C C . PRO B 1 347 ? 15.695 18.641 8.812 1 92.5 347 PRO B C 1
ATOM 7315 O O . PRO B 1 347 ? 15.031 18.812 9.836 1 92.5 347 PRO B O 1
ATOM 7318 N N . HIS B 1 348 ? 15.211 18.609 7.629 1 93.88 348 HIS B N 1
ATOM 7319 C CA . HIS B 1 348 ? 13.781 18.812 7.426 1 93.88 348 HIS B CA 1
ATOM 7320 C C . HIS B 1 348 ? 12.984 17.578 7.855 1 93.88 348 HIS B C 1
ATOM 7322 O O . HIS B 1 348 ? 11.875 17.703 8.391 1 93.88 348 HIS B O 1
ATOM 7328 N N . ILE B 1 349 ? 13.516 16.406 7.605 1 95.81 349 ILE B N 1
ATOM 7329 C CA . ILE B 1 349 ? 12.883 15.172 8.047 1 95.81 349 ILE B CA 1
ATOM 7330 C C . ILE B 1 349 ? 12.805 15.148 9.57 1 95.81 349 ILE B C 1
ATOM 7332 O O . ILE B 1 349 ? 11.758 14.828 10.141 1 95.81 349 ILE B O 1
ATOM 7336 N N . GLU B 1 350 ? 13.844 15.523 10.195 1 94.25 350 GLU B N 1
ATOM 7337 C CA . GLU B 1 350 ? 13.883 15.547 11.648 1 94.25 350 GLU B CA 1
ATOM 7338 C C . GLU B 1 350 ? 12.891 16.562 12.211 1 94.25 350 GLU B C 1
ATOM 7340 O O . GLU B 1 350 ? 12.234 16.312 13.227 1 94.25 350 GLU B O 1
ATOM 7345 N N . GLN B 1 351 ? 12.789 17.672 11.586 1 93.44 351 GLN B N 1
ATOM 7346 C CA . GLN B 1 351 ? 11.812 18.656 12 1 93.44 351 GLN B CA 1
ATOM 7347 C C . GLN B 1 351 ? 10.391 18.141 11.844 1 93.44 351 GLN B C 1
ATOM 7349 O O . GLN B 1 351 ? 9.523 18.406 12.68 1 93.44 351 GLN B O 1
ATOM 7354 N N . LEU B 1 352 ? 10.156 17.453 10.789 1 93.81 352 LEU B N 1
ATOM 7355 C CA . LEU B 1 352 ? 8.836 16.875 10.547 1 93.81 352 LEU B CA 1
ATOM 7356 C C . LEU B 1 352 ? 8.492 15.844 11.609 1 93.81 352 LEU B C 1
ATOM 7358 O O . LEU B 1 352 ? 7.34 15.75 12.039 1 93.81 352 LEU B O 1
ATOM 7362 N N . GLU B 1 353 ? 9.492 15.016 11.953 1 93.56 353 GLU B N 1
ATOM 7363 C CA . GLU B 1 353 ? 9.305 14.039 13.023 1 93.56 353 GLU B CA 1
ATOM 7364 C C . GLU B 1 353 ? 8.859 14.719 14.32 1 93.56 353 GLU B C 1
ATOM 7366 O O . GLU B 1 353 ? 7.883 14.297 14.938 1 93.56 353 GLU B O 1
ATOM 7371 N N . THR B 1 354 ? 9.547 15.758 14.648 1 91.75 354 THR B N 1
ATOM 7372 C CA . THR B 1 354 ? 9.258 16.484 15.875 1 91.75 354 THR B CA 1
ATOM 7373 C C . THR B 1 354 ? 7.887 17.156 15.805 1 91.75 354 THR B C 1
ATOM 7375 O O . THR B 1 354 ? 7.121 17.109 16.766 1 91.75 354 THR B O 1
ATOM 7378 N N . ARG B 1 355 ? 7.637 17.719 14.727 1 91.5 355 ARG B N 1
ATOM 7379 C CA . ARG B 1 355 ? 6.363 18.406 14.539 1 91.5 355 ARG B CA 1
ATOM 7380 C C . ARG B 1 355 ? 5.191 17.438 14.695 1 91.5 355 ARG B C 1
ATOM 7382 O O . ARG B 1 355 ? 4.211 17.75 15.383 1 91.5 355 ARG B O 1
ATOM 7389 N N . ALA B 1 356 ? 5.254 16.328 14.023 1 89.25 356 ALA B N 1
ATOM 7390 C CA . ALA B 1 356 ? 4.18 15.336 14.102 1 89.25 356 ALA B CA 1
ATOM 7391 C C . ALA B 1 356 ? 3.936 14.922 15.555 1 89.25 356 ALA B C 1
ATOM 7393 O O . ALA B 1 356 ? 2.787 14.836 15.992 1 89.25 356 ALA B O 1
ATOM 7394 N N . LEU B 1 357 ? 4.992 14.719 16.266 1 88.81 357 LEU B N 1
ATOM 7395 C CA . LEU B 1 357 ? 4.887 14.305 17.656 1 88.81 357 LEU B CA 1
ATOM 7396 C C . LEU B 1 357 ? 4.273 15.406 18.516 1 88.81 357 LEU B C 1
ATOM 7398 O O . LEU B 1 357 ? 3.41 15.141 19.359 1 88.81 357 LEU B O 1
ATOM 7402 N N . ARG B 1 358 ? 4.707 16.641 18.297 1 91 358 ARG B N 1
ATOM 7403 C CA . ARG B 1 358 ? 4.234 17.766 19.094 1 91 358 ARG B CA 1
ATOM 7404 C C . ARG B 1 358 ? 2.777 18.078 18.797 1 91 358 ARG B C 1
ATOM 7406 O O . ARG B 1 358 ? 2.008 18.422 19.688 1 91 358 ARG B O 1
ATOM 7413 N N . LEU B 1 359 ? 2.428 17.969 17.578 1 88.25 359 LEU B N 1
ATOM 7414 C CA . LEU B 1 359 ? 1.041 18.203 17.188 1 88.25 359 LEU B CA 1
ATOM 7415 C C . LEU B 1 359 ? 0.116 17.172 17.828 1 88.25 359 LEU B C 1
ATOM 7417 O O . LEU B 1 359 ? -0.974 17.516 18.281 1 88.25 359 LEU B O 1
ATOM 7421 N N . ALA B 1 360 ? 0.57 15.992 17.812 1 82.44 360 ALA B N 1
ATOM 7422 C CA . ALA B 1 360 ? -0.223 14.938 18.438 1 82.44 360 ALA B CA 1
ATOM 7423 C C . ALA B 1 360 ? -0.385 15.172 19.938 1 82.44 360 ALA B C 1
ATOM 7425 O O . ALA B 1 360 ? -1.359 14.719 20.547 1 82.44 360 ALA B O 1
ATOM 7426 N N . LYS B 1 361 ? 0.534 15.93 20.5 1 84.5 361 LYS B N 1
ATOM 7427 C CA . LYS B 1 361 ? 0.48 16.234 21.922 1 84.5 361 LYS B CA 1
ATOM 7428 C C . LYS B 1 361 ? -0.289 17.516 22.188 1 84.5 361 LYS B C 1
ATOM 7430 O O . LYS B 1 361 ? -0.299 18.031 23.312 1 84.5 361 LYS B O 1
ATOM 7435 N N . GLY B 1 362 ? -0.742 18.172 21.141 1 84.88 362 GLY B N 1
ATOM 7436 C CA . GLY B 1 362 ? -1.625 19.312 21.344 1 84.88 362 GLY B CA 1
ATOM 7437 C C . GLY B 1 362 ? -0.986 20.641 20.984 1 84.88 362 GLY B C 1
ATOM 7438 O O . GLY B 1 362 ? -1.519 21.703 21.312 1 84.88 362 GLY B O 1
ATOM 7439 N N . ASP B 1 363 ? 0.152 20.578 20.391 1 90.69 363 ASP B N 1
ATOM 7440 C CA . ASP B 1 363 ? 0.806 21.812 19.969 1 90.69 363 ASP B CA 1
ATOM 7441 C C . ASP B 1 363 ? 0.17 22.375 18.703 1 90.69 363 ASP B C 1
ATOM 7443 O O . ASP B 1 363 ? 0.849 22.547 17.688 1 90.69 363 ASP B O 1
ATOM 7447 N N . LEU B 1 364 ? -1.04 22.797 18.781 1 88.06 364 LEU B N 1
ATOM 7448 C CA . LEU B 1 364 ? -1.783 23.266 17.625 1 88.06 364 LEU B CA 1
ATOM 7449 C C . LEU B 1 364 ? -1.268 24.625 17.172 1 88.06 364 LEU B C 1
ATOM 7451 O O . LEU B 1 364 ? -1.322 24.953 15.984 1 88.06 364 LEU B O 1
ATOM 7455 N N . MET B 1 365 ? -0.783 25.438 18.141 1 93.12 365 MET B N 1
ATOM 7456 C CA . MET B 1 365 ? -0.259 26.766 17.828 1 93.12 365 MET B CA 1
ATOM 7457 C C . MET B 1 365 ? 1.141 26.672 17.234 1 93.12 365 MET B C 1
ATOM 7459 O O . MET B 1 365 ? 1.668 27.656 16.719 1 93.12 365 MET B O 1
ATOM 7463 N N . ARG B 1 366 ? 1.733 25.484 17.312 1 94 366 ARG B N 1
ATOM 7464 C CA . ARG B 1 366 ? 3.062 25.188 16.781 1 94 366 ARG B CA 1
ATOM 7465 C C . ARG B 1 366 ? 4.125 26.031 17.484 1 94 366 ARG B C 1
ATOM 7467 O O . ARG B 1 366 ? 4.973 26.641 16.828 1 94 366 ARG B O 1
ATOM 7474 N N . LEU B 1 367 ? 4.02 26.062 18.719 1 94.31 367 LEU B N 1
ATOM 7475 C CA . LEU B 1 367 ? 4.996 26.766 19.531 1 94.31 367 LEU B CA 1
ATOM 7476 C C . LEU B 1 367 ? 6.383 26.141 19.391 1 94.31 367 LEU B C 1
ATOM 7478 O O . LEU B 1 367 ? 7.395 26.844 19.516 1 94.31 367 LEU B O 1
ATOM 7482 N N . SER B 1 368 ? 6.371 24.906 19.078 1 91.75 368 SER B N 1
ATOM 7483 C CA . SER B 1 368 ? 7.625 24.172 18.922 1 91.75 368 SER B CA 1
ATOM 7484 C C . SER B 1 368 ? 8.453 24.719 17.766 1 91.75 368 SER B C 1
ATOM 7486 O O . SER B 1 368 ? 9.672 24.531 17.719 1 91.75 368 SER B O 1
ATOM 7488 N N . ASP B 1 369 ? 7.832 25.328 16.859 1 91.75 369 ASP B N 1
ATOM 7489 C CA . ASP B 1 369 ? 8.555 25.953 15.75 1 91.75 369 ASP B CA 1
ATOM 7490 C C . ASP B 1 369 ? 9.508 27.031 16.25 1 91.75 369 ASP B C 1
ATOM 7492 O O . ASP B 1 369 ? 10.562 27.266 15.656 1 91.75 369 ASP B O 1
ATOM 7496 N N . LEU B 1 370 ? 9.117 27.672 17.312 1 94.31 370 LEU B N 1
ATOM 7497 C CA . LEU B 1 370 ? 9.93 28.734 17.891 1 94.31 370 LEU B CA 1
ATOM 7498 C C . LEU B 1 370 ? 11.164 28.172 18.578 1 94.31 370 LEU B C 1
ATOM 7500 O O . LEU B 1 370 ? 12.141 28.891 18.812 1 94.31 370 LEU B O 1
ATOM 7504 N N . GLU B 1 371 ? 11.109 26.891 18.906 1 91.56 371 GLU B N 1
ATOM 7505 C CA . GLU B 1 371 ? 12.211 26.234 19.609 1 91.56 371 GLU B CA 1
ATOM 7506 C C . GLU B 1 371 ? 13.305 25.797 18.641 1 91.56 371 GLU B C 1
ATOM 7508 O O . GLU B 1 371 ? 14.406 25.438 19.062 1 91.56 371 GLU B O 1
ATOM 7513 N N . ASN B 1 372 ? 13.016 25.828 17.406 1 91.75 372 ASN B N 1
ATOM 7514 C CA . ASN B 1 372 ? 14.055 25.547 16.422 1 91.75 372 ASN B CA 1
ATOM 7515 C C . ASN B 1 372 ? 15.195 26.547 16.5 1 91.75 372 ASN B C 1
ATOM 7517 O O . ASN B 1 372 ? 14.961 27.766 16.422 1 91.75 372 ASN B O 1
ATOM 7521 N N . PRO B 1 373 ? 16.359 26.078 16.562 1 89.88 373 PRO B N 1
ATOM 7522 C CA . PRO B 1 373 ? 17.484 26.984 16.75 1 89.88 373 PRO B CA 1
ATOM 7523 C C . PRO B 1 373 ? 17.609 28.031 15.641 1 89.88 373 PRO B C 1
ATOM 7525 O O . PRO B 1 373 ? 17.953 29.188 15.914 1 89.88 373 PRO B O 1
ATOM 7528 N N . GLN B 1 374 ? 17.344 27.672 14.477 1 90.38 374 GLN B N 1
ATOM 7529 C CA . GLN B 1 374 ? 17.438 28.594 13.359 1 90.38 374 GLN B CA 1
ATOM 7530 C C . GLN B 1 374 ? 16.375 29.688 13.477 1 90.38 374 GLN B C 1
ATOM 7532 O O . GLN B 1 374 ? 16.594 30.828 13.031 1 90.38 374 GLN B O 1
ATOM 7537 N N . VAL B 1 375 ? 15.297 29.359 14.016 1 93.75 375 VAL B N 1
ATOM 7538 C CA . VAL B 1 375 ? 14.203 30.297 14.18 1 93.75 375 VAL B CA 1
ATOM 7539 C C . VAL B 1 375 ? 14.445 31.156 15.422 1 93.75 375 VAL B C 1
ATOM 7541 O O . VAL B 1 375 ? 14.305 32.375 15.375 1 93.75 375 VAL B O 1
ATOM 7544 N N . GLU B 1 376 ? 14.852 30.516 16.438 1 93.19 376 GLU B N 1
ATOM 7545 C CA . GLU B 1 376 ? 15.094 31.203 17.719 1 93.19 376 GLU B CA 1
ATOM 7546 C C . GLU B 1 376 ? 16.156 32.281 17.562 1 93.19 376 GLU B C 1
ATOM 7548 O O . GLU B 1 376 ? 16.062 33.344 18.172 1 93.19 376 GLU B O 1
ATOM 7553 N N . GLU B 1 377 ? 17.094 32 16.781 1 92 377 GLU B N 1
ATOM 7554 C CA . GLU B 1 377 ? 18.188 32.969 16.562 1 92 377 GLU B CA 1
ATOM 7555 C C . GLU B 1 377 ? 17.719 34.188 15.773 1 92 377 GLU B C 1
ATOM 7557 O O . GLU B 1 377 ? 18.25 35.281 15.953 1 92 377 GLU B O 1
ATOM 7562 N N . ARG B 1 378 ? 16.766 34.062 14.992 1 94.06 378 ARG B N 1
ATOM 7563 C CA . ARG B 1 378 ? 16.438 35.094 14.008 1 94.06 378 ARG B CA 1
ATOM 7564 C C . ARG B 1 378 ? 15.102 35.781 14.328 1 94.06 378 ARG B C 1
ATOM 7566 O O . ARG B 1 378 ? 14.82 36.875 13.859 1 94.06 378 ARG B O 1
ATOM 7573 N N . LEU B 1 379 ? 14.32 35.094 15.016 1 94.69 379 LEU B N 1
ATOM 7574 C CA . LEU B 1 379 ? 12.984 35.594 15.352 1 94.69 379 LEU B CA 1
ATOM 7575 C C . LEU B 1 379 ? 12.812 35.688 16.859 1 94.69 379 LEU B C 1
ATOM 7577 O O . LEU B 1 379 ? 12.898 34.688 17.578 1 94.69 379 LEU B O 1
ATOM 7581 N N . LYS B 1 380 ? 12.586 36.906 17.281 1 93.81 380 LYS B N 1
ATOM 7582 C CA . LYS B 1 380 ? 12.391 37.156 18.719 1 93.81 380 LYS B CA 1
ATOM 7583 C C . LYS B 1 380 ? 10.938 37.469 19.016 1 93.81 380 LYS B C 1
ATOM 7585 O O . LYS B 1 380 ? 10.555 38.625 19.094 1 93.81 380 LYS B O 1
ATOM 7590 N N . VAL B 1 381 ? 10.172 36.438 19.172 1 94.62 381 VAL B N 1
ATOM 7591 C CA . VAL B 1 381 ? 8.75 36.562 19.438 1 94.62 381 VAL B CA 1
ATOM 7592 C C . VAL B 1 381 ? 8.391 35.75 20.688 1 94.62 381 VAL B C 1
ATOM 7594 O O . VAL B 1 381 ? 8.852 34.625 20.875 1 94.62 381 VAL B O 1
ATOM 7597 N N . HIS B 1 382 ? 7.629 36.375 21.578 1 94.12 382 HIS B N 1
ATOM 7598 C CA . HIS B 1 382 ? 7.152 35.688 22.766 1 94.12 382 HIS B CA 1
ATOM 7599 C C . HIS B 1 382 ? 6.102 34.625 22.391 1 94.12 382 HIS B C 1
ATOM 7601 O O . HIS B 1 382 ? 5.289 34.844 21.484 1 94.12 382 HIS B O 1
ATOM 7607 N N . GLU B 1 383 ? 6.031 33.625 23.141 1 94.25 383 GLU B N 1
ATOM 7608 C CA . GLU B 1 383 ? 5.129 32.5 22.875 1 94.25 383 GLU B CA 1
ATOM 7609 C C . GLU B 1 383 ? 3.672 32.969 22.875 1 94.25 383 GLU B C 1
ATOM 7611 O O . GLU B 1 383 ? 2.846 32.438 22.141 1 94.25 383 GLU B O 1
ATOM 7616 N N . SER B 1 384 ? 3.383 33.906 23.656 1 93.56 384 SER B N 1
ATOM 7617 C CA . SER B 1 384 ? 2.006 34.375 23.781 1 93.56 384 SER B CA 1
ATOM 761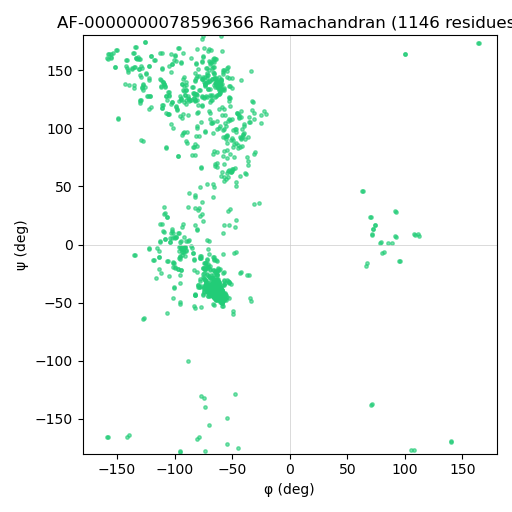8 C C . SER B 1 384 ? 1.538 35.094 22.516 1 93.56 384 SER B C 1
ATOM 7620 O O . SER B 1 384 ? 0.336 35.219 22.281 1 93.56 384 SER B O 1
ATOM 7622 N N . SER B 1 385 ? 2.49 35.5 21.734 1 96.12 385 SER B N 1
ATOM 7623 C CA . SER B 1 385 ? 2.158 36.219 20.516 1 96.12 385 SER B CA 1
ATOM 7624 C C . SER B 1 385 ? 2.248 35.312 19.281 1 96.12 385 SER B C 1
ATOM 7626 O O . SER B 1 385 ? 2.227 35.812 18.156 1 96.12 385 SER B O 1
ATOM 7628 N N . TRP B 1 386 ? 2.396 34.062 19.5 1 96.69 386 TRP B N 1
ATOM 7629 C CA . TRP B 1 386 ? 2.545 33.094 18.422 1 96.69 386 TRP B CA 1
ATOM 7630 C C . TRP B 1 386 ? 1.32 32.188 18.312 1 96.69 386 TRP B C 1
ATOM 7632 O O . TRP B 1 386 ? 0.943 31.531 19.281 1 96.69 386 TRP B O 1
ATOM 7642 N N . ASN B 1 387 ? 0.619 32.219 17.094 1 95.56 387 ASN B N 1
ATOM 7643 C CA . ASN B 1 387 ? -0.573 31.391 16.938 1 95.56 387 ASN B CA 1
ATOM 7644 C C . ASN B 1 387 ? -0.768 30.953 15.492 1 95.56 387 ASN B C 1
ATOM 7646 O O . ASN B 1 387 ? -1.202 31.734 14.648 1 95.56 387 ASN B O 1
ATOM 7650 N N . ASN B 1 388 ? -0.544 29.719 15.234 1 92.88 388 ASN B N 1
ATOM 7651 C CA . ASN B 1 388 ? -0.748 29.156 13.906 1 92.88 388 ASN B CA 1
ATOM 7652 C C . ASN B 1 388 ? -2.041 28.359 13.828 1 92.88 388 ASN B C 1
ATOM 7654 O O . ASN B 1 388 ? -2.32 27.719 12.812 1 92.88 388 ASN B O 1
ATOM 7658 N N . ALA B 1 389 ? -2.852 28.344 14.836 1 90.25 389 ALA B N 1
ATOM 7659 C CA . ALA B 1 389 ? -3.953 27.391 14.953 1 90.25 389 ALA B CA 1
ATOM 7660 C C . ALA B 1 389 ? -5.254 28 14.43 1 90.25 389 ALA B C 1
ATOM 7662 O O . ALA B 1 389 ? -6.016 27.328 13.719 1 90.25 389 ALA B O 1
ATOM 7663 N N . LYS B 1 390 ? -5.578 29.172 14.906 1 89.31 390 LYS B N 1
ATOM 7664 C CA . LYS B 1 390 ? -6.863 29.797 14.586 1 89.31 390 LYS B CA 1
ATOM 7665 C C . LYS B 1 390 ? -6.809 31.297 14.758 1 89.31 390 LYS B C 1
ATOM 7667 O O . LYS B 1 390 ? -5.836 31.844 15.297 1 89.31 390 LYS B O 1
ATOM 7672 N N . ASN B 1 391 ? -7.781 31.891 14.18 1 94.06 391 ASN B N 1
ATOM 7673 C CA . ASN B 1 391 ? -7.98 33.312 14.398 1 94.06 391 ASN B CA 1
ATOM 7674 C C . ASN B 1 391 ? -9.047 33.594 15.461 1 94.06 391 ASN B C 1
ATOM 7676 O O . ASN B 1 391 ? -10.219 33.25 15.266 1 94.06 391 ASN B O 1
ATOM 7680 N N . GLU B 1 392 ? -8.594 34.219 16.547 1 92.56 392 GLU B N 1
ATOM 7681 C CA . GLU B 1 392 ? -9.516 34.5 17.641 1 92.56 392 GLU B CA 1
ATOM 7682 C C . GLU B 1 392 ? -9.977 35.969 17.578 1 92.56 392 GLU B C 1
ATOM 7684 O O . GLU B 1 392 ? -9.32 36.812 16.953 1 92.56 392 GLU B O 1
ATOM 7689 N N . TRP B 1 393 ? -11.055 36.125 18.203 1 93.75 393 TRP B N 1
ATOM 7690 C CA . TRP B 1 393 ? -11.516 37.531 18.328 1 93.75 393 TRP B CA 1
ATOM 7691 C C . TRP B 1 393 ? -10.648 38.281 19.297 1 93.75 393 TRP B C 1
ATOM 7693 O O . TRP B 1 393 ? -10.258 37.781 20.344 1 93.75 393 TRP B O 1
ATOM 7703 N N . ALA B 1 394 ? -10.344 39.562 18.938 1 93.94 394 ALA B N 1
ATOM 7704 C CA . ALA B 1 394 ? -9.547 40.406 19.828 1 93.94 394 ALA B CA 1
ATOM 7705 C C . ALA B 1 394 ? -10.344 40.812 21.062 1 93.94 394 ALA B C 1
ATOM 7707 O O . ALA B 1 394 ? -9.805 40.875 22.172 1 93.94 394 ALA B O 1
ATOM 7708 N N . PHE B 1 395 ? -11.641 41.125 20.828 1 93.81 395 PHE B N 1
ATOM 7709 C CA . PHE B 1 395 ? -12.508 41.625 21.891 1 93.81 395 PHE B CA 1
ATOM 7710 C C . PHE B 1 395 ? -13.867 40.938 21.844 1 93.81 395 PHE B C 1
ATOM 7712 O O . PHE B 1 395 ? -14.477 40.812 20.766 1 93.81 395 PHE B O 1
ATOM 7719 N N . ALA B 1 396 ? -14.344 40.531 22.938 1 91.38 396 ALA B N 1
ATOM 7720 C CA . ALA B 1 396 ? -15.633 39.844 23.031 1 91.38 396 ALA B CA 1
ATOM 7721 C C . ALA B 1 396 ? -16.781 40.781 22.609 1 91.38 396 ALA B C 1
ATOM 7723 O O . ALA B 1 396 ? -17.766 40.312 22.031 1 91.38 396 ALA B O 1
ATOM 7724 N N . SER B 1 397 ? -16.641 42 22.906 1 92.12 397 SER B N 1
ATOM 7725 C CA . SER B 1 397 ? -17.672 42.969 22.562 1 92.12 397 SER B CA 1
ATOM 7726 C C . SER B 1 397 ? -17.828 43.094 21.062 1 92.12 397 SER B C 1
ATOM 7728 O O . SER B 1 397 ? -18.953 43.219 20.562 1 92.12 397 SER B O 1
ATOM 7730 N N . GLU B 1 398 ? -16.719 43.062 20.344 1 92.5 398 GLU B N 1
ATOM 7731 C CA . GLU B 1 398 ? -16.781 43.156 18.891 1 92.5 398 GLU B CA 1
ATOM 7732 C C . GLU B 1 398 ? -17.422 41.906 18.297 1 92.5 398 GLU B C 1
ATOM 7734 O O . GLU B 1 398 ? -18.156 42 17.312 1 92.5 398 GLU B O 1
ATOM 7739 N N . GLU B 1 399 ? -17.125 40.812 18.891 1 90.25 399 GLU B N 1
ATOM 7740 C CA . GLU B 1 399 ? -17.734 39.562 18.438 1 90.25 399 GLU B CA 1
ATOM 7741 C C . GLU B 1 399 ? -19.266 39.594 18.594 1 90.25 399 GLU B C 1
ATOM 7743 O O . GLU B 1 399 ? -20 39.188 17.703 1 90.25 399 GLU B O 1
ATOM 7748 N N . GLU B 1 400 ? -19.734 40.094 19.719 1 88.06 400 GLU B N 1
ATOM 7749 C CA . GLU B 1 400 ? -21.156 40.219 19.984 1 88.06 400 GLU B CA 1
ATOM 7750 C C . GLU B 1 400 ? -21.828 41.156 19.016 1 88.06 400 GLU B C 1
ATOM 7752 O O . GLU B 1 400 ? -22.938 40.906 18.531 1 88.06 400 GLU B O 1
ATOM 7757 N N . SER B 1 401 ? -21.172 42.219 18.812 1 87.81 401 SER B N 1
ATOM 7758 C CA . SER B 1 401 ? -21.703 43.188 17.859 1 87.81 401 SER B CA 1
ATOM 7759 C C . SER B 1 401 ? -21.844 42.594 16.469 1 87.81 401 SER B C 1
ATOM 7761 O O . SER B 1 401 ? -22.812 42.875 15.758 1 87.81 401 SER B O 1
ATOM 7763 N N . PHE B 1 402 ? -20.859 41.875 16.078 1 88.31 402 PHE B N 1
ATOM 7764 C CA . PHE B 1 402 ? -20.891 41.219 14.781 1 88.31 402 PHE B CA 1
ATOM 7765 C C . PHE B 1 402 ? -22.047 40.219 14.711 1 88.31 402 PHE B C 1
ATOM 7767 O O . PHE B 1 402 ? -22.75 40.125 13.703 1 88.31 402 PHE B O 1
ATOM 7774 N N . ARG B 1 403 ? -22.188 39.375 15.75 1 82.56 403 ARG B N 1
ATOM 7775 C CA . ARG B 1 403 ? -23.25 38.375 15.812 1 82.56 403 ARG B CA 1
ATOM 7776 C C . ARG B 1 403 ? -24.625 39.031 15.695 1 82.56 403 ARG B C 1
ATOM 7778 O O . ARG B 1 403 ? -25.531 38.469 15.078 1 82.56 403 ARG B O 1
ATOM 7785 N N . LYS B 1 404 ? -24.828 40.031 16.312 1 80.62 404 LYS B N 1
ATOM 7786 C CA . LYS B 1 404 ? -26.109 40.75 16.312 1 80.62 404 LYS B CA 1
ATOM 7787 C C . LYS B 1 404 ? -26.469 41.281 14.922 1 80.62 404 LYS B C 1
ATOM 7789 O O . LYS B 1 404 ? -27.641 41.375 14.586 1 80.62 404 LYS B O 1
ATOM 7794 N N . LYS B 1 405 ? -25.453 41.562 14.234 1 76.06 405 LYS B N 1
ATOM 7795 C CA . LYS B 1 405 ? -25.719 42.062 12.883 1 76.06 405 LYS B CA 1
ATOM 7796 C C . LYS B 1 405 ? -26.219 40.969 11.977 1 76.06 405 LYS B C 1
ATOM 7798 O O . LYS B 1 405 ? -26.734 41.219 10.883 1 76.06 405 LYS B O 1
ATOM 7803 N N . GLY B 1 406 ? -26.484 39.625 12.422 1 61.38 406 GLY B N 1
ATOM 7804 C CA . GLY B 1 406 ? -27.156 38.531 11.75 1 61.38 406 GLY B CA 1
ATOM 7805 C C . GLY B 1 406 ? -26.344 37.938 10.617 1 61.38 406 GLY B C 1
ATOM 7806 O O . GLY B 1 406 ? -26.875 37.25 9.75 1 61.38 406 GLY B O 1
ATOM 7807 N N . LEU B 1 407 ? -25.188 38.219 10.367 1 54.59 407 LEU B N 1
ATOM 7808 C CA . LEU B 1 407 ? -24.438 37.844 9.18 1 54.59 407 LEU B CA 1
ATOM 7809 C C . LEU B 1 407 ? -23.922 36.438 9.266 1 54.59 407 LEU B C 1
ATOM 7811 O O . LEU B 1 407 ? -23.125 36 8.422 1 54.59 407 LEU B O 1
ATOM 7815 N N . GLN B 1 408 ? -24.422 35.719 10.203 1 55.62 408 GLN B N 1
ATOM 7816 C CA . GLN B 1 408 ? -23.734 34.469 10.539 1 55.62 408 GLN B CA 1
ATOM 7817 C C . GLN B 1 408 ? -24.328 33.281 9.781 1 55.62 408 GLN B C 1
ATOM 7819 O O . GLN B 1 408 ? -23.938 32.125 10 1 55.62 408 GLN B O 1
ATOM 7824 N N . THR B 1 409 ? -25.406 33.469 9.055 1 52.81 409 THR B N 1
ATOM 7825 C CA . THR B 1 409 ? -25.875 32.188 8.562 1 52.81 409 THR B CA 1
ATOM 7826 C C . THR B 1 409 ? -25.125 31.781 7.289 1 52.81 409 THR B C 1
ATOM 7828 O O . THR B 1 409 ? -25.266 32.438 6.254 1 52.81 409 THR B O 1
ATOM 7831 N N . PHE B 1 410 ? -24.031 31.219 7.586 1 58.72 410 PHE B N 1
ATOM 7832 C CA . PHE B 1 410 ? -23.344 30.75 6.391 1 58.72 410 PHE B CA 1
ATOM 7833 C C . PHE B 1 410 ? -23.922 29.406 5.941 1 58.72 410 PHE B C 1
ATOM 7835 O O . PHE B 1 410 ? -24.328 28.594 6.766 1 58.72 410 PHE B O 1
ATOM 7842 N N . SER B 1 411 ? -24.234 29.391 4.668 1 53.09 411 SER B N 1
ATOM 7843 C CA . SER B 1 411 ? -24.625 28.094 4.09 1 53.09 411 SER B CA 1
ATOM 7844 C C . SER B 1 411 ? -23.594 27.031 4.379 1 53.09 411 SER B C 1
ATOM 7846 O O . SER B 1 411 ? -22.391 27.312 4.406 1 53.09 411 SER B O 1
ATOM 7848 N N . PRO B 1 412 ? -24 25.922 4.926 1 49.44 412 PRO B N 1
ATOM 7849 C CA . PRO B 1 412 ? -23.094 24.797 5.211 1 49.44 412 PRO B CA 1
ATOM 7850 C C . PRO B 1 412 ? -22.125 24.516 4.062 1 49.44 412 PRO B C 1
ATOM 7852 O O . PRO B 1 412 ? -21.031 24 4.285 1 49.44 412 PRO B O 1
ATOM 7855 N N . GLU B 1 413 ? -22.562 24.938 2.871 1 48.25 413 GLU B N 1
ATOM 7856 C CA . GLU B 1 413 ? -21.734 24.625 1.708 1 48.25 413 GLU B CA 1
ATOM 7857 C C . GLU B 1 413 ? -20.453 25.453 1.698 1 48.25 413 GLU B C 1
ATOM 7859 O O . GLU B 1 413 ? -19.453 25.047 1.095 1 48.25 413 GLU B O 1
ATOM 7864 N N . VAL B 1 414 ? -20.547 26.516 2.467 1 49.09 414 VAL B N 1
ATOM 7865 C CA . VAL B 1 414 ? -19.438 27.453 2.408 1 49.09 414 VAL B CA 1
ATOM 7866 C C . VAL B 1 414 ? -18.438 27.141 3.523 1 49.09 414 VAL B C 1
ATOM 7868 O O . VAL B 1 414 ? -17.328 27.688 3.549 1 49.09 414 VAL B O 1
ATOM 7871 N N . LEU B 1 415 ? -18.797 26.188 4.305 1 53.56 415 LEU B N 1
ATOM 7872 C CA . LEU B 1 415 ? -17.969 25.906 5.477 1 53.56 415 LEU B CA 1
ATOM 7873 C C . LEU B 1 415 ? -16.75 25.078 5.098 1 53.56 415 LEU B C 1
ATOM 7875 O O . LEU B 1 415 ? -16.875 24.047 4.434 1 53.56 415 LEU B O 1
ATOM 7879 N N . CYS B 1 416 ? -15.617 25.734 5.258 1 54.09 416 CYS B N 1
ATOM 7880 C CA . CYS B 1 416 ? -14.359 25.078 4.945 1 54.09 416 CYS B CA 1
ATOM 7881 C C . CYS B 1 416 ? -13.992 24.062 6.023 1 54.09 416 CYS B C 1
ATOM 7883 O O . CYS B 1 416 ? -14.383 24.203 7.184 1 54.09 416 CYS B O 1
ATOM 7885 N N . ALA B 1 417 ? -13.484 22.938 5.539 1 54.97 417 ALA B N 1
ATOM 7886 C CA . ALA B 1 417 ? -13.062 21.859 6.434 1 54.97 417 ALA B CA 1
ATOM 7887 C C . ALA B 1 417 ? -11.953 22.328 7.371 1 54.97 417 ALA B C 1
ATOM 7889 O O . ALA B 1 417 ? -11.172 23.219 7.027 1 54.97 417 ALA B O 1
ATOM 7890 N N . PRO B 1 418 ? -12.07 21.891 8.664 1 52.53 418 PRO B N 1
ATOM 7891 C CA . PRO B 1 418 ? -10.945 22.141 9.562 1 52.53 418 PRO B CA 1
ATOM 7892 C C . PRO B 1 418 ? -9.609 21.656 9 1 52.53 418 PRO B C 1
ATOM 7894 O O . PRO B 1 418 ? -9.586 20.734 8.172 1 52.53 418 PRO B O 1
ATOM 7897 N N . SER B 1 419 ? -8.602 22.453 9.141 1 54.12 419 SER B N 1
ATOM 7898 C CA . SER B 1 419 ? -7.27 22.016 8.75 1 54.12 419 SER B CA 1
ATOM 7899 C C . SER B 1 419 ? -6.992 20.594 9.258 1 54.12 419 SER B C 1
ATOM 7901 O O . SER B 1 419 ? -7.285 20.281 10.414 1 54.12 419 SER B O 1
ATOM 7903 N N . ASN B 1 420 ? -6.898 19.688 8.258 1 55.22 420 ASN B N 1
ATOM 7904 C CA . ASN B 1 420 ? -6.648 18.297 8.617 1 55.22 420 ASN B CA 1
ATOM 7905 C C . ASN B 1 420 ? -5.168 17.938 8.508 1 55.22 420 ASN B C 1
ATOM 7907 O O . ASN B 1 420 ? -4.738 17.344 7.52 1 55.22 420 ASN B O 1
ATOM 7911 N N . CYS B 1 421 ? -4.418 18.422 9.539 1 51.25 421 CYS B N 1
ATOM 7912 C CA . CYS B 1 421 ? -2.969 18.266 9.492 1 51.25 421 CYS B CA 1
ATOM 7913 C C . CYS B 1 421 ? -2.566 16.797 9.562 1 51.25 421 CYS B C 1
ATOM 7915 O O . CYS B 1 421 ? -1.45 16.438 9.188 1 51.25 421 CYS B O 1
ATOM 7917 N N . GLN B 1 422 ? -3.451 15.93 9.898 1 50.53 422 GLN B N 1
ATOM 7918 C CA . GLN B 1 422 ? -3.008 14.57 10.188 1 50.53 422 GLN B CA 1
ATOM 7919 C C . GLN B 1 422 ? -3.117 13.68 8.953 1 50.53 422 GLN B C 1
ATOM 7921 O O . GLN B 1 422 ? -2.451 12.648 8.867 1 50.53 422 GLN B O 1
ATOM 7926 N N . LEU B 1 423 ? -3.977 14.102 8.023 1 51.59 423 LEU B N 1
ATOM 7927 C CA . LEU B 1 423 ? -4.094 13.273 6.824 1 51.59 423 LEU B CA 1
ATOM 7928 C C . LEU B 1 423 ? -3.088 13.711 5.766 1 51.59 423 LEU B C 1
ATOM 7930 O O . LEU B 1 423 ? -3.322 14.68 5.043 1 51.59 423 LEU B O 1
ATOM 7934 N N . VAL B 1 424 ? -2.033 13.172 5.914 1 53.25 424 VAL B N 1
ATOM 7935 C CA . VAL B 1 424 ? -0.941 13.547 5.02 1 53.25 424 VAL B CA 1
ATOM 7936 C C . VAL B 1 424 ? -0.958 12.656 3.781 1 53.25 424 VAL B C 1
ATOM 7938 O O . VAL B 1 424 ? -0.907 11.43 3.889 1 53.25 424 VAL B O 1
ATOM 7941 N N . SER B 1 425 ? -1.56 13.141 2.717 1 52.38 425 SER B N 1
ATOM 7942 C CA . SER B 1 425 ? -1.335 12.477 1.437 1 52.38 425 SER B CA 1
ATOM 7943 C C . SER B 1 425 ? -0.928 13.484 0.36 1 52.38 425 SER B C 1
ATOM 7945 O O . SER B 1 425 ? -1.157 14.68 0.505 1 52.38 425 SER B O 1
ATOM 7947 N N . GLU B 1 426 ? -0.243 12.961 -0.53 1 48.06 426 GLU B N 1
ATOM 7948 C CA . GLU B 1 426 ? 0.18 13.781 -1.661 1 48.06 426 GLU B CA 1
ATOM 7949 C C . GLU B 1 426 ? -1.015 14.453 -2.334 1 48.06 426 GLU B C 1
ATOM 7951 O O . GLU B 1 426 ? -0.914 15.586 -2.801 1 48.06 426 GLU B O 1
ATOM 7956 N N . SER B 1 427 ? -2.035 13.773 -2.24 1 49.88 427 SER B N 1
ATOM 7957 C CA . SER B 1 427 ? -3.195 14.258 -2.98 1 49.88 427 SER B CA 1
ATOM 7958 C C . SER B 1 427 ? -4.059 15.172 -2.123 1 49.88 427 SER B C 1
ATOM 7960 O O . SER B 1 427 ? -4.941 15.867 -2.637 1 49.88 427 SER B O 1
ATOM 7962 N N . GLU B 1 428 ? -3.551 15.25 -0.922 1 67.06 428 GLU B N 1
ATOM 7963 C CA . GLU B 1 428 ? -4.348 16.078 -0.023 1 67.06 428 GLU B CA 1
ATOM 7964 C C . GLU B 1 428 ? -4.035 17.562 -0.216 1 67.06 428 GLU B C 1
ATOM 7966 O O . GLU B 1 428 ? -2.891 17.922 -0.493 1 67.06 428 GLU B O 1
ATOM 7971 N N . GLY B 1 429 ? -5 18.312 -0.148 1 77.69 429 GLY B N 1
ATOM 7972 C CA . GLY B 1 429 ? -4.891 19.75 -0.38 1 77.69 429 GLY B CA 1
ATOM 7973 C C . GLY B 1 429 ? -4.316 20.5 0.806 1 77.69 429 GLY B C 1
ATOM 7974 O O . GLY B 1 429 ? -3.953 21.672 0.686 1 77.69 429 GLY B O 1
ATOM 7975 N N . ASP B 1 430 ? -4.215 19.891 1.855 1 86.44 430 ASP B N 1
ATOM 7976 C CA . ASP B 1 430 ? -3.646 20.531 3.031 1 86.44 430 ASP B CA 1
ATOM 7977 C C . ASP B 1 430 ? -2.148 20.266 3.141 1 86.44 430 ASP B C 1
ATOM 7979 O O . ASP B 1 430 ? -1.738 19.141 3.447 1 86.44 430 ASP B O 1
ATOM 7983 N N . LYS B 1 431 ? -1.37 21.297 2.906 1 91.5 431 LYS B N 1
ATOM 7984 C CA . LYS B 1 431 ? 0.084 21.172 2.961 1 91.5 431 LYS B CA 1
ATOM 7985 C C . LYS B 1 431 ? 0.658 21.938 4.152 1 91.5 431 LYS B C 1
ATOM 7987 O O . LYS B 1 431 ? 1.864 22.172 4.215 1 91.5 431 LYS B O 1
ATOM 7992 N N . SER B 1 432 ? -0.194 22.25 5.074 1 91.94 432 SER B N 1
ATOM 7993 C CA . SER B 1 432 ? 0.221 23.078 6.191 1 91.94 432 SER B CA 1
ATOM 7994 C C . SER B 1 432 ? 1.304 22.406 7.023 1 91.94 432 SER B C 1
ATOM 7996 O O . SER B 1 432 ? 2.188 23.078 7.566 1 91.94 432 SER B O 1
ATOM 7998 N N . THR B 1 433 ? 1.29 21.094 7.062 1 91.56 433 THR B N 1
ATOM 7999 C CA . THR B 1 433 ? 2.258 20.344 7.844 1 91.56 433 THR B CA 1
ATOM 8000 C C . THR B 1 433 ? 3.666 20.516 7.281 1 91.56 433 THR B C 1
ATOM 8002 O O . THR B 1 433 ? 4.648 20.422 8.016 1 91.56 433 THR B O 1
ATOM 8005 N N . PHE B 1 434 ? 3.756 20.859 6.078 1 94.56 434 PHE B N 1
ATOM 8006 C CA . PHE B 1 434 ? 5.043 20.891 5.391 1 94.56 434 PHE B CA 1
ATOM 8007 C C . PHE B 1 434 ? 5.551 22.312 5.238 1 94.56 434 PHE B C 1
ATOM 8009 O O . PHE B 1 434 ? 6.57 22.547 4.59 1 94.56 434 PHE B O 1
ATOM 8016 N N . THR B 1 435 ? 4.824 23.25 5.758 1 95 435 THR B N 1
ATOM 8017 C CA . THR B 1 435 ? 5.258 24.641 5.715 1 95 435 THR B CA 1
ATOM 8018 C C . THR B 1 435 ? 6.223 24.953 6.855 1 95 435 THR B C 1
ATOM 8020 O O . THR B 1 435 ? 5.906 24.703 8.023 1 95 435 THR B O 1
ATOM 8023 N N . PHE B 1 436 ? 7.43 25.5 6.477 1 94.94 436 PHE B N 1
ATOM 8024 C CA . PHE B 1 436 ? 8.461 25.75 7.473 1 94.94 436 PHE B CA 1
ATOM 8025 C C . PHE B 1 436 ? 9.062 27.141 7.305 1 94.94 436 PHE B C 1
ATOM 8027 O O . PHE B 1 436 ? 8.859 27.781 6.273 1 94.94 436 PHE B O 1
ATOM 8034 N N . LEU B 1 437 ? 9.688 27.578 8.406 1 96 437 LEU B N 1
ATOM 8035 C CA . LEU B 1 437 ? 10.547 28.766 8.352 1 96 437 LEU B CA 1
ATOM 8036 C C . LEU B 1 437 ? 12 28.359 8.133 1 96 437 LEU B C 1
ATOM 8038 O O . LEU B 1 437 ? 12.539 27.547 8.875 1 96 437 LEU B O 1
ATOM 8042 N N . LEU B 1 438 ? 12.531 28.922 7.121 1 94.25 438 LEU B N 1
ATOM 8043 C CA . LEU B 1 438 ? 13.93 28.656 6.82 1 94.25 438 LEU B CA 1
ATOM 8044 C C . LEU B 1 438 ? 14.734 29.953 6.801 1 94.25 438 LEU B C 1
ATOM 8046 O O . LEU B 1 438 ? 14.18 31.031 6.574 1 94.25 438 LEU B O 1
ATOM 8050 N N . PRO B 1 439 ? 16.031 29.844 7.082 1 92.94 439 PRO B N 1
ATOM 8051 C CA . PRO B 1 439 ? 16.859 31.047 7.047 1 92.94 439 PRO B CA 1
ATOM 8052 C C . PRO B 1 439 ? 17.047 31.594 5.633 1 92.94 439 PRO B C 1
ATOM 8054 O O . PRO B 1 439 ? 17.312 30.828 4.703 1 92.94 439 PRO B O 1
ATOM 8057 N N . LYS B 1 440 ? 16.812 32.781 5.445 1 87 440 LYS B N 1
ATOM 8058 C CA . LYS B 1 440 ? 17.109 33.5 4.203 1 87 440 LYS B CA 1
ATOM 8059 C C . LYS B 1 440 ? 18.578 33.938 4.176 1 87 440 LYS B C 1
ATOM 8061 O O . LYS B 1 440 ? 19.25 33.781 3.162 1 87 440 LYS B O 1
ATOM 8066 N N . ASP B 1 441 ? 18.875 34.594 5.152 1 82.56 441 ASP B N 1
ATOM 8067 C CA . ASP B 1 441 ? 20.234 35.062 5.395 1 82.56 441 ASP B CA 1
ATOM 8068 C C . ASP B 1 441 ? 20.609 34.938 6.871 1 82.56 441 ASP B C 1
ATOM 8070 O O . ASP B 1 441 ? 20.062 34.062 7.578 1 82.56 441 ASP B O 1
ATOM 8074 N N . GLY B 1 442 ? 21.594 35.562 7.266 1 79.19 442 GLY B N 1
ATOM 8075 C CA . GLY B 1 442 ? 22.047 35.469 8.641 1 79.19 442 GLY B CA 1
ATOM 8076 C C . GLY B 1 442 ? 21.078 36.062 9.633 1 79.19 442 GLY B C 1
ATOM 8077 O O . GLY B 1 442 ? 21.125 35.781 10.828 1 79.19 442 GLY B O 1
ATOM 8078 N N . SER B 1 443 ? 20.078 36.781 9.117 1 83.19 443 SER B N 1
ATOM 8079 C CA . SER B 1 443 ? 19.297 37.531 10.086 1 83.19 443 SER B CA 1
ATOM 8080 C C . SER B 1 443 ? 17.812 37.375 9.828 1 83.19 443 SER B C 1
ATOM 8082 O O . SER B 1 443 ? 16.984 37.781 10.664 1 83.19 443 SER B O 1
ATOM 8084 N N . SER B 1 444 ? 17.5 36.812 8.773 1 89.94 444 SER B N 1
ATOM 8085 C CA . SER B 1 444 ? 16.078 36.781 8.422 1 89.94 444 SER B CA 1
ATOM 8086 C C . SER B 1 444 ? 15.633 35.375 8.031 1 89.94 444 SER B C 1
ATOM 8088 O O . SER B 1 444 ? 16.453 34.5 7.793 1 89.94 444 SER B O 1
ATOM 8090 N N . LEU B 1 445 ? 14.273 35.25 8.141 1 95.31 445 LEU B N 1
ATOM 8091 C CA . LEU B 1 445 ? 13.641 34 7.797 1 95.31 445 LEU B CA 1
ATOM 8092 C C . LEU B 1 445 ? 12.68 34.156 6.625 1 95.31 445 LEU B C 1
ATOM 8094 O O . LEU B 1 445 ? 12.312 35.281 6.27 1 95.31 445 LEU B O 1
ATOM 8098 N N . PHE B 1 446 ? 12.375 33.125 5.969 1 94.75 446 PHE B N 1
ATOM 8099 C CA . PHE B 1 446 ? 11.273 33.094 5.016 1 94.75 446 PHE B CA 1
ATOM 8100 C C . PHE B 1 446 ? 10.453 31.812 5.16 1 94.75 446 PHE B C 1
ATOM 8102 O O . PHE B 1 446 ? 10.961 30.797 5.648 1 94.75 446 PHE B O 1
ATOM 8109 N N . ALA B 1 447 ? 9.227 31.938 4.82 1 97.19 447 ALA B N 1
ATOM 8110 C CA . ALA B 1 447 ? 8.32 30.797 4.871 1 97.19 447 ALA B CA 1
ATOM 8111 C C . ALA B 1 447 ? 8.289 30.062 3.533 1 97.19 447 ALA B C 1
ATOM 8113 O O . ALA B 1 447 ? 8.258 30.688 2.475 1 97.19 447 ALA B O 1
ATOM 8114 N N . CYS B 1 448 ? 8.32 28.75 3.59 1 97.06 448 CYS B N 1
ATOM 8115 C CA . CYS B 1 448 ? 8.234 27.938 2.373 1 97.06 448 CYS B CA 1
ATOM 8116 C C . CYS B 1 448 ? 7.688 26.547 2.676 1 97.06 448 CYS B C 1
ATOM 8118 O O . CYS B 1 448 ? 7.598 26.156 3.84 1 97.06 448 CYS B O 1
ATOM 8120 N N . SER B 1 449 ? 7.227 25.922 1.626 1 96.25 449 SER B N 1
ATOM 8121 C CA . SER B 1 449 ? 6.887 24.5 1.713 1 96.25 449 SER B CA 1
ATOM 8122 C C . SER B 1 449 ? 8.062 23.625 1.304 1 96.25 449 SER B C 1
ATOM 8124 O O . SER B 1 449 ? 8.789 23.938 0.356 1 96.25 449 SER B O 1
ATOM 8126 N N . ILE B 1 450 ? 8.234 22.516 1.985 1 95.12 450 ILE B N 1
ATOM 8127 C CA . ILE B 1 450 ? 9.344 21.609 1.649 1 95.12 450 ILE B CA 1
ATOM 8128 C C . ILE B 1 450 ? 8.859 20.547 0.667 1 95.12 450 ILE B C 1
ATOM 8130 O O . ILE B 1 450 ? 9.641 19.703 0.234 1 95.12 450 ILE B O 1
ATOM 8134 N N . VAL B 1 451 ? 7.582 20.547 0.348 1 94.25 451 VAL B N 1
ATOM 8135 C CA . VAL B 1 451 ? 7.012 19.656 -0.669 1 94.25 451 VAL B CA 1
ATOM 8136 C C . VAL B 1 451 ? 6.367 20.5 -1.771 1 94.25 451 VAL B C 1
ATOM 8138 O O . VAL B 1 451 ? 6.109 21.688 -1.582 1 94.25 451 VAL B O 1
ATOM 8141 N N . PRO B 1 452 ? 6.137 19.875 -2.9 1 92.88 452 PRO B N 1
ATOM 8142 C CA . PRO B 1 452 ? 5.449 20.625 -3.955 1 92.88 452 PRO B CA 1
ATOM 8143 C C . PRO B 1 452 ? 4.027 21.016 -3.566 1 92.88 452 PRO B C 1
ATOM 8145 O O . PRO B 1 452 ? 3.32 20.234 -2.924 1 92.88 452 PRO B O 1
ATOM 8148 N N . VAL B 1 453 ? 3.727 22.219 -3.912 1 94.38 453 VAL B N 1
ATOM 8149 C CA . VAL B 1 453 ? 2.398 22.766 -3.643 1 94.38 453 VAL B CA 1
ATOM 8150 C C . VAL B 1 453 ? 1.649 22.984 -4.957 1 94.38 453 VAL B C 1
ATOM 8152 O O . VAL B 1 453 ? 2.227 23.453 -5.941 1 94.38 453 VAL B O 1
ATOM 8155 N N . ARG B 1 454 ? 0.424 22.609 -4.977 1 89.56 454 ARG B N 1
ATOM 8156 C CA . ARG B 1 454 ? -0.432 22.828 -6.137 1 89.56 454 ARG B CA 1
ATOM 8157 C C . ARG B 1 454 ? -1.322 24.047 -5.93 1 89.56 454 ARG B C 1
ATOM 8159 O O . ARG B 1 454 ? -1.487 24.531 -4.801 1 89.56 454 ARG B O 1
ATOM 8166 N N . GLU B 1 455 ? -1.818 24.484 -7.047 1 92.25 455 GLU B N 1
ATOM 8167 C CA . GLU B 1 455 ? -2.756 25.594 -6.953 1 92.25 455 GLU B CA 1
ATOM 8168 C C . GLU B 1 455 ? -3.977 25.219 -6.117 1 92.25 455 GLU B C 1
ATOM 8170 O O . GLU B 1 455 ? -4.539 24.141 -6.277 1 92.25 455 GLU B O 1
ATOM 8175 N N . GLY B 1 456 ? -4.258 26.109 -5.211 1 90.81 456 GLY B N 1
ATOM 8176 C CA . GLY B 1 456 ? -5.43 25.875 -4.379 1 90.81 456 GLY B CA 1
ATOM 8177 C C . GLY B 1 456 ? -5.105 25.203 -3.057 1 90.81 456 GLY B C 1
ATOM 8178 O O . GLY B 1 456 ? -5.938 25.188 -2.148 1 90.81 456 GLY B O 1
ATOM 8179 N N . ASP B 1 457 ? -3.936 24.672 -2.957 1 91.19 457 ASP B N 1
ATOM 8180 C CA . ASP B 1 457 ? -3.557 23.984 -1.727 1 91.19 457 ASP B CA 1
ATOM 8181 C C . ASP B 1 457 ? -3.619 24.938 -0.529 1 91.19 457 ASP B C 1
ATOM 8183 O O . ASP B 1 457 ? -3.299 26.125 -0.648 1 91.19 457 ASP B O 1
ATOM 8187 N N . PHE B 1 458 ? -4.082 24.391 0.603 1 92.31 458 PHE B N 1
ATOM 8188 C CA . PHE B 1 458 ? -4.082 25.078 1.886 1 92.31 458 PHE B CA 1
ATOM 8189 C C . PHE B 1 458 ? -2.709 25 2.545 1 92.31 458 PHE B C 1
ATOM 8191 O O . PHE B 1 458 ? -2.174 23.906 2.742 1 92.31 458 PHE B O 1
ATOM 8198 N N . LEU B 1 459 ? -2.152 26.141 2.965 1 95.12 459 LEU B N 1
ATOM 8199 C CA . LEU B 1 459 ? -0.792 26.141 3.49 1 95.12 459 LEU B CA 1
ATOM 8200 C C . LEU B 1 459 ? -0.783 26.484 4.977 1 95.12 459 LEU B C 1
ATOM 8202 O O . LEU B 1 459 ? 0.248 26.359 5.641 1 95.12 459 LEU B O 1
ATOM 8206 N N . GLY B 1 460 ? -1.916 26.922 5.445 1 93.81 460 GLY B N 1
ATOM 8207 C CA . GLY B 1 460 ? -2.031 27.234 6.859 1 93.81 460 GLY B CA 1
ATOM 8208 C C . GLY B 1 460 ? -2.852 28.484 7.121 1 93.81 460 GLY B C 1
ATOM 8209 O O . GLY B 1 460 ? -3.521 29 6.219 1 93.81 460 GLY B O 1
ATOM 8210 N N . ILE B 1 461 ? -2.787 28.922 8.375 1 94.25 461 ILE B N 1
ATOM 8211 C CA . ILE B 1 461 ? -3.568 30.078 8.812 1 94.25 461 ILE B CA 1
ATOM 8212 C C . ILE B 1 461 ? -2.654 31.281 8.977 1 94.25 461 ILE B C 1
ATOM 8214 O O . ILE B 1 461 ? -1.547 31.172 9.508 1 94.25 461 ILE B O 1
ATOM 8218 N N . PHE B 1 462 ? -3.145 32.375 8.375 1 97.38 462 PHE B N 1
ATOM 8219 C CA . PHE B 1 462 ? -2.477 33.656 8.625 1 97.38 462 PHE B CA 1
ATOM 8220 C C . PHE B 1 462 ? -2.844 34.188 10 1 97.38 462 PHE B C 1
ATOM 8222 O O . PHE B 1 462 ? -4.012 34.5 10.266 1 97.38 462 PHE B O 1
ATOM 8229 N N . ALA B 1 463 ? -1.852 34.375 10.836 1 97.56 463 ALA B N 1
ATOM 8230 C CA . ALA B 1 463 ? -2.107 34.688 12.242 1 97.56 463 ALA B CA 1
ATOM 8231 C C . ALA B 1 463 ? -2.602 36.125 12.398 1 97.56 463 ALA B C 1
ATOM 8233 O O . ALA B 1 463 ? -2.135 37.031 11.711 1 97.56 463 ALA B O 1
ATOM 8234 N N . GLY B 1 464 ? -3.523 36.281 13.367 1 97.31 464 GLY B N 1
ATOM 8235 C CA . GLY B 1 464 ? -4.102 37.562 13.711 1 97.31 464 GLY B CA 1
ATOM 8236 C C . GLY B 1 464 ? -5.367 37.438 14.539 1 97.31 464 GLY B C 1
ATOM 8237 O O . GLY B 1 464 ? -5.824 36.344 14.836 1 97.31 464 GLY B O 1
ATOM 8238 N N . LYS B 1 465 ? -5.809 38.594 14.961 1 96.69 465 LYS B N 1
ATOM 8239 C CA . LYS B 1 465 ? -7.059 38.656 15.711 1 96.69 465 LYS B CA 1
ATOM 8240 C C . LYS B 1 465 ? -8.172 39.281 14.875 1 96.69 465 LYS B C 1
ATOM 8242 O O . LYS B 1 465 ? -7.938 40.25 14.164 1 96.69 465 LYS B O 1
ATOM 8247 N N . ILE B 1 466 ? -9.273 38.656 14.953 1 95.31 466 ILE B N 1
ATOM 8248 C CA . ILE B 1 466 ? -10.422 39.188 14.227 1 95.31 466 ILE B CA 1
ATOM 8249 C C . ILE B 1 466 ? -10.961 40.438 14.93 1 95.31 466 ILE B C 1
ATOM 8251 O O . ILE B 1 466 ? -11.062 40.469 16.156 1 95.31 466 ILE B O 1
ATOM 8255 N N . ARG B 1 467 ? -11.25 41.406 14.141 1 95.81 467 ARG B N 1
ATOM 8256 C CA . ARG B 1 467 ? -11.781 42.688 14.633 1 95.81 467 ARG B CA 1
ATOM 8257 C C . ARG B 1 467 ? -13.039 43.094 13.867 1 95.81 467 ARG B C 1
ATOM 8259 O O . ARG B 1 467 ? -13.188 42.75 12.688 1 95.81 467 ARG B O 1
ATOM 8266 N N . PHE B 1 468 ? -13.93 43.688 14.594 1 93.62 468 PHE B N 1
ATOM 8267 C CA . PHE B 1 468 ? -15.109 44.312 13.992 1 93.62 468 PHE B CA 1
ATOM 8268 C C . PHE B 1 468 ? -15.266 45.75 14.453 1 93.62 468 PHE B C 1
ATOM 8270 O O . PHE B 1 468 ? -15.953 46.031 15.43 1 93.62 468 PHE B O 1
ATOM 8277 N N . SER B 1 469 ? -14.656 46.625 13.719 1 93.56 469 SER B N 1
ATOM 8278 C CA . SER B 1 469 ? -14.633 48.031 14.07 1 93.56 469 SER B CA 1
ATOM 8279 C C . SER B 1 469 ? -14.352 48.906 12.844 1 93.56 469 SER B C 1
ATOM 8281 O O . SER B 1 469 ? -13.789 48.438 11.852 1 93.56 469 SER B O 1
ATOM 8283 N N . GLU B 1 470 ? -14.688 50.125 12.93 1 90.31 470 GLU B N 1
ATOM 8284 C CA . GLU B 1 470 ? -14.445 51.062 11.852 1 90.31 470 GLU B CA 1
ATOM 8285 C C . GLU B 1 470 ? -12.984 51.5 11.82 1 90.31 470 GLU B C 1
ATOM 8287 O O . GLU B 1 470 ? -12.461 51.875 10.766 1 90.31 470 GLU B O 1
ATOM 8292 N N . ASN B 1 471 ? -12.398 51.5 12.984 1 89.06 471 ASN B N 1
ATOM 8293 C CA . ASN B 1 471 ? -10.992 51.906 13.07 1 89.06 471 ASN B CA 1
ATOM 8294 C C . ASN B 1 471 ? -10.062 50.75 12.688 1 89.06 471 ASN B C 1
ATOM 8296 O O . ASN B 1 471 ? -9.703 49.938 13.531 1 89.06 471 ASN B O 1
ATOM 8300 N N . TRP B 1 472 ? -9.711 50.719 11.492 1 87.94 472 TRP B N 1
ATOM 8301 C CA . TRP B 1 472 ? -8.844 49.625 11.07 1 87.94 472 TRP B CA 1
ATOM 8302 C C . TRP B 1 472 ? -7.41 50.094 10.875 1 87.94 472 TRP B C 1
ATOM 8304 O O . TRP B 1 472 ? -7.176 51.281 10.641 1 87.94 472 TRP B O 1
ATOM 8314 N N . SER B 1 473 ? -6.477 49.25 11.016 1 90.88 473 SER B N 1
ATOM 8315 C CA . SER B 1 473 ? -5.051 49.562 10.875 1 90.88 473 SER B CA 1
ATOM 8316 C C . SER B 1 473 ? -4.598 49.406 9.43 1 90.88 473 SER B C 1
ATOM 8318 O O . SER B 1 473 ? -4.699 48.312 8.852 1 90.88 473 SER B O 1
ATOM 8320 N N . THR B 1 474 ? -4.012 50.406 8.898 1 91.94 474 THR B N 1
ATOM 8321 C CA . THR B 1 474 ? -3.531 50.375 7.527 1 91.94 474 THR B CA 1
ATOM 8322 C C . THR B 1 474 ? -2.262 49.531 7.422 1 91.94 474 THR B C 1
ATOM 8324 O O . THR B 1 474 ? -1.962 48.969 6.363 1 91.94 474 THR B O 1
ATOM 8327 N N . THR B 1 475 ? -1.536 49.5 8.5 1 94.12 475 THR B N 1
ATOM 8328 C CA . THR B 1 475 ? -0.254 48.812 8.5 1 94.12 475 THR B CA 1
ATOM 8329 C C . THR B 1 475 ? -0.451 47.312 8.719 1 94.12 475 THR B C 1
ATOM 8331 O O . THR B 1 475 ? 0.187 46.5 8.062 1 94.12 475 THR B O 1
ATOM 8334 N N . HIS B 1 476 ? -1.327 46.938 9.641 1 96.44 476 HIS B N 1
ATOM 8335 C CA . HIS B 1 476 ? -1.421 45.531 10.023 1 96.44 476 HIS B CA 1
ATOM 8336 C C . HIS B 1 476 ? -2.777 44.969 9.648 1 96.44 476 HIS B C 1
ATOM 8338 O O . HIS B 1 476 ? -3.014 43.75 9.828 1 96.44 476 HIS B O 1
ATOM 8344 N N . GLY B 1 477 ? -3.629 45.688 9.148 1 95.5 477 GLY B N 1
ATOM 8345 C CA . GLY B 1 477 ? -4.988 45.219 8.922 1 95.5 477 GLY B CA 1
ATOM 8346 C C . GLY B 1 477 ? -5.152 44.469 7.602 1 95.5 477 GLY B C 1
ATOM 8347 O O . GLY B 1 477 ? -4.605 44.906 6.578 1 95.5 477 GLY B O 1
ATOM 8348 N N . ILE B 1 478 ? -5.848 43.344 7.641 1 95.62 478 ILE B N 1
ATOM 8349 C CA . ILE B 1 478 ? -6.309 42.625 6.461 1 95.62 478 ILE B CA 1
ATOM 8350 C C . ILE B 1 478 ? -7.828 42.719 6.363 1 95.62 478 ILE B C 1
ATOM 8352 O O . ILE B 1 478 ? -8.547 42.156 7.195 1 95.62 478 ILE B O 1
ATOM 8356 N N . ARG B 1 479 ? -8.312 43.312 5.348 1 94.19 479 ARG B N 1
ATOM 8357 C CA . ARG B 1 479 ? -9.742 43.562 5.211 1 94.19 479 ARG B CA 1
ATOM 8358 C C . ARG B 1 479 ? -10.516 42.281 4.984 1 94.19 479 ARG B C 1
ATOM 8360 O O . ARG B 1 479 ? -10.055 41.406 4.25 1 94.19 479 ARG B O 1
ATOM 8367 N N . GLY B 1 480 ? -11.656 42.188 5.586 1 92.25 480 GLY B N 1
ATOM 8368 C CA . GLY B 1 480 ? -12.523 41 5.43 1 92.25 480 GLY B CA 1
ATOM 8369 C C . GLY B 1 480 ? -13.586 41.188 4.363 1 92.25 480 GLY B C 1
ATOM 8370 O O . GLY B 1 480 ? -13.578 42.188 3.639 1 92.25 480 GLY B O 1
ATOM 8371 N N . PRO B 1 481 ? -14.398 40.188 4.227 1 87.94 481 PRO B N 1
ATOM 8372 C CA . PRO B 1 481 ? -15.438 40.219 3.195 1 87.94 481 PRO B CA 1
ATOM 8373 C C . PRO B 1 481 ? -16.609 41.125 3.553 1 87.94 481 PRO B C 1
ATOM 8375 O O . PRO B 1 481 ? -17.375 41.531 2.674 1 87.94 481 PRO B O 1
ATOM 8378 N N . ILE B 1 482 ? -16.766 41.438 4.863 1 86.5 482 ILE B N 1
ATOM 8379 C CA . ILE B 1 482 ? -17.828 42.312 5.348 1 86.5 482 ILE B CA 1
ATOM 8380 C C . ILE B 1 482 ? -17.234 43.625 5.852 1 86.5 482 ILE B C 1
ATOM 8382 O O . ILE B 1 482 ? -16.141 43.656 6.398 1 86.5 482 ILE B O 1
ATOM 8386 N N . ASP B 1 483 ? -18.109 44.594 5.727 1 88 483 ASP B N 1
ATOM 8387 C CA . ASP B 1 483 ? -17.656 45.906 6.172 1 88 483 ASP B CA 1
ATOM 8388 C C . ASP B 1 483 ? -17.312 45.906 7.66 1 88 483 ASP B C 1
ATOM 8390 O O . ASP B 1 483 ? -18.031 45.312 8.461 1 88 483 ASP B O 1
ATOM 8394 N N . ASN B 1 484 ? -16.234 46.438 7.977 1 91.5 484 ASN B N 1
ATOM 8395 C CA . ASN B 1 484 ? -15.75 46.656 9.344 1 91.5 484 ASN B CA 1
ATOM 8396 C C . ASN B 1 484 ? -15.117 45.375 9.898 1 91.5 484 ASN B C 1
ATOM 8398 O O . ASN B 1 484 ? -14.594 45.375 11.016 1 91.5 484 ASN B O 1
ATOM 8402 N N . LEU B 1 485 ? -15.242 44.281 9.125 1 93.38 485 LEU B N 1
ATOM 8403 C CA . LEU B 1 485 ? -14.57 43.062 9.516 1 93.38 485 LEU B CA 1
ATOM 8404 C C . LEU B 1 485 ? -13.141 43 8.984 1 93.38 485 LEU B C 1
ATOM 8406 O O . LEU B 1 485 ? -12.914 43.219 7.789 1 93.38 485 LEU B O 1
ATOM 8410 N N . TRP B 1 486 ? -12.203 42.844 9.812 1 94.81 486 TRP B N 1
ATOM 8411 C CA . TRP B 1 486 ? -10.812 42.781 9.359 1 94.81 486 TRP B CA 1
ATOM 8412 C C . TRP B 1 486 ? -9.961 41.969 10.336 1 94.81 486 TRP B C 1
ATOM 8414 O O . TRP B 1 486 ? -10.406 41.656 11.438 1 94.81 486 TRP B O 1
ATOM 8424 N N . LEU B 1 487 ? -8.781 41.562 9.922 1 97.12 487 LEU B N 1
ATOM 8425 C CA . LEU B 1 487 ? -7.82 40.844 10.734 1 97.12 487 LEU B CA 1
ATOM 8426 C C . LEU B 1 487 ? -6.668 41.719 11.172 1 97.12 487 LEU B C 1
ATOM 8428 O O . LEU B 1 487 ? -6.062 42.406 10.352 1 97.12 487 LEU B O 1
ATOM 8432 N N . ASP B 1 488 ? -6.41 41.719 12.438 1 96.81 488 ASP B N 1
ATOM 8433 C CA . ASP B 1 488 ? -5.336 42.531 13.031 1 96.81 488 ASP B CA 1
ATOM 8434 C C . ASP B 1 488 ? -4.172 41.625 13.453 1 96.81 488 ASP B C 1
ATOM 8436 O O . ASP B 1 488 ? -4.293 40.844 14.406 1 96.81 488 ASP B O 1
ATOM 8440 N N . TYR B 1 489 ? -3.055 41.75 12.812 1 97.25 489 TYR B N 1
ATOM 8441 C CA . TYR B 1 489 ? -1.935 40.906 13.211 1 97.25 489 TYR B CA 1
ATOM 8442 C C . TYR B 1 489 ? -0.85 41.719 13.891 1 97.25 489 TYR B C 1
ATOM 8444 O O . TYR B 1 489 ? 0.325 41.344 13.875 1 97.25 489 TYR B O 1
ATOM 8452 N N . SER B 1 490 ? -1.147 42.844 14.523 1 96 490 SER B N 1
ATOM 8453 C CA . SER B 1 490 ? -0.199 43.75 15.172 1 96 490 SER B CA 1
ATOM 8454 C C . SER B 1 490 ? 0.349 43.125 16.453 1 96 490 SER B C 1
ATOM 8456 O O . SER B 1 490 ? 1.459 43.469 16.875 1 96 490 SER B O 1
ATOM 8458 N N . GLN B 1 491 ? -0.47 42.188 17.047 1 95.44 491 GLN B N 1
ATOM 8459 C CA . GLN B 1 491 ? -0.059 41.656 18.344 1 95.44 491 GLN B CA 1
ATOM 8460 C C . GLN B 1 491 ? 0.161 40.156 18.281 1 95.44 491 GLN B C 1
ATOM 8462 O O . GLN B 1 491 ? 0.652 39.562 19.25 1 95.44 491 GLN B O 1
ATOM 8467 N N . VAL B 1 492 ? -0.255 39.594 17.312 1 97.06 492 VAL B N 1
ATOM 8468 C CA . VAL B 1 492 ? -0.116 38.156 17.156 1 97.06 492 VAL B CA 1
ATOM 8469 C C . VAL B 1 492 ? 0.519 37.844 15.797 1 97.06 492 VAL B C 1
ATOM 8471 O O . VAL B 1 492 ? 0.189 38.469 14.789 1 97.06 492 VAL B O 1
ATOM 8474 N N . THR B 1 493 ? 1.474 36.938 15.797 1 97.12 493 THR B N 1
ATOM 8475 C CA . THR B 1 493 ? 2.156 36.531 14.57 1 97.12 493 THR B CA 1
ATOM 8476 C C . THR B 1 493 ? 2.285 35.031 14.5 1 97.12 493 THR B C 1
ATOM 8478 O O . THR B 1 493 ? 1.835 34.312 15.398 1 97.12 493 THR B O 1
ATOM 8481 N N . GLY B 1 494 ? 2.684 34.562 13.391 1 97 494 GLY B N 1
ATOM 8482 C CA . GLY B 1 494 ? 2.885 33.125 13.156 1 97 494 GLY B CA 1
ATOM 8483 C C . GLY B 1 494 ? 3.826 32.844 12 1 97 494 GLY B C 1
ATOM 8484 O O . GLY B 1 494 ? 4.566 33.719 11.562 1 97 494 GLY B O 1
ATOM 8485 N N . MET B 1 495 ? 3.793 31.641 11.602 1 96.12 495 MET B N 1
ATOM 8486 C CA . MET B 1 495 ? 4.688 31.172 10.555 1 96.12 495 MET B CA 1
ATOM 8487 C C . MET B 1 495 ? 4.422 31.906 9.242 1 96.12 495 MET B C 1
ATOM 8489 O O . MET B 1 495 ? 5.352 32.406 8.609 1 96.12 495 MET B O 1
ATOM 8493 N N . LEU B 1 496 ? 3.16 32.031 8.891 1 97.81 496 LEU B N 1
ATOM 8494 C CA . LEU B 1 496 ? 2.816 32.531 7.566 1 97.81 496 LEU B CA 1
ATOM 8495 C C . LEU B 1 496 ? 2.824 34.062 7.551 1 97.81 496 LEU B C 1
ATOM 8497 O O . LEU B 1 496 ? 2.709 34.656 6.484 1 97.81 496 LEU B O 1
ATOM 8501 N N . ASN B 1 497 ? 2.971 34.656 8.688 1 97.06 497 ASN B N 1
ATOM 8502 C CA . ASN B 1 497 ? 3.189 36.094 8.758 1 97.06 497 ASN B CA 1
ATOM 8503 C C . ASN B 1 497 ? 4.594 36.469 8.297 1 97.06 497 ASN B C 1
ATOM 8505 O O . ASN B 1 497 ? 4.867 37.625 8.008 1 97.06 497 ASN B O 1
ATOM 8509 N N . GLN B 1 498 ? 5.445 35.469 8.242 1 96.38 498 GLN B N 1
ATOM 8510 C CA . GLN B 1 498 ? 6.84 35.719 7.879 1 96.38 498 GLN B CA 1
ATOM 8511 C C . GLN B 1 498 ? 7.043 35.562 6.371 1 96.38 498 GLN B C 1
ATOM 8513 O O . GLN B 1 498 ? 8.172 35.688 5.883 1 96.38 498 GLN B O 1
ATOM 8518 N N . MET B 1 499 ? 6.043 35.375 5.637 1 96.56 499 MET B N 1
ATOM 8519 C CA . MET B 1 499 ? 6.176 35.25 4.188 1 96.56 499 MET B CA 1
ATOM 8520 C C . MET B 1 499 ? 6.676 36.562 3.58 1 96.56 499 MET B C 1
ATOM 8522 O O . MET B 1 499 ? 6.551 37.625 4.195 1 96.56 499 MET B O 1
ATOM 8526 N N . ARG B 1 500 ? 7.207 36.406 2.402 1 95.94 500 ARG B N 1
ATOM 8527 C CA . ARG B 1 500 ? 7.59 37.594 1.665 1 95.94 500 ARG B CA 1
ATOM 8528 C C . ARG B 1 500 ? 6.359 38.344 1.174 1 95.94 500 ARG B C 1
ATOM 8530 O O . ARG B 1 500 ? 5.328 37.75 0.88 1 95.94 500 ARG B O 1
ATOM 8537 N N . VAL B 1 501 ? 6.598 39.656 1.182 1 97 501 VAL B N 1
ATOM 8538 C CA . VAL B 1 501 ? 5.492 40.5 0.752 1 97 501 VAL B CA 1
ATOM 8539 C C . VAL B 1 501 ? 5.934 41.375 -0.415 1 97 501 VAL B C 1
ATOM 8541 O O . VAL B 1 501 ? 6.973 42.031 -0.342 1 97 501 VAL B O 1
ATOM 8544 N N . SER B 1 502 ? 5.137 41.312 -1.457 1 96.88 502 SER B N 1
ATOM 8545 C CA . SER B 1 502 ? 5.398 42.188 -2.605 1 96.88 502 SER B CA 1
ATOM 8546 C C . SER B 1 502 ? 4.539 43.438 -2.561 1 96.88 502 SER B C 1
ATOM 8548 O O . SER B 1 502 ? 3.594 43.531 -1.771 1 96.88 502 SER B O 1
ATOM 8550 N N . GLU B 1 503 ? 4.918 44.344 -3.439 1 95.75 503 GLU B N 1
ATOM 8551 C CA . GLU B 1 503 ? 4.156 45.594 -3.529 1 95.75 503 GLU B CA 1
ATOM 8552 C C . GLU B 1 503 ? 2.734 45.344 -4.023 1 95.75 503 GLU B C 1
ATOM 8554 O O . GLU B 1 503 ? 2.467 44.312 -4.652 1 95.75 503 GLU B O 1
ATOM 8559 N N . PRO B 1 504 ? 1.908 46.312 -3.654 1 93 504 PRO B N 1
ATOM 8560 C CA . PRO B 1 504 ? 0.552 46.156 -4.18 1 93 504 PRO B CA 1
ATOM 8561 C C . PRO B 1 504 ? 0.526 45.969 -5.695 1 93 504 PRO B C 1
ATOM 8563 O O . PRO B 1 504 ? 1.122 46.75 -6.434 1 93 504 PRO B O 1
ATOM 8566 N N . GLY B 1 505 ? -0.086 44.844 -6.129 1 89.94 505 GLY B N 1
ATOM 8567 C CA . GLY B 1 505 ? -0.134 44.562 -7.551 1 89.94 505 GLY B CA 1
ATOM 8568 C C . GLY B 1 505 ? 1.071 43.781 -8.039 1 89.94 505 GLY B C 1
ATOM 8569 O O . GLY B 1 505 ? 1.183 43.469 -9.234 1 89.94 505 GLY B O 1
ATOM 8570 N N . GLY B 1 506 ? 1.942 43.469 -7.117 1 93.06 506 GLY B N 1
ATOM 8571 C CA . GLY B 1 506 ? 3.154 42.781 -7.488 1 93.06 506 GLY B CA 1
ATOM 8572 C C . GLY B 1 506 ? 2.939 41.281 -7.668 1 93.06 506 GLY B C 1
ATOM 8573 O O . GLY B 1 506 ? 1.802 40.812 -7.805 1 93.06 506 GLY B O 1
ATOM 8574 N N . ARG B 1 507 ? 4.016 40.531 -7.746 1 93.69 507 ARG B N 1
ATOM 8575 C CA . ARG B 1 507 ? 3.973 39.094 -7.949 1 93.69 507 ARG B CA 1
ATOM 8576 C C . ARG B 1 507 ? 3.643 38.375 -6.652 1 93.69 507 ARG B C 1
ATOM 8578 O O . ARG B 1 507 ? 4.008 38.812 -5.566 1 93.69 507 ARG B O 1
ATOM 8585 N N . SER B 1 508 ? 2.928 37.344 -6.848 1 96.88 508 SER B N 1
ATOM 8586 C CA . SER B 1 508 ? 2.568 36.531 -5.691 1 96.88 508 SER B CA 1
ATOM 8587 C C . SER B 1 508 ? 2.344 35.062 -6.094 1 96.88 508 SER B C 1
ATOM 8589 O O . SER B 1 508 ? 2.105 34.781 -7.266 1 96.88 508 SER B O 1
ATOM 8591 N N . ASN B 1 509 ? 2.561 34.156 -5.176 1 97.62 509 ASN B N 1
ATOM 8592 C CA . ASN B 1 509 ? 2.25 32.75 -5.418 1 97.62 509 ASN B CA 1
ATOM 8593 C C . ASN B 1 509 ? 1.261 32.219 -4.387 1 97.62 509 ASN B C 1
ATOM 8595 O O . ASN B 1 509 ? 0.812 31.078 -4.492 1 97.62 509 ASN B O 1
ATOM 8599 N N . VAL B 1 510 ? 0.936 33.062 -3.436 1 98.25 510 VAL B N 1
ATOM 8600 C CA . VAL B 1 510 ? -0.11 32.719 -2.48 1 98.25 510 VAL B CA 1
ATOM 8601 C C . VAL B 1 510 ? -1.048 33.906 -2.283 1 98.25 510 VAL B C 1
ATOM 8603 O O . VAL B 1 510 ? -0.736 35.031 -2.693 1 98.25 510 VAL B O 1
ATOM 8606 N N . ARG B 1 511 ? -2.203 33.594 -1.687 1 96.81 511 ARG B N 1
ATOM 8607 C CA . ARG B 1 511 ? -3.17 34.625 -1.354 1 96.81 511 ARG B CA 1
ATOM 8608 C C . ARG B 1 511 ? -3.826 34.375 -0.004 1 96.81 511 ARG B C 1
ATOM 8610 O O . ARG B 1 511 ? -3.893 33.219 0.439 1 96.81 511 ARG B O 1
ATOM 8617 N N . LEU B 1 512 ? -4.168 35.469 0.633 1 96.38 512 LEU B N 1
ATOM 8618 C CA . LEU B 1 512 ? -4.973 35.375 1.846 1 96.38 512 LEU B CA 1
ATOM 8619 C C . LEU B 1 512 ? -6.453 35.25 1.505 1 96.38 512 LEU B C 1
ATOM 8621 O O . LEU B 1 512 ? -6.961 35.969 0.653 1 96.38 512 LEU B O 1
ATOM 8625 N N . GLN B 1 513 ? -7.074 34.219 2.156 1 93.62 513 GLN B N 1
ATOM 8626 C CA . GLN B 1 513 ? -8.484 34 1.873 1 93.62 513 GLN B CA 1
ATOM 8627 C C . GLN B 1 513 ? -9.297 33.875 3.162 1 93.62 513 GLN B C 1
ATOM 8629 O O . GLN B 1 513 ? -8.961 33.094 4.043 1 93.62 513 GLN B O 1
ATOM 8634 N N . TRP B 1 514 ? -10.312 34.719 3.273 1 91.38 514 TRP B N 1
ATOM 8635 C CA . TRP B 1 514 ? -11.258 34.594 4.379 1 91.38 514 TRP B CA 1
ATOM 8636 C C . TRP B 1 514 ? -12.195 33.406 4.176 1 91.38 514 TRP B C 1
ATOM 8638 O O . TRP B 1 514 ? -12.758 33.25 3.096 1 91.38 514 TRP B O 1
ATOM 8648 N N . GLU B 1 515 ? -12.203 32.625 5.184 1 87.12 515 GLU B N 1
ATOM 8649 C CA . GLU B 1 515 ? -13.062 31.438 5.145 1 87.12 515 GLU B CA 1
ATOM 8650 C C . GLU B 1 515 ? -13.82 31.266 6.453 1 87.12 515 GLU B C 1
ATOM 8652 O O . GLU B 1 515 ? -13.414 31.797 7.492 1 87.12 515 GLU B O 1
ATOM 8657 N N . VAL B 1 516 ? -14.977 30.625 6.316 1 81.12 516 VAL B N 1
ATOM 8658 C CA . VAL B 1 516 ? -15.742 30.266 7.508 1 81.12 516 VAL B CA 1
ATOM 8659 C C . VAL B 1 516 ? -15.484 28.812 7.859 1 81.12 516 VAL B C 1
ATOM 8661 O O . VAL B 1 516 ? -15.578 27.922 7 1 81.12 516 VAL B O 1
ATOM 8664 N N . ALA B 1 517 ? -14.961 28.641 8.984 1 74.81 517 ALA B N 1
ATOM 8665 C CA . ALA B 1 517 ? -14.609 27.281 9.398 1 74.81 517 ALA B CA 1
ATOM 8666 C C . ALA B 1 517 ? -15.477 26.828 10.57 1 74.81 517 ALA B C 1
ATOM 8668 O O . ALA B 1 517 ? -15.938 27.656 11.367 1 74.81 517 ALA B O 1
ATOM 8669 N N . HIS B 1 518 ? -15.812 25.469 10.461 1 63.72 518 HIS B N 1
ATOM 8670 C CA . HIS B 1 518 ? -16.531 24.891 11.594 1 63.72 518 HIS B CA 1
ATOM 8671 C C . HIS B 1 518 ? -15.562 24.531 12.727 1 63.72 518 HIS B C 1
ATOM 8673 O O . HIS B 1 518 ? -14.555 23.875 12.492 1 63.72 518 HIS B O 1
ATOM 8679 N N . ASP B 1 519 ? -15.508 25.344 13.719 1 54.31 519 ASP B N 1
ATOM 8680 C CA . ASP B 1 519 ? -14.695 25 14.883 1 54.31 519 ASP B CA 1
ATOM 8681 C C . ASP B 1 519 ? -15.43 24.031 15.797 1 54.31 519 ASP B C 1
ATOM 8683 O O . ASP B 1 519 ? -16.562 24.297 16.219 1 54.31 519 ASP B O 1
ATOM 8687 N N . ASP B 1 520 ? -15.383 22.734 15.547 1 48.53 520 ASP B N 1
ATOM 8688 C CA . ASP B 1 520 ? -16.156 21.844 16.406 1 48.53 520 ASP B CA 1
ATOM 8689 C C . ASP B 1 520 ? -15.617 21.844 17.828 1 48.53 520 ASP B C 1
ATOM 8691 O O . ASP B 1 520 ? -14.758 21.031 18.188 1 48.53 520 ASP B O 1
ATOM 8695 N N . ILE B 1 521 ? -15.422 22.969 18.359 1 43.78 521 ILE B N 1
ATOM 8696 C CA . ILE B 1 521 ? -15.078 22.891 19.766 1 43.78 521 ILE B CA 1
ATOM 8697 C C . ILE B 1 521 ? -16.266 22.359 20.562 1 43.78 521 ILE B C 1
ATOM 8699 O O . ILE B 1 521 ? -17.25 23.062 20.766 1 43.78 521 ILE B O 1
ATOM 8703 N N . GLY B 1 522 ? -16.25 21.125 21.016 1 41.81 522 GLY B N 1
ATOM 8704 C CA . GLY B 1 522 ? -17.25 20.5 21.891 1 41.81 522 GLY B CA 1
ATOM 8705 C C . GLY B 1 522 ? -18.562 20.25 21.188 1 41.81 522 GLY B C 1
ATOM 8706 O O . GLY B 1 522 ? -18.594 19.656 20.109 1 41.81 522 GLY B O 1
ATOM 8707 N N . THR B 1 523 ? -19.719 20.516 21.875 1 43.69 523 THR B N 1
ATOM 8708 C CA . THR B 1 523 ? -21.125 20.344 21.531 1 43.69 523 THR B CA 1
ATOM 8709 C C . THR B 1 523 ? -21.625 21.484 20.656 1 43.69 523 THR B C 1
ATOM 8711 O O . THR B 1 523 ? -22.688 21.391 20.031 1 43.69 523 THR B O 1
ATOM 8714 N N . ASP B 1 524 ? -21.016 22.578 20.703 1 45.12 524 ASP B N 1
ATOM 8715 C CA . ASP B 1 524 ? -21.594 23.734 20.031 1 45.12 524 ASP B CA 1
ATOM 8716 C C . ASP B 1 524 ? -20.906 24.016 18.688 1 45.12 524 ASP B C 1
ATOM 8718 O O . ASP B 1 524 ? -19.672 24.078 18.625 1 45.12 524 ASP B O 1
ATOM 8722 N N . SER B 1 525 ? -21.531 23.609 17.656 1 51.44 525 SER B N 1
ATOM 8723 C CA . SER B 1 525 ? -21.062 23.938 16.312 1 51.44 525 SER B CA 1
ATOM 8724 C C . SER B 1 525 ? -20.844 25.453 16.156 1 51.44 525 SER B C 1
ATOM 8726 O O . SER B 1 525 ? -21.812 26.219 16.062 1 51.44 525 SER B O 1
ATOM 8728 N N . CYS B 1 526 ? -19.703 26 16.688 1 60.91 526 CYS B N 1
ATOM 8729 C CA . CYS B 1 526 ? -19.484 27.422 16.469 1 60.91 526 CYS B CA 1
ATOM 8730 C C . CYS B 1 526 ? -18.703 27.672 15.188 1 60.91 526 CYS B C 1
ATOM 8732 O O . CYS B 1 526 ? -17.781 26.938 14.852 1 60.91 526 CYS B O 1
ATOM 8734 N N . THR B 1 527 ? -19.359 28.438 14.312 1 67.88 527 THR B N 1
ATOM 8735 C CA . THR B 1 527 ? -18.719 28.891 13.086 1 67.88 527 THR B CA 1
ATOM 8736 C C . THR B 1 527 ? -17.828 30.109 13.359 1 67.88 527 THR B C 1
ATOM 8738 O O . THR B 1 527 ? -18.172 30.969 14.18 1 67.88 527 THR B O 1
ATOM 8741 N N . SER B 1 528 ? -16.531 29.922 12.961 1 77 528 SER B N 1
ATOM 8742 C CA . SER B 1 528 ? -15.617 31.047 13.141 1 77 528 SER B CA 1
ATOM 8743 C C . SER B 1 528 ? -14.93 31.422 11.836 1 77 528 SER B C 1
ATOM 8745 O O . SER B 1 528 ? -14.812 30.594 10.93 1 77 528 SER B O 1
ATOM 8747 N N . TRP B 1 529 ? -14.664 32.719 11.727 1 85.38 529 TRP B N 1
ATOM 8748 C CA . TRP B 1 529 ? -13.891 33.188 10.586 1 85.38 529 TRP B CA 1
ATOM 8749 C C . TRP B 1 529 ? -12.414 32.875 10.75 1 85.38 529 TRP B C 1
ATOM 8751 O O . TRP B 1 529 ? -11.891 32.875 11.867 1 85.38 529 TRP B O 1
ATOM 8761 N N . ARG B 1 530 ? -11.859 32.531 9.641 1 90.25 530 ARG B N 1
ATOM 8762 C CA . ARG B 1 530 ? -10.406 32.375 9.625 1 90.25 530 ARG B CA 1
ATOM 8763 C C . ARG B 1 530 ? -9.82 32.906 8.32 1 90.25 530 ARG B C 1
ATOM 8765 O O . ARG B 1 530 ? -10.508 32.969 7.305 1 90.25 530 ARG B O 1
ATOM 8772 N N . VAL B 1 531 ? -8.617 33.344 8.391 1 94.5 531 VAL B N 1
ATOM 8773 C CA . VAL B 1 531 ? -7.875 33.75 7.207 1 94.5 531 VAL B CA 1
ATOM 8774 C C . VAL B 1 531 ? -6.836 32.688 6.848 1 94.5 531 VAL B C 1
ATOM 8776 O O . VAL B 1 531 ? -5.855 32.5 7.574 1 94.5 531 VAL B O 1
ATOM 8779 N N . SER B 1 532 ? -7.082 32.062 5.719 1 93.5 532 SER B N 1
ATOM 8780 C CA . SER B 1 532 ? -6.191 31.016 5.27 1 93.5 532 SER B CA 1
ATOM 8781 C C . SER B 1 532 ? -5.254 31.5 4.172 1 93.5 532 SER B C 1
ATOM 8783 O O . SER B 1 532 ? -5.516 32.531 3.535 1 93.5 532 SER B O 1
ATOM 8785 N N . VAL B 1 533 ? -4.152 30.812 4.098 1 96.5 533 VAL B N 1
ATOM 8786 C CA . VAL B 1 533 ? -3.219 31.047 3.004 1 96.5 533 VAL B CA 1
ATOM 8787 C C . VAL B 1 533 ? -3.354 29.953 1.958 1 96.5 533 VAL B C 1
ATOM 8789 O O . VAL B 1 533 ? -3.184 28.766 2.268 1 96.5 533 VAL B O 1
ATOM 8792 N N . LYS B 1 534 ? -3.643 30.375 0.725 1 94.81 534 LYS B N 1
ATOM 8793 C CA . LYS B 1 534 ? -3.84 29.438 -0.372 1 94.81 534 LYS B CA 1
ATOM 8794 C C . LYS B 1 534 ? -2.873 29.719 -1.519 1 94.81 534 LYS B C 1
ATOM 8796 O O . LYS B 1 534 ? -2.588 30.875 -1.828 1 94.81 534 LYS B O 1
ATOM 8801 N N . ALA B 1 535 ? -2.422 28.641 -2.088 1 96.56 535 ALA B N 1
ATOM 8802 C CA . ALA B 1 535 ? -1.544 28.797 -3.246 1 96.56 535 ALA B CA 1
ATOM 8803 C C . ALA B 1 535 ? -2.328 29.234 -4.477 1 96.56 535 ALA B C 1
ATOM 8805 O O . ALA B 1 535 ? -3.426 28.734 -4.734 1 96.56 535 ALA B O 1
ATOM 8806 N N . THR B 1 536 ? -1.767 30.156 -5.211 1 95.94 536 THR B N 1
ATOM 8807 C CA . THR B 1 536 ? -2.43 30.656 -6.414 1 95.94 536 THR B CA 1
ATOM 8808 C C . THR B 1 536 ? -1.823 30.031 -7.664 1 95.94 536 THR B C 1
ATOM 8810 O O . THR B 1 536 ? -2.383 30.141 -8.758 1 95.94 536 THR B O 1
ATOM 8813 N N . LYS B 1 537 ? -0.734 29.453 -7.559 1 94.06 537 LYS B N 1
ATOM 8814 C CA . LYS B 1 537 ? -0.024 28.719 -8.602 1 94.06 537 LYS B CA 1
ATOM 8815 C C . LYS B 1 537 ? 0.83 27.594 -8.016 1 94.06 537 LYS B C 1
ATOM 8817 O O . LYS B 1 537 ? 0.996 27.516 -6.793 1 94.06 537 LYS B O 1
ATOM 8822 N N . PRO B 1 538 ? 1.293 26.734 -8.875 1 93 538 PRO B N 1
ATOM 8823 C CA . PRO B 1 538 ? 2.199 25.703 -8.352 1 93 538 PRO B CA 1
ATOM 8824 C C . PRO B 1 538 ? 3.486 26.281 -7.777 1 93 538 PRO B C 1
ATOM 8826 O O . PRO B 1 538 ? 4.039 27.234 -8.336 1 93 538 PRO B O 1
ATOM 8829 N N . ILE B 1 539 ? 3.879 25.797 -6.66 1 95.62 539 ILE B N 1
ATOM 8830 C CA . ILE B 1 539 ? 5.074 26.266 -5.965 1 95.62 539 ILE B CA 1
ATOM 8831 C C . ILE B 1 539 ? 6.043 25.109 -5.766 1 95.62 539 ILE B C 1
ATOM 8833 O O . ILE B 1 539 ? 5.66 24.047 -5.258 1 95.62 539 ILE B O 1
ATOM 8837 N N . MET B 1 540 ? 7.223 25.281 -6.152 1 94.19 540 MET B N 1
ATOM 8838 C CA . MET B 1 540 ? 8.242 24.25 -5.984 1 94.19 540 MET B CA 1
ATOM 8839 C C . MET B 1 540 ? 8.711 24.188 -4.535 1 94.19 540 MET B C 1
ATOM 8841 O O . MET B 1 540 ? 8.625 25.172 -3.801 1 94.19 540 MET B O 1
ATOM 8845 N N . PRO B 1 541 ? 9.25 23.031 -4.195 1 94 541 PRO B N 1
ATOM 8846 C CA . PRO B 1 541 ? 9.789 22.938 -2.838 1 94 541 PRO B CA 1
ATOM 8847 C C . PRO B 1 541 ? 10.875 23.969 -2.559 1 94 541 PRO B C 1
ATOM 8849 O O . PRO B 1 541 ? 11.703 24.25 -3.426 1 94 541 PRO B O 1
ATOM 8852 N N . PHE B 1 542 ? 10.758 24.641 -1.411 1 94.25 542 PHE B N 1
ATOM 8853 C CA . PHE B 1 542 ? 11.742 25.562 -0.872 1 94.25 542 PHE B CA 1
ATOM 8854 C C . PHE B 1 542 ? 11.648 26.922 -1.561 1 94.25 542 PHE B C 1
ATOM 8856 O O . PHE B 1 542 ? 12.445 27.812 -1.283 1 94.25 542 PHE B O 1
ATOM 8863 N N . GLU B 1 543 ? 10.695 26.969 -2.443 1 95.69 543 GLU B N 1
ATOM 8864 C CA . GLU B 1 543 ? 10.406 28.297 -2.984 1 95.69 543 GLU B CA 1
ATOM 8865 C C . GLU B 1 543 ? 9.727 29.172 -1.945 1 95.69 543 GLU B C 1
ATOM 8867 O O . GLU B 1 543 ? 8.789 28.75 -1.273 1 95.69 543 GLU B O 1
ATOM 8872 N N . PRO B 1 544 ? 10.195 30.422 -1.794 1 97.25 544 PRO B N 1
ATOM 8873 C CA . PRO B 1 544 ? 9.57 31.312 -0.812 1 97.25 544 PRO B CA 1
ATOM 8874 C C . PRO B 1 544 ? 8.117 31.625 -1.146 1 97.25 544 PRO B C 1
ATOM 8876 O O . PRO B 1 544 ? 7.77 31.812 -2.318 1 97.25 544 PRO B O 1
ATOM 8879 N N . LEU B 1 545 ? 7.348 31.641 -0.14 1 98.25 545 LEU B N 1
ATOM 8880 C CA . LEU B 1 545 ? 5.973 32.094 -0.303 1 98.25 545 LEU B CA 1
ATOM 8881 C C . LEU B 1 545 ? 5.914 33.625 -0.369 1 98.25 545 LEU B C 1
ATOM 8883 O O . LEU B 1 545 ? 6.547 34.312 0.439 1 98.25 545 LEU B O 1
ATOM 8887 N N . ILE B 1 546 ? 5.176 34.094 -1.352 1 98.06 546 ILE B N 1
ATOM 8888 C CA . ILE B 1 546 ? 5.094 35.531 -1.568 1 98.06 546 ILE B CA 1
ATOM 8889 C C . ILE B 1 546 ? 3.633 35.969 -1.685 1 98.06 546 ILE B C 1
ATOM 8891 O O . ILE B 1 546 ? 2.896 35.438 -2.529 1 98.06 546 ILE B O 1
ATOM 8895 N N . ARG B 1 547 ? 3.217 36.812 -0.892 1 97.62 547 ARG B N 1
ATOM 8896 C CA . ARG B 1 547 ? 1.881 37.375 -1.011 1 97.62 547 ARG B CA 1
ATOM 8897 C C . ARG B 1 547 ? 1.947 38.844 -1.424 1 97.62 547 ARG B C 1
ATOM 8899 O O . ARG B 1 547 ? 2.992 39.5 -1.287 1 97.62 547 ARG B O 1
ATOM 8906 N N . VAL B 1 548 ? 0.824 39.375 -1.87 1 96.56 548 VAL B N 1
ATOM 8907 C CA . VAL B 1 548 ? 0.735 40.781 -2.242 1 96.56 548 VAL B CA 1
ATOM 8908 C C . VAL B 1 548 ? 0.266 41.594 -1.046 1 96.56 548 VAL B C 1
ATOM 8910 O O . VAL B 1 548 ? -0.639 41.188 -0.316 1 96.56 548 VAL B O 1
ATOM 8913 N N . ALA B 1 549 ? 0.978 42.688 -0.833 1 96 549 ALA B N 1
ATOM 8914 C CA . ALA B 1 549 ? 0.539 43.594 0.224 1 96 549 ALA B CA 1
ATOM 8915 C C . ALA B 1 549 ? -0.807 44.219 -0.118 1 96 549 ALA B C 1
ATOM 8917 O O . ALA B 1 549 ? -1.042 44.625 -1.264 1 96 549 ALA B O 1
ATOM 8918 N N . ALA B 1 550 ? -1.627 44.281 0.817 1 90.38 550 ALA B N 1
ATOM 8919 C CA . ALA B 1 550 ? -2.906 44.938 0.613 1 90.38 550 ALA B CA 1
ATOM 8920 C C . ALA B 1 550 ? -2.717 46.438 0.512 1 90.38 550 ALA B C 1
ATOM 8922 O O . ALA B 1 550 ? -3.484 47.125 -0.171 1 90.38 550 ALA B O 1
ATOM 8923 N N . GLN B 1 551 ? -1.76 46.969 1.308 1 93.06 551 GLN B N 1
ATOM 8924 C CA . GLN B 1 551 ? -1.445 48.406 1.365 1 93.06 551 GLN B CA 1
ATOM 8925 C C . GLN B 1 551 ? 0.06 48.625 1.281 1 93.06 551 GLN B C 1
ATOM 8927 O O . GLN B 1 551 ? 0.851 47.75 1.573 1 93.06 551 GLN B O 1
ATOM 8932 N N . GLN B 1 552 ? 0.383 49.875 0.897 1 94.38 552 GLN B N 1
ATOM 8933 C CA . GLN B 1 552 ? 1.795 50.25 0.784 1 94.38 552 GLN B CA 1
ATOM 8934 C C . GLN B 1 552 ? 2.482 50.219 2.146 1 94.38 552 GLN B C 1
ATOM 8936 O O . GLN B 1 552 ? 3.65 49.844 2.248 1 94.38 552 GLN B O 1
ATOM 8941 N N . GLU B 1 553 ? 1.77 50.562 3.135 1 94.56 553 GLU B N 1
ATOM 8942 C CA . GLU B 1 553 ? 2.316 50.562 4.488 1 94.56 553 GLU B CA 1
ATOM 8943 C C . GLU B 1 553 ? 2.701 49.156 4.945 1 94.56 553 GLU B C 1
ATOM 8945 O O . GLU B 1 553 ? 3.691 49 5.66 1 94.56 553 GLU B O 1
ATOM 8950 N N . GLN B 1 554 ? 1.905 48.25 4.547 1 95.25 554 GLN B N 1
ATOM 8951 C CA . GLN B 1 554 ? 2.191 46.875 4.898 1 95.25 554 GLN B CA 1
ATOM 8952 C C . GLN B 1 554 ? 3.465 46.375 4.211 1 95.25 554 GLN B C 1
ATOM 8954 O O . GLN B 1 554 ? 4.227 45.594 4.789 1 95.25 554 GLN B O 1
ATOM 8959 N N . PHE B 1 555 ? 3.639 46.812 2.988 1 96.25 555 PHE B N 1
ATOM 8960 C CA . PHE B 1 555 ? 4.848 46.469 2.252 1 96.25 555 PHE B CA 1
ATOM 8961 C C . PHE B 1 555 ? 6.086 47.031 2.951 1 96.25 555 PHE B C 1
ATOM 8963 O O . PHE B 1 555 ? 7.086 46.312 3.102 1 96.25 555 PHE B O 1
ATOM 8970 N N . VAL B 1 556 ? 5.969 48.25 3.342 1 95.69 556 VAL B N 1
ATOM 8971 C CA . VAL B 1 556 ? 7.082 48.906 4.016 1 95.69 556 VAL B CA 1
ATOM 8972 C C . VAL B 1 556 ? 7.391 48.188 5.328 1 95.69 556 VAL B C 1
ATOM 8974 O O . VAL B 1 556 ? 8.555 47.969 5.664 1 95.69 556 VAL B O 1
ATOM 8977 N N . LEU B 1 557 ? 6.422 47.781 6 1 95.5 557 LEU B N 1
ATOM 8978 C CA . LEU B 1 557 ? 6.582 47.062 7.254 1 95.5 557 LEU B CA 1
ATOM 8979 C C . LEU B 1 557 ? 7.387 45.781 7.035 1 95.5 557 LEU B C 1
ATOM 8981 O O . LEU B 1 557 ? 8.328 45.5 7.785 1 95.5 557 LEU B O 1
ATOM 8985 N N . HIS B 1 558 ? 7.062 45.031 6.027 1 95.44 558 HIS B N 1
ATOM 8986 C CA . HIS B 1 558 ? 7.625 43.688 5.793 1 95.44 558 HIS B CA 1
ATOM 8987 C C . HIS B 1 558 ? 8.953 43.781 5.055 1 95.44 558 HIS B C 1
ATOM 8989 O O . HIS B 1 558 ? 9.633 42.781 4.863 1 95.44 558 HIS B O 1
ATOM 8995 N N . SER B 1 559 ? 9.344 45 4.703 1 92.38 559 SER B N 1
ATOM 8996 C CA . SER B 1 559 ? 10.625 45.188 4.031 1 92.38 559 SER B CA 1
ATOM 8997 C C . SER B 1 559 ? 11.734 45.5 5.039 1 92.38 559 SER B C 1
ATOM 8999 O O . SER B 1 559 ? 12.914 45.438 4.699 1 92.38 559 SER B O 1
ATOM 9001 N N . SER B 1 560 ? 11.344 45.719 6.25 1 91.31 560 SER B N 1
ATOM 9002 C CA . SER B 1 560 ? 12.305 46.094 7.285 1 91.31 560 SER B CA 1
ATOM 9003 C C . SER B 1 560 ? 12.852 44.844 7.988 1 91.31 560 SER B C 1
ATOM 9005 O O . SER B 1 560 ? 12.086 44.031 8.492 1 91.31 560 SER B O 1
ATOM 9007 N N . SER B 1 561 ? 14.133 44.812 8.133 1 89.69 561 SER B N 1
ATOM 9008 C CA . SER B 1 561 ? 14.781 43.688 8.812 1 89.69 561 SER B CA 1
ATOM 9009 C C . SER B 1 561 ? 14.531 43.719 10.32 1 89.69 561 SER B C 1
ATOM 9011 O O . SER B 1 561 ? 14.469 42.688 10.977 1 89.69 561 SER B O 1
ATOM 9013 N N . GLU B 1 562 ? 14.438 44.906 10.773 1 89.88 562 GLU B N 1
ATOM 9014 C CA . GLU B 1 562 ? 14.172 45.062 12.195 1 89.88 562 GLU B CA 1
ATOM 9015 C C . GLU B 1 562 ? 12.781 44.562 12.555 1 89.88 562 GLU B C 1
ATOM 9017 O O . GLU B 1 562 ? 12.594 43.906 13.594 1 89.88 562 GLU B O 1
ATOM 9022 N N . ASN B 1 563 ? 11.867 44.875 11.719 1 94.06 563 ASN B N 1
ATOM 9023 C CA . ASN B 1 563 ? 10.516 44.375 11.945 1 94.06 563 ASN B CA 1
ATOM 9024 C C . ASN B 1 563 ? 10.438 42.875 11.82 1 94.06 563 ASN B C 1
ATOM 9026 O O . ASN B 1 563 ? 9.656 42.219 12.523 1 94.06 563 ASN B O 1
ATOM 9030 N N . ALA B 1 564 ? 11.242 42.375 10.953 1 94.06 564 ALA B N 1
ATOM 9031 C CA . ALA B 1 564 ? 11.25 40.938 10.742 1 94.06 564 ALA B CA 1
ATOM 9032 C C . ALA B 1 564 ? 11.711 40.188 11.992 1 94.06 564 ALA B C 1
ATOM 9034 O O . ALA B 1 564 ? 11.188 39.125 12.328 1 94.06 564 ALA B O 1
ATOM 9035 N N . LYS B 1 565 ? 12.633 40.75 12.672 1 93.12 565 LYS B N 1
ATOM 9036 C CA . LYS B 1 565 ? 13.18 40.125 13.875 1 93.12 565 LYS B CA 1
ATOM 9037 C C . LYS B 1 565 ? 12.133 40.062 14.984 1 93.12 565 LYS B C 1
ATOM 9039 O O . LYS B 1 565 ? 12.18 39.156 15.828 1 93.12 565 LYS B O 1
ATOM 9044 N N . ARG B 1 566 ? 11.242 40.969 14.898 1 94 566 ARG B N 1
ATOM 9045 C CA . ARG B 1 566 ? 10.203 40.969 15.922 1 94 566 ARG B CA 1
ATOM 9046 C C . ARG B 1 566 ? 8.914 40.375 15.406 1 94 566 ARG B C 1
ATOM 9048 O O . ARG B 1 566 ? 7.848 40.531 16 1 94 566 ARG B O 1
ATOM 9055 N N . GLY B 1 567 ? 8.945 39.75 14.32 1 95.06 567 GLY B N 1
ATOM 9056 C CA . GLY B 1 567 ? 7.789 39.062 13.766 1 95.06 567 GLY B CA 1
ATOM 9057 C C . GLY B 1 567 ? 6.75 40 13.195 1 95.06 567 GLY B C 1
ATOM 9058 O O . GLY B 1 567 ? 5.559 39.688 13.164 1 95.06 567 GLY B O 1
ATOM 9059 N N . PHE B 1 568 ? 7.188 41.281 12.961 1 95.25 568 PHE B N 1
ATOM 9060 C CA . PHE B 1 568 ? 6.352 42.312 12.352 1 95.25 568 PHE B CA 1
ATOM 9061 C C . PHE B 1 568 ? 5.254 42.75 13.312 1 95.25 568 PHE B C 1
ATOM 9063 O O . PHE B 1 568 ? 4.172 43.156 12.883 1 95.25 568 PHE B O 1
ATOM 9070 N N . LEU B 1 569 ? 5.523 42.531 14.562 1 95.81 569 LEU B N 1
ATOM 9071 C CA . LEU B 1 569 ? 4.609 42.969 15.609 1 95.81 569 LEU B CA 1
ATOM 9072 C C . LEU B 1 569 ? 4.816 44.438 15.906 1 95.81 569 LEU B C 1
ATOM 9074 O O . LEU B 1 569 ? 5.887 45 15.641 1 95.81 569 LEU B O 1
ATOM 9078 N N . GLU B 1 570 ? 3.771 45.031 16.438 1 91.94 570 GLU B N 1
ATOM 9079 C CA . GLU B 1 570 ? 3.869 46.438 16.844 1 91.94 570 GLU B CA 1
ATOM 9080 C C . GLU B 1 570 ? 4.66 46.562 18.141 1 91.94 570 GLU B C 1
ATOM 9082 O O . GLU B 1 570 ? 4.633 45.656 18.984 1 91.94 570 GLU B O 1
ATOM 9087 N N . LEU B 1 571 ? 5.469 47.656 18.266 1 80.19 571 LEU B N 1
ATOM 9088 C CA . LEU B 1 571 ? 6.277 47.875 19.453 1 80.19 571 LEU B CA 1
ATOM 9089 C C . LEU B 1 571 ? 5.391 48.219 20.656 1 80.19 571 LEU B C 1
ATOM 9091 O O . LEU B 1 571 ? 4.414 48.969 20.516 1 80.19 571 LEU B O 1
ATOM 9095 N N . CYS B 1 572 ? 5.207 47.375 21.609 1 61.91 572 CYS B N 1
ATOM 9096 C CA . CYS B 1 572 ? 4.531 47.781 22.844 1 61.91 572 CYS B CA 1
ATOM 9097 C C . CYS B 1 572 ? 5.215 49 23.469 1 61.91 572 CYS B C 1
ATOM 9099 O O . CYS B 1 572 ? 6.434 49 23.672 1 61.91 572 CYS B O 1
ATOM 9101 N N . GLU B 1 573 ? 4.793 50.25 23.203 1 46 573 GLU B N 1
ATOM 9102 C CA . GLU B 1 573 ? 5.305 51.344 24 1 46 573 GLU B CA 1
ATOM 9103 C C . GLU B 1 573 ? 5.395 50.969 25.484 1 46 573 GLU B C 1
ATOM 9105 O O . GLU B 1 573 ? 4.43 50.469 26.062 1 46 573 GLU B O 1
ATOM 9110 N N . ALA B 1 574 ? 6.469 50.562 25.891 1 39.59 574 ALA B N 1
ATOM 9111 C CA . ALA B 1 574 ? 6.715 50.656 27.328 1 39.59 574 ALA B CA 1
ATOM 9112 C C . ALA B 1 574 ? 6.156 51.938 27.891 1 39.59 574 ALA B C 1
ATOM 9114 O O . ALA B 1 574 ? 6.453 53.031 27.375 1 39.59 574 ALA B O 1
ATOM 9115 N N . ASP B 1 575 ? 4.84 51.906 28.359 1 32.41 575 ASP B N 1
ATOM 9116 C CA . ASP B 1 575 ? 4.773 52.906 29.438 1 32.41 575 ASP B CA 1
ATOM 9117 C C . ASP B 1 575 ? 5.957 52.75 30.391 1 32.41 575 ASP B C 1
ATOM 9119 O O . ASP B 1 575 ? 6.32 51.625 30.766 1 32.41 575 ASP B O 1
#

Nearest PDB structures (foldseek):
  6kqg-assembly1_F  TM=2.019E-01  e=9.323E-01  Thermus thermophilus HB8
  9bif-assembly3_M  TM=2.264E-01  e=2.805E+00  Borreliella burgdorferi B31
  9bif-assembly3_M  TM=2.270E-01  e=2.457E+00  Borreliella burgdorferi B31

Solvent-accessible surface area (backbone atoms only — not comparable to full-atom values): 65253 Å² total; per-residue (Å²): 93,52,69,66,35,48,49,50,33,48,49,32,47,49,52,27,29,55,74,49,46,31,47,89,38,65,65,49,53,48,50,51,50,48,50,51,33,47,41,46,47,43,8,48,49,25,52,70,66,72,55,73,81,77,44,80,39,52,34,57,47,77,64,76,68,63,71,75,72,70,72,76,66,76,75,67,75,82,70,86,86,76,85,79,80,85,73,87,82,75,86,82,83,90,79,81,81,79,83,83,82,82,82,83,80,80,82,90,87,75,88,88,78,88,74,80,86,74,85,80,73,83,75,80,76,78,75,77,74,73,75,74,70,72,74,74,76,72,75,80,69,76,68,76,72,74,78,63,76,70,70,74,76,64,70,76,66,63,86,39,76,63,50,47,49,24,54,37,45,30,53,45,42,42,44,37,52,32,37,46,26,32,73,55,40,78,44,74,39,65,64,69,45,44,44,34,67,70,58,46,52,48,50,46,53,53,46,58,69,44,55,63,68,60,32,47,50,49,50,28,40,52,52,15,39,46,49,26,42,52,40,40,57,59,44,41,46,37,39,45,35,61,47,30,49,60,47,20,70,68,50,63,71,85,61,46,73,77,84,80,74,79,85,80,86,66,51,63,44,49,52,53,22,45,52,51,47,29,58,73,64,61,45,49,67,32,62,67,50,45,53,49,48,53,54,49,25,44,50,39,26,51,30,46,73,73,63,46,50,67,58,56,58,30,56,41,73,56,37,50,50,50,61,74,63,52,62,85,84,45,90,65,49,69,56,58,54,50,44,52,48,37,68,69,41,44,67,56,53,53,48,43,46,50,46,32,42,40,42,63,73,64,38,57,41,46,63,67,59,54,68,35,66,76,41,44,74,29,38,62,66,59,73,90,30,46,30,39,61,63,43,45,69,71,43,71,66,35,52,50,55,51,57,71,69,61,75,71,78,65,58,75,86,63,46,40,57,50,86,39,72,66,41,57,46,91,85,42,49,54,45,35,76,44,46,44,78,41,73,70,55,97,56,41,63,32,18,24,31,70,38,75,39,46,58,65,22,36,47,42,38,48,26,23,24,38,43,56,45,84,83,69,49,68,55,46,44,42,82,48,98,45,91,43,30,29,32,38,24,38,70,27,22,32,64,60,62,43,32,43,60,24,49,63,87,46,65,56,42,31,41,82,40,82,40,41,28,54,42,71,63,82,72,48,82,42,77,40,62,33,40,30,33,28,26,70,36,72,39,56,53,66,42,70,39,23,27,52,23,91,32,68,53,29,26,56,48,69,68,33,66,71,32,48,25,41,55,54,41,59,79,75,75,77,124,92,52,69,64,36,48,50,51,33,49,49,32,46,49,53,28,30,56,74,49,49,31,48,89,40,65,68,47,53,48,50,52,50,48,50,52,33,48,39,45,46,42,8,48,49,25,54,70,66,73,54,72,81,76,40,84,38,50,36,56,47,77,64,78,68,65,72,78,72,70,76,76,70,81,80,67,81,80,72,84,83,74,83,76,80,79,69,86,81,73,88,86,83,92,80,88,88,78,90,83,80,84,78,85,86,80,89,80,87,75,92,76,88,84,81,80,86,78,85,78,77,78,76,80,75,77,76,74,76,75,76,74,70,73,74,75,76,71,75,80,68,77,67,74,75,73,77,62,76,70,72,73,75,66,70,78,65,63,87,38,76,63,51,48,50,24,54,36,46,29,53,44,41,41,44,36,53,32,39,45,26,34,74,55,40,76,45,74,40,66,64,68,46,44,44,36,66,69,57,45,52,48,52,44,54,52,45,59,69,44,56,63,70,59,34,48,52,48,50,27,40,52,51,16,42,45,49,26,43,51,41,41,58,59,43,42,46,39,39,46,35,63,46,29,49,60,48,20,70,68,49,64,70,85,60,46,71,78,84,79,74,79,85,83,87,66,53,63,43,48,51,54,20,44,52,50,48,29,59,73,66,62,45,48,64,32,62,67,51,46,53,51,48,52,54,48,25,43,50,37,26,50,30,46,74,71,64,47,51,66,58,56,57,30,56,41,71,55,35,50,50,50,61,74,63,51,64,86,82,46,89,65,50,69,58,57,53,49,44,51,48,35,68,69,41,45,66,55,53,54,50,42,46,50,46,30,41,41,42,63,71,62,39,56,41,44,64,65,59,54,67,36,65,76,40,44,74,29,40,62,66,60,72,90,31,46,30,39,61,64,45,44,68,72,45,71,67,34,51,51,54,51,58,70,69,61,74,71,79,65,59,76,85,63,46,40,60,52,87,39,72,65,43,56,45,90,84,40,50,53,44,36,75,44,46,42,78,41,73,70,54,96,55,40,64,33,18,23,30,69,38,74,41,47,58,63,22,35,48,42,39,48,24,23,25,39,44,55,45,84,83,70,49,67,55,46,43,43,81,48,97,48,90,45,31,28,33,38,23,38,70,27,24,33,66,60,62,43,34,43,61,24,49,62,87,46,67,58,42,32,42,84,40,84,41,40,28,56,44,70,62,80,74,48,82,42,76,40,61,34,39,32,33,28,27,70,36,71,39,56,53,66,40,69,40,23,27,52,22,92,32,68,54,29,25,56,47,69,68,32,67,71,32,49,25,40,55,54,41,60,80,76,74,74,126

Secondary structure (DSSP, 8-state):
--HHHHHHHHHHHHHHHHHTTB---HHHHHHHHHHHHHHHHHHHHHHHHT--SS-SS-B--SS---S------------------------------------------------------------------------------------TT------SHHHHHHHHHHHHHHHHHHHHHHTT-S-EE---EE--HHHHHHHHHHHHHS-HHHHHHHHHHHHHHHHHHHHHHHHHGGGHHHHHHHHHHHS-GGGSPP--SS--S--HHHHHHHHHHHHHHT----HHHHHHHHHHHHHHHHHHHHT--HHHHT--HHHHHHHHHS-TT-SS-HHHHHHHHHHHHHHHHHHHHHHHHHHHTT-TT-GGGGGSHHHHHH----GGGB--S--EES-HHHHHHHHHTTTT---GGGEEPP--TT---TT-SB-GGGEEEEESSSS-EEEEESS-B-TT-EEEE---EEEESS---TTTEEE-SSTTEEEE-SS-B-SGGGSEEEPTT---SEEEEEEEEEEEETTEEEEEEEEEEEESS-B-TTPBPEEE-SSHHHHHHHH-HHHHHTTT-------/--HHHHHHHHHHHHHHHHHTTB---HHHHHHHHHHHHHHHHHHHHHHHHT-TTS-SS-B--TTT--S------------------------------------------------------------------------------------TT------SHHHHHHHHHHHHHHHHHHHHHHTT-S-EE---EE--HHHHHHHHHHHHHS-HHHHHHHHHHHHHHHHHHHHHHHHHGGGHHHHHHHHHHHS-GGGSPP--SS--S--HHHHHHHHHHHHHHT----HHHHHHHHHHHHHHHHHHHHT--HHHHT--HHHHHHHHHS-TT-SS-HHHHHHHHHHHHHHHHHHHHHHHHHHHTT-TT-GGGGGSHHHHHH----GGGB--S-PEES-HHHHHHHHHTTTT---GGGEEPP--TT---TT-SB-GGGEEEEESSSS-EEEEESS-B-TT-EEEE---EEEESS---TTTEEE-SSTTEEEE-SS-B-SGGGSEEEPTT---SEEEEEEEEEEEETTEEEEEEEEEEEESS-B-TTPBPEEE-SSHHHHHHHH-HHHHHTTT-------